Protein AF-A0A9W6BM24-F1 (afdb_monomer)

Mean predicted aligned error: 22.99 Å

pLDDT: mean 71.13, std 21.1, range [26.62, 96.0]

Radius of gyration: 100.75 Å; Cα contacts (8 Å, |Δi|>4): 114; chains: 1; bounding box: 248×88×344 Å

Structure (mmCIF, N/CA/C/O backbone):
data_AF-A0A9W6BM24-F1
#
_entry.id   AF-A0A9W6BM24-F1
#
loop_
_atom_site.group_PDB
_atom_site.id
_atom_site.type_symbol
_atom_site.label_atom_id
_atom_site.label_alt_id
_atom_site.label_comp_id
_atom_site.label_asym_id
_atom_site.label_entity_id
_atom_site.label_seq_id
_atom_site.pdbx_PDB_ins_code
_atom_site.Cartn_x
_atom_site.Cartn_y
_atom_site.Cartn_z
_atom_site.occupancy
_atom_site.B_iso_or_equiv
_atom_site.auth_seq_id
_atom_site.auth_comp_id
_atom_site.auth_asym_id
_atom_site.auth_atom_id
_atom_site.pdbx_PDB_model_num
ATOM 1 N N . MET A 1 1 ? 53.008 30.756 -30.513 1.00 38.62 1 MET A N 1
ATOM 2 C CA . MET A 1 1 ? 52.378 29.646 -29.769 1.00 38.62 1 MET A CA 1
ATOM 3 C C . MET A 1 1 ? 50.924 30.023 -29.559 1.00 38.62 1 MET A C 1
ATOM 5 O O . MET A 1 1 ? 50.678 30.976 -28.835 1.00 38.62 1 MET A O 1
ATOM 9 N N . SER A 1 2 ? 49.986 29.365 -30.236 1.00 34.50 2 SER A N 1
ATOM 10 C CA . SER A 1 2 ? 48.548 29.559 -30.019 1.00 34.50 2 SER A CA 1
ATOM 11 C C . SER A 1 2 ? 48.003 28.345 -29.278 1.00 34.50 2 SER A C 1
ATOM 13 O O . SER A 1 2 ? 47.900 27.260 -29.847 1.00 34.50 2 SER A O 1
ATOM 15 N N . SER A 1 3 ? 47.673 28.522 -28.000 1.00 45.47 3 SER A N 1
ATOM 16 C CA . SER A 1 3 ? 46.925 27.541 -27.216 1.00 45.47 3 SER A CA 1
ATOM 17 C C . SER A 1 3 ? 45.478 27.512 -27.714 1.00 45.47 3 SER A C 1
ATOM 19 O O . SER A 1 3 ? 44.617 28.221 -27.193 1.00 45.47 3 SER A O 1
ATOM 21 N N . GLY A 1 4 ? 45.233 26.742 -28.777 1.00 46.75 4 GLY A N 1
ATOM 22 C CA . GLY A 1 4 ? 43.878 26.441 -29.231 1.00 46.75 4 GLY A CA 1
ATOM 23 C C . GLY A 1 4 ? 43.087 25.722 -28.129 1.00 46.75 4 GLY A C 1
ATOM 24 O O . GLY A 1 4 ? 43.698 25.060 -27.286 1.00 46.75 4 GLY A O 1
ATOM 25 N N . PRO A 1 5 ? 41.750 25.845 -28.100 1.00 48.53 5 PRO A N 1
ATOM 26 C CA . PRO A 1 5 ? 40.935 25.292 -27.026 1.00 48.53 5 PRO A CA 1
ATOM 27 C C . PRO A 1 5 ? 40.864 23.759 -27.116 1.00 48.53 5 PRO A C 1
ATOM 29 O O . PRO A 1 5 ? 39.927 23.201 -27.672 1.00 48.53 5 PRO A O 1
ATOM 32 N N . SER A 1 6 ? 41.833 23.066 -26.511 1.00 48.72 6 SER A N 1
ATOM 33 C CA . SER A 1 6 ? 41.777 21.617 -26.248 1.00 48.72 6 SER A CA 1
ATOM 34 C C . SER A 1 6 ? 40.916 21.267 -25.023 1.00 48.72 6 SER A C 1
ATOM 36 O O . SER A 1 6 ? 41.032 20.180 -24.462 1.00 48.72 6 SER A O 1
ATOM 38 N N . MET A 1 7 ? 40.100 22.216 -24.564 1.00 51.91 7 MET A N 1
ATOM 39 C CA . MET A 1 7 ? 39.146 22.048 -23.476 1.00 51.91 7 MET A CA 1
ATOM 40 C C . MET A 1 7 ? 37.880 21.349 -23.984 1.00 51.91 7 MET A C 1
ATOM 42 O O . MET A 1 7 ? 37.449 21.571 -25.112 1.00 51.91 7 MET A O 1
ATOM 46 N N . ASN A 1 8 ? 37.258 20.583 -23.088 1.00 63.59 8 ASN A N 1
ATOM 47 C CA . ASN A 1 8 ? 35.897 20.035 -23.163 1.00 63.59 8 ASN A CA 1
ATOM 48 C C . ASN A 1 8 ? 35.669 18.636 -23.764 1.00 63.59 8 ASN A C 1
ATOM 50 O O . ASN A 1 8 ? 34.517 18.218 -23.789 1.00 63.59 8 ASN A O 1
ATOM 54 N N . ALA A 1 9 ? 36.691 17.842 -24.104 1.00 62.94 9 ALA A N 1
ATOM 55 C CA . ALA A 1 9 ? 36.466 16.406 -24.355 1.00 62.94 9 ALA A CA 1
ATOM 56 C C . ALA A 1 9 ? 35.890 15.707 -23.101 1.00 62.94 9 ALA A C 1
ATOM 58 O O . ALA A 1 9 ? 34.788 15.160 -23.134 1.00 62.94 9 ALA A O 1
ATOM 59 N N . ASP A 1 10 ? 36.573 15.834 -21.958 1.00 68.19 10 ASP A N 1
ATOM 60 C CA . ASP A 1 10 ? 36.096 15.281 -20.683 1.00 68.19 10 ASP A CA 1
ATOM 61 C C . ASP A 1 10 ? 34.854 16.019 -20.139 1.00 68.19 10 ASP A C 1
ATOM 63 O O . ASP A 1 10 ? 34.048 15.421 -19.431 1.00 68.19 10 ASP A O 1
ATOM 67 N N . ALA A 1 11 ? 34.640 17.291 -20.508 1.00 73.38 11 ALA A N 1
ATOM 68 C CA . ALA A 1 11 ? 33.434 18.033 -20.118 1.00 73.38 11 ALA A CA 1
ATOM 69 C C . ALA A 1 11 ? 32.185 17.577 -20.895 1.00 73.38 11 ALA A C 1
ATOM 71 O O . ALA A 1 11 ? 31.109 17.497 -20.310 1.00 73.38 11 ALA A O 1
ATOM 72 N N . VAL A 1 12 ? 32.319 17.225 -22.181 1.00 74.75 12 VAL A N 1
ATOM 73 C CA . VAL A 1 12 ? 31.234 16.618 -22.974 1.00 74.75 12 VAL A CA 1
ATOM 74 C C . VAL A 1 12 ? 30.912 15.216 -22.456 1.00 74.75 12 VAL A C 1
ATOM 76 O O . VAL A 1 12 ? 29.740 14.897 -22.284 1.00 74.75 12 VAL A O 1
ATOM 79 N N . VAL A 1 13 ? 31.919 14.404 -22.110 1.00 72.50 13 VAL A N 1
ATOM 80 C CA . VAL A 1 13 ? 31.692 13.100 -21.453 1.00 72.50 13 VAL A CA 1
ATOM 81 C C . VAL A 1 13 ? 31.030 13.275 -20.078 1.00 72.50 13 VAL A C 1
ATOM 83 O O . VAL A 1 13 ? 30.119 12.525 -19.738 1.00 72.50 13 VAL A O 1
ATOM 86 N N . GLY A 1 14 ? 31.424 14.291 -19.303 1.00 75.62 14 GLY A N 1
ATOM 87 C CA . GLY A 1 14 ? 30.776 14.642 -18.036 1.00 75.62 14 GLY A CA 1
ATOM 88 C C . GLY A 1 14 ? 29.307 15.049 -18.199 1.00 75.62 14 GLY A C 1
ATOM 89 O O . GLY A 1 14 ? 28.460 14.573 -17.447 1.00 75.62 14 GLY A O 1
ATOM 90 N N . ALA A 1 15 ? 28.995 15.870 -19.207 1.00 76.00 15 ALA A N 1
ATOM 91 C CA . ALA A 1 15 ? 27.630 16.288 -19.526 1.00 76.00 15 ALA A CA 1
ATOM 92 C C . ALA A 1 15 ? 26.757 15.120 -20.017 1.00 76.00 15 ALA A C 1
ATOM 94 O O . ALA A 1 15 ? 25.629 14.965 -19.562 1.00 76.00 15 ALA A O 1
ATOM 95 N N . LEU A 1 16 ? 27.289 14.251 -20.883 1.00 74.50 16 LEU A N 1
ATOM 96 C CA . LEU A 1 16 ? 26.580 13.046 -21.323 1.00 74.50 16 LEU A CA 1
ATOM 97 C C . LEU A 1 16 ? 26.283 12.111 -20.147 1.00 74.50 16 LEU A C 1
ATOM 99 O O . LEU A 1 16 ? 25.193 11.556 -20.075 1.00 74.50 16 LEU A O 1
ATOM 103 N N . ARG A 1 17 ? 27.205 11.972 -19.185 1.00 79.25 17 ARG A N 1
ATOM 104 C CA . ARG A 1 17 ? 26.976 11.169 -17.973 1.00 79.25 17 ARG A CA 1
ATOM 105 C C . ARG A 1 17 ? 25.903 11.748 -17.062 1.00 79.25 17 ARG A C 1
ATOM 107 O O . ARG A 1 17 ? 25.099 10.973 -16.550 1.00 79.25 17 ARG A O 1
ATOM 114 N N . SER A 1 18 ? 25.855 13.067 -16.869 1.00 79.38 18 SER A N 1
ATOM 115 C CA . SER A 1 18 ? 24.776 13.677 -16.084 1.00 79.38 18 SER A CA 1
ATOM 116 C C . SER A 1 18 ? 23.425 13.594 -16.803 1.00 79.38 18 SER A C 1
ATOM 118 O O . SER A 1 18 ? 22.419 13.343 -16.144 1.00 79.38 18 SER A O 1
ATOM 120 N N . GLU A 1 19 ? 23.390 13.690 -18.136 1.00 82.12 19 GLU A N 1
ATOM 121 C CA . GLU A 1 19 ? 22.183 13.448 -18.944 1.00 82.12 19 GLU A CA 1
ATOM 122 C C . GLU A 1 19 ? 21.701 11.988 -18.816 1.00 82.12 19 GLU A C 1
ATOM 124 O O . GLU A 1 19 ? 20.528 11.729 -18.553 1.00 82.12 19 GLU A O 1
ATOM 129 N N . LEU A 1 20 ? 22.615 11.018 -18.905 1.00 78.31 20 LEU A N 1
ATOM 130 C CA . LEU A 1 20 ? 22.328 9.583 -18.769 1.00 78.31 20 LEU A CA 1
ATOM 131 C C . LEU A 1 20 ? 21.860 9.225 -17.347 1.00 78.31 20 LEU A C 1
ATOM 133 O O . LEU A 1 20 ? 20.935 8.429 -17.172 1.00 78.31 20 LEU A O 1
ATOM 137 N N . GLN A 1 21 ? 22.443 9.855 -16.324 1.00 86.44 21 GLN A N 1
ATOM 138 C CA . GLN A 1 21 ? 21.996 9.734 -14.936 1.00 86.44 21 GLN A CA 1
ATOM 139 C C . GLN A 1 21 ? 20.616 10.381 -14.719 1.00 86.44 21 GLN A C 1
ATOM 141 O O . GLN A 1 21 ? 19.794 9.816 -13.996 1.00 86.44 21 GLN A O 1
ATOM 146 N N . ALA A 1 22 ? 20.314 11.496 -15.395 1.00 81.94 22 ALA A N 1
ATOM 147 C CA . ALA A 1 22 ? 18.986 12.109 -15.384 1.00 81.94 22 ALA A CA 1
ATOM 148 C C . ALA A 1 22 ? 17.930 11.229 -16.080 1.00 81.94 22 ALA A C 1
ATOM 150 O O . ALA A 1 22 ? 16.844 11.055 -15.530 1.00 81.94 22 ALA A O 1
ATOM 151 N N . TYR A 1 23 ? 18.241 10.593 -17.219 1.00 82.31 23 TYR A N 1
ATOM 152 C CA . TYR A 1 23 ? 17.338 9.609 -17.837 1.00 82.31 23 TYR A CA 1
ATOM 153 C C . TYR A 1 23 ? 17.103 8.389 -16.937 1.00 82.31 23 TYR A C 1
ATOM 155 O O . TYR A 1 23 ? 15.978 7.899 -16.873 1.00 82.31 23 TYR A O 1
ATOM 163 N N . LYS A 1 24 ? 18.124 7.923 -16.202 1.00 81.31 24 LYS A N 1
ATOM 164 C CA . LYS A 1 24 ? 17.980 6.828 -15.223 1.00 81.31 24 LYS A CA 1
ATOM 165 C C . LYS A 1 24 ? 17.068 7.219 -14.053 1.00 81.31 24 LYS A C 1
ATOM 167 O O . LYS A 1 24 ? 16.195 6.436 -13.694 1.00 81.31 24 LYS A O 1
ATOM 172 N N . ALA A 1 25 ? 17.193 8.439 -13.527 1.00 82.69 25 ALA A N 1
ATOM 173 C CA . ALA A 1 25 ? 16.289 8.959 -12.497 1.00 82.69 25 ALA A CA 1
ATOM 174 C C . ALA A 1 25 ? 14.845 9.146 -13.010 1.00 82.69 25 ALA A C 1
ATOM 176 O O . ALA A 1 25 ? 13.898 8.744 -12.339 1.00 82.69 25 ALA A O 1
ATOM 177 N N . ALA A 1 26 ? 14.668 9.696 -14.217 1.00 78.81 26 ALA A N 1
ATOM 178 C CA . ALA A 1 26 ? 13.350 9.883 -14.828 1.00 78.81 26 ALA A CA 1
ATOM 179 C C . ALA A 1 26 ? 12.643 8.549 -15.130 1.00 78.81 26 ALA A C 1
ATOM 181 O O . ALA A 1 26 ? 11.435 8.435 -14.927 1.00 78.81 26 ALA A O 1
ATOM 182 N N . LEU A 1 27 ? 13.385 7.530 -15.580 1.00 77.88 27 LEU A N 1
ATOM 183 C CA . LEU A 1 27 ? 12.843 6.188 -15.802 1.00 77.88 27 LEU A CA 1
ATOM 184 C C . LEU A 1 27 ? 12.391 5.541 -14.484 1.00 77.88 27 LEU A C 1
ATOM 186 O O . LEU A 1 27 ? 11.289 5.004 -14.436 1.00 77.88 27 LEU A O 1
ATOM 190 N N . ALA A 1 28 ? 13.191 5.649 -13.417 1.00 79.69 28 ALA A N 1
ATOM 191 C CA . ALA A 1 28 ? 12.821 5.141 -12.095 1.00 79.69 28 ALA A CA 1
ATOM 192 C C . ALA A 1 28 ? 11.550 5.822 -11.549 1.00 79.69 28 ALA A C 1
ATOM 194 O O . ALA A 1 28 ? 10.622 5.135 -11.134 1.00 79.69 28 ALA A O 1
ATOM 195 N N . ALA A 1 29 ? 11.451 7.154 -11.642 1.00 77.62 29 ALA A N 1
ATOM 196 C CA . ALA A 1 29 ? 10.253 7.892 -11.230 1.00 77.62 29 ALA A CA 1
ATOM 197 C C . ALA A 1 29 ? 9.004 7.516 -12.059 1.00 77.62 29 ALA A C 1
ATOM 199 O O . ALA A 1 29 ? 7.910 7.377 -11.515 1.00 77.62 29 ALA A O 1
ATOM 200 N N . SER A 1 30 ? 9.163 7.294 -13.369 1.00 74.12 30 SER A N 1
ATOM 201 C CA . SER A 1 30 ? 8.080 6.825 -14.249 1.00 74.12 30 SER A CA 1
ATOM 202 C C . SER A 1 30 ? 7.617 5.403 -13.892 1.00 74.12 30 SER A C 1
ATOM 204 O O . SER A 1 30 ? 6.417 5.124 -13.894 1.00 74.12 30 SER A O 1
ATOM 206 N N . GLN A 1 31 ? 8.547 4.515 -13.521 1.00 74.38 31 GLN A N 1
ATOM 207 C CA . GLN A 1 31 ? 8.240 3.170 -13.021 1.00 74.38 31 GLN A CA 1
ATOM 208 C C . GLN A 1 31 ? 7.534 3.213 -11.654 1.00 74.38 31 GLN A C 1
ATOM 210 O O . GLN A 1 31 ? 6.559 2.486 -11.455 1.00 74.38 31 GLN A O 1
ATOM 215 N N . GLU A 1 32 ? 7.950 4.100 -10.747 1.00 82.88 32 GLU A N 1
ATOM 216 C CA . GLU A 1 32 ? 7.309 4.294 -9.441 1.00 82.88 32 GLU A CA 1
ATOM 217 C C . GLU A 1 32 ? 5.879 4.852 -9.576 1.00 82.88 32 GLU A C 1
ATOM 219 O O . GLU A 1 32 ? 4.952 4.309 -8.966 1.00 82.88 32 GLU A O 1
ATOM 224 N N . GLU A 1 33 ? 5.636 5.853 -10.438 1.00 77.81 33 GLU A N 1
ATOM 225 C CA . GLU A 1 33 ? 4.260 6.317 -10.682 1.00 77.81 33 GLU A CA 1
ATOM 226 C C . GLU A 1 33 ? 3.414 5.239 -11.388 1.00 77.81 33 GLU A C 1
ATOM 228 O O . GLU A 1 33 ? 2.231 5.073 -11.071 1.00 77.81 33 GLU A O 1
ATOM 233 N N . ALA A 1 34 ? 3.997 4.439 -12.289 1.00 69.44 34 ALA A N 1
ATOM 234 C CA . ALA A 1 34 ? 3.293 3.317 -12.913 1.00 69.44 34 ALA A CA 1
ATOM 235 C C . ALA A 1 34 ? 2.889 2.241 -11.887 1.00 69.44 34 ALA A C 1
ATOM 237 O O . ALA A 1 34 ? 1.770 1.717 -11.962 1.00 69.44 34 ALA A O 1
ATOM 238 N N . ALA A 1 35 ? 3.746 1.953 -10.902 1.00 73.81 35 ALA A N 1
ATOM 239 C CA . ALA A 1 35 ? 3.437 1.067 -9.782 1.00 73.81 35 ALA A CA 1
ATOM 240 C C . ALA A 1 35 ? 2.335 1.657 -8.882 1.00 73.81 35 ALA A C 1
ATOM 242 O O . ALA A 1 35 ? 1.351 0.974 -8.587 1.00 73.81 35 ALA A O 1
ATOM 243 N N . ALA A 1 36 ? 2.419 2.944 -8.530 1.00 74.56 36 ALA A N 1
ATOM 244 C CA . ALA A 1 36 ? 1.392 3.635 -7.747 1.00 74.56 36 ALA A CA 1
ATOM 245 C C . ALA A 1 36 ? 0.023 3.672 -8.461 1.00 74.56 36 ALA A C 1
ATOM 247 O O . ALA A 1 36 ? -1.016 3.440 -7.838 1.00 74.56 36 ALA A O 1
ATOM 248 N N . SER A 1 37 ? 0.009 3.891 -9.780 1.00 72.75 37 SER A N 1
ATOM 249 C CA . SER A 1 37 ? -1.205 3.846 -10.606 1.00 72.75 37 SER A CA 1
ATOM 250 C C . SER A 1 37 ? -1.773 2.426 -10.737 1.00 72.75 37 SER A C 1
ATOM 252 O O . SER A 1 37 ? -2.990 2.262 -10.839 1.00 72.75 37 SER A O 1
ATOM 254 N N . ALA A 1 38 ? -0.926 1.390 -10.717 1.00 70.50 38 ALA A N 1
ATOM 255 C CA . ALA A 1 38 ? -1.364 -0.005 -10.699 1.00 70.50 38 ALA A CA 1
ATOM 256 C C . ALA A 1 38 ? -1.960 -0.407 -9.338 1.00 70.50 38 ALA A C 1
ATOM 258 O O . ALA A 1 38 ? -2.990 -1.081 -9.311 1.00 70.50 38 ALA A O 1
ATOM 259 N N . ALA A 1 39 ? -1.376 0.054 -8.227 1.00 75.81 39 ALA A N 1
ATOM 260 C CA . ALA A 1 39 ? -1.915 -0.150 -6.881 1.00 75.81 39 ALA A CA 1
ATOM 261 C C . ALA A 1 39 ? -3.294 0.515 -6.709 1.00 75.81 39 ALA A C 1
ATOM 263 O O . ALA A 1 39 ? -4.232 -0.132 -6.249 1.00 75.81 39 ALA A O 1
ATOM 264 N N . ALA A 1 40 ? -3.458 1.762 -7.167 1.00 72.50 40 ALA A N 1
ATOM 265 C CA . ALA A 1 40 ? -4.751 2.453 -7.144 1.00 72.50 40 ALA A CA 1
ATOM 266 C C . ALA A 1 40 ? -5.826 1.731 -7.985 1.00 72.50 40 ALA A C 1
ATOM 268 O O . ALA A 1 40 ? -6.971 1.598 -7.552 1.00 72.50 40 ALA A O 1
ATOM 269 N N . ALA A 1 41 ? -5.459 1.207 -9.161 1.00 69.75 41 ALA A N 1
ATOM 270 C CA . ALA A 1 41 ? -6.370 0.412 -9.987 1.00 69.75 41 ALA A CA 1
ATOM 271 C C . ALA A 1 41 ? -6.764 -0.923 -9.320 1.00 69.75 41 ALA A C 1
ATOM 273 O O . ALA A 1 41 ? -7.912 -1.350 -9.446 1.00 69.75 41 ALA A O 1
ATOM 274 N N . ALA A 1 42 ? -5.843 -1.566 -8.593 1.00 73.94 42 ALA A N 1
ATOM 275 C CA . ALA A 1 42 ? -6.126 -2.779 -7.826 1.00 73.94 42 ALA A CA 1
ATOM 276 C C . ALA A 1 42 ? -7.059 -2.503 -6.632 1.00 73.94 42 ALA A C 1
ATOM 278 O O . ALA A 1 42 ? -8.009 -3.255 -6.418 1.00 73.94 42 ALA A O 1
ATOM 279 N N . GLU A 1 43 ? -6.856 -1.399 -5.906 1.00 81.50 43 GLU A N 1
ATOM 280 C CA . GLU A 1 43 ? -7.740 -0.997 -4.805 1.00 81.50 43 GLU A CA 1
ATOM 281 C C . GLU A 1 43 ? -9.165 -0.696 -5.304 1.00 81.50 43 GLU A C 1
ATOM 283 O O . GLU A 1 43 ? -10.144 -1.159 -4.715 1.00 81.50 43 GLU A O 1
ATOM 288 N N . ALA A 1 44 ? -9.301 0.010 -6.433 1.00 71.06 44 ALA A N 1
ATOM 289 C CA . ALA A 1 44 ? -10.596 0.241 -7.074 1.00 71.06 44 ALA A CA 1
ATOM 290 C C . ALA A 1 44 ? -11.284 -1.076 -7.490 1.00 71.06 44 ALA A C 1
ATOM 292 O O . ALA A 1 44 ? -12.489 -1.232 -7.283 1.00 71.06 44 ALA A O 1
ATOM 293 N N . HIS A 1 45 ? -10.528 -2.055 -8.004 1.00 74.69 45 HIS A N 1
ATOM 294 C CA . HIS A 1 45 ? -11.060 -3.378 -8.355 1.00 74.69 45 HIS A CA 1
ATOM 295 C C . HIS A 1 45 ? -11.569 -4.129 -7.114 1.00 74.69 45 HIS A C 1
ATOM 297 O O . HIS A 1 45 ? -12.700 -4.615 -7.111 1.00 74.69 45 HIS A O 1
ATOM 303 N N . ALA A 1 46 ? -10.786 -4.147 -6.030 1.00 78.88 46 ALA A N 1
ATOM 304 C CA . ALA A 1 46 ? -11.167 -4.775 -4.765 1.00 78.88 46 ALA A CA 1
ATOM 305 C C . ALA A 1 46 ? -12.413 -4.121 -4.135 1.00 78.88 46 ALA A C 1
ATOM 307 O O . ALA A 1 46 ? -13.292 -4.818 -3.626 1.00 78.88 46 ALA A O 1
ATOM 308 N N . ARG A 1 47 ? -12.549 -2.789 -4.223 1.00 79.00 47 ARG A N 1
ATOM 309 C CA . ARG A 1 47 ? -13.756 -2.056 -3.791 1.00 79.00 47 ARG A CA 1
ATOM 310 C C . ARG A 1 47 ? -14.992 -2.454 -4.612 1.00 79.00 47 ARG A C 1
ATOM 312 O O . ARG A 1 47 ? -16.050 -2.703 -4.031 1.00 79.00 47 ARG A O 1
ATOM 319 N N . CYS A 1 48 ? -14.862 -2.572 -5.936 1.00 74.00 48 CYS A N 1
ATOM 320 C CA . CYS A 1 48 ? -15.932 -3.054 -6.819 1.00 74.00 48 CYS A CA 1
ATOM 321 C C . CYS A 1 48 ? -16.335 -4.508 -6.525 1.00 74.00 48 CYS A C 1
ATOM 323 O O . CYS A 1 48 ? -17.529 -4.819 -6.471 1.00 74.00 48 CYS A O 1
ATOM 325 N N . GLU A 1 49 ? -15.371 -5.399 -6.292 1.00 79.88 49 GLU A N 1
ATOM 326 C CA . GLU A 1 49 ? -15.638 -6.791 -5.913 1.00 79.88 49 GLU A CA 1
ATOM 327 C C . GLU A 1 49 ? -16.324 -6.885 -4.548 1.00 79.88 49 GLU A C 1
ATOM 329 O O . GLU A 1 49 ? -17.340 -7.568 -4.431 1.00 79.88 49 GLU A O 1
ATOM 334 N N . ALA A 1 50 ? -15.855 -6.145 -3.540 1.00 80.06 50 ALA A N 1
ATOM 335 C CA . ALA A 1 50 ? -16.472 -6.112 -2.215 1.00 80.06 50 ALA A CA 1
ATOM 336 C C . ALA A 1 50 ? -17.922 -5.592 -2.257 1.00 80.06 50 ALA A C 1
ATOM 338 O O . ALA A 1 50 ? -18.804 -6.166 -1.613 1.00 80.06 50 ALA A O 1
ATOM 339 N N . LEU A 1 51 ? -18.209 -4.551 -3.052 1.00 78.00 51 LEU A N 1
ATOM 340 C CA . LEU A 1 51 ? -19.582 -4.087 -3.299 1.00 78.00 51 LEU A CA 1
ATOM 341 C C . LEU A 1 51 ? -20.428 -5.152 -4.012 1.00 78.00 51 LEU A C 1
ATOM 343 O O . LEU A 1 51 ? -21.579 -5.373 -3.632 1.00 78.00 51 LEU A O 1
ATOM 347 N N . THR A 1 52 ? -19.858 -5.850 -4.996 1.00 77.38 52 THR A N 1
ATOM 348 C CA . THR A 1 52 ? -20.547 -6.907 -5.754 1.00 77.38 52 THR A CA 1
ATOM 349 C C . THR A 1 52 ? -20.884 -8.109 -4.869 1.00 77.38 52 THR A C 1
ATOM 351 O O . THR A 1 52 ? -22.035 -8.543 -4.849 1.00 77.38 52 THR A O 1
ATOM 354 N N . GLN A 1 53 ? -19.933 -8.593 -4.065 1.00 83.38 53 GLN A N 1
ATOM 355 C CA . GLN A 1 53 ? -20.145 -9.662 -3.082 1.00 83.38 53 GLN A CA 1
ATOM 356 C C . GLN A 1 53 ? -21.182 -9.256 -2.025 1.00 83.38 53 GLN A C 1
ATOM 358 O O . GLN A 1 53 ? -22.044 -10.051 -1.654 1.00 83.38 53 GLN A O 1
ATOM 363 N N . ARG A 1 54 ? -21.164 -7.995 -1.571 1.00 82.94 54 ARG A N 1
ATOM 364 C CA . ARG A 1 54 ? -22.152 -7.473 -0.614 1.00 82.94 54 ARG A CA 1
ATOM 365 C C . ARG A 1 54 ? -23.560 -7.417 -1.211 1.00 82.94 54 ARG A C 1
ATOM 367 O O . ARG A 1 54 ? -24.512 -7.777 -0.525 1.00 82.94 54 ARG A O 1
ATOM 374 N N . LEU A 1 55 ? -23.698 -7.025 -2.481 1.00 77.62 55 LEU A N 1
ATOM 375 C CA . LEU A 1 55 ? -24.971 -7.056 -3.213 1.00 77.62 55 LEU A CA 1
ATOM 376 C C . LEU A 1 55 ? -25.464 -8.488 -3.467 1.00 77.62 55 LEU A C 1
ATOM 378 O O . LEU A 1 55 ? -26.662 -8.742 -3.332 1.00 77.62 55 LEU A O 1
ATOM 382 N N . GLN A 1 56 ? -24.564 -9.424 -3.787 1.00 80.81 56 GLN A N 1
ATOM 383 C CA . GLN A 1 56 ? -24.886 -10.850 -3.900 1.00 80.81 56 GLN A CA 1
ATOM 384 C C . GLN A 1 56 ? -25.402 -11.394 -2.566 1.00 80.81 56 GLN A C 1
ATOM 386 O O . GLN A 1 56 ? -26.505 -11.933 -2.524 1.00 80.81 56 GLN A O 1
ATOM 391 N N . HIS A 1 57 ? -24.685 -11.167 -1.464 1.00 81.81 57 HIS A N 1
ATOM 392 C CA . HIS A 1 57 ? -25.069 -11.683 -0.152 1.00 81.81 57 HIS A CA 1
ATOM 393 C C . HIS A 1 57 ? -26.350 -11.032 0.408 1.00 81.81 57 HIS A C 1
ATOM 395 O O . HIS A 1 57 ? -27.187 -11.712 1.003 1.00 81.81 57 HIS A O 1
ATOM 401 N N . ASP A 1 58 ? -26.580 -9.737 0.162 1.00 78.06 58 ASP A N 1
ATOM 402 C CA . ASP A 1 58 ? -27.875 -9.095 0.436 1.00 78.06 58 ASP A CA 1
ATOM 403 C C . ASP A 1 58 ? -29.008 -9.692 -0.424 1.00 78.06 58 ASP A C 1
ATOM 405 O O . ASP A 1 58 ? -30.153 -9.761 0.029 1.00 78.06 58 ASP A O 1
ATOM 409 N N . GLY A 1 59 ? -28.708 -10.132 -1.650 1.00 76.69 59 GLY A N 1
ATOM 410 C CA . GLY A 1 59 ? -29.625 -10.862 -2.527 1.00 76.69 59 GLY A CA 1
ATOM 411 C C . GLY A 1 59 ? -29.949 -12.264 -2.004 1.00 76.69 59 GLY A C 1
ATOM 412 O O . GLY A 1 59 ? -31.122 -12.611 -1.878 1.00 76.69 59 GLY A O 1
ATOM 413 N N . GLU A 1 60 ? -28.937 -13.038 -1.612 1.00 82.12 60 GLU A N 1
ATOM 414 C CA . GLU A 1 60 ? -29.076 -14.361 -0.984 1.00 82.12 60 GLU A CA 1
ATOM 415 C C . GLU A 1 60 ? -29.885 -14.298 0.312 1.00 82.12 60 GLU A C 1
ATOM 417 O O . GLU A 1 60 ? -30.764 -15.132 0.540 1.00 82.12 60 GLU A O 1
ATOM 422 N N . ARG A 1 61 ? -29.640 -13.287 1.158 1.00 81.19 61 ARG A N 1
ATOM 423 C CA . ARG A 1 61 ? -30.413 -13.053 2.387 1.00 81.19 61 ARG A CA 1
ATOM 424 C C . ARG A 1 61 ? -31.885 -12.798 2.080 1.00 81.19 61 ARG A C 1
ATOM 426 O O . ARG A 1 61 ? -32.739 -13.383 2.747 1.00 81.19 61 ARG A O 1
ATOM 433 N N . ARG A 1 62 ? -32.191 -11.995 1.052 1.00 75.94 62 ARG A N 1
ATOM 434 C CA . ARG A 1 62 ? -33.568 -11.744 0.586 1.00 75.94 62 ARG A CA 1
ATOM 435 C C . ARG A 1 62 ? -34.212 -12.992 -0.017 1.00 75.94 62 ARG A C 1
ATOM 437 O O . ARG A 1 62 ? -35.359 -13.271 0.311 1.00 75.94 62 ARG A O 1
ATOM 444 N N . ALA A 1 63 ? -33.490 -13.773 -0.822 1.00 73.19 63 ALA A N 1
ATOM 445 C CA . ALA A 1 63 ? -33.976 -15.051 -1.350 1.00 73.19 63 ALA A CA 1
ATOM 446 C C . ALA A 1 63 ? -34.260 -16.058 -0.219 1.00 73.19 63 ALA A C 1
ATOM 448 O O . ALA A 1 63 ? -35.304 -16.707 -0.205 1.00 73.19 63 ALA A O 1
ATOM 449 N N . SER A 1 64 ? -33.388 -16.114 0.789 1.00 78.38 64 SER A N 1
ATOM 450 C CA . SER A 1 64 ? -33.556 -16.955 1.980 1.00 78.38 64 SER A CA 1
ATOM 451 C C . SER A 1 64 ? -34.760 -16.524 2.825 1.00 78.38 64 SER A C 1
ATOM 453 O O . SER A 1 64 ? -35.547 -17.371 3.240 1.00 78.38 64 SER A O 1
ATOM 455 N N . HIS A 1 65 ? -34.954 -15.216 3.037 1.00 73.06 65 HIS A N 1
ATOM 456 C CA . HIS A 1 65 ? -36.138 -14.682 3.724 1.00 73.06 65 HIS A CA 1
ATOM 457 C C . HIS A 1 65 ? -37.421 -14.900 2.910 1.00 73.06 65 HIS A C 1
ATOM 459 O O . HIS A 1 65 ? -38.457 -15.225 3.482 1.00 73.06 65 HIS A O 1
ATOM 465 N N . SER A 1 66 ? -37.356 -14.788 1.580 1.00 70.00 66 SER A N 1
ATOM 466 C CA . SER A 1 66 ? -38.473 -15.089 0.679 1.00 70.00 66 SER A CA 1
ATOM 467 C C . SER A 1 66 ? -38.881 -16.563 0.769 1.00 70.00 66 SER A C 1
ATOM 469 O O . SER A 1 66 ? -40.057 -16.846 0.982 1.00 70.00 66 SER A O 1
ATOM 471 N N . HIS A 1 67 ? -37.931 -17.502 0.720 1.00 67.88 67 HIS A N 1
ATOM 472 C CA . HIS A 1 67 ? -38.219 -18.931 0.884 1.00 67.88 67 HIS A CA 1
ATOM 473 C C . HIS A 1 67 ? -38.673 -19.307 2.303 1.00 67.88 67 HIS A C 1
ATOM 475 O O . HIS A 1 67 ? -39.528 -20.181 2.448 1.00 67.88 67 HIS A O 1
ATOM 481 N N . ALA A 1 68 ? -38.157 -18.650 3.347 1.00 65.06 68 ALA A N 1
ATOM 482 C CA . ALA A 1 68 ? -38.639 -18.837 4.716 1.00 65.06 68 ALA A CA 1
ATOM 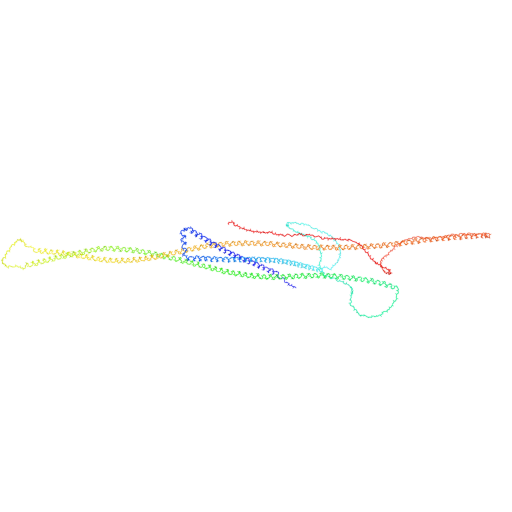483 C C . ALA A 1 68 ? -40.086 -18.335 4.885 1.00 65.06 68 ALA A C 1
ATOM 485 O O . ALA A 1 68 ? -40.918 -19.040 5.454 1.00 65.06 68 ALA A O 1
ATOM 486 N N . SER A 1 69 ? -40.401 -17.160 4.331 1.00 61.22 69 SER A N 1
ATOM 487 C CA . SER A 1 69 ? -41.749 -16.582 4.337 1.00 61.22 69 SER A CA 1
ATOM 488 C C . SER A 1 69 ? -42.738 -17.426 3.522 1.00 61.22 69 SER A C 1
ATOM 490 O O . SER A 1 69 ? -43.805 -17.777 4.019 1.00 61.22 69 SER A O 1
ATOM 492 N N . ALA A 1 70 ? -42.352 -17.871 2.320 1.00 57.34 70 ALA A N 1
ATOM 493 C CA . ALA A 1 70 ? -43.166 -18.767 1.497 1.00 57.34 70 ALA A CA 1
ATOM 494 C C . ALA A 1 70 ? -43.503 -20.078 2.231 1.00 57.34 70 ALA A C 1
ATOM 496 O O . ALA A 1 70 ? -44.666 -20.473 2.276 1.00 57.34 70 ALA A O 1
ATOM 497 N N . ARG A 1 71 ? -42.523 -20.702 2.902 1.00 57.69 71 ARG A N 1
ATOM 498 C CA . ARG A 1 71 ? -42.763 -21.902 3.723 1.00 57.69 71 ARG A CA 1
ATOM 499 C C . ARG A 1 71 ? -43.656 -21.645 4.940 1.00 57.69 71 ARG A C 1
ATOM 501 O O . ARG A 1 71 ? -44.396 -22.540 5.331 1.00 57.69 71 ARG A O 1
ATOM 508 N N . ALA A 1 72 ? -43.631 -20.448 5.529 1.00 54.78 72 ALA A N 1
ATOM 509 C CA . ALA A 1 72 ? -44.568 -20.088 6.599 1.00 54.78 72 ALA A CA 1
ATOM 510 C C . ALA A 1 72 ? -46.023 -19.984 6.089 1.00 54.78 72 ALA A C 1
ATOM 512 O O . ALA A 1 72 ? -46.962 -20.328 6.812 1.00 54.78 72 ALA A O 1
ATOM 513 N N . VAL A 1 73 ? -46.217 -19.583 4.827 1.00 53.94 73 VAL A N 1
ATOM 514 C CA . VAL A 1 73 ? -47.533 -19.589 4.167 1.00 53.94 73 VAL A CA 1
ATOM 515 C C . VAL A 1 73 ? -47.984 -21.017 3.827 1.00 53.94 73 VAL A C 1
ATOM 517 O O . VAL A 1 73 ? -49.143 -21.343 4.064 1.00 53.94 73 VAL A O 1
ATOM 520 N N . GLU A 1 74 ? -47.093 -21.900 3.362 1.00 52.88 74 GLU A N 1
ATOM 521 C CA . GLU A 1 74 ? -47.438 -23.292 2.994 1.00 52.88 74 GLU A CA 1
ATOM 522 C C . GLU A 1 74 ? -47.974 -24.149 4.162 1.00 52.88 74 GLU A C 1
ATOM 524 O O . GLU A 1 74 ? -48.723 -25.096 3.927 1.00 52.88 74 GLU A O 1
ATOM 529 N N . PHE A 1 75 ? -47.655 -23.810 5.417 1.00 51.72 75 PHE A N 1
ATOM 530 C CA . PHE A 1 75 ? -48.221 -24.468 6.608 1.00 51.72 75 PHE A CA 1
ATOM 531 C C . PHE A 1 75 ? -49.498 -23.798 7.156 1.00 51.72 75 PHE A C 1
ATOM 533 O O . PHE A 1 75 ? -50.103 -24.300 8.108 1.00 51.72 75 PHE A O 1
ATOM 540 N N . SER A 1 76 ? -49.953 -22.691 6.561 1.00 42.69 76 SER A N 1
ATOM 541 C CA . SER A 1 76 ? -51.187 -22.013 6.966 1.00 42.69 76 SER A CA 1
ATOM 542 C C . SER A 1 76 ? -52.408 -22.651 6.297 1.00 42.69 76 SER A C 1
ATOM 544 O O . SER A 1 76 ? -52.578 -22.600 5.082 1.00 42.69 76 SER A O 1
ATOM 546 N N . SER A 1 77 ? -53.289 -23.249 7.105 1.00 47.59 77 SER A N 1
ATOM 547 C CA . SER A 1 77 ? -54.498 -23.939 6.623 1.00 47.59 77 SER A CA 1
ATOM 548 C C . SER A 1 77 ? -55.387 -23.018 5.759 1.00 47.59 77 SER A C 1
ATOM 550 O O . SER A 1 77 ? -55.596 -21.868 6.159 1.00 47.59 77 SER A O 1
ATOM 552 N N . PRO A 1 78 ? -56.008 -23.503 4.656 1.00 53.38 78 PRO A N 1
ATOM 553 C CA . PRO A 1 78 ? -56.771 -22.660 3.719 1.00 53.38 78 PRO A CA 1
ATOM 554 C C . PRO A 1 78 ? -57.830 -21.752 4.369 1.00 53.38 78 PRO A C 1
ATOM 556 O O . PRO A 1 78 ? -58.039 -20.625 3.931 1.00 53.38 78 PRO A O 1
ATOM 559 N N . SER A 1 79 ? -58.431 -22.203 5.477 1.00 51.53 79 SER A N 1
ATOM 560 C CA . SER A 1 79 ? -59.434 -21.463 6.255 1.00 51.53 79 SER A CA 1
ATOM 561 C C . SER A 1 79 ? -58.945 -20.148 6.896 1.00 51.53 79 SER A C 1
ATOM 563 O O . SER A 1 79 ? -59.792 -19.372 7.346 1.00 51.53 79 SER A O 1
ATOM 565 N N . MET A 1 80 ? -57.634 -19.886 6.999 1.00 52.59 80 MET A N 1
ATOM 566 C CA . MET A 1 80 ? -57.123 -18.583 7.466 1.00 52.59 80 MET A CA 1
ATOM 567 C C . MET A 1 80 ? -56.813 -17.612 6.326 1.00 52.59 80 MET A C 1
ATOM 569 O O . MET A 1 80 ? -56.958 -16.405 6.519 1.00 52.59 80 MET A O 1
ATOM 573 N N . LEU A 1 81 ? -56.453 -18.114 5.139 1.00 50.47 81 LEU A N 1
ATOM 574 C CA . LEU A 1 81 ? -56.128 -17.269 3.986 1.00 50.47 81 LEU A CA 1
ATOM 575 C C . LEU A 1 81 ? -57.337 -16.409 3.580 1.00 50.47 81 LEU A C 1
ATOM 577 O O . LEU A 1 81 ? -57.212 -15.203 3.396 1.00 50.47 81 LEU A O 1
ATOM 581 N N . GLU A 1 82 ? -58.525 -17.016 3.564 1.00 53.50 82 GLU A N 1
ATOM 582 C CA . GLU A 1 82 ? -59.796 -16.356 3.237 1.00 53.50 82 GLU A CA 1
ATOM 583 C C . GLU A 1 82 ? -60.225 -15.304 4.285 1.00 53.50 82 GLU A C 1
ATOM 585 O O . GLU A 1 82 ? -60.893 -14.329 3.947 1.00 53.50 82 GLU A O 1
ATOM 590 N N . ARG A 1 83 ? -59.787 -15.434 5.550 1.00 54.44 83 ARG A N 1
ATOM 591 C CA . ARG A 1 83 ? -60.034 -14.422 6.599 1.00 54.44 83 ARG A CA 1
ATOM 592 C C . ARG A 1 83 ? -59.073 -13.241 6.500 1.00 54.44 83 ARG A C 1
ATOM 594 O O . ARG A 1 83 ? -59.514 -12.097 6.589 1.00 54.44 83 ARG A O 1
ATOM 601 N N . LEU A 1 84 ? -57.786 -13.498 6.262 1.00 52.75 84 LEU A N 1
ATOM 602 C CA . LEU A 1 84 ? -56.802 -12.437 6.018 1.00 52.75 84 LEU A CA 1
ATOM 603 C C . LEU A 1 84 ? -57.153 -11.641 4.753 1.00 52.75 84 LEU A C 1
ATOM 605 O O . LEU A 1 84 ? -57.111 -10.412 4.766 1.00 52.75 84 LEU A O 1
ATOM 609 N N . GLN A 1 85 ? -57.611 -12.318 3.696 1.00 52.38 85 GLN A N 1
ATOM 610 C CA . GLN A 1 85 ? -58.068 -11.670 2.464 1.00 52.38 85 GLN A CA 1
ATOM 611 C C . GLN A 1 85 ? -59.311 -10.776 2.667 1.00 52.38 85 GLN A C 1
ATOM 613 O O . GLN A 1 85 ? -59.507 -9.839 1.896 1.00 52.38 85 GLN A O 1
ATOM 618 N N . GLN A 1 86 ? -60.107 -10.997 3.722 1.00 53.25 86 GLN A N 1
ATOM 619 C CA . GLN A 1 86 ? -61.184 -10.082 4.130 1.00 53.25 86 GLN A CA 1
ATOM 620 C C . GLN A 1 86 ? -60.707 -8.946 5.056 1.00 53.25 86 GLN A C 1
ATOM 622 O O . GLN A 1 86 ? -61.278 -7.859 5.005 1.00 53.25 86 GLN A O 1
ATOM 627 N N . GLN A 1 87 ? -59.649 -9.134 5.856 1.00 50.44 87 GLN A N 1
ATOM 628 C CA . GLN A 1 87 ? -59.083 -8.055 6.687 1.00 50.44 87 GLN A CA 1
ATOM 629 C C . GLN A 1 87 ? -58.266 -7.030 5.882 1.00 50.44 87 GLN A C 1
ATOM 631 O O . GLN A 1 87 ? -58.312 -5.839 6.192 1.00 50.44 87 GLN A O 1
ATOM 636 N N . HIS A 1 88 ? -57.585 -7.442 4.807 1.00 48.84 88 HIS A N 1
ATOM 637 C CA . HIS A 1 88 ? -56.794 -6.534 3.958 1.00 48.84 88 HIS A CA 1
ATOM 638 C C . HIS A 1 88 ? -57.614 -5.486 3.175 1.00 48.84 88 HIS A C 1
ATOM 640 O O . HIS A 1 88 ? -57.029 -4.614 2.540 1.00 48.84 88 HIS A O 1
ATOM 646 N N . LEU A 1 89 ? -58.950 -5.513 3.243 1.00 49.19 89 LEU A N 1
ATOM 647 C CA . LEU A 1 89 ? -59.821 -4.467 2.685 1.00 49.19 89 LEU A CA 1
ATOM 648 C C . LEU A 1 89 ? -60.091 -3.291 3.647 1.00 49.19 89 LEU A C 1
ATOM 650 O O . LEU A 1 89 ? -60.789 -2.356 3.261 1.00 49.19 89 LEU A O 1
ATOM 654 N N . ALA A 1 90 ? -59.559 -3.320 4.877 1.00 48.81 90 ALA A N 1
ATOM 655 C CA . ALA A 1 90 ? -59.814 -2.299 5.904 1.00 48.81 90 ALA A CA 1
ATOM 656 C C . ALA A 1 90 ? -58.557 -1.603 6.476 1.00 48.81 90 ALA A C 1
ATOM 658 O O . ALA A 1 90 ? -58.699 -0.605 7.179 1.00 48.81 90 ALA A O 1
ATOM 659 N N . GLY A 1 91 ? -57.345 -2.098 6.194 1.00 51.31 91 GLY A N 1
ATOM 660 C CA . GLY A 1 91 ? -56.082 -1.523 6.683 1.00 51.31 91 GLY A CA 1
ATOM 661 C C . GLY A 1 91 ? -55.313 -0.797 5.580 1.00 51.31 91 GLY A C 1
ATOM 662 O O . GLY A 1 91 ? -54.563 -1.433 4.847 1.00 51.31 91 GLY A O 1
ATOM 663 N N . ALA A 1 92 ? -55.506 0.519 5.450 1.00 52.59 92 ALA A N 1
ATOM 664 C CA . ALA A 1 92 ? -54.866 1.328 4.404 1.00 52.59 92 ALA A CA 1
ATOM 665 C C . ALA A 1 92 ? -53.525 1.971 4.823 1.00 52.59 92 ALA A C 1
ATOM 667 O O . ALA A 1 92 ? -52.742 2.340 3.950 1.00 52.59 92 ALA A O 1
ATOM 668 N N . ASP A 1 93 ? -53.249 2.094 6.127 1.00 54.00 93 ASP A N 1
ATOM 669 C CA . ASP A 1 93 ? -52.059 2.797 6.636 1.00 54.00 93 ASP A CA 1
ATOM 670 C C . ASP A 1 93 ? -50.783 1.930 6.653 1.00 54.00 93 ASP A C 1
ATOM 672 O O . ASP A 1 93 ? -49.700 2.440 6.372 1.00 54.00 93 ASP A O 1
ATOM 676 N N . ASP A 1 94 ? -50.879 0.610 6.870 1.00 55.88 94 ASP A N 1
ATOM 677 C CA . ASP A 1 94 ? -49.706 -0.292 6.836 1.00 55.88 94 ASP A CA 1
ATOM 678 C C . ASP A 1 94 ? -49.025 -0.331 5.446 1.00 55.88 94 ASP A C 1
ATOM 680 O O . ASP A 1 94 ? -47.831 -0.616 5.324 1.00 55.88 94 ASP A O 1
ATOM 684 N N . ASP A 1 95 ? -49.768 0.010 4.384 1.00 60.00 95 ASP A N 1
ATOM 685 C CA . ASP A 1 95 ? -49.275 0.103 3.000 1.00 60.00 95 ASP A CA 1
ATOM 686 C C . ASP A 1 95 ? -48.428 1.380 2.751 1.00 60.00 95 ASP A C 1
ATOM 688 O O . ASP A 1 95 ? -47.887 1.596 1.657 1.00 60.00 95 ASP A O 1
ATOM 692 N N . VAL A 1 96 ? -48.291 2.248 3.763 1.00 71.00 96 VAL A N 1
ATOM 693 C CA . VAL A 1 96 ? -47.403 3.422 3.757 1.00 71.00 96 VAL A CA 1
ATOM 694 C C . VAL A 1 96 ? -45.988 3.034 4.185 1.00 71.00 96 VAL A C 1
ATOM 696 O O . VAL A 1 96 ? -45.035 3.376 3.485 1.00 71.00 96 VAL A O 1
ATOM 699 N N . ASP A 1 97 ? -45.814 2.266 5.262 1.00 72.75 97 ASP A N 1
ATOM 700 C CA . ASP A 1 97 ? -44.475 1.894 5.747 1.00 72.75 97 ASP A CA 1
ATOM 701 C C . ASP A 1 97 ? -43.799 0.811 4.898 1.00 72.75 97 ASP A C 1
ATOM 703 O O . ASP A 1 97 ? -42.575 0.837 4.701 1.00 72.75 97 ASP A O 1
ATOM 707 N N . THR A 1 98 ? -44.576 -0.075 4.273 1.00 73.69 98 THR A N 1
ATOM 708 C CA . THR A 1 98 ? -44.066 -0.965 3.217 1.00 73.69 98 THR A CA 1
ATOM 709 C C . THR A 1 98 ? -43.607 -0.170 1.989 1.00 73.69 98 THR A C 1
ATOM 711 O O . THR A 1 98 ? -42.542 -0.464 1.438 1.00 73.69 98 THR A O 1
ATOM 714 N N . ARG A 1 99 ? -44.320 0.898 1.589 1.00 74.88 99 ARG A N 1
ATOM 715 C CA . ARG A 1 99 ? -43.847 1.829 0.545 1.00 74.88 99 ARG A CA 1
ATOM 716 C C . ARG A 1 99 ? -42.598 2.590 0.969 1.00 74.88 99 ARG A C 1
ATOM 718 O O . ARG A 1 99 ? -41.658 2.648 0.180 1.00 74.88 99 ARG A O 1
ATOM 725 N N . ASN A 1 100 ? -42.552 3.133 2.184 1.00 76.69 100 ASN A N 1
ATOM 726 C CA . ASN A 1 100 ? -41.407 3.893 2.695 1.00 76.69 100 ASN A CA 1
ATOM 727 C C . ASN A 1 100 ? -40.136 3.033 2.710 1.00 76.69 100 ASN A C 1
ATOM 729 O O . ASN A 1 100 ? -39.091 3.447 2.201 1.00 76.69 100 ASN A O 1
ATOM 733 N N . THR A 1 101 ? -40.227 1.802 3.221 1.00 74.62 101 THR A N 1
ATOM 734 C CA . THR A 1 101 ? -39.098 0.859 3.259 1.00 74.62 101 THR A CA 1
ATOM 735 C C . THR A 1 101 ? -38.691 0.369 1.865 1.00 74.62 101 THR A C 1
ATOM 737 O O . THR A 1 101 ? -37.492 0.309 1.575 1.00 74.62 101 THR A O 1
ATOM 740 N N . LEU A 1 102 ? -39.641 0.107 0.959 1.00 74.62 102 LEU A N 1
ATOM 741 C CA . LEU A 1 102 ? -39.352 -0.226 -0.443 1.00 74.62 102 LEU A CA 1
ATOM 742 C C . LEU A 1 102 ? -38.685 0.945 -1.187 1.00 74.62 102 LEU A C 1
ATOM 744 O O . LEU A 1 102 ? -37.725 0.741 -1.933 1.00 74.62 102 LEU A O 1
ATOM 748 N N . GLN A 1 103 ? -39.155 2.174 -0.969 1.00 80.81 103 GLN A N 1
ATOM 749 C CA . GLN A 1 103 ? -38.605 3.390 -1.567 1.00 80.81 103 GLN A CA 1
ATOM 750 C C . GLN A 1 103 ? -37.188 3.668 -1.053 1.00 80.81 103 GLN A C 1
ATOM 752 O O . GLN A 1 103 ? -36.294 3.913 -1.864 1.00 80.81 103 GLN A O 1
ATOM 757 N N . ALA A 1 104 ? -36.948 3.533 0.255 1.00 78.25 104 ALA A N 1
ATOM 758 C CA . ALA A 1 104 ? -35.613 3.617 0.844 1.00 78.25 104 ALA A CA 1
ATOM 759 C C . ALA A 1 104 ? -34.666 2.539 0.279 1.00 78.25 104 ALA A C 1
ATOM 761 O O . ALA A 1 104 ? -33.520 2.840 -0.061 1.00 78.25 104 ALA A O 1
ATOM 762 N N . LEU A 1 105 ? -35.146 1.302 0.091 1.00 75.44 105 LEU A N 1
ATOM 763 C CA . LEU A 1 105 ? -34.382 0.232 -0.562 1.00 75.44 105 LEU A CA 1
ATOM 764 C C . LEU A 1 105 ? -34.057 0.548 -2.027 1.00 75.44 105 LEU A C 1
ATOM 766 O O . LEU A 1 105 ? -32.910 0.376 -2.436 1.00 75.44 105 LEU A O 1
ATOM 770 N N . MET A 1 106 ? -35.016 1.044 -2.814 1.00 80.12 106 MET A N 1
ATOM 771 C CA . MET A 1 106 ? -34.753 1.482 -4.191 1.00 80.12 106 MET A CA 1
ATOM 772 C C . MET A 1 106 ? -33.757 2.641 -4.245 1.00 80.12 106 MET A C 1
ATOM 774 O O . MET A 1 106 ? -32.898 2.668 -5.124 1.00 80.12 106 MET A O 1
ATOM 778 N N . GLN A 1 107 ? -33.850 3.593 -3.318 1.00 84.12 107 GLN A N 1
ATOM 779 C CA . GLN A 1 107 ? -32.950 4.741 -3.253 1.00 84.12 107 GLN A CA 1
ATOM 780 C C . GLN A 1 107 ? -31.525 4.307 -2.881 1.00 84.12 107 GLN A C 1
ATOM 782 O O . GLN A 1 107 ? -30.582 4.735 -3.540 1.00 84.12 107 GLN A O 1
ATOM 787 N N . LYS A 1 108 ? -31.374 3.359 -1.948 1.00 83.00 108 LYS A N 1
ATOM 788 C CA . LYS A 1 108 ? -30.088 2.728 -1.610 1.00 83.00 108 LYS A CA 1
ATOM 789 C C . LYS A 1 108 ? -29.500 1.908 -2.769 1.00 83.00 108 LYS A C 1
ATOM 791 O O . LYS A 1 108 ? -28.303 1.971 -3.016 1.00 83.00 108 LYS A O 1
ATOM 796 N N . ILE A 1 109 ? -30.332 1.195 -3.533 1.00 77.00 109 ILE A N 1
ATOM 797 C CA . ILE A 1 109 ? -29.892 0.488 -4.751 1.00 77.00 109 ILE A CA 1
ATOM 798 C C . ILE A 1 109 ? -29.444 1.482 -5.837 1.00 77.00 109 ILE A C 1
ATOM 800 O O . ILE A 1 109 ? -28.498 1.196 -6.568 1.00 77.00 109 ILE A O 1
ATOM 804 N N . ARG A 1 110 ? -30.086 2.654 -5.945 1.00 83.50 110 ARG A N 1
ATOM 805 C CA . ARG A 1 110 ? -29.660 3.721 -6.868 1.00 83.50 110 ARG A CA 1
ATOM 806 C C . ARG A 1 110 ? -28.312 4.315 -6.460 1.00 83.50 110 ARG A C 1
ATOM 808 O O . ARG A 1 110 ? -27.451 4.400 -7.327 1.00 83.50 110 ARG A O 1
ATOM 815 N N . THR A 1 111 ? -28.096 4.645 -5.182 1.00 81.81 111 THR A N 1
ATOM 816 C CA . THR A 1 111 ? -26.793 5.173 -4.727 1.00 81.81 111 THR A CA 1
ATOM 817 C C . THR A 1 111 ? -25.675 4.148 -4.915 1.00 81.81 111 THR A C 1
ATOM 819 O O . THR A 1 111 ? -24.646 4.482 -5.493 1.00 81.81 111 THR A O 1
ATOM 822 N N . GLN A 1 112 ? -25.913 2.878 -4.568 1.00 80.50 112 GLN A N 1
ATOM 823 C CA . GLN A 1 112 ? -24.948 1.793 -4.795 1.00 80.50 112 GLN A CA 1
ATOM 824 C C . GLN A 1 112 ? -24.639 1.565 -6.285 1.00 80.50 112 GLN A C 1
ATOM 826 O O . GLN A 1 112 ? -23.512 1.219 -6.629 1.00 80.50 112 GLN A O 1
ATOM 831 N N . ARG A 1 113 ? -25.603 1.778 -7.194 1.00 78.56 113 ARG A N 1
ATOM 832 C CA . ARG A 1 113 ? -25.335 1.746 -8.642 1.00 78.56 113 ARG A CA 1
ATOM 833 C C . ARG A 1 113 ? -24.486 2.927 -9.101 1.00 78.56 113 ARG A C 1
ATOM 835 O O . ARG A 1 113 ? -23.515 2.694 -9.809 1.00 78.56 113 ARG A O 1
ATOM 842 N N . SER A 1 114 ? -24.790 4.151 -8.664 1.00 84.94 114 SER A N 1
ATOM 843 C CA . SER A 1 114 ? -23.949 5.310 -8.995 1.00 84.94 114 SER A CA 1
ATOM 844 C C . SER A 1 114 ? -22.536 5.193 -8.413 1.00 84.94 114 SER A C 1
ATOM 846 O O . SER A 1 114 ? -21.590 5.560 -9.093 1.00 84.94 114 SER A O 1
ATOM 848 N N . GLU A 1 115 ? -22.372 4.615 -7.216 1.00 82.88 115 GLU A N 1
ATOM 849 C CA . GLU A 1 115 ? -21.059 4.313 -6.620 1.00 82.88 115 GLU A CA 1
ATOM 850 C C . GLU A 1 115 ? -20.250 3.340 -7.499 1.00 82.88 115 GLU A C 1
ATOM 852 O O . GLU A 1 115 ? -19.070 3.575 -7.767 1.00 82.88 115 GLU A O 1
ATOM 857 N N . ILE A 1 116 ? -20.888 2.278 -8.006 1.00 77.44 116 ILE A N 1
ATOM 858 C CA . ILE A 1 116 ? -20.268 1.312 -8.929 1.00 77.44 116 ILE A CA 1
ATOM 859 C C . ILE A 1 116 ? -19.929 1.966 -10.279 1.00 77.44 116 ILE A C 1
ATOM 861 O O . ILE A 1 116 ? -18.856 1.713 -10.823 1.00 77.44 116 ILE A O 1
ATOM 865 N N . GLU A 1 117 ? -20.788 2.836 -10.812 1.00 85.25 117 GLU A N 1
ATOM 866 C CA . GLU A 1 117 ? -20.519 3.591 -12.046 1.00 85.25 117 GLU A CA 1
ATOM 867 C C . GLU A 1 117 ? -19.355 4.590 -11.866 1.00 85.25 117 GLU A C 1
ATOM 869 O O . GLU A 1 117 ? -18.486 4.686 -12.740 1.00 85.25 117 GLU A O 1
ATOM 874 N N . THR A 1 118 ? -19.246 5.262 -10.712 1.00 85.50 118 THR A N 1
ATOM 875 C CA . THR A 1 118 ? -18.086 6.116 -10.400 1.00 85.50 118 THR A CA 1
ATOM 876 C C . THR A 1 118 ? -16.803 5.301 -10.255 1.00 85.50 118 THR A C 1
ATOM 878 O O . THR A 1 118 ? -15.836 5.594 -10.952 1.00 85.50 118 THR A O 1
ATOM 881 N N . LEU A 1 119 ? -16.798 4.215 -9.474 1.00 80.31 119 LEU A N 1
ATOM 882 C CA . LEU A 1 119 ? -15.611 3.361 -9.314 1.00 80.31 119 LEU A CA 1
ATOM 883 C C . LEU A 1 119 ? -15.193 2.698 -10.639 1.00 80.31 119 LEU A C 1
ATOM 885 O O . LEU A 1 119 ? -14.004 2.547 -10.912 1.00 80.31 119 LEU A O 1
ATOM 889 N N . SER A 1 120 ? -16.151 2.351 -11.506 1.00 79.81 120 SER A N 1
ATOM 890 C CA . SER A 1 120 ? -15.858 1.831 -12.846 1.00 79.81 120 SER A CA 1
ATOM 891 C C . SER A 1 120 ? -15.224 2.880 -13.763 1.00 79.81 120 SER A C 1
ATOM 893 O O . SER A 1 120 ? -14.398 2.513 -14.600 1.00 79.81 120 SER A O 1
ATOM 895 N N . SER A 1 121 ? -15.590 4.160 -13.646 1.00 83.62 121 SER A N 1
ATOM 896 C CA . SER A 1 121 ? -14.974 5.229 -14.446 1.00 83.62 121 SER A CA 1
ATOM 897 C C . SER A 1 121 ? -13.607 5.653 -13.890 1.00 83.62 121 SER A C 1
ATOM 899 O O . SER A 1 121 ? -12.672 5.825 -14.672 1.00 83.62 121 SER A O 1
ATOM 901 N N . GLU A 1 122 ? -13.429 5.675 -12.565 1.00 80.69 122 GLU A N 1
ATOM 902 C CA . GLU A 1 122 ? -12.116 5.807 -11.912 1.00 80.69 122 GLU A CA 1
ATOM 903 C C . GLU A 1 122 ? -11.158 4.681 -12.332 1.00 80.69 122 GLU A C 1
ATOM 905 O O . GLU A 1 122 ? -10.015 4.944 -12.708 1.00 80.69 122 GLU A O 1
ATOM 910 N N . LEU A 1 123 ? -11.625 3.428 -12.355 1.00 76.75 123 LEU A N 1
ATOM 911 C CA . LEU A 1 123 ? -10.825 2.277 -12.779 1.00 76.75 123 LEU A CA 1
ATOM 912 C C . LEU A 1 123 ? -10.482 2.317 -14.278 1.00 76.75 123 LEU A C 1
ATOM 914 O O . LEU A 1 123 ? -9.385 1.906 -14.666 1.00 76.75 123 LEU A O 1
ATOM 918 N N . GLN A 1 124 ? -11.365 2.843 -15.132 1.00 82.81 124 GLN A N 1
ATOM 919 C CA . GLN A 1 124 ? -11.038 3.103 -16.540 1.00 82.81 124 GLN A CA 1
ATOM 920 C C . GLN A 1 124 ? -9.984 4.211 -16.680 1.00 82.81 124 GLN A C 1
ATOM 922 O O . GLN A 1 124 ? -9.022 4.029 -17.427 1.00 82.81 124 GLN A O 1
ATOM 927 N N . ALA A 1 125 ? -10.099 5.309 -15.928 1.00 78.38 125 ALA A N 1
ATOM 928 C CA . ALA A 1 125 ? -9.125 6.401 -15.933 1.00 78.38 125 ALA A CA 1
ATOM 929 C C . ALA A 1 125 ? -7.744 5.961 -15.404 1.00 78.38 125 ALA A C 1
ATOM 931 O O . ALA A 1 125 ? -6.720 6.262 -16.020 1.00 78.38 125 ALA A O 1
ATOM 932 N N . ALA A 1 126 ? -7.702 5.179 -14.322 1.00 72.25 126 ALA A N 1
ATOM 933 C CA . ALA A 1 126 ? -6.467 4.624 -13.766 1.00 72.25 126 ALA A CA 1
ATOM 934 C C . ALA A 1 126 ? -5.779 3.648 -14.738 1.00 72.25 126 ALA A C 1
ATOM 936 O O . ALA A 1 126 ? -4.556 3.683 -14.892 1.00 72.25 126 ALA A O 1
ATOM 937 N N . ASN A 1 127 ? -6.545 2.815 -15.453 1.00 72.94 127 ASN A N 1
ATOM 938 C CA . ASN A 1 127 ? -5.991 1.962 -16.507 1.00 72.94 127 ASN A CA 1
ATOM 939 C C . ASN A 1 127 ? -5.524 2.771 -17.726 1.00 72.94 127 ASN A C 1
ATOM 941 O O . ASN A 1 127 ? -4.458 2.475 -18.266 1.00 72.94 127 ASN A O 1
ATOM 945 N N . ALA A 1 128 ? -6.255 3.814 -18.131 1.00 79.62 128 ALA A N 1
ATOM 946 C CA . ALA A 1 128 ? -5.825 4.713 -19.200 1.00 79.62 128 ALA A CA 1
ATOM 947 C C . ALA A 1 128 ? -4.466 5.350 -18.864 1.00 79.62 128 ALA A C 1
ATOM 949 O O . ALA A 1 128 ? -3.517 5.154 -19.632 1.00 79.62 128 ALA A O 1
ATOM 950 N N . LYS A 1 129 ? -4.330 5.971 -17.678 1.00 81.94 129 LYS A N 1
ATOM 951 C CA . LYS A 1 129 ? -3.056 6.542 -17.209 1.00 81.94 129 LYS A CA 1
ATOM 952 C C . LYS A 1 129 ? -1.951 5.485 -17.112 1.00 81.94 129 LYS A C 1
ATOM 954 O O . LYS A 1 129 ? -0.833 5.738 -17.548 1.00 81.94 129 LYS A O 1
ATOM 959 N N . ARG A 1 130 ? -2.248 4.269 -16.639 1.00 75.81 130 ARG A N 1
ATOM 960 C CA . ARG A 1 130 ? -1.270 3.165 -16.630 1.00 75.81 130 ARG A CA 1
ATOM 961 C C . ARG A 1 130 ? -0.742 2.840 -18.035 1.00 75.81 130 ARG A C 1
ATOM 963 O O . ARG A 1 130 ? 0.450 2.580 -18.178 1.00 75.81 130 ARG A O 1
ATOM 970 N N . THR A 1 131 ? -1.580 2.875 -19.078 1.00 79.94 131 THR A N 1
ATOM 971 C CA . THR A 1 131 ? -1.088 2.702 -20.462 1.00 79.94 131 THR A CA 1
ATOM 972 C C . THR A 1 131 ? -0.295 3.904 -20.974 1.00 79.94 131 THR A C 1
ATOM 974 O O . THR A 1 131 ? 0.519 3.749 -21.878 1.00 79.94 131 THR A O 1
ATOM 977 N N . GLU A 1 132 ? -0.541 5.104 -20.455 1.00 83.69 132 GLU A N 1
ATOM 978 C CA . GLU A 1 132 ? 0.183 6.326 -20.818 1.00 83.69 132 GLU A CA 1
ATOM 979 C C . GLU A 1 132 ? 1.592 6.318 -20.216 1.00 83.69 132 GLU A C 1
ATOM 981 O O . GLU A 1 132 ? 2.563 6.318 -20.970 1.00 83.69 132 GLU A O 1
ATOM 986 N N . LEU A 1 133 ? 1.703 6.107 -18.901 1.00 79.38 133 LEU A N 1
ATOM 987 C CA . LEU A 1 133 ? 2.975 5.922 -18.193 1.00 79.38 133 LEU A CA 1
ATOM 988 C C . LEU A 1 133 ? 3.817 4.783 -18.797 1.00 79.38 133 LEU A C 1
ATOM 990 O O . LEU A 1 133 ? 5.024 4.921 -18.967 1.00 79.38 133 LEU A O 1
ATOM 994 N N . ALA A 1 134 ? 3.189 3.673 -19.206 1.00 74.50 134 ALA A N 1
ATOM 995 C CA . ALA A 1 134 ? 3.886 2.575 -19.882 1.00 74.50 134 ALA A CA 1
ATOM 996 C C . ALA A 1 134 ? 4.452 2.960 -21.268 1.00 74.50 134 ALA A C 1
ATOM 998 O O . ALA A 1 134 ? 5.462 2.398 -21.696 1.00 74.50 134 ALA A O 1
ATOM 999 N N . ARG A 1 135 ? 3.836 3.920 -21.978 1.00 84.88 135 ARG A N 1
ATOM 1000 C CA . ARG A 1 135 ? 4.401 4.489 -23.216 1.00 84.88 135 ARG A CA 1
ATOM 1001 C C . ARG A 1 135 ? 5.537 5.459 -22.897 1.00 84.88 135 ARG A C 1
ATOM 1003 O O . ARG A 1 135 ? 6.564 5.405 -23.568 1.00 84.88 135 ARG A O 1
ATOM 1010 N N . GLU A 1 136 ? 5.376 6.308 -21.882 1.00 81.75 136 GLU A N 1
ATOM 1011 C CA . GLU A 1 136 ? 6.412 7.251 -21.441 1.00 81.75 136 GLU A CA 1
ATOM 1012 C C . GLU A 1 136 ? 7.687 6.504 -21.017 1.00 81.75 136 GLU A C 1
ATOM 1014 O O . GLU A 1 136 ? 8.752 6.765 -21.585 1.00 81.75 136 GLU A O 1
ATOM 1019 N N . ALA A 1 137 ? 7.573 5.484 -20.159 1.00 73.75 137 ALA A N 1
ATOM 1020 C CA . ALA A 1 137 ? 8.676 4.605 -19.766 1.00 73.75 137 ALA A CA 1
ATOM 1021 C C . ALA A 1 137 ? 9.396 3.990 -20.983 1.00 73.75 137 ALA A C 1
ATOM 1023 O O . ALA A 1 137 ? 10.612 4.124 -21.105 1.00 73.75 137 ALA A O 1
ATOM 1024 N N . ALA A 1 138 ? 8.661 3.428 -21.951 1.00 79.44 138 ALA A N 1
ATOM 1025 C CA . ALA A 1 138 ? 9.250 2.870 -23.174 1.00 79.44 138 ALA A CA 1
ATOM 1026 C C . ALA A 1 138 ? 9.966 3.923 -24.055 1.00 79.44 138 ALA A C 1
ATOM 1028 O O . ALA A 1 138 ? 10.921 3.601 -24.771 1.00 79.44 138 ALA A O 1
ATOM 1029 N N . THR A 1 139 ? 9.549 5.197 -24.016 1.00 83.38 139 THR A N 1
ATOM 1030 C CA . THR A 1 139 ? 10.294 6.286 -24.683 1.00 83.38 139 THR A CA 1
ATOM 1031 C C . THR A 1 139 ? 11.539 6.720 -23.909 1.00 83.38 139 THR A C 1
ATOM 1033 O O . THR A 1 139 ? 12.545 7.059 -24.537 1.00 83.38 139 THR A O 1
ATOM 1036 N N . LEU A 1 140 ? 11.514 6.664 -22.573 1.00 80.44 140 LEU A N 1
ATOM 1037 C CA . LEU A 1 140 ? 12.677 6.926 -21.722 1.00 80.44 140 LEU A CA 1
ATOM 1038 C C . LEU A 1 140 ? 13.729 5.818 -21.861 1.00 80.44 140 LEU A C 1
ATOM 1040 O O . LEU A 1 140 ? 14.902 6.135 -22.041 1.00 80.44 140 LEU A O 1
ATOM 1044 N N . GLU A 1 141 ? 13.325 4.545 -21.901 1.00 80.88 141 GLU A N 1
ATOM 1045 C CA . GLU A 1 141 ? 14.213 3.411 -22.204 1.00 80.88 141 GLU A CA 1
ATOM 1046 C C . GLU A 1 141 ? 14.909 3.578 -23.563 1.00 80.88 141 GLU A C 1
ATOM 1048 O O . GLU A 1 141 ? 16.124 3.393 -23.664 1.00 80.88 141 GLU A O 1
ATOM 1053 N N . ARG A 1 142 ? 14.180 4.009 -24.607 1.00 86.81 142 ARG A N 1
ATOM 1054 C CA . ARG A 1 142 ? 14.784 4.310 -25.917 1.00 86.81 142 ARG A CA 1
ATOM 1055 C C . ARG A 1 142 ? 15.793 5.460 -25.839 1.00 86.81 142 ARG A C 1
ATOM 1057 O O . ARG A 1 142 ? 16.898 5.313 -26.355 1.00 86.81 142 ARG A O 1
ATOM 1064 N N . ARG A 1 143 ? 15.445 6.582 -25.194 1.00 84.19 143 ARG A N 1
ATOM 1065 C CA . ARG A 1 143 ? 16.357 7.735 -25.031 1.00 84.19 143 ARG A CA 1
ATOM 1066 C C . ARG A 1 143 ? 17.618 7.358 -24.246 1.00 84.19 143 ARG A C 1
ATOM 1068 O O . ARG A 1 143 ? 18.713 7.759 -24.629 1.00 84.19 143 ARG A O 1
ATOM 1075 N N . LEU A 1 144 ? 17.478 6.538 -23.207 1.00 80.44 144 LEU A N 1
ATOM 1076 C CA . LEU A 1 144 ? 18.585 6.001 -22.414 1.00 80.44 144 LEU A CA 1
ATOM 1077 C C . LEU A 1 144 ? 19.485 5.083 -23.255 1.00 80.44 144 LEU A C 1
ATOM 1079 O O . LEU A 1 144 ? 20.706 5.230 -23.210 1.00 80.44 144 LEU A O 1
ATOM 1083 N N . ALA A 1 145 ? 18.912 4.193 -24.070 1.00 82.25 145 ALA A N 1
ATOM 1084 C CA . ALA A 1 145 ? 19.677 3.343 -24.982 1.00 82.25 145 ALA A CA 1
ATOM 1085 C C . ALA A 1 145 ? 20.438 4.163 -26.044 1.00 82.25 145 ALA A C 1
ATOM 1087 O O . ALA A 1 145 ? 21.610 3.888 -26.306 1.00 82.25 145 ALA A O 1
ATOM 1088 N N . GLU A 1 146 ? 19.819 5.205 -26.612 1.00 83.50 146 GLU A N 1
ATOM 1089 C CA . GLU A 1 146 ? 20.495 6.153 -27.509 1.00 83.50 146 GLU A CA 1
ATOM 1090 C C . GLU A 1 146 ? 21.639 6.908 -26.808 1.00 83.50 146 GLU A C 1
ATOM 1092 O O . GLU A 1 146 ? 22.712 7.070 -27.390 1.00 83.50 146 GLU A O 1
ATOM 1097 N N . ALA A 1 147 ? 21.444 7.344 -25.559 1.00 75.56 147 ALA A N 1
ATOM 1098 C CA . ALA A 1 147 ? 22.476 8.016 -24.769 1.00 75.56 147 ALA A CA 1
ATOM 1099 C C . ALA A 1 147 ? 23.656 7.082 -24.437 1.00 75.56 147 ALA A C 1
ATOM 1101 O O . ALA A 1 147 ? 24.810 7.487 -24.568 1.00 75.56 147 ALA A O 1
ATOM 1102 N N . GLU A 1 148 ? 23.397 5.816 -24.091 1.00 82.25 148 GLU A N 1
ATOM 1103 C CA . GLU A 1 148 ? 24.455 4.818 -23.878 1.00 82.25 148 GLU A CA 1
ATOM 1104 C C . GLU A 1 148 ? 25.218 4.468 -25.166 1.00 82.25 148 GLU A C 1
ATOM 1106 O O . GLU A 1 148 ? 26.417 4.191 -25.109 1.00 82.25 148 GLU A O 1
ATOM 1111 N N . ILE A 1 149 ? 24.564 4.478 -26.334 1.00 84.69 149 ILE A N 1
ATOM 1112 C CA . ILE A 1 149 ? 25.253 4.329 -27.627 1.00 84.69 149 ILE A CA 1
ATOM 1113 C C . ILE A 1 149 ? 26.179 5.530 -27.862 1.00 84.69 149 ILE A C 1
ATOM 1115 O O . ILE A 1 149 ? 27.363 5.329 -28.130 1.00 84.69 149 ILE A O 1
ATOM 1119 N N . ARG A 1 150 ? 25.693 6.762 -27.649 1.00 82.00 150 ARG A N 1
ATOM 1120 C CA . ARG A 1 150 ? 26.514 7.981 -27.769 1.00 82.00 150 ARG A CA 1
ATOM 1121 C C . ARG A 1 150 ? 27.698 7.978 -26.798 1.00 82.00 150 ARG A C 1
ATOM 1123 O O . ARG A 1 150 ? 28.803 8.300 -27.223 1.00 82.00 150 ARG A O 1
ATOM 1130 N N . GLU A 1 151 ? 27.535 7.577 -25.530 1.00 80.62 151 GLU A N 1
ATOM 1131 C CA . GLU A 1 151 ? 28.684 7.482 -24.606 1.00 80.62 151 GLU A CA 1
ATOM 1132 C C . GLU A 1 151 ? 29.724 6.467 -25.110 1.00 80.62 151 GLU A C 1
ATOM 1134 O O . GLU A 1 151 ? 30.919 6.757 -25.071 1.00 80.62 151 GLU A O 1
ATOM 1139 N N . ARG A 1 152 ? 29.304 5.314 -25.650 1.00 83.19 152 ARG A N 1
ATOM 1140 C CA . ARG A 1 152 ? 30.224 4.314 -26.231 1.00 83.19 152 ARG A CA 1
ATOM 1141 C C . ARG A 1 152 ? 30.958 4.853 -27.468 1.00 83.19 152 ARG A C 1
ATOM 1143 O O . ARG A 1 152 ? 32.167 4.655 -27.592 1.00 83.19 152 ARG A O 1
ATOM 1150 N N . GLU A 1 153 ? 30.272 5.583 -28.345 1.00 86.50 153 GLU A N 1
ATOM 1151 C CA . GLU A 1 153 ? 30.876 6.262 -29.501 1.00 86.50 153 GLU A CA 1
ATOM 1152 C C . GLU A 1 153 ? 31.897 7.329 -29.064 1.00 86.50 153 GLU A C 1
ATOM 1154 O O . GLU A 1 153 ? 33.044 7.319 -29.523 1.00 86.50 153 GLU A O 1
ATOM 1159 N N . PHE A 1 154 ? 31.545 8.199 -28.112 1.00 78.12 154 PHE A N 1
ATOM 1160 C CA . PHE A 1 154 ? 32.464 9.209 -27.571 1.00 78.12 154 PHE A CA 1
ATOM 1161 C C . PHE A 1 154 ? 33.636 8.600 -26.786 1.00 78.12 154 PHE A C 1
ATOM 1163 O O . PHE A 1 154 ? 34.760 9.093 -26.886 1.00 78.12 154 PHE A O 1
ATOM 1170 N N . ALA A 1 155 ? 33.426 7.496 -26.066 1.00 76.44 155 ALA A N 1
ATOM 1171 C CA . ALA A 1 155 ? 34.499 6.759 -25.402 1.00 76.44 155 ALA A CA 1
ATOM 1172 C C . ALA A 1 155 ? 35.480 6.154 -26.419 1.00 76.44 155 ALA A C 1
ATOM 1174 O O . ALA A 1 155 ? 36.690 6.343 -26.280 1.00 76.44 155 ALA A O 1
ATOM 1175 N N . SER A 1 156 ? 34.978 5.499 -27.472 1.00 85.44 156 SER A N 1
ATOM 1176 C CA . SER A 1 156 ? 35.826 4.899 -28.511 1.00 85.44 156 SER A CA 1
ATOM 1177 C C . SER A 1 156 ? 36.617 5.951 -29.299 1.00 85.44 156 SER A C 1
ATOM 1179 O O . SER A 1 156 ? 37.817 5.792 -29.522 1.00 85.44 156 SER A O 1
ATOM 1181 N N . THR A 1 157 ? 35.995 7.081 -29.649 1.00 83.81 157 THR A N 1
ATOM 1182 C CA . THR A 1 157 ? 36.687 8.185 -30.332 1.00 83.81 157 THR A CA 1
ATOM 1183 C C . THR A 1 157 ? 37.738 8.827 -29.425 1.00 83.81 157 THR A C 1
ATOM 1185 O O . THR A 1 157 ? 38.877 9.000 -29.863 1.00 83.81 157 THR A O 1
ATOM 1188 N N . ALA A 1 158 ? 37.437 9.068 -28.144 1.00 78.06 158 ALA A N 1
ATOM 1189 C CA . ALA A 1 158 ? 38.426 9.520 -27.162 1.00 78.06 158 ALA A CA 1
ATOM 1190 C C . ALA A 1 158 ? 39.593 8.528 -26.990 1.00 78.06 158 ALA A C 1
ATOM 1192 O O . ALA A 1 158 ? 40.741 8.948 -26.836 1.00 78.06 158 ALA A O 1
ATOM 1193 N N . GLU A 1 159 ? 39.342 7.219 -27.058 1.00 85.00 159 GLU A N 1
ATOM 1194 C CA . GLU A 1 159 ? 40.395 6.203 -27.021 1.00 85.00 159 GLU A CA 1
ATOM 1195 C C . GLU A 1 159 ? 41.261 6.210 -28.291 1.00 85.00 159 GLU A C 1
ATOM 1197 O O . GLU A 1 159 ? 42.488 6.238 -28.179 1.00 85.00 159 GLU A O 1
ATOM 1202 N N . THR A 1 160 ? 40.676 6.309 -29.491 1.00 86.56 160 THR A N 1
ATOM 1203 C CA . THR A 1 160 ? 41.473 6.459 -30.728 1.00 86.56 160 THR A CA 1
ATOM 1204 C C . THR A 1 160 ? 42.313 7.741 -30.733 1.00 86.56 160 THR A C 1
ATOM 1206 O O . THR A 1 160 ? 43.452 7.720 -31.197 1.00 86.56 160 THR A O 1
ATOM 1209 N N . LEU A 1 161 ? 41.817 8.841 -30.152 1.00 83.25 161 LEU A N 1
ATOM 1210 C CA . LEU A 1 161 ? 42.585 10.078 -29.980 1.00 83.25 161 LEU A CA 1
ATOM 1211 C C . LEU A 1 161 ? 43.736 9.908 -28.975 1.00 83.25 161 LEU A C 1
ATOM 1213 O O . LEU A 1 161 ? 44.836 10.397 -29.233 1.00 83.25 161 LEU A O 1
ATOM 1217 N N . ARG A 1 162 ? 43.540 9.164 -27.876 1.00 84.69 162 ARG A N 1
ATOM 1218 C CA . ARG A 1 162 ? 44.628 8.793 -26.946 1.00 84.69 162 ARG A CA 1
ATOM 1219 C C . ARG A 1 162 ? 45.684 7.920 -27.631 1.00 84.69 162 ARG A C 1
ATOM 1221 O O . ARG A 1 162 ? 46.873 8.173 -27.455 1.00 84.69 162 ARG A O 1
ATOM 1228 N N . GLN A 1 163 ? 45.275 6.956 -28.458 1.00 88.81 163 GLN A N 1
ATOM 1229 C CA . GLN A 1 163 ? 46.192 6.119 -29.245 1.00 88.81 163 GLN A CA 1
ATOM 1230 C C . GLN A 1 163 ? 46.986 6.948 -30.273 1.00 88.81 163 GLN A C 1
ATOM 1232 O O . GLN A 1 163 ? 48.206 6.810 -30.361 1.00 88.81 163 GLN A O 1
ATOM 1237 N N . GLN A 1 164 ? 46.338 7.866 -31.001 1.00 87.38 164 GLN A N 1
ATOM 1238 C CA . GLN A 1 164 ? 47.025 8.801 -31.905 1.00 87.38 164 GLN A CA 1
ATOM 1239 C C . GLN A 1 164 ? 48.012 9.705 -31.152 1.00 87.38 164 GLN A C 1
ATOM 1241 O O . GLN A 1 164 ? 49.143 9.902 -31.606 1.00 87.38 164 GLN A O 1
ATOM 1246 N N . LEU A 1 165 ? 47.626 10.219 -29.981 1.00 84.25 165 LEU A N 1
ATOM 1247 C CA . LEU A 1 165 ? 48.493 11.053 -29.151 1.00 84.25 165 LEU A CA 1
ATOM 1248 C C . LEU A 1 165 ? 49.723 10.269 -28.662 1.00 84.25 165 LEU A C 1
ATOM 1250 O O . LEU A 1 165 ? 50.839 10.752 -28.832 1.00 84.25 165 LEU A O 1
ATOM 1254 N N . ALA A 1 166 ? 49.554 9.031 -28.192 1.00 89.12 166 ALA A N 1
ATOM 1255 C CA . ALA A 1 166 ? 50.666 8.150 -27.827 1.00 89.12 166 ALA A CA 1
ATOM 1256 C C . ALA A 1 166 ? 51.613 7.867 -29.013 1.00 89.12 166 ALA A C 1
ATOM 1258 O O . ALA A 1 166 ? 52.832 7.957 -28.870 1.00 89.12 166 ALA A O 1
ATOM 1259 N N . VAL A 1 167 ? 51.079 7.614 -30.216 1.00 90.75 167 VAL A N 1
ATOM 1260 C CA . VAL A 1 167 ? 51.895 7.436 -31.434 1.00 90.75 167 VAL A CA 1
ATOM 1261 C C . VAL A 1 167 ? 52.668 8.713 -31.788 1.00 90.75 167 VAL A C 1
ATOM 1263 O O . VAL A 1 167 ? 53.839 8.640 -32.163 1.00 90.75 167 VAL A O 1
ATOM 1266 N N . THR A 1 168 ? 52.066 9.899 -31.646 1.00 88.56 168 THR A N 1
ATOM 1267 C CA . THR A 1 168 ? 52.783 11.169 -31.886 1.00 88.56 168 THR A CA 1
ATOM 1268 C C . THR A 1 168 ? 53.830 11.484 -30.815 1.00 88.56 168 THR A C 1
ATOM 1270 O O . THR A 1 168 ? 54.885 12.018 -31.162 1.00 88.56 168 THR A O 1
ATOM 1273 N N . GLN A 1 169 ? 53.612 11.090 -29.557 1.00 89.12 169 GLN A N 1
ATOM 1274 C CA . GLN A 1 169 ? 54.625 11.150 -28.496 1.00 89.12 169 GLN A CA 1
ATOM 1275 C C . GLN A 1 169 ? 55.802 10.215 -28.799 1.00 89.12 169 GLN A C 1
ATOM 1277 O O . GLN A 1 169 ? 56.939 10.678 -28.837 1.00 89.12 169 GLN A O 1
ATOM 1282 N N . GLN A 1 170 ? 55.548 8.954 -29.160 1.00 91.00 170 GLN A N 1
ATOM 1283 C CA . GLN A 1 170 ? 56.599 8.007 -29.553 1.00 91.00 170 GLN A CA 1
ATOM 1284 C C . GLN A 1 170 ? 57.397 8.500 -30.780 1.00 91.00 170 GLN A C 1
ATOM 1286 O O . GLN A 1 170 ? 58.622 8.363 -30.847 1.00 91.00 170 GLN A O 1
ATOM 1291 N N . GLN A 1 171 ? 56.733 9.138 -31.752 1.00 89.62 171 GLN A N 1
ATOM 1292 C CA . GLN A 1 171 ? 57.420 9.792 -32.871 1.00 89.62 171 GLN A CA 1
ATOM 1293 C C . GLN A 1 171 ? 58.274 10.984 -32.411 1.00 89.62 171 GLN A C 1
ATOM 1295 O O . GLN A 1 171 ? 59.385 11.153 -32.920 1.00 89.62 171 GLN A O 1
ATOM 1300 N N . LEU A 1 172 ? 57.805 11.791 -31.455 1.00 90.88 172 LEU A N 1
ATOM 1301 C CA . LEU A 1 172 ? 58.569 12.901 -30.877 1.00 90.88 172 LEU A CA 1
ATOM 1302 C C . LEU A 1 172 ? 59.822 12.388 -30.153 1.00 90.88 172 LEU A C 1
ATOM 1304 O O . LEU A 1 172 ? 60.915 12.879 -30.426 1.00 90.88 172 LEU A O 1
ATOM 1308 N N . GLU A 1 173 ? 59.680 11.367 -29.311 1.00 91.19 173 GLU A N 1
ATOM 1309 C CA . GLU A 1 173 ? 60.779 10.694 -28.606 1.00 91.19 173 GLU A CA 1
ATOM 1310 C C . GLU A 1 173 ? 61.799 10.107 -29.586 1.00 91.19 173 GLU A C 1
ATOM 1312 O O . GLU A 1 173 ? 62.996 10.366 -29.459 1.00 91.19 173 GLU A O 1
ATOM 1317 N N . SER A 1 174 ? 61.353 9.410 -30.640 1.00 91.25 174 SER A N 1
ATOM 1318 C CA . SER A 1 174 ? 62.269 8.896 -31.669 1.00 91.25 174 SER A CA 1
ATOM 1319 C C . SER A 1 174 ? 63.041 10.017 -32.381 1.00 91.25 174 SER A C 1
ATOM 1321 O O . SER A 1 174 ? 64.227 9.867 -32.672 1.00 91.25 174 SER A O 1
ATOM 1323 N N . ARG A 1 175 ? 62.407 11.178 -32.612 1.00 90.75 175 ARG A N 1
ATOM 1324 C CA . ARG A 1 175 ? 63.057 12.350 -33.217 1.00 90.75 175 ARG A CA 1
ATOM 1325 C C . ARG A 1 175 ? 64.050 12.987 -32.253 1.00 90.75 175 ARG A C 1
ATOM 1327 O O . ARG A 1 175 ? 65.131 13.367 -32.692 1.00 90.75 175 ARG A O 1
ATOM 1334 N N . GLN A 1 176 ? 63.728 13.067 -30.962 1.00 90.62 176 GLN A N 1
ATOM 1335 C CA . GLN A 1 176 ? 64.661 13.524 -29.929 1.00 90.62 176 GLN A CA 1
ATOM 1336 C C . GLN A 1 176 ? 65.874 12.591 -29.832 1.00 90.62 176 GLN A C 1
ATOM 1338 O O . GLN A 1 176 ? 67.005 13.071 -29.849 1.00 90.62 176 GLN A O 1
ATOM 1343 N N . HIS A 1 177 ? 65.668 11.271 -29.844 1.00 91.25 177 HIS A N 1
ATOM 1344 C CA . HIS A 1 177 ? 66.754 10.290 -29.824 1.00 91.25 177 HIS A CA 1
ATOM 1345 C C . HIS A 1 177 ? 67.638 10.375 -31.085 1.00 91.25 177 HIS A C 1
ATOM 1347 O O . HIS A 1 177 ? 68.865 10.308 -30.977 1.00 91.25 177 HIS A O 1
ATOM 1353 N N . ILE A 1 178 ? 67.050 10.576 -32.272 1.00 91.31 178 ILE A N 1
ATOM 1354 C CA . ILE A 1 178 ? 67.800 10.804 -33.521 1.00 91.31 178 ILE A CA 1
ATOM 1355 C C . ILE A 1 178 ? 68.593 12.116 -33.451 1.00 91.31 178 ILE A C 1
ATOM 1357 O O . ILE A 1 178 ? 69.767 12.137 -33.814 1.00 91.31 178 ILE A O 1
ATOM 1361 N N . LEU A 1 179 ? 68.000 13.204 -32.947 1.00 90.31 179 LEU A N 1
ATOM 1362 C CA . LEU A 1 179 ? 68.713 14.470 -32.744 1.00 90.31 179 LEU A CA 1
ATOM 1363 C C . LEU A 1 179 ? 69.879 14.300 -31.763 1.00 90.31 179 LEU A C 1
ATOM 1365 O O . LEU A 1 179 ? 70.973 14.773 -32.048 1.00 90.31 179 LEU A O 1
ATOM 1369 N N . GLN A 1 180 ? 69.694 13.555 -30.672 1.00 90.88 180 GLN A N 1
ATOM 1370 C CA . GLN A 1 180 ? 70.741 13.278 -29.687 1.00 90.88 180 GLN A CA 1
ATOM 1371 C C . GLN A 1 180 ? 71.886 12.428 -30.273 1.00 90.88 180 GLN A C 1
ATOM 1373 O O . GLN A 1 180 ? 73.054 12.713 -30.004 1.00 90.88 180 GLN A O 1
ATOM 1378 N N . GLN A 1 181 ? 71.577 11.445 -31.131 1.00 88.38 181 GLN A N 1
ATOM 1379 C CA . GLN A 1 181 ? 72.573 10.688 -31.909 1.00 88.38 181 GLN A CA 1
ATOM 1380 C C . GLN A 1 181 ? 73.323 11.571 -32.919 1.00 88.38 181 GLN A C 1
ATOM 1382 O O . GLN A 1 181 ? 74.537 11.450 -33.061 1.00 88.38 181 GLN A O 1
ATOM 1387 N N . LEU A 1 182 ? 72.632 12.484 -33.608 1.00 87.31 182 LEU A N 1
ATOM 1388 C CA . LEU A 1 182 ? 73.265 13.429 -34.534 1.00 87.31 182 LEU A CA 1
ATOM 1389 C C . LEU A 1 182 ? 74.158 14.437 -33.793 1.00 87.31 182 LEU A C 1
ATOM 1391 O O . LEU A 1 182 ? 75.242 14.761 -34.277 1.00 87.31 182 LEU A O 1
ATOM 1395 N N . THR A 1 183 ? 73.757 14.893 -32.603 1.00 87.44 183 THR A N 1
ATOM 1396 C CA . THR A 1 183 ? 74.571 15.771 -31.750 1.00 87.44 183 THR A CA 1
ATOM 1397 C C . THR A 1 183 ? 75.845 15.072 -31.272 1.00 87.44 183 THR A C 1
ATOM 1399 O O . THR A 1 183 ? 76.928 15.646 -31.400 1.00 87.44 183 THR A O 1
ATOM 1402 N N . SER A 1 184 ? 75.761 13.829 -30.785 1.00 84.69 184 SER A N 1
ATOM 1403 C CA . SER A 1 184 ? 76.944 13.082 -30.331 1.00 84.69 184 SER A CA 1
ATOM 1404 C C . SER A 1 184 ? 77.865 12.675 -31.490 1.00 84.69 184 SER A C 1
ATOM 1406 O O . SER A 1 184 ? 79.085 12.809 -31.373 1.00 84.69 184 SER A O 1
ATOM 1408 N N . ALA A 1 185 ? 77.316 12.298 -32.650 1.00 81.56 185 ALA A N 1
ATOM 1409 C CA . ALA A 1 185 ? 78.095 12.064 -33.869 1.00 81.56 185 ALA A CA 1
ATOM 1410 C C . ALA A 1 185 ? 78.795 13.344 -34.372 1.00 81.56 185 ALA A C 1
ATOM 1412 O O . ALA A 1 185 ? 79.955 13.298 -34.788 1.00 81.56 185 ALA A O 1
ATOM 1413 N N . SER A 1 186 ? 78.135 14.505 -34.279 1.00 75.62 186 SER A N 1
ATOM 1414 C CA . SER A 1 186 ? 78.742 15.805 -34.599 1.00 75.62 186 SER A CA 1
ATOM 1415 C C . SER A 1 186 ? 79.888 16.154 -33.641 1.00 75.62 186 SER A C 1
ATOM 1417 O O . SER A 1 186 ? 80.928 16.639 -34.091 1.00 75.62 186 SER A O 1
ATOM 1419 N N . GLN A 1 187 ? 79.748 15.870 -32.340 1.00 72.94 187 GLN A N 1
ATOM 1420 C CA . GLN A 1 187 ? 80.845 16.020 -31.376 1.00 72.94 187 GLN A CA 1
ATOM 1421 C C . GLN A 1 187 ? 82.017 15.077 -31.687 1.00 72.94 187 GLN A C 1
ATOM 1423 O O . GLN A 1 187 ? 83.165 15.518 -31.666 1.00 72.94 187 GLN A O 1
ATOM 1428 N N . GLN A 1 188 ? 81.761 13.817 -32.058 1.00 69.38 188 GLN A N 1
ATOM 1429 C CA . GLN A 1 188 ? 82.825 12.894 -32.476 1.00 69.38 188 GLN A CA 1
ATOM 1430 C C . GLN A 1 188 ? 83.558 13.375 -33.741 1.00 69.38 188 GLN A C 1
ATOM 1432 O O . GLN A 1 188 ? 84.788 13.314 -33.783 1.00 69.38 188 GLN A O 1
ATOM 1437 N N . GLN A 1 189 ? 82.855 13.928 -34.737 1.00 61.75 189 GLN A N 1
ATOM 1438 C CA . GLN A 1 189 ? 83.513 14.520 -35.912 1.00 61.75 189 GLN A CA 1
ATOM 1439 C C . GLN A 1 189 ? 84.321 15.785 -35.585 1.00 61.75 189 GLN A C 1
ATOM 1441 O O . GLN A 1 189 ? 85.363 16.010 -36.203 1.00 61.75 189 GLN A O 1
ATOM 1446 N N . GLN A 1 190 ? 83.889 16.608 -34.624 1.00 58.25 190 GLN A N 1
ATOM 1447 C CA . GLN A 1 190 ? 84.699 17.737 -34.148 1.00 58.25 190 GLN A CA 1
ATOM 1448 C C . GLN A 1 190 ? 85.946 17.259 -33.389 1.00 58.25 190 GLN A C 1
ATOM 1450 O O . GLN A 1 190 ? 87.025 17.801 -33.618 1.00 58.25 190 GLN A O 1
ATOM 1455 N N . GLY A 1 191 ? 85.843 16.192 -32.590 1.00 56.00 191 GLY A N 1
ATOM 1456 C CA . GLY A 1 191 ? 86.999 15.548 -31.954 1.00 56.00 191 GLY A CA 1
ATOM 1457 C C . GLY A 1 191 ? 88.016 15.000 -32.965 1.00 56.00 191 GLY A C 1
ATOM 1458 O O . GLY A 1 191 ? 89.212 15.258 -32.843 1.00 56.00 191 GLY A O 1
ATOM 1459 N N . GLN A 1 192 ? 87.558 14.306 -34.013 1.00 50.88 192 GLN A N 1
ATOM 1460 C CA . GLN A 1 192 ? 88.452 13.750 -35.041 1.00 50.88 192 GLN A CA 1
ATOM 1461 C C . GLN A 1 192 ? 89.133 14.820 -35.910 1.00 50.88 192 GLN A C 1
ATOM 1463 O O . GLN A 1 192 ? 90.275 14.623 -36.329 1.00 50.88 192 GLN A O 1
ATOM 1468 N N . LYS A 1 193 ? 88.499 15.981 -36.134 1.00 50.06 193 LYS A N 1
ATOM 1469 C CA . LYS A 1 193 ? 89.092 17.090 -36.910 1.00 50.06 193 LYS A CA 1
ATOM 1470 C C . LYS A 1 193 ? 90.340 17.719 -36.278 1.00 50.06 193 LYS A C 1
ATOM 1472 O O . LYS A 1 193 ? 91.044 18.441 -36.976 1.00 50.06 193 LYS A O 1
ATOM 1477 N N . HIS A 1 194 ? 90.649 17.418 -35.017 1.00 45.97 194 HIS A N 1
ATOM 1478 C CA . HIS A 1 194 ? 91.888 17.852 -34.366 1.00 45.97 194 HIS A CA 1
ATOM 1479 C C . HIS A 1 194 ? 93.028 16.814 -34.392 1.00 45.97 194 HIS A C 1
ATOM 1481 O O . HIS A 1 194 ? 94.125 17.149 -33.953 1.00 45.97 194 HIS A O 1
ATOM 1487 N N . ILE A 1 195 ? 92.819 15.583 -34.898 1.00 49.34 195 ILE A N 1
ATOM 1488 C CA . ILE A 1 195 ? 93.835 14.504 -34.834 1.00 49.34 195 ILE A CA 1
ATOM 1489 C C . ILE A 1 195 ? 93.996 13.691 -36.143 1.00 49.34 195 ILE A C 1
ATOM 1491 O O . ILE A 1 195 ? 94.488 12.568 -36.119 1.00 49.34 195 ILE A O 1
ATOM 1495 N N . VAL A 1 196 ? 93.653 14.247 -37.314 1.00 44.53 196 VAL A N 1
ATOM 1496 C CA . VAL A 1 196 ? 94.171 13.741 -38.609 1.00 44.53 196 VAL A CA 1
ATOM 1497 C C . VAL A 1 196 ? 94.585 14.911 -39.499 1.00 44.53 196 VAL A C 1
ATOM 1499 O O . VAL A 1 196 ? 93.775 15.489 -40.219 1.00 44.53 196 VAL A O 1
ATOM 1502 N N . GLY A 1 197 ? 95.870 15.259 -39.435 1.00 44.09 197 GLY A N 1
ATOM 1503 C CA . GLY A 1 197 ? 96.464 16.374 -40.174 1.00 44.09 197 GLY A CA 1
ATOM 1504 C C . GLY A 1 197 ? 97.867 16.079 -40.702 1.00 44.09 197 GLY A C 1
ATOM 1505 O O . GLY A 1 197 ? 98.701 16.975 -40.681 1.00 44.09 197 GLY A O 1
ATOM 1506 N N . LEU A 1 198 ? 98.152 14.837 -41.119 1.00 47.88 198 LEU A N 1
ATOM 1507 C CA . LEU A 1 198 ? 99.413 14.442 -41.767 1.00 47.88 198 LEU A CA 1
ATOM 1508 C C . LEU A 1 198 ? 99.287 13.082 -42.487 1.00 47.88 198 LEU A C 1
ATOM 1510 O O . LEU A 1 198 ? 98.571 12.203 -42.017 1.00 47.88 198 LEU A O 1
ATOM 1514 N N . LEU A 1 199 ? 100.078 12.922 -43.561 1.00 39.06 199 LEU A N 1
ATOM 1515 C CA . LEU A 1 199 ? 100.310 11.710 -44.377 1.00 39.06 199 LEU A CA 1
ATOM 1516 C C . LEU A 1 199 ? 99.162 11.253 -45.312 1.00 39.06 199 LEU A C 1
ATOM 1518 O O . LEU A 1 199 ? 97.988 11.533 -45.094 1.00 39.06 199 LEU A O 1
ATOM 1522 N N . GLY A 1 200 ? 99.554 10.620 -46.428 1.00 34.09 200 GLY A N 1
ATOM 1523 C CA . GLY A 1 200 ? 98.718 10.361 -47.613 1.00 34.09 200 GLY A CA 1
ATOM 1524 C C . GLY A 1 200 ? 98.582 8.876 -48.014 1.00 34.09 200 GLY A C 1
ATOM 1525 O O . GLY A 1 200 ? 98.888 7.996 -47.212 1.00 34.09 200 GLY A O 1
ATOM 1526 N N . PRO A 1 201 ? 98.093 8.584 -49.240 1.00 59.16 201 PRO A N 1
ATOM 1527 C CA . PRO A 1 201 ? 97.618 7.254 -49.654 1.00 59.16 201 PRO A CA 1
ATOM 1528 C C . PRO A 1 201 ? 98.735 6.307 -50.140 1.00 59.16 201 PRO A C 1
ATOM 1530 O O . PRO A 1 201 ? 99.817 6.760 -50.520 1.00 59.16 201 PRO A O 1
ATOM 1533 N N . PRO A 1 202 ? 98.459 4.989 -50.199 1.00 46.50 202 PRO A N 1
ATOM 1534 C CA . PRO A 1 202 ? 98.150 4.387 -51.508 1.00 46.50 202 PRO A CA 1
ATOM 1535 C C . PRO A 1 202 ? 96.920 3.443 -51.490 1.00 46.50 202 PRO A C 1
ATOM 1537 O O . PRO A 1 202 ? 96.101 3.492 -50.577 1.00 46.50 202 PRO A O 1
ATOM 1540 N N . SER A 1 203 ? 96.731 2.656 -52.560 1.00 35.25 203 SER A N 1
ATOM 1541 C CA . SER A 1 203 ? 95.461 1.983 -52.919 1.00 35.25 203 SER A CA 1
ATOM 1542 C C . SER A 1 203 ? 95.531 0.421 -52.823 1.00 35.25 203 SER A C 1
ATOM 1544 O O . SER A 1 203 ? 96.243 -0.046 -51.937 1.00 35.25 203 SER A O 1
ATOM 1546 N N . PRO A 1 204 ? 94.756 -0.437 -53.542 1.00 67.25 204 PRO A N 1
ATOM 1547 C CA . PRO A 1 204 ? 93.964 -1.469 -52.846 1.00 67.25 204 PRO A CA 1
ATOM 1548 C C . PRO A 1 204 ? 94.234 -2.939 -53.249 1.00 67.25 204 PRO A C 1
ATOM 1550 O O . PRO A 1 204 ? 94.684 -3.212 -54.360 1.00 67.25 204 PRO A O 1
ATOM 1553 N N . SER A 1 205 ? 93.851 -3.901 -52.393 1.00 33.53 205 SER A N 1
ATOM 1554 C CA . SER A 1 205 ? 93.529 -5.313 -52.732 1.00 33.53 205 SER A CA 1
ATOM 1555 C C . SER A 1 205 ? 93.113 -6.123 -51.491 1.00 33.53 205 SER A C 1
ATOM 1557 O O . SER A 1 205 ? 93.397 -5.708 -50.373 1.00 33.53 205 SER A O 1
ATOM 1559 N N . GLY A 1 206 ? 92.523 -7.314 -51.689 1.00 33.56 206 GLY A N 1
ATOM 1560 C CA . GLY A 1 206 ? 92.487 -8.386 -50.674 1.00 33.56 206 GLY A CA 1
ATOM 1561 C C . GLY A 1 206 ? 91.095 -8.944 -50.346 1.00 33.56 206 GLY A C 1
ATOM 1562 O O . GLY A 1 206 ? 90.270 -8.259 -49.756 1.00 33.56 206 GLY A O 1
ATOM 1563 N N . ALA A 1 207 ? 90.843 -10.204 -50.713 1.00 33.78 207 ALA A N 1
ATOM 1564 C CA . ALA A 1 207 ? 89.591 -10.929 -50.452 1.00 33.78 207 ALA A CA 1
ATOM 1565 C C . ALA A 1 207 ? 89.703 -11.903 -49.254 1.00 33.78 207 ALA A C 1
ATOM 1567 O O . ALA A 1 207 ? 90.805 -12.134 -48.764 1.00 33.78 207 ALA A O 1
ATOM 1568 N N . SER A 1 208 ? 88.595 -12.597 -48.920 1.00 35.44 208 SER A N 1
ATOM 1569 C CA . SER A 1 208 ? 88.529 -13.783 -48.020 1.00 35.44 208 SER A CA 1
ATOM 1570 C C . SER A 1 208 ? 88.713 -13.504 -46.503 1.00 35.44 208 SER A C 1
ATOM 1572 O O . SER A 1 208 ? 89.236 -12.463 -46.139 1.00 35.44 208 SER A O 1
ATOM 1574 N N . GLN A 1 209 ? 88.295 -14.354 -45.543 1.00 33.66 209 GLN A N 1
ATOM 1575 C CA . GLN A 1 209 ? 87.527 -15.624 -45.559 1.00 33.66 209 GLN A CA 1
ATOM 1576 C C . GLN A 1 209 ? 86.938 -15.944 -44.160 1.00 33.66 209 GLN A C 1
ATOM 1578 O O . GLN A 1 209 ? 87.643 -15.727 -43.182 1.00 33.66 209 GLN A O 1
ATOM 1583 N N . ARG A 1 210 ? 85.789 -16.657 -44.096 1.00 31.34 210 ARG A N 1
ATOM 1584 C CA . ARG A 1 210 ? 85.326 -17.507 -42.950 1.00 31.34 210 ARG A CA 1
ATOM 1585 C C . ARG A 1 210 ? 85.201 -16.766 -41.584 1.00 31.34 210 ARG A C 1
ATOM 1587 O O . ARG A 1 210 ? 85.374 -15.560 -41.537 1.00 31.34 210 ARG A O 1
ATOM 1594 N N . SER A 1 211 ? 84.774 -17.353 -40.458 1.00 34.44 211 SER A N 1
ATOM 1595 C CA . SER A 1 211 ? 84.245 -18.690 -40.096 1.00 34.44 211 SER A CA 1
ATOM 1596 C C . SER A 1 211 ? 82.985 -18.515 -39.221 1.00 34.44 211 SER A C 1
ATOM 1598 O O . SER A 1 211 ? 82.937 -17.621 -38.387 1.00 34.44 211 SER A O 1
ATOM 1600 N N . LEU A 1 212 ? 81.901 -19.269 -39.424 1.00 38.09 212 LEU A N 1
ATOM 1601 C CA . LEU A 1 212 ? 81.595 -20.482 -38.641 1.00 38.09 212 LEU A CA 1
ATOM 1602 C C . LEU A 1 212 ? 81.994 -20.418 -37.151 1.00 38.09 212 LEU A C 1
ATOM 1604 O O . LEU A 1 212 ? 83.166 -20.581 -36.828 1.00 38.09 212 LEU A O 1
ATOM 1608 N N . PHE A 1 213 ? 80.991 -20.341 -36.270 1.00 36.62 213 PHE A N 1
ATOM 1609 C CA . PHE A 1 213 ? 80.982 -21.049 -34.985 1.00 36.62 213 PHE A CA 1
ATOM 1610 C C . PHE A 1 213 ? 79.562 -21.555 -34.676 1.00 36.62 213 PHE A C 1
ATOM 1612 O O . PHE A 1 213 ? 78.589 -21.081 -35.268 1.00 36.62 213 PHE A O 1
ATOM 1619 N N . ARG A 1 214 ? 79.463 -22.585 -33.834 1.00 36.94 214 ARG A N 1
ATOM 1620 C CA . ARG A 1 214 ? 78.284 -23.444 -33.639 1.00 36.94 214 ARG A CA 1
ATOM 1621 C C . ARG A 1 214 ? 78.368 -24.086 -32.256 1.00 36.94 214 ARG A C 1
ATOM 1623 O O . ARG A 1 214 ? 79.409 -24.668 -31.988 1.00 36.94 214 ARG A O 1
ATOM 1630 N N . ASP A 1 215 ? 77.293 -24.027 -31.464 1.00 31.80 215 ASP A N 1
ATOM 1631 C CA . ASP A 1 215 ? 76.734 -25.126 -30.640 1.00 31.80 215 ASP A CA 1
ATOM 1632 C C . ASP A 1 215 ? 75.517 -24.628 -29.809 1.00 31.80 215 ASP A C 1
ATOM 1634 O O . ASP A 1 215 ? 75.395 -23.429 -29.577 1.00 31.80 215 ASP A O 1
ATOM 1638 N N . GLN A 1 216 ? 74.431 -25.419 -29.716 1.00 34.19 216 GLN A N 1
ATOM 1639 C CA . GLN A 1 216 ? 73.924 -26.137 -28.513 1.00 34.19 216 GLN A CA 1
ATOM 1640 C C . GLN A 1 216 ? 73.677 -25.209 -27.294 1.00 34.19 216 GLN A C 1
ATOM 1642 O O . GLN A 1 216 ? 74.607 -24.547 -26.858 1.00 34.19 216 GLN A O 1
ATOM 1647 N N . GLY A 1 217 ? 72.493 -25.085 -26.668 1.00 34.91 217 GLY A N 1
ATOM 1648 C CA . GLY A 1 217 ? 71.274 -25.927 -26.568 1.00 34.91 217 GLY A CA 1
ATOM 1649 C C . GLY A 1 217 ? 71.029 -26.302 -25.081 1.00 34.91 217 GLY A C 1
ATOM 1650 O O . GLY A 1 217 ? 71.918 -26.018 -24.279 1.00 34.91 217 GLY A O 1
ATOM 1651 N N . PRO A 1 218 ? 69.952 -27.006 -24.661 1.00 53.91 218 PRO A N 1
ATOM 1652 C CA . PRO A 1 218 ? 68.551 -27.096 -25.122 1.00 53.91 218 PRO A CA 1
ATOM 1653 C C . PRO A 1 218 ? 67.545 -26.588 -24.031 1.00 53.91 218 PRO A C 1
ATOM 1655 O O . PRO A 1 218 ? 67.986 -26.115 -22.989 1.00 53.91 218 PRO A O 1
ATOM 1658 N N . GLY A 1 219 ? 66.216 -26.751 -24.198 1.00 34.47 219 GLY A N 1
ATOM 1659 C CA . GLY A 1 219 ? 65.271 -26.724 -23.052 1.00 34.47 219 GLY A CA 1
ATOM 1660 C C . GLY A 1 219 ? 63.809 -26.291 -23.304 1.00 34.47 219 GLY A C 1
ATOM 1661 O O . GLY A 1 219 ? 63.576 -25.243 -23.889 1.00 34.47 219 GLY A O 1
ATOM 1662 N N . GLU A 1 220 ? 62.877 -27.112 -22.799 1.00 36.22 220 GLU A N 1
ATOM 1663 C CA . GLU A 1 220 ? 61.527 -26.815 -22.251 1.00 36.22 220 GLU A CA 1
ATOM 1664 C C . GLU A 1 220 ? 60.427 -26.110 -23.097 1.00 36.22 220 GLU A C 1
ATOM 1666 O O . GLU A 1 220 ? 60.381 -24.896 -23.268 1.00 36.22 220 GLU A O 1
ATOM 1671 N N . ASP A 1 221 ? 59.488 -26.942 -23.572 1.00 35.53 221 ASP A N 1
ATOM 1672 C CA . ASP A 1 221 ? 58.012 -26.870 -23.471 1.00 35.53 221 ASP A CA 1
ATOM 1673 C C . ASP A 1 221 ? 57.272 -25.526 -23.265 1.00 35.53 221 ASP A C 1
ATOM 1675 O O . ASP A 1 221 ? 57.489 -24.801 -22.299 1.00 35.53 221 ASP A O 1
ATOM 1679 N N . GLY A 1 222 ? 56.228 -25.274 -24.081 1.00 34.75 222 GLY A N 1
ATOM 1680 C CA . GLY A 1 222 ? 55.320 -24.138 -23.835 1.00 34.75 222 GLY A CA 1
ATOM 1681 C C . GLY A 1 222 ? 54.225 -23.826 -24.871 1.00 34.75 222 GLY A C 1
ATOM 1682 O O . GLY A 1 222 ? 54.199 -22.716 -25.378 1.00 34.75 222 GLY A O 1
ATOM 1683 N N . LEU A 1 223 ? 53.295 -24.763 -25.123 1.00 39.16 223 LEU A N 1
ATOM 1684 C CA . LEU A 1 223 ? 51.959 -24.567 -25.749 1.00 39.16 223 LEU A CA 1
ATOM 1685 C C . LEU A 1 223 ? 51.839 -23.906 -27.153 1.00 39.16 223 LEU A C 1
ATOM 1687 O O . LEU A 1 223 ? 52.434 -22.894 -27.500 1.00 39.16 223 LEU A O 1
ATOM 1691 N N . ARG A 1 224 ? 50.947 -24.463 -27.986 1.00 36.44 224 ARG A N 1
ATOM 1692 C CA . ARG A 1 224 ? 50.621 -23.938 -29.327 1.00 36.44 224 ARG A CA 1
ATOM 1693 C C . ARG A 1 224 ? 49.506 -22.887 -29.290 1.00 36.44 224 ARG A C 1
ATOM 1695 O O . ARG A 1 224 ? 48.446 -23.145 -28.726 1.00 36.44 224 ARG A O 1
ATOM 1702 N N . SER A 1 225 ? 49.649 -21.829 -30.087 1.00 36.50 225 SER A N 1
ATOM 1703 C CA . SER A 1 225 ? 48.547 -21.234 -30.866 1.00 36.50 225 SER A CA 1
ATOM 1704 C C . SER A 1 225 ? 49.092 -20.515 -32.106 1.00 36.50 225 SER A C 1
ATOM 1706 O O . SER A 1 225 ? 50.265 -20.148 -32.153 1.00 36.50 225 SER A O 1
ATOM 1708 N N . GLY A 1 226 ? 48.288 -20.439 -33.169 1.00 35.06 226 GLY A N 1
ATOM 1709 C CA . GLY A 1 226 ? 48.784 -20.183 -34.527 1.00 35.06 226 GLY A CA 1
ATOM 1710 C C . GLY A 1 226 ? 49.072 -18.714 -34.847 1.00 35.06 226 GLY A C 1
ATOM 1711 O O . GLY A 1 226 ? 48.194 -17.869 -34.720 1.00 35.06 226 GLY A O 1
ATOM 1712 N N . SER A 1 227 ? 50.272 -18.440 -35.368 1.00 30.92 227 SER A N 1
ATOM 1713 C CA . SER A 1 227 ? 50.615 -17.180 -36.041 1.00 30.92 227 SER A CA 1
ATOM 1714 C C . SER A 1 227 ? 50.732 -17.412 -37.549 1.00 30.92 227 SER A C 1
ATOM 1716 O O . SER A 1 227 ? 51.502 -18.267 -37.991 1.00 30.92 227 SER A O 1
ATOM 1718 N N . THR A 1 228 ? 49.974 -16.660 -38.350 1.00 37.53 228 THR A N 1
ATOM 1719 C CA . THR A 1 228 ? 50.043 -16.694 -39.819 1.00 37.53 228 THR A CA 1
ATOM 1720 C C . THR A 1 228 ? 50.817 -15.494 -40.357 1.00 37.53 228 THR A C 1
ATOM 1722 O O . THR A 1 228 ? 50.366 -14.355 -40.267 1.00 37.53 228 THR A O 1
ATOM 1725 N N . SER A 1 229 ? 51.975 -15.761 -40.963 1.00 35.00 229 SER A N 1
ATOM 1726 C CA . SER A 1 229 ? 52.745 -14.778 -41.739 1.00 35.00 229 SER A CA 1
ATOM 1727 C C . SER A 1 229 ? 52.040 -14.441 -43.066 1.00 35.00 229 SER A C 1
ATOM 1729 O O . SER A 1 229 ? 51.286 -15.271 -43.579 1.00 35.00 229 SER A O 1
ATOM 1731 N N . PRO A 1 230 ? 52.345 -13.284 -43.687 1.00 51.28 230 PRO A N 1
ATOM 1732 C CA . PRO A 1 230 ? 53.072 -13.418 -44.954 1.00 51.28 230 PRO A CA 1
ATOM 1733 C C . PRO A 1 230 ? 54.241 -12.432 -45.159 1.00 51.28 230 PRO A C 1
ATOM 1735 O O . PRO A 1 230 ? 54.087 -11.253 -45.467 1.00 51.28 230 PRO A O 1
ATOM 1738 N N . ARG A 1 231 ? 55.444 -13.003 -45.083 1.00 31.30 231 ARG A N 1
ATOM 1739 C CA . ARG A 1 231 ? 56.660 -12.743 -45.877 1.00 31.30 231 ARG A CA 1
ATOM 1740 C C . ARG A 1 231 ? 56.563 -11.728 -47.046 1.00 31.30 231 ARG A C 1
ATOM 1742 O O . ARG A 1 231 ? 56.152 -12.065 -48.149 1.00 31.30 231 ARG A O 1
ATOM 1749 N N . SER A 1 232 ? 57.121 -10.545 -46.796 1.00 39.81 232 SER A N 1
ATOM 1750 C CA . SER A 1 232 ? 57.971 -9.691 -47.657 1.00 39.81 232 SER A CA 1
ATOM 1751 C C . SER A 1 232 ? 58.040 -9.905 -49.187 1.00 39.81 232 SER A C 1
ATOM 1753 O O . SER A 1 232 ? 58.520 -10.942 -49.649 1.00 39.81 232 SER A O 1
ATOM 1755 N N . GLN A 1 233 ? 57.901 -8.804 -49.946 1.00 33.09 233 GLN A N 1
ATOM 1756 C CA . GLN A 1 233 ? 58.970 -8.343 -50.858 1.00 33.09 233 GLN A CA 1
ATOM 1757 C C . GLN A 1 233 ? 58.891 -6.832 -51.174 1.00 33.09 233 GLN A C 1
ATOM 1759 O O . GLN A 1 233 ? 57.954 -6.156 -50.762 1.00 33.09 233 GLN A O 1
ATOM 1764 N N . ALA A 1 234 ? 59.946 -6.280 -51.786 1.00 33.53 234 ALA A N 1
ATOM 1765 C CA . ALA A 1 234 ? 60.292 -4.855 -51.721 1.00 33.53 234 ALA A CA 1
ATOM 1766 C C . ALA A 1 234 ? 59.909 -4.017 -52.954 1.00 33.53 234 ALA A C 1
ATOM 1768 O O . ALA A 1 234 ? 59.971 -4.504 -54.079 1.00 33.53 234 ALA A O 1
ATOM 1769 N N . THR A 1 235 ? 59.712 -2.705 -52.754 1.00 32.94 235 THR A N 1
ATOM 1770 C CA . THR A 1 235 ? 60.436 -1.639 -53.493 1.00 32.94 235 THR A CA 1
ATOM 1771 C C . THR A 1 235 ? 60.224 -0.250 -52.860 1.00 32.94 235 THR A C 1
ATOM 1773 O O . THR A 1 235 ? 59.216 -0.002 -52.208 1.00 32.94 235 THR A O 1
ATOM 1776 N N . ARG A 1 236 ? 61.193 0.665 -53.041 1.00 40.78 236 ARG A N 1
ATOM 1777 C CA . ARG A 1 236 ? 61.020 2.125 -52.848 1.00 40.78 236 ARG A CA 1
ATOM 1778 C C . ARG A 1 236 ? 60.504 2.744 -54.161 1.00 40.78 236 ARG A C 1
ATOM 1780 O O . ARG A 1 236 ? 60.846 2.213 -55.218 1.00 40.78 236 ARG A O 1
ATOM 1787 N N . PRO A 1 237 ? 59.786 3.882 -54.126 1.00 43.62 237 PRO A N 1
ATOM 1788 C CA . PRO A 1 237 ? 60.487 5.159 -54.342 1.00 43.62 237 PRO A CA 1
ATOM 1789 C C . PRO A 1 237 ? 60.000 6.328 -53.453 1.00 43.62 237 PRO A C 1
ATOM 1791 O O . PRO A 1 237 ? 59.092 6.193 -52.640 1.00 43.62 237 PRO A O 1
ATOM 1794 N N . TYR A 1 238 ? 60.656 7.484 -53.600 1.00 34.41 238 TYR A N 1
ATOM 1795 C CA . TYR A 1 238 ? 60.276 8.767 -52.994 1.00 34.41 238 TYR A CA 1
ATOM 1796 C C . TYR A 1 238 ? 59.063 9.394 -53.695 1.00 34.41 238 TYR A C 1
ATOM 1798 O O . TYR A 1 238 ? 58.956 9.296 -54.914 1.00 34.41 238 TYR A O 1
ATOM 1806 N N . HIS A 1 239 ? 58.303 10.219 -52.968 1.00 32.59 239 HIS A N 1
ATOM 1807 C CA . HIS A 1 239 ? 57.652 11.396 -53.552 1.00 32.59 239 HIS A CA 1
ATOM 1808 C C . HIS A 1 239 ? 57.880 12.639 -52.683 1.00 32.59 239 HIS A C 1
ATOM 1810 O O . HIS A 1 239 ? 57.272 12.803 -51.630 1.00 32.59 239 HIS A O 1
ATOM 1816 N N . SER A 1 240 ? 58.744 13.535 -53.163 1.00 30.42 240 SER A N 1
ATOM 1817 C CA . SER A 1 240 ? 58.769 14.936 -52.731 1.00 30.42 240 SER A CA 1
ATOM 1818 C C . SER A 1 240 ? 57.770 15.727 -53.574 1.00 30.42 240 SER A C 1
ATOM 1820 O O . SER A 1 240 ? 57.754 15.579 -54.797 1.00 30.42 240 SER A O 1
ATOM 1822 N N . THR A 1 241 ? 56.994 16.622 -52.965 1.00 34.97 241 THR A N 1
ATOM 1823 C CA . THR A 1 241 ? 56.160 17.594 -53.692 1.00 34.97 241 THR A CA 1
ATOM 1824 C C . THR A 1 241 ? 57.027 18.722 -54.258 1.00 34.97 241 THR A C 1
ATOM 1826 O O . THR A 1 241 ? 57.094 19.819 -53.705 1.00 34.97 241 THR A O 1
ATOM 1829 N N . LEU A 1 242 ? 57.734 18.435 -55.353 1.00 34.09 242 LEU A N 1
ATOM 1830 C CA . LEU A 1 242 ? 58.516 19.415 -56.105 1.00 34.09 242 LEU A CA 1
ATOM 1831 C C . LEU A 1 242 ? 57.599 20.198 -57.055 1.00 34.09 242 LEU A C 1
ATOM 1833 O O . LEU A 1 242 ? 57.266 19.733 -58.143 1.00 34.09 242 LEU A O 1
ATOM 1837 N N . SER A 1 243 ? 57.214 21.410 -56.659 1.00 39.34 243 SER A N 1
ATOM 1838 C CA . SER A 1 243 ? 56.594 22.380 -57.562 1.00 39.34 243 SER A CA 1
ATOM 1839 C C . SER A 1 243 ? 57.656 22.945 -58.514 1.00 39.34 243 SER A C 1
ATOM 1841 O O . SER A 1 243 ? 58.360 23.895 -58.168 1.00 39.34 243 SER A O 1
ATOM 1843 N N . MET A 1 244 ? 57.793 22.349 -59.699 1.00 30.58 244 MET A N 1
ATOM 1844 C CA . MET A 1 244 ? 58.692 22.832 -60.752 1.00 30.58 244 MET A CA 1
ATOM 1845 C C . MET A 1 244 ? 57.916 23.422 -61.924 1.00 30.58 244 MET A C 1
ATOM 1847 O O . MET A 1 244 ? 57.123 22.752 -62.582 1.00 30.58 244 MET A O 1
ATOM 1851 N N . THR A 1 245 ? 58.208 24.687 -62.208 1.00 41.75 245 THR A N 1
ATOM 1852 C CA . THR A 1 245 ? 57.950 25.309 -63.503 1.00 41.75 245 THR A CA 1
ATOM 1853 C C . THR A 1 245 ? 58.884 24.725 -64.568 1.00 41.75 245 THR A C 1
ATOM 1855 O O . THR A 1 245 ? 60.006 24.316 -64.264 1.00 41.75 245 THR A O 1
ATOM 1858 N N . PRO A 1 246 ? 58.483 24.790 -65.844 1.00 46.28 246 PRO A N 1
ATOM 1859 C CA . PRO A 1 246 ? 59.430 24.928 -66.935 1.00 46.28 246 PRO A CA 1
ATOM 1860 C C . PRO A 1 246 ? 59.263 26.296 -67.608 1.00 46.28 246 PRO A C 1
ATOM 1862 O O . PRO A 1 246 ? 58.199 26.644 -68.114 1.00 46.28 246 PRO A O 1
ATOM 1865 N N . ALA A 1 247 ? 60.346 27.065 -67.670 1.00 35.22 247 ALA A N 1
ATOM 1866 C CA . ALA A 1 247 ? 60.498 28.094 -68.694 1.00 35.22 247 ALA A CA 1
ATOM 1867 C C . ALA A 1 247 ? 61.156 27.471 -69.935 1.00 35.22 247 ALA A C 1
ATOM 1869 O O . ALA A 1 247 ? 61.954 26.547 -69.774 1.00 35.22 247 ALA A O 1
ATOM 1870 N N . ARG A 1 248 ? 60.901 28.026 -71.136 1.00 29.91 248 ARG A N 1
ATOM 1871 C CA . ARG A 1 248 ? 61.939 28.538 -72.071 1.00 29.91 248 ARG A CA 1
ATOM 1872 C C . ARG A 1 248 ? 61.377 28.879 -73.466 1.00 29.91 248 ARG A C 1
ATOM 1874 O O . ARG A 1 248 ? 60.968 27.990 -74.191 1.00 29.91 248 ARG A O 1
ATOM 1881 N N . ALA A 1 249 ? 61.458 30.171 -73.807 1.00 29.84 249 ALA A N 1
ATOM 1882 C CA . ALA A 1 249 ? 61.642 30.807 -75.128 1.00 29.84 249 ALA A CA 1
ATOM 1883 C C . ALA A 1 249 ? 61.113 30.144 -76.429 1.00 29.84 249 ALA A C 1
ATOM 1885 O O . ALA A 1 249 ? 61.507 29.032 -76.756 1.00 29.84 249 ALA A O 1
ATOM 1886 N N . ALA A 1 250 ? 60.496 30.940 -77.320 1.00 29.02 250 ALA A N 1
ATOM 1887 C CA . ALA A 1 250 ? 61.222 31.615 -78.422 1.00 29.02 250 ALA A CA 1
ATOM 1888 C C . ALA A 1 250 ? 60.306 32.217 -79.520 1.00 29.02 250 ALA A C 1
ATOM 1890 O O . ALA A 1 250 ? 59.307 31.622 -79.895 1.00 29.02 250 ALA A O 1
ATOM 1891 N N . ALA A 1 251 ? 60.790 33.315 -80.122 1.00 29.72 251 ALA A N 1
ATOM 1892 C CA . ALA A 1 251 ? 60.506 33.795 -81.486 1.00 29.72 251 ALA A CA 1
ATOM 1893 C C . ALA A 1 251 ? 59.104 34.348 -81.870 1.00 29.72 251 ALA A C 1
ATOM 1895 O O . ALA A 1 251 ? 58.096 34.157 -81.207 1.00 29.72 251 ALA A O 1
ATOM 1896 N N . ALA A 1 252 ? 59.143 35.112 -82.971 1.00 31.02 252 ALA A N 1
ATOM 1897 C CA . ALA A 1 252 ? 58.116 35.895 -83.671 1.00 31.02 252 ALA A CA 1
ATOM 1898 C C . ALA A 1 252 ? 56.739 35.221 -83.900 1.00 31.02 252 ALA A C 1
ATOM 1900 O O . ALA A 1 252 ? 56.641 34.001 -83.932 1.00 31.02 252 ALA A O 1
ATOM 1901 N N . GLY A 1 253 ? 55.652 35.953 -84.183 1.00 29.39 253 GLY A N 1
ATOM 1902 C CA . GLY A 1 253 ? 55.490 37.396 -84.452 1.00 29.39 253 GLY A CA 1
ATOM 1903 C C . GLY A 1 253 ? 54.535 37.646 -85.640 1.00 29.39 253 GLY A C 1
ATOM 1904 O O . GLY A 1 253 ? 54.297 36.727 -86.418 1.00 29.39 253 GLY A O 1
ATOM 1905 N N . LEU A 1 254 ? 54.032 38.886 -85.800 1.00 33.09 254 LEU A N 1
ATOM 1906 C CA . LEU A 1 254 ? 52.910 39.274 -86.699 1.00 33.09 254 LEU A CA 1
ATOM 1907 C C . LEU A 1 254 ? 51.539 38.708 -86.214 1.00 33.09 254 LEU A C 1
ATOM 1909 O O . LEU A 1 254 ? 51.507 37.729 -85.480 1.00 33.09 254 LEU A O 1
ATOM 1913 N N . GLN A 1 255 ? 50.362 39.280 -86.522 1.00 31.75 255 GLN A N 1
ATOM 1914 C CA . GLN A 1 255 ? 50.005 40.362 -87.457 1.00 31.75 255 GLN A CA 1
ATOM 1915 C C . GLN A 1 255 ? 48.674 41.058 -87.059 1.00 31.75 255 GLN A C 1
ATOM 1917 O O . GLN A 1 255 ? 47.813 40.379 -86.509 1.00 31.75 255 GLN A O 1
ATOM 1922 N N . GLN A 1 256 ? 48.511 42.343 -87.444 1.00 33.31 256 GLN A N 1
ATOM 1923 C CA . GLN A 1 256 ? 47.302 43.217 -87.591 1.00 33.31 256 GLN A CA 1
ATOM 1924 C C . GLN A 1 256 ? 47.583 44.607 -86.967 1.00 33.31 256 GLN A C 1
ATOM 1926 O O . GLN A 1 256 ? 47.944 44.690 -85.801 1.00 33.31 256 GLN A O 1
ATOM 1931 N N . SER A 1 257 ? 47.740 45.671 -87.775 1.00 33.59 257 SER A N 1
ATOM 1932 C CA . SER A 1 257 ? 46.696 46.622 -88.249 1.00 33.59 257 SER A CA 1
ATOM 1933 C C . SER A 1 257 ? 46.156 47.523 -87.122 1.00 33.59 257 SER A C 1
ATOM 1935 O O . SER A 1 257 ? 45.780 46.987 -86.085 1.00 33.59 257 SER A O 1
ATOM 1937 N N . PRO A 1 258 ? 46.124 48.869 -87.276 1.00 38.81 258 PRO A N 1
ATOM 1938 C CA . PRO A 1 258 ? 45.696 49.645 -88.464 1.00 38.81 258 PRO A CA 1
ATOM 1939 C C . PRO A 1 258 ? 46.864 50.150 -89.350 1.00 38.81 258 PRO A C 1
ATOM 1941 O O . PRO A 1 258 ? 48.011 49.811 -89.092 1.00 38.81 258 PRO A O 1
ATOM 1944 N N . GLY A 1 259 ? 46.673 50.936 -90.423 1.00 34.22 259 GLY A N 1
ATOM 1945 C CA . GLY A 1 259 ? 45.426 51.370 -91.078 1.00 34.22 259 GLY A CA 1
ATOM 1946 C C . GLY A 1 259 ? 45.410 52.847 -91.524 1.00 34.22 259 GLY A C 1
ATOM 1947 O O . GLY A 1 259 ? 44.875 53.681 -90.807 1.00 34.22 259 GLY A O 1
ATOM 1948 N N . GLY A 1 260 ? 45.902 53.131 -92.743 1.00 34.91 260 GLY A N 1
ATOM 1949 C CA . GLY A 1 260 ? 45.700 54.395 -93.487 1.00 34.91 260 GLY A CA 1
ATOM 1950 C C . GLY A 1 260 ? 46.713 55.529 -93.229 1.00 34.91 260 GLY A C 1
ATOM 1951 O O . GLY A 1 260 ? 47.175 55.685 -92.105 1.00 34.91 260 GLY A O 1
ATOM 1952 N N . GLY A 1 261 ? 47.038 56.343 -94.258 1.00 33.81 261 GLY A N 1
ATOM 1953 C CA . GLY A 1 261 ? 47.732 57.631 -94.024 1.00 33.81 261 GLY A CA 1
ATOM 1954 C C . GLY A 1 261 ? 48.696 58.260 -95.059 1.00 33.81 261 GLY A C 1
ATOM 1955 O O . GLY A 1 261 ? 49.518 59.059 -94.633 1.00 33.81 261 GLY A O 1
ATOM 1956 N N . GLY A 1 262 ? 48.624 57.989 -96.373 1.00 32.91 262 GLY A N 1
ATOM 1957 C CA . GLY A 1 262 ? 49.418 58.724 -97.397 1.00 32.91 262 GLY A CA 1
ATOM 1958 C C . GLY A 1 262 ? 50.936 58.417 -97.434 1.00 32.91 262 GLY A C 1
ATOM 1959 O O . GLY A 1 262 ? 51.430 57.631 -96.637 1.00 32.91 262 GLY A O 1
ATOM 1960 N N . GLY A 1 263 ? 51.730 58.962 -98.369 1.00 32.94 263 GLY A N 1
ATOM 1961 C CA . GLY A 1 263 ? 51.385 59.765 -99.556 1.00 32.94 263 GLY A CA 1
ATOM 1962 C C . GLY A 1 263 ? 52.635 60.296 -100.297 1.00 32.94 263 GLY A C 1
ATOM 1963 O O . GLY A 1 263 ? 53.529 60.842 -99.661 1.00 32.94 263 GLY A O 1
ATOM 1964 N N . GLY A 1 264 ? 52.690 60.165 -101.633 1.00 33.59 264 GLY A N 1
ATOM 1965 C CA . GLY A 1 264 ? 53.862 60.526 -102.466 1.00 33.59 264 GLY A CA 1
ATOM 1966 C C . GLY A 1 264 ? 55.016 59.501 -102.401 1.00 33.59 264 GLY A C 1
ATOM 1967 O O . GLY A 1 264 ? 55.026 58.638 -101.533 1.00 33.59 264 GLY A O 1
ATOM 1968 N N . GLY A 1 265 ? 56.003 59.497 -103.305 1.00 32.66 265 GLY A N 1
ATOM 1969 C CA . GLY A 1 265 ? 56.215 60.276 -104.538 1.00 32.66 265 GLY A CA 1
ATOM 1970 C C . GLY A 1 265 ? 57.431 59.709 -105.321 1.00 32.66 265 GLY A C 1
ATOM 1971 O O . GLY A 1 265 ? 58.244 59.022 -104.703 1.00 32.66 265 GLY A O 1
ATOM 1972 N N . PRO A 1 266 ? 57.562 59.892 -106.656 1.00 51.44 266 PRO A N 1
ATOM 1973 C CA . PRO A 1 266 ? 58.319 58.934 -107.480 1.00 51.44 266 PRO A CA 1
ATOM 1974 C C . PRO A 1 266 ? 59.657 59.422 -108.078 1.00 51.44 266 PRO A C 1
ATOM 1976 O O . PRO A 1 266 ? 59.725 60.501 -108.657 1.00 51.44 266 PRO A O 1
ATOM 1979 N N . ALA A 1 267 ? 60.666 58.540 -108.068 1.00 33.78 267 ALA A N 1
ATOM 1980 C CA . ALA A 1 267 ? 61.710 58.358 -109.096 1.00 33.78 267 ALA A CA 1
ATOM 1981 C C . ALA A 1 267 ? 62.510 57.067 -108.774 1.00 33.78 267 ALA A C 1
ATOM 1983 O O . ALA A 1 267 ? 62.676 56.741 -107.605 1.00 33.78 267 ALA A O 1
ATOM 1984 N N . GLY A 1 268 ? 63.037 56.265 -109.707 1.00 31.75 268 GLY A N 1
ATOM 1985 C CA . GLY A 1 268 ? 62.931 56.311 -111.167 1.00 31.75 268 GLY A CA 1
ATOM 1986 C C . GLY A 1 268 ? 64.294 56.330 -111.869 1.00 31.75 268 GLY A C 1
ATOM 1987 O O . GLY A 1 268 ? 64.824 57.409 -112.105 1.00 31.75 268 GLY A O 1
ATOM 1988 N N . SER A 1 269 ? 64.843 55.164 -112.243 1.00 34.78 269 SER A N 1
ATOM 1989 C CA . SER A 1 269 ? 65.837 55.025 -113.330 1.00 34.78 269 SER A CA 1
ATOM 1990 C C . SER A 1 269 ? 66.068 53.566 -113.734 1.00 34.78 269 SER A C 1
ATOM 1992 O O . SER A 1 269 ? 66.288 52.693 -112.898 1.00 34.78 269 SER A O 1
ATOM 1994 N N . SER A 1 270 ? 66.021 53.326 -115.042 1.00 36.50 270 SER A N 1
ATOM 1995 C CA . SER A 1 270 ? 66.214 52.032 -115.700 1.00 36.50 270 SER A CA 1
ATOM 1996 C C . SER A 1 270 ? 67.690 51.619 -115.769 1.00 36.50 270 SER A C 1
ATOM 1998 O O . SER A 1 270 ? 68.551 52.460 -116.010 1.00 36.50 270 SER A O 1
ATOM 2000 N N . ALA A 1 271 ? 67.974 50.314 -115.707 1.00 37.41 271 ALA A N 1
ATOM 2001 C CA . ALA A 1 271 ? 69.250 49.743 -116.148 1.00 37.41 271 ALA A CA 1
ATOM 2002 C C . ALA A 1 271 ? 69.014 48.375 -116.814 1.00 37.41 271 ALA A C 1
ATOM 2004 O O . ALA A 1 271 ? 68.630 47.407 -116.161 1.00 37.41 271 ALA A O 1
ATOM 2005 N N . SER A 1 272 ? 69.204 48.295 -118.131 1.00 44.09 272 SER A N 1
ATOM 2006 C CA . SER A 1 272 ? 68.952 47.092 -118.935 1.00 44.09 272 SER A CA 1
ATOM 2007 C C . SER A 1 272 ? 70.190 46.191 -119.016 1.00 44.09 272 SER A C 1
ATOM 2009 O O . SER A 1 272 ? 71.175 46.580 -119.642 1.00 44.09 272 SER A O 1
ATOM 2011 N N . PHE A 1 273 ? 70.133 44.975 -118.458 1.00 41.59 273 PHE A N 1
ATOM 2012 C CA . PHE A 1 273 ? 71.252 44.024 -118.493 1.00 41.59 273 PHE A CA 1
ATOM 2013 C C . PHE A 1 273 ? 70.841 42.578 -118.820 1.00 41.59 273 PHE A C 1
ATOM 2015 O O . PHE A 1 273 ? 70.089 41.960 -118.078 1.00 41.59 273 PHE A O 1
ATOM 2022 N N . SER A 1 274 ? 71.448 42.052 -119.894 1.00 47.69 274 SER A N 1
ATOM 2023 C CA . SER A 1 274 ? 71.700 40.640 -120.248 1.00 47.69 274 SER A CA 1
ATOM 2024 C C . SER A 1 274 ? 70.582 39.589 -120.091 1.00 47.69 274 SER A C 1
ATOM 2026 O O . SER A 1 274 ? 70.116 39.277 -118.996 1.00 47.69 274 SER A O 1
ATOM 2028 N N . SER A 1 275 ? 70.305 38.866 -121.185 1.00 50.53 275 SER A N 1
ATOM 2029 C CA . SER A 1 275 ? 69.421 37.686 -121.203 1.00 50.53 275 SER A CA 1
ATOM 2030 C C . SER A 1 275 ? 69.819 36.587 -120.202 1.00 50.53 275 SER A C 1
ATOM 2032 O O . SER A 1 275 ? 68.952 35.837 -119.756 1.00 50.53 275 SER A O 1
ATOM 2034 N N . ALA A 1 276 ? 71.098 36.487 -119.818 1.00 55.06 276 ALA A N 1
ATOM 2035 C CA . ALA A 1 276 ? 71.546 35.536 -118.797 1.00 55.06 276 ALA A CA 1
ATOM 2036 C C . ALA A 1 276 ? 71.098 35.949 -117.380 1.00 55.06 276 ALA A C 1
ATOM 2038 O O . ALA A 1 276 ? 70.748 35.100 -116.561 1.00 55.06 276 ALA A O 1
ATOM 2039 N N . HIS A 1 277 ? 71.046 37.255 -117.099 1.00 55.41 277 HIS A N 1
ATOM 2040 C CA . HIS A 1 277 ? 70.565 37.778 -115.821 1.00 55.41 277 HIS A CA 1
ATOM 2041 C C . HIS A 1 277 ? 69.044 37.625 -115.692 1.00 55.41 277 HIS A C 1
ATOM 2043 O O . HIS A 1 277 ? 68.546 37.302 -114.617 1.00 55.41 277 HIS A O 1
ATOM 2049 N N . GLN A 1 278 ? 68.307 37.763 -116.797 1.00 57.56 278 GLN A N 1
ATOM 2050 C CA . GLN A 1 278 ? 66.852 37.601 -116.820 1.00 57.56 278 GLN A CA 1
ATOM 2051 C C . GLN A 1 278 ? 66.407 36.157 -116.514 1.00 57.56 278 GLN A C 1
ATOM 2053 O O . GLN A 1 278 ? 65.423 35.957 -115.802 1.00 57.56 278 GLN A O 1
ATOM 2058 N N . LEU A 1 279 ? 67.161 35.148 -116.971 1.00 67.19 279 LEU A N 1
ATOM 2059 C CA . LEU A 1 279 ? 66.906 33.736 -116.650 1.00 67.19 279 LEU A CA 1
ATOM 2060 C C . LEU A 1 279 ? 67.306 33.396 -115.200 1.00 67.19 279 LEU A C 1
ATOM 2062 O O . LEU A 1 279 ? 66.572 32.689 -114.508 1.00 67.19 279 LEU A O 1
ATOM 2066 N N . LEU A 1 280 ? 68.398 33.987 -114.696 1.00 72.56 280 LEU A N 1
ATOM 2067 C CA . LEU A 1 280 ? 68.780 33.919 -113.279 1.00 72.56 280 LEU A CA 1
ATOM 2068 C C . LEU A 1 280 ? 67.688 34.512 -112.368 1.00 72.56 280 LEU A C 1
ATOM 2070 O O . LEU A 1 280 ? 67.306 33.886 -111.380 1.00 72.56 280 LEU A O 1
ATOM 2074 N N . LEU A 1 281 ? 67.143 35.680 -112.727 1.00 72.62 281 LEU A N 1
ATOM 2075 C CA . LEU A 1 281 ? 66.029 36.333 -112.029 1.00 72.62 281 LEU A CA 1
ATOM 2076 C C . LEU A 1 281 ? 64.746 35.498 -112.098 1.00 72.62 281 LEU A C 1
ATOM 2078 O O . LEU A 1 281 ? 64.084 35.326 -111.079 1.00 72.62 281 LEU A O 1
ATOM 2082 N N . ALA A 1 282 ? 64.414 34.910 -113.251 1.00 72.25 282 ALA A N 1
ATOM 2083 C CA . ALA A 1 282 ? 63.265 34.011 -113.374 1.00 72.25 282 ALA A CA 1
ATOM 2084 C C . ALA A 1 282 ? 63.399 32.779 -112.459 1.00 72.25 282 ALA A C 1
ATOM 2086 O O . ALA A 1 282 ? 62.447 32.415 -111.764 1.00 72.25 282 ALA A O 1
ATOM 2087 N N . GLN A 1 283 ? 64.587 32.169 -112.382 1.00 77.25 283 GLN A N 1
ATOM 2088 C CA . GLN A 1 283 ? 64.846 31.068 -111.452 1.00 77.25 283 GLN A CA 1
ATOM 2089 C C . GLN A 1 283 ? 64.823 31.529 -109.983 1.00 77.25 283 GLN A C 1
ATOM 2091 O O . GLN A 1 283 ? 64.275 30.827 -109.131 1.00 77.25 283 GLN A O 1
ATOM 2096 N N . GLN A 1 284 ? 65.361 32.712 -109.674 1.00 77.06 284 GLN A N 1
ATOM 2097 C CA . GLN A 1 284 ? 65.317 33.301 -108.334 1.00 77.06 284 GLN A CA 1
ATOM 2098 C C . GLN A 1 284 ? 63.873 33.577 -107.894 1.00 77.06 284 GLN A C 1
ATOM 2100 O O . GLN A 1 284 ? 63.505 33.221 -106.775 1.00 77.06 284 GLN A O 1
ATOM 2105 N N . HIS A 1 285 ? 63.031 34.117 -108.777 1.00 79.50 285 HIS A N 1
ATOM 2106 C CA . HIS A 1 285 ? 61.602 34.305 -108.536 1.00 79.50 285 HIS A CA 1
ATOM 2107 C C . HIS A 1 285 ? 60.856 32.973 -108.396 1.00 79.50 285 HIS A C 1
ATOM 2109 O O . HIS A 1 285 ? 60.009 32.856 -107.517 1.00 79.50 285 HIS A O 1
ATOM 2115 N N . GLN A 1 286 ? 61.202 31.929 -109.157 1.00 80.44 286 GLN A N 1
ATOM 2116 C CA . GLN A 1 286 ? 60.612 30.593 -108.983 1.00 80.44 286 GLN A CA 1
ATOM 2117 C C . GLN A 1 286 ? 61.009 29.949 -107.635 1.00 80.44 286 GLN A C 1
ATOM 2119 O O . GLN A 1 286 ? 60.192 29.294 -106.981 1.00 80.44 286 GLN A O 1
ATOM 2124 N N . GLN A 1 287 ? 62.239 30.184 -107.164 1.00 81.50 287 GLN A N 1
ATOM 2125 C CA . GLN A 1 287 ? 62.673 29.801 -105.814 1.00 81.50 287 GLN A CA 1
ATOM 2126 C C . GLN A 1 287 ? 62.041 30.666 -104.712 1.00 81.50 287 GLN A C 1
ATOM 2128 O O . GLN A 1 287 ? 61.812 30.172 -103.611 1.00 81.50 287 GLN A O 1
ATOM 2133 N N . GLN A 1 288 ? 61.749 31.944 -104.969 1.00 81.69 288 GLN A N 1
ATOM 2134 C CA . GLN A 1 288 ? 61.001 32.803 -104.044 1.00 81.69 288 GLN A CA 1
ATOM 2135 C C . GLN A 1 288 ? 59.531 32.376 -103.961 1.00 81.69 288 GLN A C 1
ATOM 2137 O O . GLN A 1 288 ? 59.023 32.230 -102.856 1.00 81.69 288 GLN A O 1
ATOM 2142 N N . ALA A 1 289 ? 58.879 32.089 -105.091 1.00 81.00 289 ALA A N 1
ATOM 2143 C CA . ALA A 1 289 ? 57.508 31.587 -105.151 1.00 81.00 289 ALA A CA 1
ATOM 2144 C C . ALA A 1 289 ? 57.365 30.273 -104.373 1.00 81.00 289 ALA A C 1
ATOM 2146 O O . ALA A 1 289 ? 56.587 30.205 -103.433 1.00 81.00 289 ALA A O 1
ATOM 2147 N N . THR A 1 290 ? 58.216 29.278 -104.637 1.00 84.19 290 THR A N 1
ATOM 2148 C CA . THR A 1 290 ? 58.182 28.003 -103.892 1.00 84.19 290 THR A CA 1
ATOM 2149 C C . THR A 1 290 ? 58.567 28.133 -102.409 1.00 84.19 290 THR A C 1
ATOM 2151 O O . THR A 1 290 ? 58.137 27.315 -101.592 1.00 84.19 290 THR A O 1
ATOM 2154 N N . LYS A 1 291 ? 59.330 29.165 -102.013 1.00 85.88 291 LYS A N 1
ATOM 2155 C CA . LYS A 1 291 ? 59.521 29.528 -100.594 1.00 85.88 291 LYS A CA 1
ATOM 2156 C C . LYS A 1 291 ? 58.257 30.156 -100.000 1.00 85.88 291 LYS A C 1
ATOM 2158 O O . LYS A 1 291 ? 57.884 29.782 -98.893 1.00 85.88 291 LYS A O 1
ATOM 2163 N N . LEU A 1 292 ? 57.582 31.048 -100.726 1.00 87.19 292 LEU A N 1
ATOM 2164 C CA . LEU A 1 292 ? 56.302 31.637 -100.323 1.00 87.19 292 LEU A CA 1
ATOM 2165 C C . LEU A 1 292 ? 55.207 30.570 -100.206 1.00 87.19 292 LEU A C 1
ATOM 2167 O O . LEU A 1 292 ? 54.526 30.544 -99.190 1.00 87.19 292 LEU A O 1
ATOM 2171 N N . ASP A 1 293 ? 55.102 29.630 -101.146 1.00 88.94 293 ASP A N 1
ATOM 2172 C CA . ASP A 1 293 ? 54.164 28.501 -101.080 1.00 88.94 293 ASP A CA 1
ATOM 2173 C C . ASP A 1 293 ? 54.397 27.637 -99.833 1.00 88.94 293 ASP A C 1
ATOM 2175 O O . ASP A 1 293 ? 53.444 27.249 -99.158 1.00 88.94 293 ASP A O 1
ATOM 2179 N N . ARG A 1 294 ? 55.664 27.378 -99.474 1.00 90.19 294 ARG A N 1
ATOM 2180 C CA . ARG A 1 294 ? 56.019 26.677 -98.227 1.00 90.19 294 ARG A CA 1
ATOM 2181 C C . ARG A 1 294 ? 55.662 27.488 -96.982 1.00 90.19 294 ARG A C 1
ATOM 2183 O O . ARG A 1 294 ? 55.144 26.912 -96.033 1.00 90.19 294 ARG A O 1
ATOM 2190 N N . VAL A 1 295 ? 55.891 28.802 -96.979 1.00 90.56 295 VAL A N 1
ATOM 2191 C CA . VAL A 1 295 ? 55.486 29.688 -95.871 1.00 90.56 295 VAL A CA 1
ATOM 2192 C C . VAL A 1 295 ? 53.959 29.748 -95.746 1.00 90.56 295 VAL A C 1
ATOM 2194 O O . VAL A 1 295 ? 53.445 29.668 -94.637 1.00 90.56 295 VAL A O 1
ATOM 2197 N N . VAL A 1 296 ? 53.221 29.802 -96.856 1.00 91.50 296 VAL A N 1
ATOM 2198 C CA . VAL A 1 296 ? 51.749 29.778 -96.886 1.00 91.50 296 VAL A CA 1
ATOM 2199 C C . VAL A 1 296 ? 51.197 28.416 -96.455 1.00 91.50 296 VAL A C 1
ATOM 2201 O O . VAL A 1 296 ? 50.176 28.371 -95.771 1.00 91.50 296 VAL A O 1
ATOM 2204 N N . ALA A 1 297 ? 51.857 27.307 -96.801 1.00 88.75 297 ALA A N 1
ATOM 2205 C CA . ALA A 1 297 ? 51.511 25.979 -96.294 1.00 88.75 297 ALA A CA 1
ATOM 2206 C C . ALA A 1 297 ? 51.717 25.897 -94.773 1.00 88.75 297 ALA A C 1
ATOM 2208 O O . ALA A 1 297 ? 50.755 25.651 -94.051 1.00 88.75 297 ALA A O 1
ATOM 2209 N N . LEU A 1 298 ? 52.918 26.233 -94.28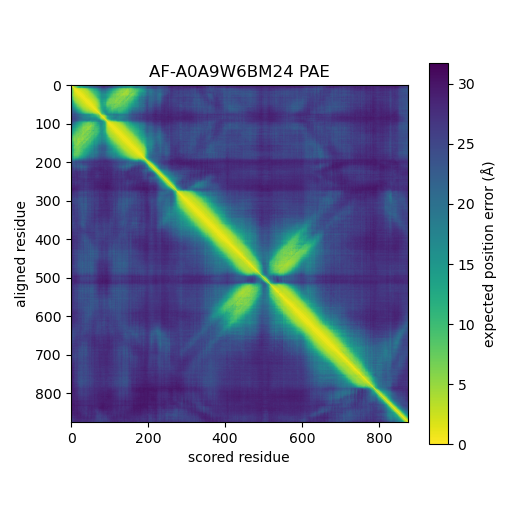4 1.00 90.25 298 LEU A N 1
ATOM 2210 C CA . LEU A 1 298 ? 53.236 26.269 -92.851 1.00 90.25 298 LEU A CA 1
ATOM 2211 C C . LEU A 1 298 ? 52.319 27.219 -92.069 1.00 90.25 298 LEU A C 1
ATOM 2213 O O . LEU A 1 298 ? 51.929 26.902 -90.951 1.00 90.25 298 LEU A O 1
ATOM 2217 N N . TRP A 1 299 ? 51.927 28.356 -92.649 1.00 91.88 299 TRP A N 1
ATOM 2218 C CA . TRP A 1 299 ? 50.973 29.282 -92.036 1.00 91.88 299 TRP A CA 1
ATOM 2219 C C . TRP A 1 299 ? 49.559 28.691 -91.971 1.00 91.88 299 TRP A C 1
ATOM 2221 O O . TRP A 1 299 ? 48.916 28.774 -90.929 1.00 91.88 299 TRP A O 1
ATOM 2231 N N . ARG A 1 300 ? 49.089 28.013 -93.029 1.00 92.50 300 ARG A N 1
ATOM 2232 C CA . ARG A 1 300 ? 47.810 27.275 -93.010 1.00 92.50 300 ARG A CA 1
ATOM 2233 C C . ARG A 1 300 ? 47.821 26.126 -91.999 1.00 92.50 300 ARG A C 1
ATOM 2235 O O . ARG A 1 300 ? 46.798 25.888 -91.364 1.00 92.50 300 ARG A O 1
ATOM 2242 N N . ASP A 1 301 ? 48.946 25.438 -91.832 1.00 90.56 301 ASP A N 1
ATOM 2243 C CA . ASP A 1 301 ? 49.104 24.384 -90.825 1.00 90.56 301 ASP A CA 1
ATOM 2244 C C . ASP A 1 301 ? 49.191 24.950 -89.402 1.00 90.56 301 ASP A C 1
ATOM 2246 O O . ASP A 1 301 ? 48.567 24.403 -88.496 1.00 90.56 301 ASP A O 1
ATOM 2250 N N . ALA A 1 302 ? 49.848 26.096 -89.205 1.00 88.12 302 ALA A N 1
ATOM 2251 C CA . ALA A 1 302 ? 49.833 26.825 -87.937 1.00 88.12 302 ALA A CA 1
ATOM 2252 C C . ALA A 1 302 ? 48.426 27.344 -87.580 1.00 88.12 302 ALA A C 1
ATOM 2254 O O . ALA A 1 302 ? 48.024 27.253 -86.421 1.00 88.12 302 ALA A O 1
ATOM 2255 N N . CYS A 1 303 ? 47.648 27.821 -88.561 1.00 91.94 303 CYS A N 1
ATOM 2256 C CA . CYS A 1 303 ? 46.229 28.135 -88.376 1.00 91.94 303 CYS A CA 1
ATOM 2257 C C . CYS A 1 303 ? 45.435 26.887 -87.973 1.00 91.94 303 CYS A C 1
ATOM 2259 O O . CYS A 1 303 ? 44.805 26.905 -86.923 1.00 91.94 303 CYS A O 1
ATOM 2261 N N . ARG A 1 304 ? 45.546 25.772 -88.712 1.00 92.81 304 ARG A N 1
ATOM 2262 C CA . ARG A 1 304 ? 44.882 24.502 -88.353 1.00 92.81 304 ARG A CA 1
ATOM 2263 C C . ARG A 1 304 ? 45.239 24.020 -86.943 1.00 92.81 304 ARG A C 1
ATOM 2265 O O . ARG A 1 304 ? 44.352 23.599 -86.209 1.00 92.81 304 ARG A O 1
ATOM 2272 N N . ALA A 1 305 ? 46.511 24.098 -86.552 1.00 89.00 305 ALA A N 1
ATOM 2273 C CA . ALA A 1 305 ? 46.968 23.712 -85.218 1.00 89.00 305 ALA A CA 1
ATOM 2274 C C . ALA A 1 305 ? 46.427 24.649 -84.124 1.00 89.00 305 ALA A C 1
ATOM 2276 O O . ALA A 1 305 ? 46.008 24.182 -83.065 1.00 89.00 305 ALA A O 1
ATOM 2277 N N . LYS A 1 306 ? 46.375 25.963 -84.387 1.00 93.44 306 LYS A N 1
ATOM 2278 C CA . LYS A 1 306 ? 45.7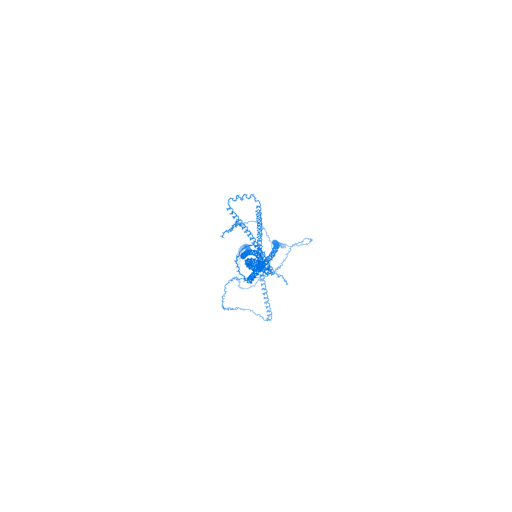26 26.942 -83.505 1.00 93.44 306 LYS A CA 1
ATOM 2279 C C . LYS A 1 306 ? 44.233 26.647 -83.360 1.00 93.44 306 LYS A C 1
ATOM 2281 O O . LYS A 1 306 ? 43.742 26.621 -82.238 1.00 93.44 306 LYS A O 1
ATOM 2286 N N . ASP A 1 307 ? 43.527 26.415 -84.461 1.00 92.38 307 ASP A N 1
ATOM 2287 C CA . ASP A 1 307 ? 42.080 26.192 -84.466 1.00 92.38 307 ASP A CA 1
ATOM 2288 C C . ASP A 1 307 ? 41.722 24.878 -83.751 1.00 92.38 307 ASP A C 1
ATOM 2290 O O . ASP A 1 307 ? 40.801 24.854 -82.936 1.00 92.38 307 ASP A O 1
ATOM 2294 N N . ALA A 1 308 ? 42.517 23.818 -83.944 1.00 90.06 308 ALA A N 1
ATOM 2295 C CA . ALA A 1 308 ? 42.410 22.579 -83.173 1.00 90.06 308 ALA A CA 1
ATOM 2296 C C . ALA A 1 308 ? 42.649 22.809 -81.668 1.00 90.06 308 ALA A C 1
ATOM 2298 O O . ALA A 1 308 ? 41.873 22.326 -80.845 1.00 90.06 308 ALA A O 1
ATOM 2299 N N . ARG A 1 309 ? 43.660 23.607 -81.287 1.00 91.88 309 ARG A N 1
ATOM 2300 C CA . ARG A 1 309 ? 43.910 23.949 -79.875 1.00 91.88 309 ARG A CA 1
ATOM 2301 C C . ARG A 1 309 ? 42.808 24.830 -79.273 1.00 91.88 309 ARG A C 1
ATOM 2303 O O . ARG A 1 309 ? 42.539 24.735 -78.080 1.00 91.88 309 ARG A O 1
ATOM 2310 N N . VAL A 1 310 ? 42.155 25.671 -80.077 1.00 93.00 310 VAL A N 1
ATOM 2311 C CA . VAL A 1 310 ? 40.970 26.438 -79.660 1.00 93.00 310 VAL A CA 1
ATOM 2312 C C . VAL A 1 310 ? 39.777 25.507 -79.431 1.00 93.00 310 VAL A C 1
ATOM 2314 O O . VAL A 1 310 ? 39.095 25.669 -78.424 1.00 93.00 310 VAL A O 1
ATOM 2317 N N . GLN A 1 311 ? 39.553 24.509 -80.291 1.00 93.12 311 GLN A N 1
ATOM 2318 C CA . GLN A 1 311 ? 38.504 23.498 -80.093 1.00 93.12 311 GLN A CA 1
ATOM 2319 C C . GLN A 1 311 ? 38.755 22.631 -78.848 1.00 93.12 311 GLN A C 1
ATOM 2321 O O . GLN A 1 311 ? 37.828 22.397 -78.074 1.00 93.12 311 GLN A O 1
ATOM 2326 N N . GLU A 1 312 ? 40.004 22.219 -78.609 1.00 92.12 312 GLU A N 1
ATOM 2327 C CA . GLU A 1 312 ? 40.419 21.509 -77.390 1.00 92.12 312 GLU A CA 1
ATOM 2328 C C . GLU A 1 312 ? 40.070 22.332 -76.137 1.00 92.12 312 GLU A C 1
ATOM 2330 O O . GLU A 1 312 ? 39.276 21.888 -75.308 1.00 92.12 312 GLU A O 1
ATOM 2335 N N . LEU A 1 313 ? 40.533 23.587 -76.066 1.00 92.38 313 LEU A N 1
ATOM 2336 C CA . LEU A 1 313 ? 40.255 24.495 -74.945 1.00 92.38 313 LEU A CA 1
ATOM 2337 C C . LEU A 1 313 ? 38.761 24.844 -74.790 1.00 92.38 313 LEU A C 1
ATOM 2339 O O . LEU A 1 313 ? 38.306 25.100 -73.676 1.00 92.38 313 LEU A O 1
ATOM 2343 N N . GLN A 1 314 ? 37.980 24.846 -75.875 1.00 93.12 314 GLN A N 1
ATOM 2344 C CA . GLN A 1 314 ? 36.520 24.982 -75.812 1.00 93.12 314 GLN A CA 1
ATOM 2345 C C . GLN A 1 314 ? 35.857 23.736 -75.205 1.00 93.12 314 GLN A C 1
ATOM 2347 O O . GLN A 1 314 ? 34.909 23.874 -74.431 1.00 93.12 314 GLN A O 1
ATOM 2352 N N . SER A 1 315 ? 36.363 22.534 -75.500 1.00 91.31 315 SER A N 1
ATOM 2353 C CA . SER A 1 315 ? 35.876 21.287 -74.896 1.00 91.31 315 SER A CA 1
ATOM 2354 C C . SER A 1 315 ? 36.271 21.151 -73.417 1.00 91.31 315 SER A C 1
ATOM 2356 O O . SER A 1 315 ? 35.439 20.752 -72.595 1.00 91.31 315 SER A O 1
ATOM 2358 N N . ASP A 1 316 ? 37.473 21.600 -73.043 1.00 92.94 316 ASP A N 1
ATOM 2359 C CA . ASP A 1 316 ? 37.897 21.731 -71.644 1.00 92.94 316 ASP A CA 1
ATOM 2360 C C . ASP A 1 316 ? 36.977 22.707 -70.894 1.00 92.94 316 ASP A C 1
ATOM 2362 O O . ASP A 1 316 ? 36.419 22.371 -69.850 1.00 92.94 316 ASP A O 1
ATOM 2366 N N . LEU A 1 317 ? 36.737 23.901 -71.449 1.00 94.06 317 LEU A N 1
ATOM 2367 C CA . LEU A 1 317 ? 35.866 24.905 -70.829 1.00 94.06 317 LEU A CA 1
ATOM 2368 C C . LEU A 1 317 ? 34.423 24.400 -70.657 1.00 94.06 317 LEU A C 1
ATOM 2370 O O . LEU A 1 317 ? 33.814 24.624 -69.609 1.00 94.06 317 LEU A O 1
ATOM 2374 N N . ALA A 1 318 ? 33.883 23.682 -71.646 1.00 92.81 318 ALA A N 1
ATOM 2375 C CA . ALA A 1 318 ? 32.555 23.078 -71.563 1.00 92.81 318 ALA A CA 1
ATOM 2376 C C . ALA A 1 318 ? 32.481 21.980 -70.486 1.00 92.81 318 ALA A C 1
ATOM 2378 O O . ALA A 1 318 ? 31.528 21.944 -69.700 1.00 92.81 318 ALA A O 1
ATOM 2379 N N . THR A 1 319 ? 33.494 21.110 -70.395 1.00 92.38 319 THR A N 1
ATOM 2380 C CA . THR A 1 319 ? 33.526 20.068 -69.357 1.00 92.38 319 THR A CA 1
ATOM 2381 C C . THR A 1 319 ? 33.683 20.673 -67.960 1.00 92.38 319 THR A C 1
ATOM 2383 O O . THR A 1 319 ? 32.904 20.303 -67.077 1.00 92.38 319 THR A O 1
ATOM 2386 N N . PHE A 1 320 ? 34.560 21.665 -67.764 1.00 93.50 320 PHE A N 1
ATOM 2387 C CA . PHE A 1 320 ? 34.669 22.420 -66.506 1.00 93.50 320 PHE A CA 1
ATOM 2388 C C . PHE A 1 320 ? 33.367 23.141 -66.121 1.00 93.50 320 PHE A C 1
ATOM 2390 O O . PHE A 1 320 ? 32.972 23.072 -64.957 1.00 93.50 320 PHE A O 1
ATOM 2397 N N . SER A 1 321 ? 32.650 23.761 -67.068 1.00 94.25 321 SER A N 1
ATOM 2398 C CA . SER A 1 321 ? 31.333 24.363 -66.796 1.00 94.25 321 SER A CA 1
ATOM 2399 C C . SER A 1 321 ? 30.342 23.321 -66.266 1.00 94.25 321 SER A C 1
ATOM 2401 O O . SER A 1 321 ? 29.734 23.525 -65.217 1.00 94.25 321 SER A O 1
ATOM 2403 N N . SER A 1 322 ? 30.265 22.148 -66.907 1.00 92.88 322 SER A N 1
ATOM 2404 C CA . SER A 1 322 ? 29.377 21.059 -66.469 1.00 92.88 322 SER A CA 1
ATOM 2405 C C . SER A 1 322 ? 29.747 20.466 -65.098 1.00 92.88 322 SER A C 1
ATOM 2407 O O . SER A 1 322 ? 28.872 20.003 -64.367 1.00 92.88 322 SER A O 1
ATOM 2409 N N . GLN A 1 323 ? 31.030 20.484 -64.719 1.00 91.44 323 GLN A N 1
ATOM 2410 C CA . GLN A 1 323 ? 31.482 20.087 -63.379 1.00 91.44 323 GLN A CA 1
ATOM 2411 C C . GLN A 1 323 ? 31.098 21.139 -62.330 1.00 91.44 323 GLN A C 1
ATOM 2413 O O . GLN A 1 323 ? 30.627 20.785 -61.251 1.00 91.44 323 GLN A O 1
ATOM 2418 N N . LEU A 1 324 ? 31.246 22.425 -62.658 1.00 93.00 324 LEU A N 1
ATOM 2419 C CA . LEU A 1 324 ? 30.898 23.544 -61.780 1.00 93.00 324 LEU A CA 1
ATOM 2420 C C . LEU A 1 324 ? 29.378 23.639 -61.556 1.00 93.00 324 LEU A C 1
ATOM 2422 O O . LEU A 1 324 ? 28.936 23.927 -60.445 1.00 93.00 324 LEU A O 1
ATOM 2426 N N . GLU A 1 325 ? 28.571 23.332 -62.572 1.00 94.06 325 GLU A N 1
ATOM 2427 C CA . GLU A 1 325 ? 27.112 23.212 -62.458 1.00 94.06 325 GLU A CA 1
ATOM 2428 C C . GLU A 1 325 ? 26.690 22.049 -61.551 1.00 94.06 325 GLU A C 1
ATOM 2430 O O . GLU A 1 325 ? 25.844 22.249 -60.679 1.00 94.06 325 GLU A O 1
ATOM 2435 N N . ARG A 1 326 ? 27.322 20.870 -61.668 1.00 93.69 326 ARG A N 1
ATOM 2436 C CA . ARG A 1 326 ? 27.088 19.750 -60.733 1.00 93.69 326 ARG A CA 1
ATOM 2437 C C . ARG A 1 326 ? 27.473 20.123 -59.305 1.00 93.69 326 ARG A C 1
ATOM 2439 O O . ARG A 1 326 ? 26.651 19.975 -58.413 1.00 93.69 326 ARG A O 1
ATOM 2446 N N . ALA A 1 327 ? 28.652 20.711 -59.101 1.00 90.12 327 ALA A N 1
ATOM 2447 C CA . ALA A 1 327 ? 29.096 21.153 -57.779 1.00 90.12 327 ALA A CA 1
ATOM 2448 C C . ALA A 1 327 ? 28.147 22.195 -57.150 1.00 90.12 327 ALA A C 1
ATOM 2450 O O . ALA A 1 327 ? 27.926 22.175 -55.940 1.00 90.12 327 ALA A O 1
ATOM 2451 N N . ARG A 1 328 ? 27.538 23.079 -57.957 1.00 93.62 328 ARG A N 1
ATOM 2452 C CA . ARG A 1 328 ? 26.471 23.990 -57.502 1.00 93.62 328 ARG A CA 1
ATOM 2453 C C . ARG A 1 328 ? 25.182 23.250 -57.140 1.00 93.62 328 ARG A C 1
ATOM 2455 O O . ARG A 1 328 ? 24.580 23.578 -56.119 1.00 93.62 328 ARG A O 1
ATOM 2462 N N . ALA A 1 329 ? 24.766 22.267 -57.939 1.00 92.06 329 ALA A N 1
ATOM 2463 C CA . ALA A 1 329 ? 23.598 21.440 -57.642 1.00 92.06 329 ALA A CA 1
ATOM 2464 C C . ALA A 1 329 ? 23.793 20.653 -56.334 1.00 92.06 329 ALA A C 1
ATOM 2466 O O . ALA A 1 329 ? 22.960 20.759 -55.434 1.00 92.06 329 ALA A O 1
ATOM 2467 N N . ASP A 1 330 ? 24.930 19.971 -56.179 1.00 92.81 330 ASP A N 1
ATOM 2468 C CA . ASP A 1 330 ? 25.298 19.223 -54.973 1.00 92.81 330 ASP A CA 1
ATOM 2469 C C . ASP A 1 330 ? 25.355 20.132 -53.734 1.00 92.81 330 ASP A C 1
ATOM 2471 O O . ASP A 1 330 ? 24.788 19.796 -52.693 1.00 92.81 330 ASP A O 1
ATOM 2475 N N . ALA A 1 331 ? 25.958 21.323 -53.852 1.00 88.44 331 ALA A N 1
ATOM 2476 C CA . ALA A 1 331 ? 25.963 22.319 -52.781 1.00 88.44 331 ALA A CA 1
ATOM 2477 C C . ALA A 1 331 ? 24.541 22.764 -52.398 1.00 88.44 331 ALA A C 1
ATOM 2479 O O . ALA A 1 331 ? 24.208 22.778 -51.215 1.00 88.44 331 ALA A O 1
ATOM 2480 N N . SER A 1 332 ? 23.672 23.056 -53.374 1.00 92.31 332 SER A N 1
ATOM 2481 C CA . SER A 1 332 ? 22.280 23.449 -53.099 1.00 92.31 332 SER A CA 1
ATOM 2482 C C . SER A 1 332 ? 21.468 22.329 -52.432 1.00 92.31 332 SER A C 1
ATOM 2484 O O . SER A 1 332 ? 20.698 22.587 -51.505 1.00 92.31 332 SER A O 1
ATOM 2486 N N . ALA A 1 333 ? 21.700 21.072 -52.827 1.00 92.19 333 ALA A N 1
ATOM 2487 C CA . ALA A 1 333 ? 21.074 19.897 -52.228 1.00 92.19 333 ALA A CA 1
ATOM 2488 C C . ALA A 1 333 ? 21.584 19.621 -50.801 1.00 92.19 333 ALA A C 1
ATOM 2490 O O . ALA A 1 333 ? 20.835 19.101 -49.973 1.00 92.19 333 ALA A O 1
ATOM 2491 N N . LEU A 1 334 ? 22.834 19.979 -50.490 1.00 91.50 334 LEU A N 1
ATOM 2492 C CA . LEU A 1 334 ? 23.364 19.959 -49.125 1.00 91.50 334 LEU A CA 1
ATOM 2493 C C . LEU A 1 334 ? 22.759 21.082 -48.271 1.00 91.50 334 LEU A C 1
ATOM 2495 O O . LEU A 1 334 ? 22.306 20.799 -47.166 1.00 91.50 334 LEU A O 1
ATOM 2499 N N . THR A 1 335 ? 22.659 22.315 -48.779 1.00 93.62 335 THR A N 1
ATOM 2500 C CA . THR A 1 335 ? 22.002 23.426 -48.062 1.00 93.62 335 THR A CA 1
ATOM 2501 C C . THR A 1 335 ? 20.540 23.110 -47.734 1.00 93.62 335 THR A C 1
ATOM 2503 O O . THR A 1 335 ? 20.112 23.337 -46.605 1.00 93.62 335 THR A O 1
ATOM 2506 N N . ALA A 1 336 ? 19.789 22.517 -48.669 1.00 91.81 336 ALA A N 1
ATOM 2507 C CA . ALA A 1 336 ? 18.413 22.082 -48.419 1.00 91.81 336 ALA A CA 1
ATOM 2508 C C . ALA A 1 336 ? 18.322 21.057 -47.269 1.00 91.81 336 ALA A C 1
ATOM 2510 O O . ALA A 1 336 ? 17.497 21.212 -46.373 1.00 91.81 336 ALA A O 1
ATOM 2511 N N . LYS A 1 337 ? 19.220 20.061 -47.243 1.00 92.12 337 LYS A N 1
ATOM 2512 C CA . LYS A 1 337 ? 19.293 19.049 -46.171 1.00 92.12 337 LYS A CA 1
ATOM 2513 C C . LYS A 1 337 ? 19.721 19.623 -44.819 1.00 92.12 337 LYS A C 1
ATOM 2515 O O . LYS A 1 337 ? 19.320 19.088 -43.790 1.00 92.12 337 LYS A O 1
ATOM 2520 N N . VAL A 1 338 ? 20.536 20.681 -44.799 1.00 90.75 338 VAL A N 1
ATOM 2521 C CA . VAL A 1 338 ? 20.888 21.391 -43.557 1.00 90.75 338 VAL A CA 1
ATOM 2522 C C . VAL A 1 338 ? 19.657 22.103 -42.995 1.00 90.75 338 VAL A C 1
ATOM 2524 O O . VAL A 1 338 ? 19.317 21.867 -41.842 1.00 90.75 338 VAL A O 1
ATOM 2527 N N . LEU A 1 339 ? 18.926 22.860 -43.818 1.00 93.50 339 LEU A N 1
ATOM 2528 C CA . LEU A 1 339 ? 17.694 23.545 -43.398 1.00 93.50 339 LEU A CA 1
ATOM 2529 C C . LEU A 1 339 ? 16.606 22.562 -42.925 1.00 93.50 339 LEU A C 1
ATOM 2531 O O . LEU A 1 339 ? 15.961 22.796 -41.906 1.00 93.50 339 LEU A O 1
ATOM 2535 N N . GLU A 1 340 ? 16.438 21.429 -43.613 1.00 91.75 340 GLU A N 1
ATOM 2536 C CA . GLU A 1 340 ? 15.546 20.335 -43.193 1.00 91.75 340 GLU A CA 1
ATOM 2537 C C . GLU A 1 340 ? 15.945 19.773 -41.812 1.00 91.75 340 GLU A C 1
ATOM 2539 O O . GLU A 1 340 ? 15.093 19.522 -40.957 1.00 91.75 340 GLU A O 1
ATOM 2544 N N . ARG A 1 341 ? 17.251 19.622 -41.552 1.00 89.44 341 ARG A N 1
ATOM 2545 C CA . ARG A 1 341 ? 17.777 19.157 -40.258 1.00 89.44 341 ARG A CA 1
ATOM 2546 C C . ARG A 1 341 ? 17.643 20.199 -39.150 1.00 89.44 341 ARG A C 1
ATOM 2548 O O . ARG A 1 341 ? 17.361 19.814 -38.020 1.00 89.44 341 ARG A O 1
ATOM 2555 N N . GLU A 1 342 ? 17.788 21.485 -39.448 1.00 92.75 342 GLU A N 1
ATOM 2556 C CA . GLU A 1 342 ? 17.553 22.583 -38.497 1.00 92.75 342 GLU A CA 1
ATOM 2557 C C . GLU A 1 342 ? 16.067 22.685 -38.105 1.00 92.75 342 GLU A C 1
ATOM 2559 O O . GLU A 1 342 ? 15.738 22.834 -36.924 1.00 92.75 342 GLU A O 1
ATOM 2564 N N . GLN A 1 343 ? 15.150 22.506 -39.063 1.00 92.75 343 GLN A N 1
ATOM 2565 C CA . GLN A 1 343 ? 13.707 22.425 -38.795 1.00 92.75 343 GLN A CA 1
ATOM 2566 C C . GLN A 1 343 ? 13.342 21.183 -37.964 1.00 92.75 343 GLN A C 1
ATOM 2568 O O . GLN A 1 343 ? 12.567 21.278 -37.012 1.00 92.75 343 GLN A O 1
ATOM 2573 N N . ALA A 1 344 ? 13.951 20.027 -38.249 1.00 89.06 344 ALA A N 1
ATOM 2574 C CA . ALA A 1 344 ? 13.778 18.833 -37.422 1.00 89.06 344 ALA A CA 1
ATOM 2575 C C . ALA A 1 344 ? 14.319 19.032 -35.991 1.00 89.06 344 ALA A C 1
ATOM 2577 O O . ALA A 1 344 ? 13.669 18.631 -35.027 1.00 89.06 344 ALA A O 1
ATOM 2578 N N . LEU A 1 345 ? 15.477 19.685 -35.829 1.00 90.12 345 LEU A N 1
ATOM 2579 C CA . LEU A 1 345 ? 16.070 19.969 -34.517 1.00 90.12 345 LEU A CA 1
ATOM 2580 C C . LEU A 1 345 ? 15.211 20.921 -33.678 1.00 90.12 345 LEU A C 1
ATOM 2582 O O . LEU A 1 345 ? 14.984 20.636 -32.505 1.00 90.12 345 LEU A O 1
ATOM 2586 N N . THR A 1 346 ? 14.689 22.000 -34.265 1.00 91.38 346 THR A N 1
ATOM 2587 C CA . THR A 1 346 ? 13.795 22.935 -33.553 1.00 91.38 346 THR A CA 1
ATOM 2588 C C . THR A 1 346 ? 12.459 22.286 -33.179 1.00 91.38 346 THR A C 1
ATOM 2590 O O . THR A 1 346 ? 11.986 22.470 -32.057 1.00 91.38 346 THR A O 1
ATOM 2593 N N . SER A 1 347 ? 11.896 21.430 -34.041 1.00 89.56 347 SER A N 1
ATOM 2594 C CA . SER A 1 347 ? 10.722 20.614 -33.694 1.00 89.56 347 SER A CA 1
ATOM 2595 C C . SER A 1 347 ? 11.002 19.653 -32.530 1.00 89.56 347 SER A C 1
ATOM 2597 O O . SER A 1 347 ? 10.170 19.516 -31.634 1.00 89.56 347 SER A O 1
ATOM 2599 N N . CYS A 1 348 ? 12.171 19.003 -32.508 1.00 88.06 348 CYS A N 1
ATOM 2600 C CA . CYS A 1 348 ? 12.580 18.132 -31.402 1.00 88.06 348 CYS A CA 1
ATOM 2601 C C . CYS A 1 348 ? 12.822 18.908 -30.098 1.00 88.06 348 CYS A C 1
ATOM 2603 O O . CYS A 1 348 ? 12.461 18.415 -29.032 1.00 88.06 348 CYS A O 1
ATOM 2605 N N . GLN A 1 349 ? 13.397 20.114 -30.164 1.00 89.94 349 GLN A N 1
ATOM 2606 C CA . GLN A 1 349 ? 13.577 20.992 -29.001 1.00 89.94 349 GLN A CA 1
ATOM 2607 C C . GLN A 1 349 ? 12.230 21.383 -28.389 1.00 89.94 349 GLN A C 1
ATOM 2609 O O . GLN A 1 349 ? 12.028 21.171 -27.196 1.00 89.94 349 GLN A O 1
ATOM 2614 N N . HIS A 1 350 ? 11.277 21.838 -29.204 1.00 91.50 350 HIS A N 1
ATOM 2615 C CA . HIS A 1 350 ? 9.948 22.193 -28.708 1.00 91.50 350 HIS A CA 1
ATOM 2616 C C . HIS A 1 350 ? 9.195 20.984 -28.123 1.00 91.50 350 HIS A C 1
ATOM 2618 O O . HIS A 1 350 ? 8.545 21.083 -27.083 1.00 91.50 350 HIS A O 1
ATOM 2624 N N . GLN A 1 351 ? 9.334 19.798 -28.727 1.00 90.12 351 GLN A N 1
ATOM 2625 C CA . GLN A 1 351 ? 8.762 18.575 -28.158 1.00 90.12 351 GLN A CA 1
ATOM 2626 C C . GLN A 1 351 ? 9.436 18.171 -26.832 1.00 90.12 351 GLN A C 1
ATOM 2628 O O . GLN A 1 351 ? 8.762 17.645 -25.945 1.00 90.12 351 GLN A O 1
ATOM 2633 N N . LEU A 1 352 ? 10.738 18.432 -26.659 1.00 87.69 352 LEU A N 1
ATOM 2634 C CA . LEU A 1 352 ? 11.431 18.230 -25.382 1.00 87.69 352 LEU A CA 1
ATOM 2635 C C . LEU A 1 352 ? 10.913 19.186 -24.300 1.00 87.69 352 LEU A C 1
ATOM 2637 O O . LEU A 1 352 ? 10.630 18.718 -23.197 1.00 87.69 352 LEU A O 1
ATOM 2641 N N . GLU A 1 353 ? 10.720 20.470 -24.617 1.00 92.56 353 GLU A N 1
ATOM 2642 C CA . GLU A 1 353 ? 10.110 21.466 -23.719 1.00 92.56 353 GLU A CA 1
ATOM 2643 C C . GLU A 1 353 ? 8.717 21.019 -23.252 1.00 92.56 353 GLU A C 1
ATOM 2645 O O . GLU A 1 353 ? 8.477 20.925 -22.050 1.00 92.56 353 GLU A O 1
ATOM 2650 N N . LEU A 1 354 ? 7.843 20.616 -24.182 1.00 91.31 354 LEU A N 1
ATOM 2651 C CA . LEU A 1 354 ? 6.511 20.097 -23.851 1.00 91.31 354 LEU A CA 1
ATOM 2652 C C . LEU A 1 354 ? 6.567 18.844 -22.957 1.00 91.31 354 LEU A C 1
ATOM 2654 O O . LEU A 1 354 ? 5.798 18.742 -22.001 1.00 91.31 354 LEU A O 1
ATOM 2658 N N . THR A 1 355 ? 7.492 17.902 -23.206 1.00 89.50 355 THR A N 1
ATOM 2659 C CA . THR A 1 355 ? 7.653 16.737 -22.308 1.00 89.50 355 THR A CA 1
ATOM 2660 C C . THR A 1 355 ? 8.183 17.125 -20.928 1.00 89.50 355 THR A C 1
ATOM 2662 O O . THR A 1 355 ? 7.741 16.561 -19.931 1.00 89.50 355 THR A O 1
ATOM 2665 N N . ARG A 1 356 ? 9.084 18.110 -20.843 1.00 90.88 356 ARG A N 1
ATOM 2666 C CA . ARG A 1 356 ? 9.616 18.631 -19.577 1.00 90.88 356 ARG A CA 1
ATOM 2667 C C . ARG A 1 356 ? 8.524 19.307 -18.749 1.00 90.88 356 ARG A C 1
ATOM 2669 O O . ARG A 1 356 ? 8.459 19.065 -17.547 1.00 90.88 356 ARG A O 1
ATOM 2676 N N . ASP A 1 357 ? 7.679 20.125 -19.366 1.00 91.31 357 ASP A N 1
ATOM 2677 C CA . ASP A 1 357 ? 6.616 20.833 -18.649 1.00 91.31 357 ASP A CA 1
ATOM 2678 C C . ASP A 1 357 ? 5.481 19.881 -18.232 1.00 91.31 357 ASP A C 1
ATOM 2680 O O . ASP A 1 357 ? 4.940 20.033 -17.136 1.00 91.31 357 ASP A O 1
ATOM 2684 N N . SER A 1 358 ? 5.200 18.838 -19.029 1.00 89.88 358 SER A N 1
ATOM 2685 C CA . SER A 1 358 ? 4.317 17.726 -18.637 1.00 89.88 358 SER A CA 1
ATOM 2686 C C . SER A 1 358 ? 4.849 16.985 -17.403 1.00 89.88 358 SER A C 1
ATOM 2688 O O . SER A 1 358 ? 4.170 16.933 -16.377 1.00 89.88 358 SER A O 1
ATOM 2690 N N . LEU A 1 359 ? 6.098 16.499 -17.445 1.00 87.38 359 LEU A N 1
ATOM 2691 C CA . LEU A 1 359 ? 6.755 15.832 -16.309 1.00 87.38 359 LEU A CA 1
ATOM 2692 C C . LEU A 1 359 ? 6.821 16.750 -15.074 1.00 87.38 359 LEU A C 1
ATOM 2694 O O . LEU A 1 359 ? 6.579 16.315 -13.951 1.00 87.38 359 LEU A O 1
ATOM 2698 N N . GLY A 1 360 ? 7.083 18.044 -15.275 1.00 90.81 360 GLY A N 1
ATOM 2699 C CA . GLY A 1 360 ? 7.101 19.048 -14.212 1.00 90.81 360 GLY A CA 1
ATOM 2700 C C . GLY A 1 360 ? 5.730 19.337 -13.590 1.00 90.81 360 GLY A C 1
ATOM 2701 O O . GLY A 1 360 ? 5.687 19.840 -12.467 1.00 90.81 360 GLY A O 1
ATOM 2702 N N . ALA A 1 361 ? 4.628 19.040 -14.285 1.00 87.12 361 ALA A N 1
ATOM 2703 C CA . ALA A 1 361 ? 3.268 19.082 -13.745 1.00 87.12 361 ALA A CA 1
ATOM 2704 C C . ALA A 1 361 ? 2.869 17.748 -13.086 1.00 87.12 361 ALA A C 1
ATOM 2706 O O . ALA A 1 361 ? 2.238 17.765 -12.030 1.00 87.12 361 ALA A O 1
ATOM 2707 N N . GLN A 1 362 ? 3.280 16.609 -13.658 1.00 86.12 362 GLN A N 1
ATOM 2708 C CA . GLN A 1 362 ? 3.114 15.282 -13.051 1.00 86.12 362 GLN A CA 1
ATOM 2709 C C . GLN A 1 362 ? 3.805 15.206 -11.678 1.00 86.12 362 GLN A C 1
ATOM 2711 O O . GLN A 1 362 ? 3.180 14.752 -10.723 1.00 86.12 362 GLN A O 1
ATOM 2716 N N . LEU A 1 363 ? 5.040 15.718 -11.562 1.00 87.56 363 LEU A N 1
ATOM 2717 C CA . LEU A 1 363 ? 5.806 15.755 -10.309 1.00 87.56 363 LEU A CA 1
ATOM 2718 C C . LEU A 1 363 ? 5.068 16.530 -9.207 1.00 87.56 363 LEU A C 1
ATOM 2720 O O . LEU A 1 363 ? 4.829 15.975 -8.141 1.00 87.56 363 LEU A O 1
ATOM 2724 N N . ARG A 1 364 ? 4.610 17.757 -9.493 1.00 90.75 364 ARG A N 1
ATOM 2725 C CA . ARG A 1 364 ? 3.807 18.555 -8.546 1.00 90.75 364 ARG A CA 1
ATOM 2726 C C . ARG A 1 364 ? 2.527 17.831 -8.127 1.00 90.75 364 ARG A C 1
ATOM 2728 O O . ARG A 1 364 ? 2.245 17.705 -6.944 1.00 90.75 364 ARG A O 1
ATOM 2735 N N . ALA A 1 365 ? 1.825 17.220 -9.081 1.00 87.75 365 ALA A N 1
ATOM 2736 C CA . ALA A 1 365 ? 0.645 16.402 -8.802 1.00 87.75 365 ALA A CA 1
ATOM 2737 C C . ALA A 1 365 ? 0.949 15.052 -8.105 1.00 87.75 365 ALA A C 1
ATOM 2739 O O . ALA A 1 365 ? 0.014 14.290 -7.826 1.00 87.75 365 ALA A O 1
ATOM 2740 N N . ALA A 1 366 ? 2.218 14.712 -7.862 1.00 82.44 366 ALA A N 1
ATOM 2741 C CA . ALA A 1 366 ? 2.654 13.618 -6.995 1.00 82.44 366 ALA A CA 1
ATOM 2742 C C . ALA A 1 366 ? 3.076 14.145 -5.611 1.00 82.44 366 ALA A C 1
ATOM 2744 O O . ALA A 1 366 ? 2.687 13.547 -4.608 1.00 82.44 366 ALA A O 1
ATOM 2745 N N . GLU A 1 367 ? 3.761 15.291 -5.551 1.00 90.56 367 GLU A N 1
ATOM 2746 C CA . GLU A 1 367 ? 4.069 16.046 -4.325 1.00 90.56 367 GLU A CA 1
ATOM 2747 C C . GLU A 1 367 ? 2.773 16.382 -3.557 1.00 90.56 367 GLU A C 1
ATOM 2749 O O . GLU A 1 367 ? 2.611 15.930 -2.422 1.00 90.56 367 GLU A O 1
ATOM 2754 N N . ASP A 1 368 ? 1.777 16.994 -4.215 1.00 90.94 368 ASP A N 1
ATOM 2755 C CA . ASP A 1 368 ? 0.437 17.282 -3.662 1.00 90.94 368 ASP A CA 1
ATOM 2756 C C . ASP A 1 368 ? -0.230 16.031 -3.044 1.00 90.94 368 ASP A C 1
ATOM 2758 O O . ASP A 1 368 ? -0.926 16.090 -2.027 1.00 90.94 368 ASP A O 1
ATOM 2762 N N . LYS A 1 369 ? -0.032 14.857 -3.665 1.00 88.62 369 LYS A N 1
ATOM 2763 C CA . LYS A 1 369 ? -0.599 13.579 -3.196 1.00 88.62 369 LYS A CA 1
ATOM 2764 C C . LYS A 1 369 ? 0.183 12.981 -2.033 1.00 88.62 369 LYS A C 1
ATOM 2766 O O . LYS A 1 369 ? -0.412 12.254 -1.237 1.00 88.62 369 LYS A O 1
ATOM 2771 N N . LEU A 1 370 ? 1.487 13.233 -1.942 1.00 84.25 370 LEU A N 1
ATOM 2772 C CA . LEU A 1 370 ? 2.307 12.830 -0.802 1.00 84.25 370 LEU A CA 1
ATOM 2773 C C . LEU A 1 370 ? 1.983 13.700 0.416 1.00 84.25 370 LEU A C 1
ATOM 2775 O O . LEU A 1 370 ? 1.760 13.143 1.489 1.00 84.25 370 LEU A O 1
ATOM 2779 N N . GLU A 1 371 ? 1.811 15.012 0.245 1.00 91.31 371 GLU A N 1
ATOM 2780 C CA . GLU A 1 371 ? 1.315 15.899 1.308 1.00 91.31 371 GLU A CA 1
ATOM 2781 C C . GLU A 1 371 ? -0.091 15.484 1.775 1.00 91.31 371 GLU A C 1
ATOM 2783 O O . GLU A 1 371 ? -0.320 15.279 2.970 1.00 91.31 371 GLU A O 1
ATOM 2788 N N . ALA A 1 372 ? -1.019 15.230 0.844 1.00 89.50 372 ALA A N 1
ATOM 2789 C CA . ALA A 1 372 ? -2.361 14.744 1.175 1.00 89.50 372 ALA A CA 1
ATOM 2790 C C . ALA A 1 372 ? -2.372 13.351 1.844 1.00 89.50 372 ALA A C 1
ATOM 2792 O O . ALA A 1 372 ? -3.292 13.047 2.606 1.00 89.50 372 ALA A O 1
ATOM 2793 N N . LYS A 1 373 ? -1.370 12.495 1.589 1.00 89.44 373 LYS A N 1
ATOM 2794 C CA . LYS A 1 373 ? -1.164 11.237 2.332 1.00 89.44 373 LYS A CA 1
ATOM 2795 C C . LYS A 1 373 ? -0.583 11.490 3.724 1.00 89.44 373 LYS A C 1
ATOM 2797 O O . LYS A 1 373 ? -1.054 10.869 4.670 1.00 89.44 373 LYS A O 1
ATOM 2802 N N . GLY A 1 374 ? 0.371 12.410 3.866 1.00 91.31 374 GLY A N 1
ATOM 2803 C CA . GLY A 1 374 ? 0.938 12.810 5.157 1.00 91.31 374 GLY A CA 1
ATOM 2804 C C . GLY A 1 374 ? -0.132 13.339 6.113 1.00 91.31 374 GLY A C 1
ATOM 2805 O O . GLY A 1 374 ? -0.259 12.841 7.227 1.00 91.31 374 GLY A O 1
ATOM 2806 N N . LEU A 1 375 ? -0.991 14.248 5.641 1.00 93.06 375 LEU A N 1
ATOM 2807 C CA . LEU A 1 375 ? -2.128 14.763 6.418 1.00 93.06 375 LEU A CA 1
ATOM 2808 C C . LEU A 1 375 ? -3.121 13.662 6.837 1.00 93.06 375 LEU A C 1
ATOM 2810 O O . LEU A 1 375 ? -3.705 13.739 7.915 1.00 93.06 375 LEU A O 1
ATOM 2814 N N . ARG A 1 376 ? -3.303 12.616 6.016 1.00 90.62 376 ARG A N 1
ATOM 2815 C CA . ARG A 1 376 ? -4.129 11.448 6.375 1.00 90.62 376 ARG A CA 1
ATOM 2816 C C . ARG A 1 376 ? -3.463 10.540 7.405 1.00 90.62 376 ARG A C 1
ATOM 2818 O O . ARG A 1 376 ? -4.181 9.960 8.209 1.00 90.62 376 ARG A O 1
ATOM 2825 N N . LEU A 1 377 ? -2.136 10.402 7.382 1.00 86.25 377 LEU A N 1
ATOM 2826 C CA . LEU A 1 377 ? -1.409 9.644 8.403 1.00 86.25 377 LEU A CA 1
ATOM 2827 C C . LEU A 1 377 ? -1.516 10.337 9.762 1.00 86.25 377 LEU A C 1
ATOM 2829 O O . LEU A 1 377 ? -1.939 9.686 10.708 1.00 86.25 377 LEU A O 1
ATOM 2833 N N . VAL A 1 378 ? -1.288 11.654 9.827 1.00 92.06 378 VAL A N 1
ATOM 2834 C CA . VAL A 1 378 ? -1.469 12.442 11.063 1.00 92.06 378 VAL A CA 1
ATOM 2835 C C . VAL A 1 378 ? -2.895 12.299 11.611 1.00 92.06 378 VAL A C 1
ATOM 2837 O O . VAL A 1 378 ? -3.070 12.014 12.787 1.00 92.06 378 VAL A O 1
ATOM 2840 N N . ALA A 1 379 ? -3.925 12.377 10.759 1.00 90.38 379 ALA A N 1
ATOM 2841 C CA . ALA A 1 379 ? -5.310 12.176 11.199 1.00 90.38 379 ALA A CA 1
ATOM 2842 C C . ALA A 1 379 ? -5.596 10.751 11.731 1.00 90.38 379 ALA A C 1
ATOM 2844 O O . ALA A 1 379 ? -6.444 10.578 12.605 1.00 90.38 379 ALA A O 1
ATOM 2845 N N . VAL A 1 380 ? -4.901 9.725 11.225 1.00 88.38 380 VAL A N 1
ATOM 2846 C CA . VAL A 1 380 ? -4.993 8.345 11.742 1.00 88.38 380 VAL A CA 1
ATOM 2847 C C . VAL A 1 380 ? -4.199 8.179 13.042 1.00 88.38 380 VAL A C 1
ATOM 2849 O O . VAL A 1 380 ? -4.633 7.437 13.921 1.00 88.38 380 VAL A O 1
ATOM 2852 N N . GLU A 1 381 ? -3.076 8.880 13.197 1.00 90.75 381 GLU A N 1
ATOM 2853 C CA . GLU A 1 381 ? -2.317 8.952 14.450 1.00 90.75 381 GLU A CA 1
ATOM 2854 C C . GLU A 1 381 ? -3.148 9.642 15.547 1.00 90.75 381 GLU A C 1
ATOM 2856 O O . GLU A 1 381 ? -3.293 9.072 16.626 1.00 90.75 381 GLU A O 1
ATOM 2861 N N . ASP A 1 382 ? -3.808 10.766 15.246 1.00 92.12 382 ASP A N 1
ATOM 2862 C CA . ASP A 1 382 ? -4.760 11.443 16.144 1.00 92.12 382 ASP A CA 1
ATOM 2863 C C . ASP A 1 382 ? -5.952 10.532 16.522 1.00 92.12 382 ASP A C 1
ATOM 2865 O O . ASP A 1 382 ? -6.333 10.446 17.693 1.00 92.12 382 ASP A O 1
ATOM 2869 N N . GLU A 1 383 ? -6.527 9.793 15.561 1.00 90.12 383 GLU A N 1
ATOM 2870 C CA . GLU A 1 383 ? -7.581 8.799 15.836 1.00 90.12 383 GLU A CA 1
ATOM 2871 C C . GLU A 1 383 ? -7.107 7.654 16.750 1.00 90.12 383 GLU A C 1
ATOM 2873 O O . GLU A 1 383 ? -7.890 7.132 17.549 1.00 90.12 383 GLU A O 1
ATOM 2878 N N . LEU A 1 384 ? -5.857 7.206 16.610 1.00 85.31 384 LEU A N 1
ATOM 2879 C CA . LEU A 1 384 ? -5.280 6.163 17.461 1.00 85.31 384 LEU A CA 1
ATOM 2880 C C . LEU A 1 384 ? -4.978 6.701 18.861 1.00 85.31 384 LEU A C 1
ATOM 2882 O O . LEU A 1 384 ? -5.333 6.044 19.838 1.00 85.31 384 LEU A O 1
ATOM 2886 N N . GLN A 1 385 ? -4.415 7.906 18.957 1.00 91.50 385 GLN A N 1
ATOM 2887 C CA . GLN A 1 385 ? -4.163 8.620 20.208 1.00 91.50 385 GLN A CA 1
ATOM 2888 C C . GLN A 1 385 ? -5.459 8.760 21.026 1.00 91.50 385 GLN A C 1
ATOM 2890 O O . GLN A 1 385 ? -5.496 8.367 22.193 1.00 91.50 385 GLN A O 1
ATOM 2895 N N . GLY A 1 386 ? -6.549 9.209 20.389 1.00 91.94 386 GLY A N 1
ATOM 2896 C CA . GLY A 1 386 ? -7.870 9.312 21.018 1.00 91.94 386 GLY A CA 1
ATOM 2897 C C . GLY A 1 386 ? -8.409 7.965 21.514 1.00 91.94 386 GLY A C 1
ATOM 2898 O O . GLY A 1 386 ? -8.856 7.866 22.652 1.00 91.94 386 GLY A O 1
ATOM 2899 N N . ARG A 1 387 ? -8.278 6.893 20.718 1.00 88.31 387 ARG A N 1
ATOM 2900 C CA . ARG A 1 387 ? -8.675 5.531 21.138 1.00 88.31 387 ARG A CA 1
ATOM 2901 C C . ARG A 1 387 ? -7.830 4.988 22.292 1.00 88.31 387 ARG A C 1
ATOM 2903 O O . ARG A 1 387 ? -8.329 4.186 23.082 1.00 88.31 387 ARG A O 1
ATOM 2910 N N . GLU A 1 388 ? -6.561 5.378 22.407 1.00 90.12 388 GLU A N 1
ATOM 2911 C CA . GLU A 1 388 ? -5.761 5.041 23.587 1.00 90.12 388 GLU A CA 1
ATOM 2912 C C . GLU A 1 388 ? -6.236 5.794 24.835 1.00 90.12 388 GLU A C 1
ATOM 2914 O O . GLU A 1 388 ? -6.250 5.204 25.916 1.00 90.12 388 GLU A O 1
ATOM 2919 N N . ASP A 1 389 ? -6.648 7.057 24.703 1.00 90.38 389 ASP A N 1
ATOM 2920 C CA . ASP A 1 389 ? -7.208 7.841 25.808 1.00 90.38 389 ASP A CA 1
ATOM 2921 C C . ASP A 1 389 ? -8.594 7.330 26.240 1.00 90.38 389 ASP A C 1
ATOM 2923 O O . ASP A 1 389 ? -8.798 7.122 27.439 1.00 90.38 389 ASP A O 1
ATOM 2927 N N . ASP A 1 390 ? -9.474 6.952 25.305 1.00 90.00 390 ASP A N 1
ATOM 2928 C CA . ASP A 1 390 ? -10.724 6.222 25.594 1.00 90.00 390 ASP A CA 1
ATOM 2929 C C . ASP A 1 390 ? -10.446 4.941 26.413 1.00 90.00 390 ASP A C 1
ATOM 2931 O O . ASP A 1 390 ? -11.120 4.638 27.402 1.00 90.00 390 ASP A O 1
ATOM 2935 N N . LEU A 1 391 ? -9.411 4.177 26.033 1.00 85.94 391 LEU A N 1
ATOM 2936 C CA . LEU A 1 391 ? -8.998 2.957 26.737 1.00 85.94 391 LEU A CA 1
ATOM 2937 C C . LEU A 1 391 ? -8.338 3.235 28.098 1.00 85.94 391 LEU A C 1
ATOM 2939 O O . LEU A 1 391 ? -8.401 2.377 28.986 1.00 85.94 391 LEU A O 1
ATOM 2943 N N . ARG A 1 392 ? -7.705 4.398 28.291 1.00 91.12 392 ARG A N 1
ATOM 2944 C CA . ARG A 1 392 ? -7.205 4.855 29.599 1.00 91.12 392 ARG A CA 1
ATOM 2945 C C . ARG A 1 392 ? -8.373 5.236 30.507 1.00 91.12 392 ARG A C 1
ATOM 2947 O O . ARG A 1 392 ? -8.388 4.796 31.659 1.00 91.12 392 ARG A O 1
ATOM 2954 N N . GLU A 1 393 ? -9.367 5.962 29.996 1.00 91.25 393 GLU A N 1
ATOM 2955 C CA . GLU A 1 393 ? -10.551 6.342 30.770 1.00 91.25 393 GLU A CA 1
ATOM 2956 C C . GLU A 1 393 ? -11.388 5.115 31.152 1.00 91.25 393 GLU A C 1
ATOM 2958 O O . GLU A 1 393 ? -11.665 4.920 32.335 1.00 91.25 393 GLU A O 1
ATOM 2963 N N . ALA A 1 394 ? -11.695 4.217 30.212 1.00 86.12 394 ALA A N 1
ATOM 2964 C CA . ALA A 1 394 ? -12.457 2.995 30.493 1.00 86.12 394 ALA A CA 1
ATOM 2965 C C . ALA A 1 394 ? -11.797 2.113 31.575 1.00 86.12 394 ALA A C 1
ATOM 2967 O O . ALA A 1 394 ? -12.481 1.516 32.408 1.00 86.12 394 ALA A O 1
ATOM 2968 N N . ARG A 1 395 ? -10.456 2.065 31.627 1.00 89.50 395 ARG A N 1
ATOM 2969 C CA . ARG A 1 395 ? -9.711 1.385 32.706 1.00 89.50 395 ARG A CA 1
ATOM 2970 C C . ARG A 1 395 ? -9.830 2.106 34.051 1.00 89.50 395 ARG A C 1
ATOM 2972 O O . ARG A 1 395 ? -9.915 1.439 35.080 1.00 89.50 395 ARG A O 1
ATOM 2979 N N . ALA A 1 396 ? -9.844 3.438 34.063 1.00 89.94 396 ALA A N 1
ATOM 2980 C CA . ALA A 1 396 ? -10.055 4.222 35.279 1.00 89.94 396 ALA A CA 1
ATOM 2981 C C . ALA A 1 396 ? -11.498 4.089 35.803 1.00 89.94 396 ALA A C 1
ATOM 2983 O O . ALA A 1 396 ? -11.693 3.913 37.007 1.00 89.94 396 ALA A O 1
ATOM 2984 N N . GLN A 1 397 ? -12.491 4.089 34.908 1.00 89.25 397 GLN A N 1
ATOM 2985 C CA . GLN A 1 397 ? -13.898 3.825 35.227 1.00 89.25 397 GLN A CA 1
ATOM 2986 C C . GLN A 1 397 ? -14.080 2.418 35.822 1.00 89.25 397 GLN A C 1
ATOM 2988 O O . GLN A 1 397 ? -14.695 2.284 36.879 1.00 89.25 397 GLN A O 1
ATOM 2993 N N . LEU A 1 398 ? -13.467 1.384 35.226 1.00 84.44 398 LEU A N 1
ATOM 2994 C CA . LEU A 1 398 ? -13.489 0.017 35.766 1.00 84.44 398 LEU A CA 1
ATOM 2995 C C . LEU A 1 398 ? -12.906 -0.048 37.189 1.00 84.44 398 LEU A C 1
ATOM 2997 O O . LEU A 1 398 ? -13.551 -0.576 38.091 1.00 84.44 398 LEU A O 1
ATOM 3001 N N . GLN A 1 399 ? -11.739 0.560 37.428 1.00 89.56 399 GLN A N 1
ATOM 3002 C CA . GLN A 1 399 ? -11.135 0.611 38.768 1.00 89.56 399 GLN A CA 1
ATOM 3003 C C . GLN A 1 399 ? -11.965 1.414 39.784 1.00 89.56 399 GLN A C 1
ATOM 3005 O O . GLN A 1 399 ? -11.870 1.166 40.989 1.00 89.56 399 GLN A O 1
ATOM 3010 N N . ALA A 1 400 ? -12.765 2.386 39.339 1.00 87.06 400 ALA A N 1
ATOM 3011 C CA . ALA A 1 400 ? -13.712 3.090 40.199 1.00 87.06 400 ALA A CA 1
ATOM 3012 C C . ALA A 1 400 ? -14.921 2.201 40.547 1.00 87.06 400 ALA A C 1
ATOM 3014 O O . ALA A 1 400 ? -15.318 2.147 41.714 1.00 87.06 400 ALA A O 1
ATOM 3015 N N . ALA A 1 401 ? -15.449 1.452 39.574 1.00 82.50 401 ALA A N 1
ATOM 3016 C CA . ALA A 1 401 ? -16.534 0.492 39.772 1.00 82.50 401 ALA A CA 1
ATOM 3017 C C . ALA A 1 401 ? -16.128 -0.657 40.714 1.00 82.50 401 ALA A C 1
ATOM 3019 O O . ALA A 1 401 ? -16.856 -0.947 41.661 1.00 82.50 401 ALA A O 1
ATOM 3020 N N . GLU A 1 402 ? -14.934 -1.239 40.544 1.00 85.62 402 GLU A N 1
ATOM 3021 C CA . GLU A 1 402 ? -14.369 -2.256 41.451 1.00 85.62 402 GLU A CA 1
ATOM 3022 C C . GLU A 1 402 ? -14.325 -1.764 42.910 1.00 85.62 402 GLU A C 1
ATOM 3024 O O . GLU A 1 402 ? -14.756 -2.462 43.831 1.00 85.62 402 GLU A O 1
ATOM 3029 N N . ARG A 1 403 ? -13.862 -0.526 43.135 1.00 90.56 403 ARG A N 1
ATOM 3030 C CA . ARG A 1 403 ? -13.830 0.092 44.475 1.00 90.56 403 ARG A CA 1
ATOM 3031 C C . ARG A 1 403 ? -15.232 0.348 45.025 1.00 90.56 403 ARG A C 1
ATOM 3033 O O . ARG A 1 403 ? -15.455 0.147 46.216 1.00 90.56 403 ARG A O 1
ATOM 3040 N N . SER A 1 404 ? -16.173 0.776 44.183 1.00 87.19 404 SER A N 1
ATOM 3041 C CA . SER A 1 404 ? -17.565 0.994 44.588 1.00 87.19 404 SER A CA 1
ATOM 3042 C C . SER A 1 404 ? -18.261 -0.318 44.968 1.00 87.19 404 SER A C 1
ATOM 3044 O O . SER A 1 404 ? -18.958 -0.361 45.980 1.00 87.19 404 SER A O 1
ATOM 3046 N N . MET A 1 405 ? -17.997 -1.405 44.238 1.00 82.00 405 MET A N 1
ATOM 3047 C CA . MET A 1 405 ? -18.516 -2.741 44.538 1.00 82.00 405 MET A CA 1
ATOM 3048 C C . MET A 1 405 ? -17.997 -3.265 45.886 1.00 82.00 405 MET A C 1
ATOM 3050 O O . MET A 1 405 ? -18.784 -3.755 46.694 1.00 82.00 405 MET A O 1
ATOM 3054 N N . LEU A 1 406 ? -16.702 -3.091 46.178 1.00 88.31 406 LEU A N 1
ATOM 3055 C CA . LEU A 1 406 ? -16.111 -3.461 47.473 1.00 88.31 406 LEU A CA 1
ATOM 3056 C C . LEU A 1 406 ? -16.706 -2.665 48.650 1.00 88.31 406 LEU A C 1
ATOM 3058 O O . LEU A 1 406 ? -16.910 -3.225 49.727 1.00 88.31 406 LEU A O 1
ATOM 3062 N N . LEU A 1 407 ? -17.018 -1.380 48.450 1.00 88.62 407 LEU A N 1
ATOM 3063 C CA . LEU A 1 407 ? -17.701 -0.557 49.456 1.00 88.62 407 LEU A CA 1
ATOM 3064 C C . LEU A 1 407 ? -19.151 -1.015 49.675 1.00 88.62 407 LEU A C 1
ATOM 3066 O O . LEU A 1 407 ? -19.562 -1.198 50.818 1.00 88.62 407 LEU A O 1
ATOM 3070 N N . LEU A 1 408 ? -19.901 -1.283 48.600 1.00 81.50 408 LEU A N 1
ATOM 3071 C CA . LEU A 1 408 ? -21.267 -1.818 48.680 1.00 81.50 408 LEU A CA 1
ATOM 3072 C C . LEU A 1 408 ? -21.319 -3.199 49.352 1.00 81.50 408 LEU A C 1
ATOM 3074 O O . LEU A 1 408 ? -22.263 -3.486 50.089 1.00 81.50 408 LEU A O 1
ATOM 3078 N N . GLN A 1 409 ? -20.304 -4.041 49.142 1.00 84.38 409 GLN A N 1
ATOM 3079 C CA . GLN A 1 409 ? -20.178 -5.324 49.830 1.00 84.38 409 GLN A CA 1
ATOM 3080 C C . GLN A 1 409 ? -19.972 -5.131 51.341 1.00 84.38 409 GLN A C 1
ATOM 3082 O O . GLN A 1 409 ? -20.685 -5.751 52.130 1.00 84.38 409 GLN A O 1
ATOM 3087 N N . ALA A 1 410 ? -19.071 -4.229 51.747 1.00 85.25 410 ALA A N 1
ATOM 3088 C CA . ALA A 1 410 ? -18.847 -3.909 53.157 1.00 85.25 410 ALA A CA 1
ATOM 3089 C C . ALA A 1 410 ? -20.103 -3.320 53.834 1.00 85.25 410 ALA A C 1
ATOM 3091 O O . ALA A 1 410 ? -20.463 -3.745 54.933 1.00 85.25 410 ALA A O 1
ATOM 3092 N N . ASP A 1 411 ? -20.817 -2.408 53.163 1.00 80.25 411 ASP A N 1
ATOM 3093 C CA . ASP A 1 411 ? -22.100 -1.872 53.642 1.00 80.25 411 ASP A CA 1
ATOM 3094 C C . ASP A 1 411 ? -23.164 -2.975 53.786 1.00 80.25 411 ASP A C 1
ATOM 3096 O O . ASP A 1 411 ? -23.930 -2.977 54.754 1.00 80.25 411 ASP A O 1
ATOM 3100 N N . SER A 1 412 ? -23.207 -3.938 52.856 1.00 76.56 412 SER A N 1
ATOM 3101 C CA . SER A 1 412 ? -24.115 -5.090 52.926 1.00 76.56 412 SER A CA 1
ATOM 3102 C C . SER A 1 412 ? -23.825 -5.968 54.145 1.00 76.56 412 SER A C 1
ATOM 3104 O O . SER A 1 412 ? -24.753 -6.338 54.865 1.00 76.56 412 SER A O 1
ATOM 3106 N N . ASP A 1 413 ? -22.554 -6.251 54.436 1.00 82.00 413 ASP A N 1
ATOM 3107 C CA . ASP A 1 413 ? -22.160 -7.043 55.607 1.00 82.00 413 ASP A CA 1
ATOM 3108 C C . ASP A 1 413 ? -22.453 -6.318 56.932 1.00 82.00 413 ASP A C 1
ATOM 3110 O O . ASP A 1 413 ? -23.007 -6.922 57.856 1.00 82.00 413 ASP A O 1
ATOM 3114 N N . VAL A 1 414 ? -22.229 -5.001 57.005 1.00 84.56 414 VAL A N 1
ATOM 3115 C CA . VAL A 1 414 ? -22.637 -4.181 58.164 1.00 84.56 414 VAL A CA 1
ATOM 3116 C C . VAL A 1 414 ? -24.162 -4.194 58.357 1.00 84.56 414 VAL A C 1
ATOM 3118 O O . VAL A 1 414 ? -24.639 -4.305 59.491 1.00 84.56 414 VAL A O 1
ATOM 3121 N N . GLN A 1 415 ? -24.950 -4.138 57.277 1.00 77.88 415 GLN A N 1
ATOM 3122 C CA . GLN A 1 415 ? -26.415 -4.231 57.359 1.00 77.88 415 GLN A CA 1
ATOM 3123 C C . GLN A 1 415 ? -26.898 -5.635 57.756 1.00 77.88 415 GLN A C 1
ATOM 3125 O O . GLN A 1 415 ? -27.833 -5.745 58.554 1.00 77.88 415 GLN A O 1
ATOM 3130 N N . ARG A 1 416 ? -26.244 -6.707 57.285 1.00 76.69 416 ARG A N 1
ATOM 3131 C CA . ARG A 1 416 ? -26.508 -8.092 57.724 1.00 76.69 416 ARG A CA 1
ATOM 3132 C C . ARG A 1 416 ? -26.255 -8.252 59.223 1.00 76.69 416 ARG A C 1
ATOM 3134 O O . ARG A 1 416 ? -27.098 -8.813 59.924 1.00 76.69 416 ARG A O 1
ATOM 3141 N N . GLU A 1 417 ? -25.152 -7.709 59.738 1.00 84.94 417 GLU A N 1
ATOM 3142 C CA . GLU A 1 417 ? -24.884 -7.695 61.180 1.00 84.94 417 GLU A CA 1
ATOM 3143 C C . GLU A 1 417 ? -25.926 -6.885 61.966 1.00 84.94 417 GLU A C 1
ATOM 3145 O O . GLU A 1 417 ? -26.400 -7.348 63.006 1.00 84.94 417 GLU A O 1
ATOM 3150 N N . ALA A 1 418 ? -26.327 -5.705 61.486 1.00 77.25 418 ALA A N 1
ATOM 3151 C CA . ALA A 1 418 ? -27.356 -4.891 62.139 1.00 77.25 418 ALA A CA 1
ATOM 3152 C C . ALA A 1 418 ? -28.724 -5.603 62.188 1.00 77.25 418 ALA A C 1
ATOM 3154 O O . ALA A 1 418 ? -29.391 -5.600 63.230 1.00 77.25 418 ALA A O 1
ATOM 3155 N N . ALA A 1 419 ? -29.116 -6.280 61.105 1.00 74.31 419 ALA A N 1
ATOM 3156 C CA . ALA A 1 419 ? -30.320 -7.108 61.049 1.00 74.31 419 ALA A CA 1
ATOM 3157 C C . ALA A 1 419 ? -30.240 -8.315 62.006 1.00 74.31 419 ALA A C 1
ATOM 3159 O O . ALA A 1 419 ? -31.195 -8.600 62.729 1.00 74.31 419 ALA A O 1
ATOM 3160 N N . ALA A 1 420 ? -29.089 -8.991 62.087 1.00 79.19 420 ALA A N 1
ATOM 3161 C CA . ALA A 1 420 ? -28.887 -10.105 63.017 1.00 79.19 420 ALA A CA 1
ATOM 3162 C C . ALA A 1 420 ? -28.955 -9.660 64.493 1.00 79.19 420 ALA A C 1
ATOM 3164 O O . ALA A 1 420 ? -29.591 -10.326 65.315 1.00 79.19 420 ALA A O 1
ATOM 3165 N N . ARG A 1 421 ? -28.350 -8.512 64.829 1.00 81.62 421 ARG A N 1
ATOM 3166 C CA . ARG A 1 421 ? -28.384 -7.921 66.181 1.00 81.62 421 ARG A CA 1
ATOM 3167 C C . ARG A 1 421 ? -29.809 -7.524 66.581 1.00 81.62 421 ARG A C 1
ATOM 3169 O O . ARG A 1 421 ? -30.282 -7.944 67.635 1.00 81.62 421 ARG A O 1
ATOM 3176 N N . THR A 1 422 ? -30.528 -6.800 65.720 1.00 77.81 422 THR A N 1
ATOM 3177 C CA . THR A 1 422 ? -31.922 -6.386 65.985 1.00 77.81 422 THR A CA 1
ATOM 3178 C C . THR A 1 422 ? -32.886 -7.574 66.081 1.00 77.81 422 THR A C 1
ATOM 3180 O O . THR A 1 422 ? -33.748 -7.583 66.962 1.00 77.81 422 THR A O 1
ATOM 3183 N N . ALA A 1 423 ? -32.703 -8.628 65.278 1.00 75.50 423 ALA A N 1
ATOM 3184 C CA . ALA A 1 423 ? -33.468 -9.871 65.404 1.00 75.50 423 ALA A CA 1
ATOM 3185 C C . ALA A 1 423 ? -33.202 -10.599 66.740 1.00 75.50 423 ALA A C 1
ATOM 3187 O O . ALA A 1 423 ? -34.145 -11.046 67.401 1.00 75.50 423 ALA A O 1
ATOM 3188 N N . ALA A 1 424 ? -31.942 -10.677 67.185 1.00 80.38 424 ALA A N 1
ATOM 3189 C CA . ALA A 1 424 ? -31.590 -11.252 68.486 1.00 80.38 424 ALA A CA 1
ATOM 3190 C C . ALA A 1 424 ? -32.171 -10.435 69.659 1.00 80.38 424 ALA A C 1
ATOM 3192 O O . ALA A 1 424 ? -32.659 -11.002 70.642 1.00 80.38 424 ALA A O 1
ATOM 3193 N N . GLU A 1 425 ? -32.185 -9.108 69.537 1.00 79.50 425 GLU A N 1
ATOM 3194 C CA . GLU A 1 425 ? -32.818 -8.197 70.490 1.00 79.50 425 GLU A CA 1
ATOM 3195 C C . GLU A 1 425 ? -34.347 -8.345 70.539 1.00 79.50 425 GLU A C 1
ATOM 3197 O O . GLU A 1 425 ? -34.918 -8.396 71.634 1.00 79.50 425 GLU A O 1
ATOM 3202 N N . LEU A 1 426 ? -35.020 -8.471 69.391 1.00 76.25 426 LEU A N 1
ATOM 3203 C CA . LEU A 1 426 ? -36.458 -8.759 69.314 1.00 76.25 426 LEU A CA 1
ATOM 3204 C C . LEU A 1 426 ? -36.778 -10.107 69.983 1.00 76.25 426 LEU A C 1
ATOM 3206 O O . LEU A 1 426 ? -37.676 -10.187 70.824 1.00 76.25 426 LEU A O 1
ATOM 3210 N N . ALA A 1 427 ? -35.996 -11.152 69.697 1.00 79.25 427 ALA A N 1
ATOM 3211 C CA . ALA A 1 427 ? -36.138 -12.469 70.321 1.00 79.25 427 ALA A CA 1
ATOM 3212 C C . ALA A 1 427 ? -35.825 -12.468 71.832 1.00 79.25 427 ALA A C 1
ATOM 3214 O O . ALA A 1 427 ? -36.292 -13.343 72.567 1.00 79.25 427 ALA A O 1
ATOM 3215 N N . SER A 1 428 ? -35.039 -11.509 72.328 1.00 81.81 428 SER A N 1
ATOM 3216 C CA . SER A 1 428 ? -34.824 -11.288 73.764 1.00 81.81 428 SER A CA 1
ATOM 3217 C C . SER A 1 428 ? -36.039 -10.612 74.413 1.00 81.81 428 SER A C 1
ATOM 3219 O O . SER A 1 428 ? -36.615 -11.158 75.356 1.00 81.81 428 SER A O 1
ATOM 3221 N N . ALA A 1 429 ? -36.508 -9.494 73.847 1.00 74.81 429 ALA A N 1
ATOM 3222 C CA . ALA A 1 429 ? -37.687 -8.773 74.336 1.00 74.81 429 ALA A CA 1
ATOM 3223 C C . ALA A 1 429 ? -38.965 -9.632 74.298 1.00 74.81 429 ALA A C 1
ATOM 3225 O O . ALA A 1 429 ? -39.773 -9.571 75.220 1.00 74.81 429 ALA A O 1
ATOM 3226 N N . THR A 1 430 ? -39.115 -10.498 73.289 1.00 79.88 430 THR A N 1
ATOM 3227 C CA . THR A 1 430 ? -40.274 -11.404 73.167 1.00 79.88 430 THR A CA 1
ATOM 3228 C C . THR A 1 430 ? -40.335 -12.377 74.345 1.00 79.88 430 THR A C 1
ATOM 3230 O O . THR A 1 430 ? -41.395 -12.580 74.933 1.00 79.88 430 THR A O 1
ATOM 3233 N N . ARG A 1 431 ? -39.182 -12.924 74.758 1.00 84.31 431 ARG A N 1
ATOM 3234 C CA . ARG A 1 431 ? -39.077 -13.795 75.940 1.00 84.31 431 ARG A CA 1
ATOM 3235 C C . ARG A 1 431 ? -39.306 -13.031 77.248 1.00 84.31 431 ARG A C 1
ATOM 3237 O O . ARG A 1 431 ? -39.938 -13.570 78.148 1.00 84.31 431 ARG A O 1
ATOM 3244 N N . GLN A 1 432 ? -38.848 -11.781 77.345 1.00 79.75 432 GLN A N 1
ATOM 3245 C CA . GLN A 1 432 ? -39.102 -10.930 78.516 1.00 79.75 432 GLN A CA 1
ATOM 3246 C C . GLN A 1 432 ? -40.589 -10.571 78.664 1.00 79.75 432 GLN A C 1
ATOM 3248 O O . GLN A 1 432 ? -41.126 -10.659 79.764 1.00 79.75 432 GLN A O 1
ATOM 3253 N N . ALA A 1 433 ? -41.275 -10.224 77.571 1.00 71.75 433 ALA A N 1
ATOM 3254 C CA . ALA A 1 433 ? -42.708 -9.940 77.591 1.00 71.75 433 ALA A CA 1
ATOM 3255 C C . ALA A 1 433 ? -43.541 -11.189 77.927 1.00 71.75 433 ALA A C 1
ATOM 3257 O O . ALA A 1 433 ? -44.470 -11.090 78.724 1.00 71.75 433 ALA A O 1
ATOM 3258 N N . ALA A 1 434 ? -43.177 -12.361 77.393 1.00 78.31 434 ALA A N 1
ATOM 3259 C CA . ALA A 1 434 ? -43.820 -13.629 77.744 1.00 78.31 434 ALA A CA 1
ATOM 3260 C C . ALA A 1 434 ? -43.660 -13.963 79.241 1.00 78.31 434 ALA A C 1
ATOM 3262 O O . ALA A 1 434 ? -44.647 -14.260 79.908 1.00 78.31 434 ALA A O 1
ATOM 3263 N N . ALA A 1 435 ? -42.451 -13.820 79.799 1.00 80.06 435 ALA A N 1
ATOM 3264 C CA . ALA A 1 435 ? -42.213 -14.022 81.230 1.00 80.06 435 ALA A CA 1
ATOM 3265 C C . ALA A 1 435 ? -43.024 -13.042 82.104 1.00 80.06 435 ALA A C 1
ATOM 3267 O O . ALA A 1 435 ? -43.629 -13.452 83.091 1.00 80.06 435 ALA A O 1
ATOM 3268 N N . LEU A 1 436 ? -43.116 -11.763 81.713 1.00 79.12 436 LEU A N 1
ATOM 3269 C CA . LEU A 1 436 ? -43.966 -10.781 82.402 1.00 79.12 436 LEU A CA 1
ATOM 3270 C C . LEU A 1 436 ? -45.465 -11.123 82.299 1.00 79.12 436 LEU A C 1
ATOM 3272 O O . LEU A 1 436 ? -46.209 -10.866 83.243 1.00 79.12 436 LEU A O 1
ATOM 3276 N N . GLN A 1 437 ? -45.926 -11.724 81.196 1.00 78.50 437 GLN A N 1
ATOM 3277 C CA . GLN A 1 437 ? -47.302 -12.227 81.089 1.00 78.50 437 GLN A CA 1
ATOM 3278 C C . GLN A 1 437 ? -47.560 -13.406 82.038 1.00 78.50 437 GLN A C 1
ATOM 3280 O O . GLN A 1 437 ? -48.615 -13.437 82.671 1.00 78.50 437 GLN A O 1
ATOM 3285 N N . GLU A 1 438 ? -46.614 -14.338 82.181 1.00 83.50 438 GLU A N 1
ATOM 3286 C CA . GLU A 1 438 ? -46.715 -15.439 83.151 1.00 83.50 438 GLU A CA 1
ATOM 3287 C C . GLU A 1 438 ? -46.694 -14.932 84.604 1.00 83.50 438 GLU A C 1
ATOM 3289 O O . GLU A 1 438 ? -47.518 -15.367 85.412 1.00 83.50 438 GLU A O 1
ATOM 3294 N N . GLU A 1 439 ? -45.832 -13.963 84.940 1.00 82.12 439 GLU A N 1
ATOM 3295 C CA . GLU A 1 439 ? -45.806 -13.331 86.270 1.00 82.12 439 GLU A CA 1
ATOM 3296 C C . GLU A 1 439 ? -47.126 -12.617 86.598 1.00 82.12 439 GLU A C 1
ATOM 3298 O O . GLU A 1 439 ? -47.683 -12.825 87.681 1.00 82.12 439 GLU A O 1
ATOM 3303 N N . VAL A 1 440 ? -47.671 -11.825 85.664 1.00 78.25 440 VAL A N 1
ATOM 3304 C CA . VAL A 1 440 ? -48.962 -11.136 85.840 1.00 78.25 440 VAL A CA 1
ATOM 3305 C C . VAL A 1 440 ? -50.107 -12.141 85.989 1.00 78.25 440 VAL A C 1
ATOM 3307 O O . VAL A 1 440 ? -50.907 -12.007 86.914 1.00 78.25 440 VAL A O 1
ATOM 3310 N N . GLN A 1 441 ? -50.178 -13.191 85.162 1.00 80.56 441 GLN A N 1
ATOM 3311 C CA . GLN A 1 441 ? -51.203 -14.236 85.311 1.00 80.56 441 GLN A CA 1
ATOM 3312 C C . GLN A 1 441 ? -51.083 -14.973 86.654 1.00 80.56 441 GLN A C 1
ATOM 3314 O O . GLN A 1 441 ? -52.087 -15.167 87.344 1.00 80.56 441 GLN A O 1
ATOM 3319 N N . GLY A 1 442 ? -49.865 -15.334 87.066 1.00 82.12 442 GLY A N 1
ATOM 3320 C CA . GLY A 1 442 ? -49.608 -15.983 88.351 1.00 82.12 442 GLY A CA 1
ATOM 3321 C C . GLY A 1 442 ? -49.972 -15.104 89.552 1.00 82.12 442 GLY A C 1
ATOM 3322 O O . GLY A 1 442 ? -50.484 -15.610 90.555 1.00 82.12 442 GLY A O 1
ATOM 3323 N N . LEU A 1 443 ? -49.768 -13.788 89.463 1.00 78.19 443 LEU A N 1
ATOM 3324 C CA . LEU A 1 443 ? -50.170 -12.842 90.506 1.00 78.19 443 LEU A CA 1
ATOM 3325 C C . LEU A 1 443 ? -51.670 -12.534 90.496 1.00 78.19 443 LEU A C 1
ATOM 3327 O O . LEU A 1 443 ? -52.239 -12.420 91.576 1.00 78.19 443 LEU A O 1
ATOM 3331 N N . LEU A 1 444 ? -52.344 -12.500 89.343 1.00 79.12 444 LEU A N 1
ATOM 3332 C CA . LEU A 1 444 ? -53.811 -12.400 89.272 1.00 79.12 4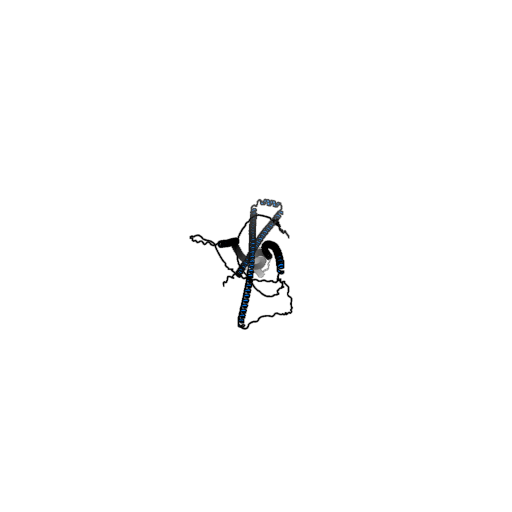44 LEU A CA 1
ATOM 3333 C C . LEU A 1 444 ? -54.488 -13.626 89.909 1.00 79.12 444 LEU A C 1
ATOM 3335 O O . LEU A 1 444 ? -55.431 -13.486 90.692 1.00 79.12 444 LEU A O 1
ATOM 3339 N N . GLN A 1 445 ? -53.962 -14.829 89.658 1.00 83.25 445 GLN A N 1
ATOM 3340 C CA . GLN A 1 445 ? -54.417 -16.053 90.328 1.00 83.25 445 GLN A CA 1
ATOM 3341 C C . GLN A 1 445 ? -54.182 -15.985 91.846 1.00 83.25 445 GLN A C 1
ATOM 3343 O O . GLN A 1 445 ? -55.088 -16.274 92.625 1.00 83.25 445 GLN A O 1
ATOM 3348 N N . ARG A 1 446 ? -53.001 -15.546 92.302 1.00 79.94 446 ARG A N 1
ATOM 3349 C CA . ARG A 1 446 ? -52.712 -15.389 93.743 1.00 79.94 446 ARG A CA 1
ATOM 3350 C C . ARG A 1 446 ? -53.546 -14.286 94.401 1.00 79.94 446 ARG A C 1
ATOM 3352 O O . ARG A 1 446 ? -53.939 -14.449 95.554 1.00 79.94 446 ARG A O 1
ATOM 3359 N N . SER A 1 447 ? -53.827 -13.198 93.685 1.00 78.50 447 SER A N 1
ATOM 3360 C CA . SER A 1 447 ? -54.638 -12.075 94.160 1.00 78.50 447 SER A CA 1
ATOM 3361 C C . SER A 1 447 ? -56.091 -12.497 94.355 1.00 78.50 447 SER A C 1
ATOM 3363 O O . SER A 1 447 ? -56.610 -12.355 95.453 1.00 78.50 447 SER A O 1
ATOM 3365 N N . THR A 1 448 ? -56.712 -13.148 93.366 1.00 79.75 448 THR A N 1
ATOM 3366 C CA . THR A 1 448 ? -58.087 -13.678 93.494 1.00 79.75 448 THR A CA 1
ATOM 3367 C C . THR A 1 448 ? -58.232 -14.690 94.639 1.00 79.75 448 THR A C 1
ATOM 3369 O O . THR A 1 448 ? -59.201 -14.624 95.395 1.00 79.75 448 THR A O 1
ATOM 3372 N N . HIS A 1 449 ? -57.238 -15.560 94.859 1.00 79.38 449 HIS A N 1
ATOM 3373 C CA . HIS A 1 449 ? -57.213 -16.438 96.038 1.00 79.38 449 HIS A CA 1
ATOM 3374 C C . HIS A 1 449 ? -57.102 -15.635 97.347 1.00 79.38 449 HIS A C 1
ATOM 3376 O O . HIS A 1 449 ? -57.887 -15.858 98.270 1.00 79.38 449 HIS A O 1
ATOM 3382 N N . ALA A 1 450 ? -56.184 -14.666 97.433 1.00 76.56 450 ALA A N 1
ATOM 3383 C CA . ALA A 1 450 ? -56.038 -13.809 98.613 1.00 76.56 450 ALA A CA 1
ATOM 3384 C C . ALA A 1 450 ? -57.292 -12.956 98.886 1.00 76.56 450 ALA A C 1
ATOM 3386 O O . ALA A 1 450 ? -57.647 -12.753 100.045 1.00 76.56 450 ALA A O 1
ATOM 3387 N N . GLN A 1 451 ? -57.987 -12.515 97.836 1.00 77.88 451 GLN A N 1
ATOM 3388 C CA . GLN A 1 451 ? -59.227 -11.749 97.902 1.00 77.88 451 GLN A CA 1
ATOM 3389 C C . GLN A 1 451 ? -60.359 -12.610 98.460 1.00 77.88 451 GLN A C 1
ATOM 3391 O O . GLN A 1 451 ? -61.032 -12.183 99.393 1.00 77.88 451 GLN A O 1
ATOM 3396 N N . SER A 1 452 ? -60.499 -13.857 97.993 1.00 79.06 452 SER A N 1
ATOM 3397 C CA . SER A 1 452 ? -61.453 -14.812 98.577 1.00 79.06 452 SER A CA 1
ATOM 3398 C C . SER A 1 452 ? -61.160 -15.116 100.055 1.00 79.06 452 SER A C 1
ATOM 3400 O O . SER A 1 452 ? -62.087 -15.181 100.858 1.00 79.06 452 SER A O 1
ATOM 3402 N N . GLY A 1 453 ? -59.882 -15.205 100.445 1.00 78.25 453 GLY A N 1
ATOM 3403 C CA . GLY A 1 453 ? -59.477 -15.389 101.842 1.00 78.25 453 GLY A CA 1
ATOM 3404 C C . GLY A 1 453 ? -59.754 -14.166 102.723 1.00 78.25 453 GLY A C 1
ATOM 3405 O O . GLY A 1 453 ? -60.221 -14.317 103.847 1.00 78.25 453 GLY A O 1
ATOM 3406 N N . ALA A 1 454 ? -59.525 -12.951 102.215 1.00 73.56 454 ALA A N 1
ATOM 3407 C CA . ALA A 1 454 ? -59.854 -11.718 102.929 1.00 73.56 454 ALA A CA 1
ATOM 3408 C C . ALA A 1 454 ? -61.369 -11.514 103.063 1.00 73.56 454 ALA A C 1
ATOM 3410 O O . ALA A 1 454 ? -61.817 -11.102 104.127 1.00 73.56 454 ALA A O 1
ATOM 3411 N N . GLN A 1 455 ? -62.145 -11.864 102.031 1.00 76.94 455 GLN A N 1
ATOM 3412 C CA . GLN A 1 455 ? -63.609 -11.904 102.076 1.00 76.94 455 GLN A CA 1
ATOM 3413 C C . GLN A 1 455 ? -64.082 -12.878 103.168 1.00 76.94 455 GLN A C 1
ATOM 3415 O O . GLN A 1 455 ? -64.843 -12.509 104.056 1.00 76.94 455 GLN A O 1
ATOM 3420 N N . GLN A 1 456 ? -63.543 -14.102 103.178 1.00 78.69 456 GLN A N 1
ATOM 3421 C CA . GLN A 1 456 ? -63.872 -15.112 104.184 1.00 78.69 456 GLN A CA 1
ATOM 3422 C C . GLN A 1 456 ? -63.458 -14.693 105.609 1.00 78.69 456 GLN A C 1
ATOM 3424 O O . GLN A 1 456 ? -64.127 -15.065 106.575 1.00 78.69 456 GLN A O 1
ATOM 3429 N N . ALA A 1 457 ? -62.376 -13.923 105.760 1.00 74.62 457 ALA A N 1
ATOM 3430 C CA . ALA A 1 457 ? -61.950 -13.362 107.041 1.00 74.62 457 ALA A CA 1
ATOM 3431 C C . ALA A 1 457 ? -62.855 -12.205 107.502 1.00 74.62 457 ALA A C 1
ATOM 3433 O O . ALA A 1 457 ? -63.221 -12.160 108.675 1.00 74.62 457 ALA A O 1
ATOM 3434 N N . THR A 1 458 ? -63.280 -11.301 106.612 1.00 77.38 458 THR A N 1
ATOM 3435 C CA . THR A 1 458 ? -64.219 -10.224 106.973 1.00 77.38 458 THR A CA 1
ATOM 3436 C C . THR A 1 458 ? -65.630 -10.745 107.248 1.00 77.38 458 THR A C 1
ATOM 3438 O O . THR A 1 458 ? -66.294 -10.224 108.145 1.00 77.38 458 THR A O 1
ATOM 3441 N N . ASP A 1 459 ? -66.069 -11.808 106.571 1.00 77.56 459 ASP A N 1
ATOM 3442 C CA . ASP A 1 459 ? -67.309 -12.526 106.893 1.00 77.56 459 ASP A CA 1
ATOM 3443 C C . ASP A 1 459 ? -67.223 -13.197 108.282 1.00 77.56 459 ASP A C 1
ATOM 3445 O O . ASP A 1 459 ? -68.176 -13.147 109.062 1.00 77.56 459 ASP A O 1
ATOM 3449 N N . GLN A 1 460 ? -66.068 -13.777 108.641 1.00 78.25 460 GLN A N 1
ATOM 3450 C CA . GLN A 1 460 ? -65.821 -14.319 109.987 1.00 78.25 460 GLN A CA 1
ATOM 3451 C C . GLN A 1 460 ? -65.786 -13.227 111.063 1.00 78.25 460 GLN A C 1
ATOM 3453 O O . GLN A 1 460 ? -66.378 -13.416 112.125 1.00 78.25 460 GLN A O 1
ATOM 3458 N N . VAL A 1 461 ? -65.158 -12.076 110.796 1.00 77.69 461 VAL A N 1
ATOM 3459 C CA . VAL A 1 461 ? -65.183 -10.909 111.696 1.00 77.69 461 VAL A CA 1
ATOM 3460 C C . VAL A 1 461 ? -66.619 -10.459 111.950 1.00 77.69 461 VAL A C 1
ATOM 3462 O O . VAL A 1 461 ? -66.999 -10.318 113.108 1.00 77.69 461 VAL A O 1
ATOM 3465 N N . GLN A 1 462 ? -67.452 -10.321 110.913 1.00 78.19 462 GLN A N 1
ATOM 3466 C CA . GLN A 1 462 ? -68.870 -9.968 111.078 1.00 78.19 462 GLN A CA 1
ATOM 3467 C C . GLN A 1 462 ? -69.626 -11.004 111.926 1.00 78.19 462 GLN A C 1
ATOM 3469 O O . GLN A 1 462 ? -70.339 -10.636 112.861 1.00 78.19 462 GLN A O 1
ATOM 3474 N N . GLN A 1 463 ? -69.420 -12.303 111.682 1.00 80.06 463 GLN A N 1
ATOM 3475 C CA . GLN A 1 463 ? -70.038 -13.371 112.481 1.00 80.06 463 GLN A CA 1
ATOM 3476 C C . GLN A 1 463 ? -69.571 -13.375 113.946 1.00 80.06 463 GLN A C 1
ATOM 3478 O O . GLN A 1 463 ? -70.371 -13.654 114.843 1.00 80.06 463 GLN A O 1
ATOM 3483 N N . LEU A 1 464 ? -68.299 -13.067 114.215 1.00 77.38 464 LEU A N 1
ATOM 3484 C CA . LEU A 1 464 ? -67.765 -12.928 115.572 1.00 77.38 464 LEU A CA 1
ATOM 3485 C C . LEU A 1 464 ? -68.277 -11.653 116.251 1.00 77.38 464 LEU A C 1
ATOM 3487 O O . LEU A 1 464 ? -68.626 -11.699 117.426 1.00 77.38 464 LEU A O 1
ATOM 3491 N N . GLN A 1 465 ? -68.402 -10.545 115.522 1.00 79.31 465 GLN A N 1
ATOM 3492 C CA . GLN A 1 465 ? -68.923 -9.270 116.019 1.00 79.31 465 GLN A CA 1
ATOM 3493 C C . GLN A 1 465 ? -70.419 -9.369 116.359 1.00 79.31 465 GLN A C 1
ATOM 3495 O O . GLN A 1 465 ? -70.858 -8.883 117.406 1.00 79.31 465 GLN A O 1
ATOM 3500 N N . GLU A 1 466 ? -71.199 -10.107 115.564 1.00 79.50 466 GLU A N 1
ATOM 3501 C CA . GLU A 1 466 ? -72.557 -10.519 115.927 1.00 79.50 466 GLU A CA 1
ATOM 3502 C C . GLU A 1 466 ? -72.582 -11.415 117.175 1.00 79.50 466 GLU A C 1
ATOM 3504 O O . GLU A 1 466 ? -73.426 -11.230 118.049 1.00 79.50 466 GLU A O 1
ATOM 3509 N N . GLN A 1 467 ? -71.669 -12.380 117.311 1.00 78.19 467 GLN A N 1
ATOM 3510 C CA . GLN A 1 467 ? -71.620 -13.245 118.499 1.00 78.19 467 GLN A CA 1
ATOM 3511 C C . GLN A 1 467 ? -71.198 -12.499 119.772 1.00 78.19 467 GLN A C 1
ATOM 3513 O O . GLN A 1 467 ? -71.754 -12.775 120.838 1.00 78.19 467 GLN A O 1
ATOM 3518 N N . VAL A 1 468 ? -70.262 -11.550 119.674 1.00 78.88 468 VAL A N 1
ATOM 3519 C CA . VAL A 1 468 ? -69.834 -10.670 120.772 1.00 78.88 468 VAL A CA 1
ATOM 3520 C C . VAL A 1 468 ? -70.979 -9.752 121.182 1.00 78.88 468 VAL A C 1
ATOM 3522 O O . VAL A 1 468 ? -71.390 -9.808 122.335 1.00 78.88 468 VAL A O 1
ATOM 3525 N N . SER A 1 469 ? -71.586 -9.009 120.255 1.00 78.19 469 SER A N 1
ATOM 3526 C CA . SER A 1 469 ? -72.703 -8.099 120.571 1.00 78.19 469 SER A CA 1
ATOM 3527 C C . SER A 1 469 ? -73.947 -8.831 121.101 1.00 78.19 469 SER A C 1
ATOM 3529 O O . SER A 1 469 ? -74.607 -8.357 122.031 1.00 78.19 469 SER A O 1
ATOM 3531 N N . ARG A 1 470 ? -74.248 -10.042 120.605 1.00 79.19 470 ARG A N 1
ATOM 3532 C CA . ARG A 1 470 ? -75.277 -10.924 121.194 1.00 79.19 470 ARG A CA 1
ATOM 3533 C C . ARG A 1 470 ? -74.904 -11.358 122.619 1.00 79.19 470 ARG A C 1
ATOM 3535 O O . ARG A 1 470 ? -75.781 -11.370 123.484 1.00 79.19 470 ARG A O 1
ATOM 3542 N N . ALA A 1 471 ? -73.637 -11.691 122.884 1.00 72.94 471 ALA A N 1
ATOM 3543 C CA . ALA A 1 471 ? -73.154 -12.059 124.218 1.00 72.94 471 ALA A CA 1
ATOM 3544 C C . ALA A 1 471 ? -73.167 -10.866 125.189 1.00 72.94 471 ALA A C 1
ATOM 3546 O O . ALA A 1 471 ? -73.683 -10.999 126.295 1.00 72.94 471 ALA A O 1
ATOM 3547 N N . GLU A 1 472 ? -72.715 -9.685 124.767 1.00 76.50 472 GLU A N 1
ATOM 3548 C CA . GLU A 1 472 ? -72.816 -8.418 125.504 1.00 76.50 472 GLU A CA 1
ATOM 3549 C C . GLU A 1 472 ? -74.269 -8.089 125.853 1.00 76.50 472 GLU A C 1
ATOM 3551 O O . GLU A 1 472 ? -74.580 -7.792 127.007 1.00 76.50 472 GLU A O 1
ATOM 3556 N N . ALA A 1 473 ? -75.197 -8.237 124.904 1.00 73.56 473 ALA A N 1
ATOM 3557 C CA . ALA A 1 473 ? -76.623 -8.045 125.155 1.00 73.56 473 ALA A CA 1
ATOM 3558 C C . ALA A 1 473 ? -77.218 -9.089 126.122 1.00 73.56 473 ALA A C 1
ATOM 3560 O O . ALA A 1 473 ? -78.259 -8.830 126.730 1.00 73.56 473 ALA A O 1
ATOM 3561 N N . VAL A 1 474 ? -76.610 -10.270 126.279 1.00 76.25 474 VAL A N 1
ATOM 3562 C CA . VAL A 1 474 ? -77.000 -11.278 127.285 1.00 76.25 474 VAL A CA 1
ATOM 3563 C C . VAL A 1 474 ? -76.361 -10.979 128.643 1.00 76.25 474 VAL A C 1
ATOM 3565 O O . VAL A 1 474 ? -77.073 -10.972 129.646 1.00 76.25 474 VAL A O 1
ATOM 3568 N N . VAL A 1 475 ? -75.069 -10.648 128.693 1.00 76.12 475 VAL A N 1
ATOM 3569 C CA . VAL A 1 475 ? -74.353 -10.284 129.928 1.00 76.12 475 VAL A CA 1
ATOM 3570 C C . VAL A 1 475 ? -74.898 -8.984 130.515 1.00 76.12 475 VAL A C 1
ATOM 3572 O O . VAL A 1 475 ? -75.133 -8.924 131.716 1.00 76.12 475 VAL A O 1
ATOM 3575 N N . GLY A 1 476 ? -75.213 -7.977 129.699 1.00 72.50 476 GLY A N 1
ATOM 3576 C CA . GLY A 1 476 ? -75.887 -6.754 130.139 1.00 72.50 476 GLY A CA 1
ATOM 3577 C C . GLY A 1 476 ? -77.277 -7.028 130.723 1.00 72.50 476 GLY A C 1
ATOM 3578 O O . GLY A 1 476 ? -77.616 -6.497 131.784 1.00 72.50 476 GLY A O 1
ATOM 3579 N N . ARG A 1 477 ? -78.058 -7.932 130.108 1.00 76.81 477 ARG A N 1
ATOM 3580 C CA . ARG A 1 477 ? -79.343 -8.389 130.672 1.00 76.81 477 ARG A CA 1
ATOM 3581 C C . ARG A 1 477 ? -79.151 -9.131 131.997 1.00 76.81 477 ARG A C 1
ATOM 3583 O O . ARG A 1 477 ? -79.831 -8.789 132.962 1.00 76.81 477 ARG A O 1
ATOM 3590 N N . LEU A 1 478 ? -78.197 -10.058 132.090 1.00 70.19 478 LEU A N 1
ATOM 3591 C CA . LEU A 1 478 ? -77.876 -10.779 133.329 1.00 70.19 478 LEU A CA 1
ATOM 3592 C C . LEU A 1 478 ? -77.374 -9.841 134.434 1.00 70.19 478 LEU A C 1
ATOM 3594 O O . LEU A 1 478 ? -77.872 -9.917 135.550 1.00 70.19 478 LEU A O 1
ATOM 3598 N N . GLN A 1 479 ? -76.488 -8.889 134.136 1.00 69.69 479 GLN A N 1
ATOM 3599 C CA . GLN A 1 479 ? -76.068 -7.865 135.096 1.00 69.69 479 GLN A CA 1
ATOM 3600 C C . GLN A 1 479 ? -77.238 -6.984 135.546 1.00 69.69 479 GLN A C 1
ATOM 3602 O O . GLN A 1 479 ? -77.309 -6.634 136.723 1.00 69.69 479 GLN A O 1
ATOM 3607 N N . SER A 1 480 ? -78.166 -6.630 134.650 1.00 69.38 480 SER A N 1
ATOM 3608 C CA . SER A 1 480 ? -79.366 -5.875 135.035 1.00 69.38 480 SER A CA 1
ATOM 3609 C C . SER A 1 480 ? -80.295 -6.701 135.935 1.00 69.38 480 SER A C 1
ATOM 3611 O O . SER A 1 480 ? -80.791 -6.182 136.932 1.00 69.38 480 SER A O 1
ATOM 3613 N N . ALA A 1 481 ? -80.441 -8.004 135.669 1.00 66.12 481 ALA A N 1
ATOM 3614 C CA . ALA A 1 481 ? -81.197 -8.933 136.504 1.00 66.12 481 ALA A CA 1
ATOM 3615 C C . ALA A 1 481 ? -80.531 -9.163 137.873 1.00 66.12 481 ALA A C 1
ATOM 3617 O O . ALA A 1 481 ? -81.224 -9.147 138.884 1.00 66.12 481 ALA A O 1
ATOM 3618 N N . VAL A 1 482 ? -79.201 -9.292 137.940 1.00 64.69 482 VAL A N 1
ATOM 3619 C CA . VAL A 1 482 ? -78.441 -9.411 139.199 1.00 64.69 482 VAL A CA 1
ATOM 3620 C C . VAL A 1 482 ? -78.523 -8.115 140.011 1.00 64.69 482 VAL A C 1
ATOM 3622 O O . VAL A 1 482 ? -78.816 -8.172 141.203 1.00 64.69 482 VAL A O 1
ATOM 3625 N N . ARG A 1 483 ? -78.380 -6.936 139.385 1.00 66.19 483 ARG A N 1
ATOM 3626 C CA . ARG A 1 483 ? -78.600 -5.641 140.061 1.00 66.19 483 ARG A CA 1
ATOM 3627 C C . ARG A 1 483 ? -80.047 -5.474 140.533 1.00 66.19 483 ARG A C 1
ATOM 3629 O O . ARG A 1 483 ? -80.257 -4.953 141.623 1.00 66.19 483 ARG A O 1
ATOM 3636 N N . SER A 1 484 ? -81.030 -5.954 139.768 1.00 62.03 484 SER A N 1
ATOM 3637 C CA . SER A 1 484 ? -82.445 -5.966 140.166 1.00 62.03 484 SER A CA 1
ATOM 3638 C C . SER A 1 484 ? -82.716 -6.943 141.314 1.00 62.03 484 SER A C 1
ATOM 3640 O O . SER A 1 484 ? -83.496 -6.635 142.212 1.00 62.03 484 SER A O 1
ATOM 3642 N N . ALA A 1 485 ? -82.076 -8.113 141.326 1.00 59.47 485 ALA A N 1
ATOM 3643 C CA . ALA A 1 485 ? -82.178 -9.079 142.417 1.00 59.47 485 ALA A CA 1
ATOM 3644 C C . ALA A 1 485 ? -81.534 -8.532 143.700 1.00 59.47 485 ALA A C 1
ATOM 3646 O O . ALA A 1 485 ? -82.135 -8.627 144.768 1.00 59.47 485 ALA A O 1
ATOM 3647 N N . LEU A 1 486 ? -80.370 -7.883 143.588 1.00 59.69 486 LEU A N 1
ATOM 3648 C CA . LEU A 1 486 ? -79.689 -7.191 144.685 1.00 59.69 486 LEU A CA 1
ATOM 3649 C C . LEU A 1 486 ? -80.508 -6.016 145.234 1.00 59.69 486 LEU A C 1
ATOM 3651 O O . LEU A 1 486 ? -80.672 -5.919 146.448 1.00 59.69 486 LEU A O 1
ATOM 3655 N N . SER A 1 487 ? -81.076 -5.155 144.382 1.00 57.31 487 SER A N 1
ATOM 3656 C CA . SER A 1 487 ? -81.924 -4.046 144.844 1.00 57.31 487 SER A CA 1
ATOM 3657 C C . SER A 1 487 ? -83.231 -4.541 145.472 1.00 57.31 487 SER A C 1
ATOM 3659 O O . SER A 1 487 ? -83.668 -3.993 146.483 1.00 57.31 487 SER A O 1
ATOM 3661 N N . THR A 1 488 ? -83.812 -5.629 144.955 1.00 53.84 488 THR A N 1
ATOM 3662 C CA . THR A 1 488 ? -84.996 -6.277 145.547 1.00 53.84 488 THR A CA 1
ATOM 3663 C C . THR A 1 488 ? -84.661 -6.950 146.882 1.00 53.84 488 THR A C 1
ATOM 3665 O O . THR A 1 488 ? -85.451 -6.868 147.820 1.00 53.84 488 THR A O 1
ATOM 3668 N N . ALA A 1 489 ? -83.484 -7.570 147.016 1.00 50.28 489 ALA A N 1
ATOM 3669 C CA . ALA A 1 489 ? -83.007 -8.142 148.276 1.00 50.28 489 ALA A CA 1
ATOM 3670 C C . ALA A 1 489 ? -82.723 -7.056 149.329 1.00 50.28 489 ALA A C 1
ATOM 3672 O O . ALA A 1 489 ? -83.146 -7.199 150.475 1.00 50.28 489 ALA A O 1
ATOM 3673 N N . ALA A 1 490 ? -82.093 -5.945 148.932 1.00 47.78 490 ALA A N 1
ATOM 3674 C CA . ALA A 1 490 ? -81.863 -4.786 149.793 1.00 47.78 490 ALA A CA 1
ATOM 3675 C C . ALA A 1 490 ? -83.185 -4.141 150.250 1.00 47.78 490 ALA A C 1
ATOM 3677 O O . ALA A 1 490 ? -83.372 -3.899 151.442 1.00 47.78 490 ALA A O 1
ATOM 3678 N N . ALA A 1 491 ? -84.146 -3.948 149.339 1.00 47.72 491 ALA A N 1
ATOM 3679 C CA . ALA A 1 491 ? -85.483 -3.454 149.680 1.00 47.72 491 ALA A CA 1
ATOM 3680 C C . ALA A 1 491 ? -86.224 -4.389 150.656 1.00 47.72 491 ALA A C 1
ATOM 3682 O O . ALA A 1 491 ? -86.942 -3.927 151.543 1.00 47.72 491 ALA A O 1
ATOM 3683 N N . LYS A 1 492 ? -86.014 -5.707 150.543 1.00 44.28 492 LYS A N 1
ATOM 3684 C CA . LYS A 1 492 ? -86.636 -6.724 151.407 1.00 44.28 492 LYS A CA 1
ATOM 3685 C C . LYS A 1 492 ? -85.972 -6.872 152.786 1.00 44.28 492 LYS A C 1
ATOM 3687 O O . LYS A 1 492 ? -86.498 -7.600 153.623 1.00 44.28 492 LYS A O 1
ATOM 3692 N N . ALA A 1 493 ? -84.866 -6.171 153.042 1.00 41.41 493 ALA A N 1
ATOM 3693 C CA . ALA A 1 493 ? -84.198 -6.122 154.345 1.00 41.41 493 ALA A CA 1
ATOM 3694 C C . ALA A 1 493 ? -84.618 -4.917 155.218 1.00 41.41 493 ALA A C 1
ATOM 3696 O O . ALA A 1 493 ? -84.169 -4.816 156.357 1.00 41.41 493 ALA A O 1
ATOM 3697 N N . ALA A 1 494 ? -85.450 -3.999 154.702 1.00 38.91 494 ALA A N 1
ATOM 3698 C CA . ALA A 1 494 ? -85.594 -2.648 155.260 1.00 38.91 494 ALA A CA 1
ATOM 3699 C C . ALA A 1 494 ? -86.966 -2.287 155.878 1.00 38.91 494 ALA A C 1
ATOM 3701 O O . ALA A 1 494 ? -87.082 -1.212 156.463 1.00 38.91 494 ALA A O 1
ATOM 3702 N N . ALA A 1 495 ? -88.010 -3.122 155.766 1.00 36.06 495 ALA A N 1
ATOM 3703 C CA . ALA A 1 495 ? -89.353 -2.769 156.253 1.00 36.06 495 ALA A CA 1
ATOM 3704 C C . ALA A 1 495 ? -90.211 -3.977 156.680 1.00 36.06 495 ALA A C 1
ATOM 3706 O O . ALA A 1 495 ? -90.345 -4.937 155.923 1.00 36.06 495 ALA A O 1
ATOM 3707 N N . GLY A 1 496 ? -90.863 -3.889 157.852 1.00 32.38 496 GLY A N 1
ATOM 3708 C CA . GLY A 1 496 ? -91.920 -4.829 158.262 1.00 32.38 496 GLY A CA 1
ATOM 3709 C C . GLY A 1 496 ? -92.031 -5.099 159.769 1.00 32.38 496 GLY A C 1
ATOM 3710 O O . GLY A 1 496 ? -91.673 -6.183 160.217 1.00 32.38 496 GLY A O 1
ATOM 3711 N N . ALA A 1 497 ? -92.570 -4.150 160.545 1.00 33.97 497 ALA A N 1
ATOM 3712 C CA . ALA A 1 497 ? -92.959 -4.370 161.945 1.00 33.97 497 ALA A CA 1
ATOM 3713 C C . ALA A 1 497 ? -94.488 -4.566 162.104 1.00 33.97 497 ALA A C 1
ATOM 3715 O O . ALA A 1 497 ? -95.272 -4.170 161.247 1.00 33.97 497 ALA A O 1
ATOM 3716 N N . HIS A 1 498 ? -94.882 -5.213 163.206 1.00 32.62 498 HIS A N 1
ATOM 3717 C CA . HIS A 1 498 ? -96.244 -5.593 163.639 1.00 32.62 498 HIS A CA 1
ATOM 3718 C C . HIS A 1 498 ? -97.231 -4.419 163.906 1.00 32.62 498 HIS A C 1
ATOM 3720 O O . HIS A 1 498 ? -96.759 -3.284 163.983 1.00 32.62 498 HIS A O 1
ATOM 3726 N N . PRO A 1 499 ? -98.544 -4.653 164.220 1.00 41.62 499 PRO A N 1
ATOM 3727 C CA . PRO A 1 499 ? -99.361 -5.897 164.145 1.00 41.62 499 PRO A CA 1
ATOM 3728 C C . PRO A 1 499 ? -100.809 -5.777 163.559 1.00 41.62 499 PRO A C 1
ATOM 3730 O O . PRO A 1 499 ? -101.469 -4.758 163.711 1.00 41.62 499 PRO A O 1
ATOM 3733 N N . GLY A 1 500 ? -101.377 -6.922 163.128 1.00 31.72 500 GLY A N 1
ATOM 3734 C CA . GLY A 1 500 ? -102.779 -7.335 163.414 1.00 31.72 500 GLY A CA 1
ATOM 3735 C C . GLY A 1 500 ? -103.920 -6.985 162.427 1.00 31.72 500 GLY A C 1
ATOM 3736 O O . GLY A 1 500 ? -103.976 -5.872 161.925 1.00 31.72 500 GLY A O 1
ATOM 3737 N N . GLY A 1 501 ? -104.896 -7.905 162.231 1.00 29.47 501 GLY A N 1
ATOM 3738 C CA . GLY A 1 501 ? -106.265 -7.490 161.829 1.00 29.47 501 GLY A CA 1
ATOM 3739 C C . GLY A 1 501 ? -107.140 -8.259 160.803 1.00 29.47 501 GLY A C 1
ATOM 3740 O O . GLY A 1 501 ? -107.843 -7.585 160.070 1.00 29.47 501 GLY A O 1
ATOM 3741 N N . SER A 1 502 ? -107.232 -9.602 160.813 1.00 32.19 502 SER A N 1
ATOM 3742 C CA . SER A 1 502 ? -108.403 -10.394 160.309 1.00 32.19 502 SER A CA 1
ATOM 3743 C C . SER A 1 502 ? -108.760 -10.495 158.792 1.00 32.19 502 SER A C 1
ATOM 3745 O O . SER A 1 502 ? -109.132 -9.519 158.154 1.00 32.19 502 SER A O 1
ATOM 3747 N N . GLY A 1 503 ? -108.849 -11.745 158.288 1.00 26.80 503 GLY A N 1
ATOM 3748 C CA . GLY A 1 503 ? -109.642 -12.179 157.108 1.00 26.80 503 GLY A CA 1
ATOM 3749 C C . GLY A 1 503 ? -108.989 -12.064 155.708 1.00 26.80 503 GLY A C 1
ATOM 3750 O O . GLY A 1 503 ? -108.317 -11.086 155.424 1.00 26.80 503 GLY A O 1
ATOM 3751 N N . SER A 1 504 ? -109.165 -13.001 154.756 1.00 32.16 504 SER A N 1
ATOM 3752 C CA . SER A 1 504 ? -109.751 -14.360 154.811 1.00 32.16 504 SER A CA 1
ATOM 3753 C C . SER A 1 504 ? -109.348 -15.217 153.581 1.00 32.16 504 SER A C 1
ATOM 3755 O O . SER A 1 504 ? -109.549 -14.763 152.461 1.00 32.16 504 SER A O 1
ATOM 3757 N N . GLY A 1 505 ? -108.864 -16.458 153.792 1.00 30.31 505 GLY A N 1
ATOM 3758 C CA . GLY A 1 505 ? -108.750 -17.562 152.800 1.00 30.31 505 GLY A CA 1
ATOM 3759 C C . GLY A 1 505 ? -107.727 -17.438 151.638 1.00 30.31 505 GLY A C 1
ATOM 3760 O O . GLY A 1 505 ? -107.590 -16.385 151.036 1.00 30.31 505 GLY A O 1
ATOM 3761 N N . GLY A 1 506 ? -106.994 -18.485 151.221 1.00 30.47 506 GLY A N 1
ATOM 3762 C CA . GLY A 1 506 ? -106.793 -19.816 151.823 1.00 30.47 506 GLY A CA 1
ATOM 3763 C C . GLY A 1 506 ? -106.061 -20.827 150.903 1.00 30.47 506 GLY A C 1
ATOM 3764 O O . GLY A 1 506 ? -106.436 -20.973 149.748 1.00 30.47 506 GLY A O 1
ATOM 3765 N N . GLY A 1 507 ? -105.078 -21.570 151.447 1.00 31.56 507 GLY A N 1
ATOM 3766 C CA . GLY A 1 507 ? -104.443 -22.769 150.842 1.00 31.56 507 GLY A CA 1
ATOM 3767 C C . GLY A 1 507 ? -103.359 -22.543 149.756 1.00 31.56 507 GLY A C 1
ATOM 3768 O O . GLY A 1 507 ? -103.421 -21.573 149.016 1.00 31.56 507 GLY A O 1
ATOM 3769 N N . THR A 1 508 ? -102.326 -23.390 149.589 1.00 34.59 508 THR A N 1
ATOM 3770 C CA . THR A 1 508 ? -101.790 -24.429 150.501 1.00 34.59 508 THR A CA 1
ATOM 3771 C C . THR A 1 508 ? -100.299 -24.732 150.218 1.00 34.59 508 THR A C 1
ATOM 3773 O O . THR A 1 508 ? -99.889 -24.797 149.068 1.00 34.59 508 THR A O 1
ATOM 3776 N N . GLN A 1 509 ? -99.540 -24.903 151.309 1.00 36.34 509 GLN A N 1
ATOM 3777 C CA . GLN A 1 509 ? -98.242 -25.581 151.575 1.00 36.34 509 GLN A CA 1
ATOM 3778 C C . GLN A 1 509 ? -97.631 -26.506 150.483 1.00 36.34 509 GLN A C 1
ATOM 3780 O O . GLN A 1 509 ? -98.365 -27.126 149.727 1.00 36.34 509 GLN A O 1
ATOM 3785 N N . GLY A 1 510 ? -96.311 -26.763 150.412 1.00 30.70 510 GLY A N 1
ATOM 3786 C CA . GLY A 1 510 ? -95.138 -26.379 151.235 1.00 30.70 510 GLY A CA 1
ATOM 3787 C C . GLY A 1 510 ? -93.913 -27.274 150.879 1.00 30.70 510 GLY A C 1
ATOM 3788 O O . GLY A 1 510 ? -94.078 -28.227 150.129 1.00 30.70 510 GLY A O 1
ATOM 3789 N N . GLY A 1 511 ? -92.672 -27.056 151.343 1.00 28.48 511 GLY A N 1
ATOM 3790 C CA . GLY A 1 511 ? -92.120 -25.966 152.159 1.00 28.48 511 GLY A CA 1
ATOM 3791 C C . GLY A 1 511 ? -90.626 -26.165 152.533 1.00 28.48 511 GLY A C 1
ATOM 3792 O O . GLY A 1 511 ? -90.016 -27.158 152.163 1.00 28.48 511 GLY A O 1
ATOM 3793 N N . ALA A 1 512 ? -90.089 -25.208 153.306 1.00 29.56 512 ALA A N 1
ATOM 3794 C CA . ALA A 1 512 ? -88.920 -25.283 154.210 1.00 29.56 512 ALA A CA 1
ATOM 3795 C C . ALA A 1 512 ? -87.517 -25.738 153.712 1.00 29.56 512 ALA A C 1
ATOM 3797 O O . ALA A 1 512 ? -87.217 -26.925 153.676 1.00 29.56 512 ALA A O 1
ATOM 3798 N N . ALA A 1 513 ? -86.588 -24.773 153.582 1.00 32.91 513 ALA A N 1
ATOM 3799 C CA . ALA A 1 513 ? -85.390 -24.657 154.449 1.00 32.91 513 ALA A CA 1
ATOM 3800 C C . ALA A 1 513 ? -84.607 -23.343 154.161 1.00 32.91 513 ALA A C 1
ATOM 3802 O O . ALA A 1 513 ? -84.288 -23.081 153.001 1.00 32.91 513 ALA A O 1
ATOM 3803 N N . PRO A 1 514 ? -84.276 -22.499 155.163 1.00 47.84 514 PRO A N 1
ATOM 3804 C CA . PRO A 1 514 ? -83.489 -21.279 154.952 1.00 47.84 514 PRO A CA 1
ATOM 3805 C C . PRO A 1 514 ? -81.990 -21.480 155.246 1.00 47.84 514 PRO A C 1
ATOM 3807 O O . PRO A 1 514 ? -81.636 -21.980 156.309 1.00 47.84 514 PRO A O 1
ATOM 3810 N N . GLY A 1 515 ? -81.104 -21.006 154.358 1.00 35.91 515 GLY A N 1
ATOM 3811 C CA . GLY A 1 515 ? -79.669 -20.895 154.675 1.00 35.91 515 GLY A CA 1
ATOM 3812 C C . GLY A 1 515 ? -78.683 -21.088 153.520 1.00 35.91 515 GLY A C 1
ATOM 3813 O O . GLY A 1 515 ? -77.854 -21.983 153.599 1.00 35.91 515 GLY A O 1
ATOM 3814 N N . ASN A 1 516 ? -78.738 -20.267 152.458 1.00 42.94 516 ASN A N 1
ATOM 3815 C CA . ASN A 1 516 ? -77.653 -20.205 151.453 1.00 42.94 516 ASN A CA 1
ATOM 3816 C C . ASN A 1 516 ? -77.632 -18.907 150.605 1.00 42.94 516 ASN A C 1
ATOM 3818 O O . ASN A 1 516 ? -77.204 -18.907 149.449 1.00 42.94 516 ASN A O 1
ATOM 3822 N N . LEU A 1 517 ? -78.082 -17.775 151.166 1.00 49.91 517 LEU A N 1
ATOM 3823 C CA . LEU A 1 517 ? -78.077 -16.479 150.467 1.00 49.91 517 LEU A CA 1
ATOM 3824 C C . LEU A 1 517 ? -76.678 -16.018 149.984 1.00 49.91 517 LEU A C 1
ATOM 3826 O O . LEU A 1 517 ? -76.575 -15.672 148.807 1.00 49.91 517 LEU A O 1
ATOM 3830 N N . PRO A 1 518 ? -75.597 -16.048 150.802 1.00 57.38 518 PRO A N 1
ATOM 3831 C CA . PRO A 1 518 ? -74.269 -15.643 150.328 1.00 57.38 518 PRO A CA 1
ATOM 3832 C C . PRO A 1 518 ? -73.722 -16.598 149.261 1.00 57.38 518 PRO A C 1
ATOM 3834 O O . PRO A 1 518 ? -73.074 -16.162 148.322 1.00 57.38 518 PRO A O 1
ATOM 3837 N N . THR A 1 519 ? -74.032 -17.890 149.357 1.00 56.50 519 THR A N 1
ATOM 3838 C CA . THR A 1 519 ? -73.605 -18.925 148.403 1.00 56.50 519 THR A CA 1
ATOM 3839 C C . THR A 1 519 ? -74.295 -18.767 147.047 1.00 56.50 519 THR A C 1
ATOM 3841 O O . THR A 1 519 ? -73.682 -18.995 146.010 1.00 56.50 519 THR A O 1
ATOM 3844 N N . SER A 1 520 ? -75.554 -18.315 147.049 1.00 57.03 520 SER A N 1
ATOM 3845 C CA . SER A 1 520 ? -76.316 -18.008 145.830 1.00 57.03 520 SER A CA 1
ATOM 3846 C C . SER A 1 520 ? -75.818 -16.731 145.149 1.00 57.03 520 SER A C 1
ATOM 3848 O O . SER A 1 520 ? -75.752 -16.680 143.925 1.00 57.03 520 SER A O 1
ATOM 3850 N N . LEU A 1 521 ? -75.436 -15.713 145.932 1.00 62.19 521 LEU A N 1
ATOM 3851 C CA . LEU A 1 521 ? -74.782 -14.511 145.410 1.00 62.19 521 LEU A CA 1
ATOM 3852 C C . LEU A 1 521 ? -73.397 -14.830 144.852 1.00 62.19 521 LEU A C 1
ATOM 3854 O O . LEU A 1 521 ? -73.125 -14.466 143.717 1.00 62.19 521 LEU A O 1
ATOM 3858 N N . ARG A 1 522 ? -72.581 -15.595 145.582 1.00 67.12 522 ARG A N 1
ATOM 3859 C CA . ARG A 1 522 ? -71.247 -16.005 145.134 1.00 67.12 522 ARG A CA 1
ATOM 3860 C C . ARG A 1 522 ? -71.295 -16.811 143.836 1.00 67.12 522 ARG A C 1
ATOM 3862 O O . ARG A 1 522 ? -70.548 -16.508 142.924 1.00 67.12 522 ARG A O 1
ATOM 3869 N N . LEU A 1 523 ? -72.242 -17.744 143.693 1.00 71.56 523 LEU A N 1
ATOM 3870 C CA . LEU A 1 523 ? -72.463 -18.456 142.427 1.00 71.56 523 LEU A CA 1
ATOM 3871 C C . LEU A 1 523 ? -72.897 -17.535 141.274 1.00 71.56 523 LEU A C 1
ATOM 3873 O O . LEU A 1 523 ? -72.564 -17.818 140.128 1.00 71.56 523 LEU A O 1
ATOM 3877 N N . LEU A 1 524 ? -73.627 -16.448 141.543 1.00 71.56 524 LEU A N 1
ATOM 3878 C CA . LEU A 1 524 ? -73.959 -15.443 140.526 1.00 71.56 524 LEU A CA 1
ATOM 3879 C C . LEU A 1 524 ? -72.762 -14.543 140.197 1.00 71.56 524 LEU A C 1
ATOM 3881 O O . LEU A 1 524 ? -72.572 -14.217 139.030 1.00 71.56 524 LEU A O 1
ATOM 3885 N N . GLU A 1 525 ? -71.949 -14.178 141.188 1.00 75.62 525 GLU A N 1
ATOM 3886 C CA . GLU A 1 525 ? -70.697 -13.436 141.014 1.00 75.62 525 GLU A CA 1
ATOM 3887 C C . GLU A 1 525 ? -69.702 -14.261 140.187 1.00 75.62 525 GLU A C 1
ATOM 3889 O O . GLU A 1 525 ? -69.275 -13.791 139.133 1.00 75.62 525 GLU A O 1
ATOM 3894 N N . ASP A 1 526 ? -69.450 -15.516 140.571 1.00 76.00 526 ASP A N 1
ATOM 3895 C CA . ASP A 1 526 ? -68.627 -16.492 139.846 1.00 76.00 526 ASP A CA 1
ATOM 3896 C C . ASP A 1 526 ? -69.159 -16.716 138.414 1.00 76.00 526 ASP A C 1
ATOM 3898 O O . ASP A 1 526 ? -68.386 -16.701 137.456 1.00 76.00 526 ASP A O 1
ATOM 3902 N N . LEU A 1 527 ? -70.482 -16.843 138.220 1.00 78.69 527 LEU A N 1
ATOM 3903 C CA . LEU A 1 527 ? -71.083 -16.945 136.881 1.00 78.69 527 LEU A CA 1
ATOM 3904 C C . LEU A 1 527 ? -70.871 -15.662 136.062 1.00 78.69 527 LEU A C 1
ATOM 3906 O O . LEU A 1 527 ? -70.560 -15.745 134.875 1.00 78.69 527 LEU A O 1
ATOM 3910 N N . THR A 1 528 ? -71.016 -14.475 136.660 1.00 75.69 528 THR A N 1
ATOM 3911 C CA . THR A 1 528 ? -70.723 -13.215 135.958 1.00 75.69 528 THR A CA 1
ATOM 3912 C C . THR A 1 528 ? -69.236 -13.032 135.678 1.00 75.69 528 THR A C 1
ATOM 3914 O O . THR A 1 528 ? -68.915 -12.461 134.642 1.00 75.69 528 THR A O 1
ATOM 3917 N N . ALA A 1 529 ? -68.341 -13.552 136.521 1.00 78.62 529 ALA A N 1
ATOM 3918 C CA . ALA A 1 529 ? -66.904 -13.565 136.273 1.00 78.62 529 ALA A CA 1
ATOM 3919 C C . ALA A 1 529 ? -66.568 -14.475 135.084 1.00 78.62 529 ALA A C 1
ATOM 3921 O O . ALA A 1 529 ? -65.963 -14.004 134.129 1.00 78.62 529 ALA A O 1
ATOM 3922 N N . VAL A 1 530 ? -67.063 -15.718 135.062 1.00 81.62 530 VAL A N 1
ATOM 3923 C CA . VAL A 1 530 ? -66.888 -16.646 133.926 1.00 81.62 530 VAL A CA 1
ATOM 3924 C C . VAL A 1 530 ? -67.496 -16.086 132.634 1.00 81.62 530 VAL A C 1
ATOM 3926 O O . VAL A 1 530 ? -66.904 -16.214 131.565 1.00 81.62 530 VAL A O 1
ATOM 3929 N N . LEU A 1 531 ? -68.655 -15.423 132.706 1.00 79.38 531 LEU A N 1
ATOM 3930 C CA . LEU A 1 531 ? -69.261 -14.764 131.545 1.00 79.38 531 LEU A CA 1
ATOM 3931 C C . LEU A 1 531 ? -68.489 -13.517 131.091 1.00 79.38 531 LEU A C 1
ATOM 3933 O O . LEU A 1 531 ? -68.479 -13.236 129.896 1.00 79.38 531 LEU A O 1
ATOM 3937 N N . LEU A 1 532 ? -67.841 -12.783 131.999 1.00 80.12 532 LEU A N 1
ATOM 3938 C CA . LEU A 1 532 ? -66.953 -11.671 131.653 1.00 80.12 532 LEU A CA 1
ATOM 3939 C C . LEU A 1 532 ? -65.632 -12.173 131.062 1.00 80.12 532 LEU A C 1
ATOM 3941 O O . LEU A 1 532 ? -65.210 -11.631 130.049 1.00 80.12 532 LEU A O 1
ATOM 3945 N N . GLU A 1 533 ? -65.028 -13.233 131.606 1.00 81.06 533 GLU A N 1
ATOM 3946 C CA . GLU A 1 533 ? -63.845 -13.888 131.030 1.00 81.06 533 GLU A CA 1
ATOM 3947 C C . GLU A 1 533 ? -64.131 -14.456 129.635 1.00 81.06 533 GLU A C 1
ATOM 3949 O O . GLU A 1 533 ? -63.325 -14.289 128.724 1.00 81.06 533 GLU A O 1
ATOM 3954 N N . GLU A 1 534 ? -65.284 -15.095 129.430 1.00 79.00 534 GLU A N 1
ATOM 3955 C CA . GLU A 1 534 ? -65.680 -15.642 128.129 1.00 79.00 534 GLU A CA 1
ATOM 3956 C C . GLU A 1 534 ? -66.051 -14.534 127.126 1.00 79.00 534 GLU A C 1
ATOM 3958 O O . GLU A 1 534 ? -65.722 -14.641 125.945 1.00 79.00 534 GLU A O 1
ATOM 3963 N N . LEU A 1 535 ? -66.659 -13.429 127.573 1.00 80.31 535 LEU A N 1
ATOM 3964 C CA . LEU A 1 535 ? -66.878 -12.238 126.742 1.00 80.31 535 LEU A CA 1
ATOM 3965 C C . LEU A 1 535 ? -65.539 -11.573 126.384 1.00 80.31 535 LEU A C 1
ATOM 3967 O O . LEU A 1 535 ? -65.324 -11.246 125.222 1.00 80.31 535 LEU A O 1
ATOM 3971 N N . GLN A 1 536 ? -64.607 -11.460 127.333 1.00 82.06 536 GLN A N 1
ATOM 3972 C CA . GLN A 1 536 ? -63.265 -10.905 127.130 1.00 82.06 536 GLN A CA 1
ATOM 3973 C C . GLN A 1 536 ? -62.377 -11.814 126.259 1.00 82.06 536 GLN A C 1
ATOM 3975 O O . GLN A 1 536 ? -61.584 -11.321 125.457 1.00 82.06 536 GLN A O 1
ATOM 3980 N N . ARG A 1 537 ? -62.558 -13.140 126.328 1.00 84.12 537 ARG A N 1
ATOM 3981 C CA . ARG A 1 537 ? -61.987 -14.104 125.373 1.00 84.12 537 ARG A CA 1
ATOM 3982 C C . ARG A 1 537 ? -62.558 -13.884 123.973 1.00 84.12 537 ARG A C 1
ATOM 3984 O O . ARG A 1 537 ? -61.798 -13.902 123.010 1.00 84.12 537 ARG A O 1
ATOM 3991 N N . ARG A 1 538 ? -63.872 -13.671 123.842 1.00 81.19 538 ARG A N 1
ATOM 3992 C CA . ARG A 1 538 ? -64.536 -13.451 122.544 1.00 81.19 538 ARG A CA 1
ATOM 3993 C C . ARG A 1 538 ? -64.205 -12.098 121.926 1.00 81.19 538 ARG A C 1
ATOM 3995 O O . ARG A 1 538 ? -63.995 -12.052 120.722 1.00 81.19 538 ARG A O 1
ATOM 4002 N N . SER A 1 539 ? -64.094 -11.027 122.711 1.00 79.69 539 SER A N 1
ATOM 4003 C CA . SER A 1 539 ? -63.623 -9.731 122.210 1.00 79.69 539 SER A CA 1
ATOM 4004 C C . SER A 1 539 ? -62.126 -9.759 121.884 1.00 79.69 539 SER A C 1
ATOM 4006 O O . SER A 1 539 ? -61.721 -9.176 120.885 1.00 79.69 539 SER A O 1
ATOM 4008 N N . GLY A 1 540 ? -61.317 -10.525 122.626 1.00 82.31 540 GLY A N 1
ATOM 4009 C CA . GLY A 1 540 ? -59.933 -10.833 122.248 1.00 82.31 540 GLY A CA 1
ATOM 4010 C C . GLY A 1 540 ? -59.827 -11.618 120.932 1.00 82.31 540 GLY A C 1
ATOM 4011 O O . GLY A 1 540 ? -58.990 -11.297 120.093 1.00 82.31 540 GLY A O 1
ATOM 4012 N N . ALA A 1 541 ? -60.703 -12.605 120.714 1.00 80.69 541 ALA A N 1
ATOM 4013 C CA . ALA A 1 541 ? -60.782 -13.356 119.460 1.00 80.69 541 ALA A CA 1
ATOM 4014 C C . ALA A 1 541 ? -61.287 -12.495 118.288 1.00 80.69 541 ALA A C 1
ATOM 4016 O O . ALA A 1 541 ? -60.760 -12.605 117.184 1.00 80.69 541 ALA A O 1
ATOM 4017 N N . LEU A 1 542 ? -62.255 -11.604 118.530 1.00 82.12 542 LEU A N 1
ATOM 4018 C CA . LEU A 1 542 ? -62.714 -10.617 117.552 1.00 82.12 542 LEU A CA 1
ATOM 4019 C C . LEU A 1 542 ? -61.584 -9.653 117.172 1.00 82.12 542 LEU A C 1
ATOM 4021 O O . LEU A 1 542 ? -61.301 -9.514 115.992 1.00 82.12 542 LEU A O 1
ATOM 4025 N N . ALA A 1 543 ? -60.882 -9.067 118.145 1.00 80.88 543 ALA A N 1
ATOM 4026 C CA . ALA A 1 543 ? -59.757 -8.167 117.888 1.00 80.88 543 ALA A CA 1
ATOM 4027 C C . ALA A 1 543 ? -58.597 -8.866 117.148 1.00 80.88 543 ALA A C 1
ATOM 4029 O O . ALA A 1 543 ? -57.935 -8.252 116.312 1.00 80.88 543 ALA A O 1
ATOM 4030 N N . ALA A 1 544 ? -58.365 -10.158 117.410 1.00 80.75 544 ALA A N 1
ATOM 4031 C CA . ALA A 1 544 ? -57.412 -10.964 116.649 1.00 80.75 544 ALA A CA 1
ATOM 4032 C C . ALA A 1 544 ? -57.868 -11.175 115.192 1.00 80.75 544 ALA A C 1
ATOM 4034 O O . ALA A 1 544 ? -57.068 -10.993 114.276 1.00 80.75 544 ALA A O 1
ATOM 4035 N N . ALA A 1 545 ? -59.148 -11.487 114.967 1.00 79.31 545 ALA A N 1
ATOM 4036 C CA . ALA A 1 545 ? -59.719 -11.639 113.629 1.00 79.31 545 ALA A CA 1
ATOM 4037 C C . ALA A 1 545 ? -59.775 -10.305 112.855 1.00 79.31 545 ALA A C 1
ATOM 4039 O O . ALA A 1 545 ? -59.501 -10.280 111.658 1.00 79.31 545 ALA A O 1
ATOM 4040 N N . GLU A 1 546 ? -60.063 -9.186 113.524 1.00 80.75 546 GLU A N 1
ATOM 4041 C CA . GLU A 1 546 ? -60.006 -7.831 112.956 1.00 80.75 546 GLU A CA 1
ATOM 4042 C C . GLU A 1 546 ? -58.568 -7.462 112.553 1.00 80.75 546 GLU A C 1
ATOM 4044 O O . GLU A 1 546 ? -58.349 -6.944 111.456 1.00 80.75 546 GLU A O 1
ATOM 4049 N N . ALA A 1 547 ? -57.571 -7.794 113.382 1.00 80.94 547 ALA A N 1
ATOM 4050 C CA . ALA A 1 547 ? -56.158 -7.608 113.052 1.00 80.94 547 ALA A CA 1
ATOM 4051 C C . ALA A 1 547 ? -55.697 -8.506 111.886 1.00 80.94 547 ALA A C 1
ATOM 4053 O O . ALA A 1 547 ? -54.927 -8.057 111.033 1.00 80.94 547 ALA A O 1
ATOM 4054 N N . GLU A 1 548 ? -56.180 -9.749 111.804 1.00 82.94 548 GLU A N 1
ATOM 4055 C CA . GLU A 1 548 ? -55.903 -10.648 110.678 1.00 82.94 548 GLU A CA 1
ATOM 4056 C C . GLU A 1 548 ? -56.574 -10.159 109.384 1.00 82.94 548 GLU A C 1
ATOM 4058 O O . GLU A 1 548 ? -55.913 -10.077 108.347 1.00 82.94 548 GLU A O 1
ATOM 4063 N N . ALA A 1 549 ? -57.836 -9.724 109.439 1.00 76.75 549 ALA A N 1
ATOM 4064 C CA . ALA A 1 549 ? -58.541 -9.130 108.304 1.00 76.75 549 ALA A CA 1
ATOM 4065 C C . ALA A 1 549 ? -57.854 -7.844 107.806 1.00 76.75 549 ALA A C 1
ATOM 4067 O O . ALA A 1 549 ? -57.643 -7.690 106.601 1.00 76.75 549 ALA A O 1
ATOM 4068 N N . ALA A 1 550 ? -57.417 -6.961 108.710 1.00 80.69 550 ALA A N 1
ATOM 4069 C CA . ALA A 1 550 ? -56.633 -5.774 108.362 1.00 80.69 550 ALA A CA 1
ATOM 4070 C C . ALA A 1 550 ? -55.262 -6.138 107.755 1.00 80.69 550 ALA A C 1
ATOM 4072 O O . ALA A 1 550 ? -54.821 -5.509 106.790 1.00 80.69 550 ALA A O 1
ATOM 4073 N N . SER A 1 551 ? -54.604 -7.191 108.255 1.00 85.31 551 SER A N 1
ATOM 4074 C CA . SER A 1 551 ? -53.360 -7.717 107.674 1.00 85.31 551 SER A CA 1
ATOM 4075 C C . SER A 1 551 ? -53.574 -8.270 106.259 1.00 85.31 551 SER A C 1
ATOM 4077 O O . SER A 1 551 ? -52.766 -8.016 105.362 1.00 85.31 551 SER A O 1
ATOM 4079 N N . LEU A 1 552 ? -54.683 -8.976 106.023 1.00 81.88 552 LEU A N 1
ATOM 4080 C CA . LEU A 1 552 ? -55.063 -9.489 104.705 1.00 81.88 552 LEU A CA 1
ATOM 4081 C C . LEU A 1 552 ? -55.425 -8.361 103.726 1.00 81.88 552 LEU A C 1
ATOM 4083 O O . LEU A 1 552 ? -54.992 -8.412 102.577 1.00 81.88 552 LEU A O 1
ATOM 4087 N N . GLN A 1 553 ? -56.121 -7.312 104.174 1.00 81.25 553 GLN A N 1
ATOM 4088 C CA . GLN A 1 553 ? -56.392 -6.113 103.367 1.00 81.25 553 GLN A CA 1
ATOM 4089 C C . GLN A 1 553 ? -55.106 -5.352 103.010 1.00 81.25 553 GLN A C 1
ATOM 4091 O O . GLN A 1 553 ? -54.892 -5.029 101.843 1.00 81.25 553 GLN A O 1
ATOM 4096 N N . GLY A 1 554 ? -54.198 -5.137 103.970 1.00 83.81 554 GLY A N 1
ATOM 4097 C CA . GLY A 1 554 ? -52.890 -4.526 103.700 1.00 83.81 554 GLY A CA 1
ATOM 4098 C C . GLY A 1 554 ? -52.037 -5.355 102.730 1.00 83.81 554 GLY A C 1
ATOM 4099 O O . GLY A 1 554 ? -51.388 -4.809 101.837 1.00 83.81 554 GLY A O 1
ATOM 4100 N N . ARG A 1 555 ? -52.095 -6.689 102.840 1.00 85.00 555 ARG A N 1
ATOM 4101 C CA . ARG A 1 555 ? -51.478 -7.614 101.876 1.00 85.00 555 ARG A CA 1
ATOM 4102 C C . ARG A 1 555 ? -52.119 -7.549 100.489 1.00 85.00 555 ARG A C 1
ATOM 4104 O O . ARG A 1 555 ? -51.394 -7.732 99.517 1.00 85.00 555 ARG A O 1
ATOM 4111 N N . LEU A 1 556 ? -53.428 -7.320 100.383 1.00 80.81 556 LEU A N 1
ATOM 4112 C CA . LEU A 1 556 ? -54.114 -7.166 99.097 1.00 80.81 556 LEU A CA 1
ATOM 4113 C C . LEU A 1 556 ? -53.717 -5.866 98.404 1.00 80.81 556 LEU A C 1
ATOM 4115 O O . LEU A 1 556 ? -53.234 -5.933 97.280 1.00 80.81 556 LEU A O 1
ATOM 4119 N N . ALA A 1 557 ? -53.783 -4.726 99.095 1.00 83.38 557 ALA A N 1
ATOM 4120 C CA . ALA A 1 557 ? -53.344 -3.441 98.545 1.00 83.38 557 ALA A CA 1
ATOM 4121 C C . ALA A 1 557 ? -51.884 -3.497 98.043 1.00 83.38 557 ALA A C 1
ATOM 4123 O O . ALA A 1 557 ? -51.577 -3.052 96.938 1.00 83.38 557 ALA A O 1
ATOM 4124 N N . ALA A 1 558 ? -50.988 -4.148 98.795 1.00 83.50 558 ALA A N 1
ATOM 4125 C CA . ALA A 1 558 ? -49.603 -4.361 98.368 1.00 83.50 558 ALA A CA 1
ATOM 4126 C C . ALA A 1 558 ? -49.467 -5.253 97.111 1.00 83.50 558 ALA A C 1
ATOM 4128 O O . ALA A 1 558 ? -48.547 -5.049 96.317 1.00 83.50 558 ALA A O 1
ATOM 4129 N N . ARG A 1 559 ? -50.368 -6.227 96.901 1.00 81.69 559 ARG A N 1
ATOM 4130 C CA . ARG A 1 559 ? -50.419 -7.052 95.676 1.00 81.69 559 ARG A CA 1
ATOM 4131 C C . ARG A 1 559 ? -51.076 -6.326 94.504 1.00 81.69 559 ARG A C 1
ATOM 4133 O O . ARG A 1 559 ? -50.676 -6.556 93.368 1.00 81.69 559 ARG A O 1
ATOM 4140 N N . GLU A 1 560 ? -52.028 -5.435 94.755 1.00 86.81 560 GLU A N 1
ATOM 4141 C CA . GLU A 1 560 ? -52.616 -4.560 93.736 1.00 86.81 560 GLU A CA 1
ATOM 4142 C C . GLU A 1 560 ? -51.582 -3.550 93.214 1.00 86.81 560 GLU A C 1
ATOM 4144 O O . GLU A 1 560 ? -51.446 -3.396 92.001 1.00 86.81 560 GLU A O 1
ATOM 4149 N N . GLU A 1 561 ? -50.765 -2.946 94.087 1.00 89.38 561 GLU A N 1
ATOM 4150 C CA . GLU A 1 561 ? -49.621 -2.127 93.656 1.00 89.38 561 GLU A CA 1
ATOM 4151 C C . GLU A 1 561 ? -48.581 -2.930 92.853 1.00 89.38 561 GLU A C 1
ATOM 4153 O O . GLU A 1 561 ? -48.023 -2.432 91.873 1.00 89.38 561 GLU A O 1
ATOM 4158 N N . GLU A 1 562 ? -48.273 -4.161 93.270 1.00 87.38 562 GLU A N 1
ATOM 4159 C CA . GLU A 1 562 ? -47.326 -5.042 92.573 1.00 87.38 562 GLU A CA 1
ATOM 4160 C C . GLU A 1 562 ? -47.844 -5.429 91.177 1.00 87.38 562 GLU A C 1
ATOM 4162 O O . GLU A 1 562 ? -47.094 -5.344 90.201 1.00 87.38 562 GLU A O 1
ATOM 4167 N N . LEU A 1 563 ? -49.138 -5.753 91.062 1.00 84.56 563 LEU A N 1
ATOM 4168 C CA . LEU A 1 563 ? -49.821 -5.985 89.788 1.00 84.56 563 LEU A CA 1
ATOM 4169 C C . LEU A 1 563 ? -49.781 -4.744 88.892 1.00 84.56 563 LEU A C 1
ATOM 4171 O O . LEU A 1 563 ? -49.334 -4.851 87.755 1.00 84.56 563 LEU A O 1
ATOM 4175 N N . GLN A 1 564 ? -50.143 -3.559 89.394 1.00 87.44 564 GLN A N 1
ATOM 4176 C CA . GLN A 1 564 ? -50.086 -2.313 88.613 1.00 87.44 564 GLN A CA 1
ATOM 4177 C C . GLN A 1 564 ? -48.665 -2.004 88.113 1.00 87.44 564 GLN A C 1
ATOM 4179 O O . GLN A 1 564 ? -48.480 -1.602 86.960 1.00 87.44 564 GLN A O 1
ATOM 4184 N N . ARG A 1 565 ? -47.636 -2.237 88.942 1.00 87.25 565 ARG A N 1
ATOM 4185 C CA . ARG A 1 565 ? -46.224 -2.092 88.543 1.00 87.25 565 ARG A CA 1
ATOM 4186 C C . ARG A 1 565 ? -45.833 -3.089 87.450 1.00 87.25 565 ARG A C 1
ATOM 4188 O O . ARG A 1 565 ? -45.093 -2.717 86.539 1.00 87.25 565 ARG A O 1
ATOM 4195 N N . LEU A 1 566 ? -46.311 -4.331 87.506 1.00 85.56 566 LEU A N 1
ATOM 4196 C CA . LEU A 1 566 ? -46.019 -5.345 86.488 1.00 85.56 566 LEU A CA 1
ATOM 4197 C C . LEU A 1 566 ? -46.820 -5.140 85.197 1.00 85.56 566 LEU A C 1
ATOM 4199 O O . LEU A 1 566 ? -46.248 -5.290 84.122 1.00 85.56 566 LEU A O 1
ATOM 4203 N N . GLU A 1 567 ? -48.072 -4.687 85.264 1.00 85.88 567 GLU A N 1
ATOM 4204 C CA . GLU A 1 567 ? -48.842 -4.259 84.090 1.00 85.88 567 GLU A CA 1
ATOM 4205 C C . GLU A 1 567 ? -48.184 -3.074 83.371 1.00 85.88 567 GLU A C 1
ATOM 4207 O O . GLU A 1 567 ? -48.114 -3.061 82.142 1.00 85.88 567 GLU A O 1
ATOM 4212 N N . ALA A 1 568 ? -47.663 -2.092 84.114 1.00 86.06 568 ALA A N 1
ATOM 4213 C CA . ALA A 1 568 ? -46.922 -0.971 83.536 1.00 86.06 568 ALA A CA 1
ATOM 4214 C C . ALA A 1 568 ? -45.623 -1.437 82.850 1.00 86.06 568 ALA A C 1
ATOM 4216 O O . ALA A 1 568 ? -45.322 -1.010 81.733 1.00 86.06 568 ALA A O 1
ATOM 4217 N N . ARG A 1 569 ? -44.879 -2.366 83.472 1.00 86.88 569 ARG A N 1
ATOM 4218 C CA . ARG A 1 569 ? -43.679 -2.979 82.870 1.00 86.88 569 ARG A CA 1
ATOM 4219 C C . ARG A 1 569 ? -44.021 -3.830 81.645 1.00 86.88 569 ARG A C 1
ATOM 4221 O O . ARG A 1 569 ? -43.279 -3.784 80.669 1.00 86.88 569 ARG A O 1
ATOM 4228 N N . LEU A 1 570 ? -45.144 -4.547 81.657 1.00 85.81 570 LEU A N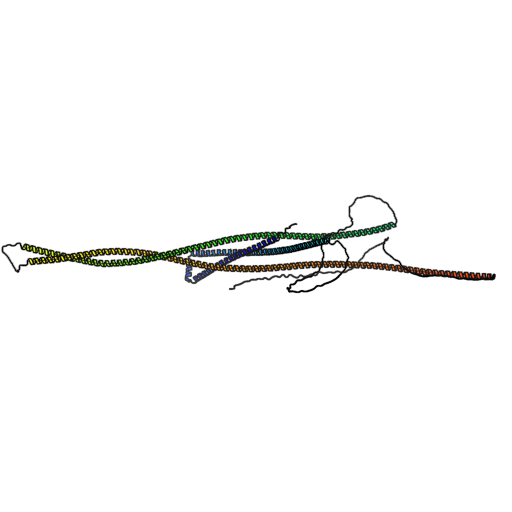 1
ATOM 4229 C CA . LEU A 1 570 ? -45.628 -5.331 80.521 1.00 85.81 570 LEU A CA 1
ATOM 4230 C C . LEU A 1 570 ? -46.039 -4.433 79.344 1.00 85.81 570 LEU A C 1
ATOM 4232 O O . LEU A 1 570 ? -45.627 -4.706 78.221 1.00 85.81 570 LEU A O 1
ATOM 4236 N N . LYS A 1 571 ? -46.773 -3.338 79.586 1.00 89.62 571 LYS A N 1
ATOM 4237 C CA . LYS A 1 571 ? -47.115 -2.346 78.546 1.00 89.62 571 LYS A CA 1
ATOM 4238 C C . LYS A 1 571 ? -45.859 -1.725 77.932 1.00 89.62 571 LYS A C 1
ATOM 4240 O O . LYS A 1 571 ? -45.708 -1.745 76.716 1.00 89.62 571 LYS A O 1
ATOM 4245 N N . SER A 1 572 ? -44.902 -1.306 78.761 1.00 87.88 572 SER A N 1
ATOM 4246 C CA . SER A 1 572 ? -43.608 -0.793 78.289 1.00 87.88 572 SER A CA 1
ATOM 4247 C C . SER A 1 572 ? -42.813 -1.836 77.480 1.00 87.88 572 SER A C 1
ATOM 4249 O O . SER A 1 572 ? -42.215 -1.502 76.457 1.00 87.88 572 SER A O 1
ATOM 4251 N N . ALA A 1 573 ? -42.855 -3.118 77.864 1.00 84.50 573 ALA A N 1
ATOM 4252 C CA . ALA A 1 573 ? -42.249 -4.205 77.090 1.00 84.50 573 ALA A CA 1
ATOM 4253 C C . ALA A 1 573 ? -42.975 -4.469 75.753 1.00 84.50 573 ALA A C 1
ATOM 4255 O O . ALA A 1 573 ? -42.325 -4.798 74.762 1.00 84.50 573 ALA A O 1
ATOM 4256 N N . GLN A 1 574 ? -44.299 -4.293 75.695 1.00 85.62 574 GLN A N 1
ATOM 4257 C CA . GLN A 1 574 ? -45.097 -4.395 74.466 1.00 85.62 574 GLN A CA 1
ATOM 4258 C C . GLN A 1 574 ? -44.836 -3.217 73.511 1.00 85.62 574 GLN A C 1
ATOM 4260 O O . GLN A 1 574 ? -44.661 -3.426 72.314 1.00 85.62 574 GLN A O 1
ATOM 4265 N N . GLU A 1 575 ? -44.714 -1.993 74.025 1.00 89.19 575 GLU A N 1
ATOM 4266 C CA . GLU A 1 575 ? -44.298 -0.808 73.256 1.00 89.19 575 GLU A CA 1
ATOM 4267 C C . GLU A 1 575 ? -42.857 -0.958 72.724 1.00 89.19 575 GLU A C 1
ATOM 4269 O O . GLU A 1 575 ? -42.573 -0.663 71.556 1.00 89.19 575 GLU A O 1
ATOM 4274 N N . GLY A 1 576 ? -41.955 -1.508 73.545 1.00 87.81 576 GLY A N 1
ATOM 4275 C CA . GLY A 1 576 ? -40.595 -1.886 73.148 1.00 87.81 576 GLY A CA 1
ATOM 4276 C C . GLY A 1 576 ? -40.536 -3.010 72.104 1.00 87.81 576 GLY A C 1
ATOM 4277 O O . GLY A 1 576 ? -39.616 -3.044 71.289 1.00 87.81 576 GLY A O 1
ATOM 4278 N N . LEU A 1 577 ? -41.519 -3.914 72.082 1.00 84.38 577 LEU A N 1
ATOM 4279 C CA . LEU A 1 577 ? -41.658 -4.935 71.039 1.00 84.38 577 LEU A CA 1
ATOM 4280 C C . LEU A 1 577 ? -42.194 -4.357 69.730 1.00 84.38 577 LEU A C 1
ATOM 4282 O O . LEU A 1 577 ? -41.621 -4.633 68.679 1.00 84.38 577 LEU A O 1
ATOM 4286 N N . ASN A 1 578 ? -43.239 -3.530 69.786 1.00 87.81 578 ASN A N 1
ATOM 4287 C CA . ASN A 1 578 ? -43.833 -2.911 68.599 1.00 87.81 578 ASN A CA 1
ATOM 4288 C C . ASN A 1 578 ? -42.818 -2.018 67.871 1.00 87.81 578 ASN A C 1
ATOM 4290 O O . ASN A 1 578 ? -42.610 -2.175 66.673 1.00 87.81 578 ASN A O 1
ATOM 4294 N N . SER A 1 579 ? -42.093 -1.167 68.602 1.00 88.88 579 SER A N 1
ATOM 4295 C CA . SER A 1 579 ? -41.036 -0.323 68.020 1.00 88.88 579 SER A CA 1
ATOM 4296 C C . SER A 1 579 ? -39.880 -1.127 67.401 1.00 88.88 579 SER A C 1
ATOM 4298 O O . SER A 1 579 ? -39.316 -0.715 66.387 1.00 88.88 579 SER A O 1
ATOM 4300 N N . ARG A 1 580 ? -39.552 -2.310 67.944 1.00 85.81 580 ARG A N 1
ATOM 4301 C CA . ARG A 1 580 ? -38.587 -3.242 67.330 1.00 85.81 580 ARG A CA 1
ATOM 4302 C C . ARG A 1 580 ? -39.153 -3.960 66.103 1.00 85.81 580 ARG A C 1
ATOM 4304 O O . ARG A 1 580 ? -38.399 -4.220 65.169 1.00 85.81 580 ARG A O 1
ATOM 4311 N N . LEU A 1 581 ? -40.451 -4.257 66.074 1.00 88.25 581 LEU A N 1
ATOM 4312 C CA . LEU A 1 581 ? -41.132 -4.838 64.912 1.00 88.25 581 LEU A CA 1
ATOM 4313 C C . LEU A 1 581 ? -41.206 -3.840 63.743 1.00 88.25 581 LEU A C 1
ATOM 4315 O O . LEU A 1 581 ? -40.951 -4.221 62.599 1.00 88.25 581 LEU A O 1
ATOM 4319 N N . ASP A 1 582 ? -41.473 -2.564 64.031 1.00 89.62 582 ASP A N 1
ATOM 4320 C CA . ASP A 1 582 ? -41.415 -1.471 63.052 1.00 89.62 582 ASP A CA 1
ATOM 4321 C C . ASP A 1 582 ? -40.004 -1.324 62.463 1.00 89.62 582 ASP A C 1
ATOM 4323 O O . ASP A 1 582 ? -39.844 -1.204 61.246 1.00 89.62 582 ASP A O 1
ATOM 4327 N N . GLU A 1 583 ? -38.963 -1.385 63.300 1.00 88.50 583 GLU A N 1
ATOM 4328 C CA . GLU A 1 583 ? -37.576 -1.271 62.838 1.00 88.50 583 GLU A CA 1
ATOM 4329 C C . GLU A 1 583 ? -37.124 -2.496 62.027 1.00 88.50 583 GLU A C 1
ATOM 4331 O O . GLU A 1 583 ? -36.524 -2.336 60.967 1.00 88.50 583 GLU A O 1
ATOM 4336 N N . VAL A 1 584 ? -37.505 -3.716 62.422 1.00 83.19 584 VAL A N 1
ATOM 4337 C CA . VAL A 1 584 ? -37.297 -4.920 61.592 1.00 83.19 584 VAL A CA 1
ATOM 4338 C C . VAL A 1 584 ? -38.030 -4.800 60.248 1.00 83.19 584 VAL A C 1
ATOM 4340 O O . VAL A 1 584 ? -37.469 -5.164 59.215 1.00 83.19 584 VAL A O 1
ATOM 4343 N N . SER A 1 585 ? -39.233 -4.220 60.221 1.00 89.06 585 SER A N 1
ATOM 4344 C CA . SER A 1 585 ? -39.992 -3.985 58.980 1.00 89.06 585 SER A CA 1
ATOM 4345 C C . SER A 1 585 ? -39.318 -2.947 58.068 1.00 89.06 585 SER A C 1
ATOM 4347 O O . SER A 1 585 ? -39.292 -3.108 56.842 1.00 89.06 585 SER A O 1
ATOM 4349 N N . ARG A 1 586 ? -38.706 -1.903 58.645 1.00 89.44 586 ARG A N 1
ATOM 4350 C CA . ARG A 1 586 ? -37.873 -0.930 57.914 1.00 89.44 586 ARG A CA 1
ATOM 4351 C C . ARG A 1 586 ? -36.610 -1.576 57.360 1.00 89.44 586 ARG A C 1
ATOM 4353 O O . ARG A 1 586 ? -36.345 -1.421 56.170 1.00 89.44 586 ARG A O 1
ATOM 4360 N N . LEU A 1 587 ? -35.876 -2.334 58.176 1.00 86.62 587 LEU A N 1
ATOM 4361 C CA . LEU A 1 587 ? -34.667 -3.050 57.759 1.00 86.62 587 LEU A CA 1
ATOM 4362 C C . LEU A 1 587 ? -34.970 -4.070 56.654 1.00 86.62 587 LEU A C 1
ATOM 4364 O O . LEU A 1 587 ? -34.243 -4.121 55.668 1.00 86.62 587 LEU A O 1
ATOM 4368 N N . GLN A 1 588 ? -36.083 -4.804 56.736 1.00 86.00 588 GLN A N 1
ATOM 4369 C CA . GLN A 1 588 ? -36.523 -5.713 55.671 1.00 86.00 588 GLN A CA 1
ATOM 4370 C C . GLN A 1 588 ? -36.897 -4.966 54.376 1.00 86.00 588 GLN A C 1
ATOM 4372 O O . GLN A 1 588 ? -36.655 -5.460 53.275 1.00 86.00 588 GLN A O 1
ATOM 4377 N N . THR A 1 589 ? -37.451 -3.754 54.485 1.00 88.94 589 THR A N 1
ATOM 4378 C CA . THR A 1 589 ? -37.744 -2.895 53.324 1.00 88.94 589 THR A CA 1
ATOM 4379 C C . THR A 1 589 ? -36.468 -2.305 52.710 1.00 88.94 589 THR A C 1
ATOM 4381 O O . THR A 1 589 ? -36.384 -2.171 51.490 1.00 88.94 589 THR A O 1
ATOM 4384 N N . ALA A 1 590 ? -35.464 -1.973 53.527 1.00 85.31 590 ALA A N 1
ATOM 4385 C CA . ALA A 1 590 ? -34.149 -1.531 53.066 1.00 85.31 590 ALA A CA 1
ATOM 4386 C C . ALA A 1 590 ? -33.371 -2.673 52.392 1.00 85.31 590 ALA A C 1
ATOM 4388 O O . ALA A 1 590 ? -32.835 -2.477 51.303 1.00 85.31 590 ALA A O 1
ATOM 4389 N N . LEU A 1 591 ? -33.398 -3.874 52.982 1.00 83.19 591 LEU A N 1
ATOM 4390 C CA . LEU A 1 591 ? -32.795 -5.082 52.422 1.00 83.19 591 LEU A CA 1
ATOM 4391 C C . LEU A 1 591 ? -33.355 -5.383 51.028 1.00 83.19 591 LEU A C 1
ATOM 4393 O O . LEU A 1 591 ? -32.574 -5.492 50.095 1.00 83.19 591 LEU A O 1
ATOM 4397 N N . ARG A 1 592 ? -34.684 -5.373 50.845 1.00 89.12 592 ARG A N 1
ATOM 4398 C CA . ARG A 1 592 ? -35.312 -5.572 49.522 1.00 89.12 592 ARG A CA 1
ATOM 4399 C C . ARG A 1 592 ? -34.917 -4.545 48.465 1.00 89.12 592 ARG A C 1
ATOM 4401 O O . ARG A 1 592 ? -34.881 -4.868 47.284 1.00 89.12 592 ARG A O 1
ATOM 4408 N N . ARG A 1 593 ? -34.622 -3.304 48.866 1.00 90.94 593 ARG A N 1
ATOM 4409 C CA . ARG A 1 593 ? -34.070 -2.302 47.940 1.00 90.94 593 ARG A CA 1
ATOM 4410 C C . ARG A 1 593 ? -32.633 -2.643 47.565 1.00 90.94 593 ARG A C 1
ATOM 4412 O O . ARG A 1 593 ? -32.294 -2.531 46.400 1.00 90.94 593 ARG A O 1
ATOM 4419 N N . LYS A 1 594 ? -31.821 -3.113 48.516 1.00 86.19 594 LYS A N 1
ATOM 4420 C CA . LYS A 1 594 ? -30.447 -3.557 48.245 1.00 86.19 594 LYS A CA 1
ATOM 4421 C C . LYS A 1 594 ? -30.378 -4.858 47.443 1.00 86.19 594 LYS A C 1
ATOM 4423 O O . LYS A 1 594 ? -29.486 -4.985 46.618 1.00 86.19 594 LYS A O 1
ATOM 4428 N N . GLU A 1 595 ? -31.333 -5.768 47.615 1.00 86.38 595 GLU A N 1
ATOM 4429 C CA . GLU A 1 595 ? -31.515 -6.945 46.757 1.00 86.38 595 GLU A CA 1
ATOM 4430 C C . GLU A 1 595 ? -31.789 -6.505 45.305 1.00 86.38 595 GLU A C 1
ATOM 4432 O O . GLU A 1 595 ? -31.067 -6.920 44.404 1.00 86.38 595 GLU A O 1
ATOM 4437 N N . ALA A 1 596 ? -32.720 -5.567 45.085 1.00 89.25 596 ALA A N 1
ATOM 4438 C CA . ALA A 1 596 ? -32.994 -5.006 43.756 1.00 89.25 596 ALA A CA 1
ATOM 4439 C C . ALA A 1 596 ? -31.827 -4.172 43.172 1.00 89.25 596 ALA A C 1
ATOM 4441 O O . ALA A 1 596 ? -31.576 -4.234 41.969 1.00 89.25 596 ALA A O 1
ATOM 4442 N N . ASP A 1 597 ? -31.088 -3.420 44.000 1.00 87.31 597 ASP A N 1
ATOM 4443 C CA . ASP A 1 597 ? -29.859 -2.725 43.581 1.00 87.31 597 ASP A CA 1
ATOM 4444 C C . ASP A 1 597 ? -28.803 -3.739 43.090 1.00 87.31 597 ASP A C 1
ATOM 4446 O O . ASP A 1 597 ? -28.136 -3.505 42.082 1.00 87.31 597 ASP A O 1
ATOM 4450 N N . CYS A 1 598 ? -28.655 -4.877 43.783 1.00 80.50 598 CYS A N 1
ATOM 4451 C CA . CYS A 1 598 ? -27.748 -5.954 43.386 1.00 80.50 598 CYS A CA 1
ATOM 4452 C C . CYS A 1 598 ? -28.199 -6.647 42.093 1.00 80.50 598 CYS A C 1
ATOM 4454 O O . CYS A 1 598 ? -27.373 -6.810 41.200 1.00 80.50 598 CYS A O 1
ATOM 4456 N N . GLU A 1 599 ? -29.485 -6.987 41.947 1.00 89.69 599 GLU A N 1
ATOM 4457 C CA . GLU A 1 599 ? -30.033 -7.544 40.697 1.00 89.69 599 GLU A CA 1
ATOM 4458 C C . GLU A 1 599 ? -29.768 -6.607 39.503 1.00 89.69 599 GLU A C 1
ATOM 4460 O O . GLU A 1 599 ? -29.347 -7.058 38.436 1.00 89.69 599 GLU A O 1
ATOM 4465 N N . ALA A 1 600 ? -29.932 -5.291 39.683 1.00 87.94 600 ALA A N 1
ATOM 4466 C CA . ALA A 1 600 ? -29.614 -4.308 38.649 1.00 87.94 600 ALA A CA 1
ATOM 4467 C C . ALA A 1 600 ? -28.122 -4.340 38.261 1.00 87.94 600 ALA A C 1
ATOM 4469 O O . ALA A 1 600 ? -27.804 -4.448 37.073 1.00 87.94 600 ALA A O 1
ATOM 4470 N N . VAL A 1 601 ? -27.209 -4.328 39.240 1.00 86.19 601 VAL A N 1
ATOM 4471 C CA . VAL A 1 601 ? -25.755 -4.418 39.002 1.00 86.19 601 VAL A CA 1
ATOM 4472 C C . VAL A 1 601 ? -25.363 -5.745 38.338 1.00 86.19 601 VAL A C 1
ATOM 4474 O O . VAL A 1 601 ? -24.529 -5.747 37.433 1.00 86.19 601 VAL A O 1
ATOM 4477 N N . GLU A 1 602 ? -25.987 -6.868 38.700 1.00 87.44 602 GLU A N 1
ATOM 4478 C CA . GLU A 1 602 ? -25.765 -8.157 38.030 1.00 87.44 602 GLU A CA 1
ATOM 4479 C C . GLU A 1 602 ? -26.193 -8.118 36.553 1.00 87.44 602 GLU A C 1
ATOM 4481 O O . GLU A 1 602 ? -25.460 -8.614 35.690 1.00 87.44 602 GLU A O 1
ATOM 4486 N N . THR A 1 603 ? -27.323 -7.476 36.224 1.00 91.56 603 THR A N 1
ATOM 4487 C CA . THR A 1 603 ? -27.729 -7.295 34.816 1.00 91.56 603 THR A CA 1
ATOM 4488 C C . THR A 1 603 ? -26.794 -6.367 34.038 1.00 91.56 603 THR A C 1
ATOM 4490 O O . THR A 1 603 ? -26.535 -6.623 32.859 1.00 91.56 603 THR A O 1
ATOM 4493 N N . GLU A 1 604 ? -26.227 -5.341 34.680 1.00 91.69 604 GLU A N 1
ATOM 4494 C CA . GLU A 1 604 ? -25.236 -4.463 34.051 1.00 91.69 604 GLU A CA 1
ATOM 4495 C C . GLU A 1 604 ? -23.927 -5.216 33.772 1.00 91.69 604 GLU A C 1
ATOM 4497 O O . GLU A 1 604 ? -23.433 -5.196 32.643 1.00 91.69 604 GLU A O 1
ATOM 4502 N N . ILE A 1 605 ? -23.406 -5.963 34.750 1.00 86.38 605 ILE A N 1
ATOM 4503 C CA . ILE A 1 605 ? -22.210 -6.804 34.587 1.00 86.38 605 ILE A CA 1
ATOM 4504 C C . ILE A 1 605 ? -22.425 -7.839 33.471 1.00 86.38 605 ILE A C 1
ATOM 4506 O O . ILE A 1 605 ? -21.543 -8.038 32.632 1.00 86.38 605 ILE A O 1
ATOM 4510 N N . ALA A 1 606 ? -23.607 -8.459 33.389 1.00 89.38 606 ALA A N 1
ATOM 4511 C CA . ALA A 1 606 ? -23.944 -9.381 32.304 1.00 89.38 606 ALA A CA 1
ATOM 4512 C C . ALA A 1 606 ? -23.937 -8.699 30.918 1.00 89.38 606 ALA A C 1
ATOM 4514 O O . ALA A 1 606 ? -23.447 -9.287 29.946 1.00 89.38 606 ALA A O 1
ATOM 4515 N N . ALA A 1 607 ? -24.417 -7.455 30.817 1.00 90.62 607 ALA A N 1
ATOM 4516 C CA . ALA A 1 607 ? -24.355 -6.665 29.587 1.00 90.62 607 ALA A CA 1
ATOM 4517 C C . ALA A 1 607 ? -22.907 -6.290 29.215 1.00 90.62 607 ALA A C 1
ATOM 4519 O O . ALA A 1 607 ? -22.487 -6.526 28.079 1.00 90.62 607 ALA A O 1
ATOM 4520 N N . GLN A 1 608 ? -22.110 -5.811 30.177 1.00 90.88 608 GLN A N 1
ATOM 4521 C CA . GLN A 1 608 ? -20.689 -5.494 29.981 1.00 90.88 608 GLN A CA 1
ATOM 4522 C C . GLN A 1 608 ? -19.886 -6.727 29.518 1.00 90.88 608 GLN A C 1
ATOM 4524 O O . GLN A 1 608 ? -19.069 -6.631 28.599 1.00 90.88 608 GLN A O 1
ATOM 4529 N N . ILE A 1 609 ? -20.161 -7.915 30.073 1.00 89.88 609 ILE A N 1
ATOM 4530 C CA . ILE A 1 609 ? -19.565 -9.187 29.626 1.00 89.88 609 ILE A CA 1
ATOM 4531 C C . ILE A 1 609 ? -19.956 -9.505 28.173 1.00 89.88 609 ILE A C 1
ATOM 4533 O O . ILE A 1 609 ? -19.102 -9.935 27.391 1.00 89.88 609 ILE A O 1
ATOM 4537 N N . ALA A 1 610 ? -21.216 -9.291 27.784 1.00 90.31 610 ALA A N 1
ATOM 4538 C CA . ALA A 1 610 ? -21.671 -9.522 26.413 1.00 90.31 610 ALA A CA 1
ATOM 4539 C C . ALA A 1 610 ? -21.000 -8.567 25.406 1.00 90.31 610 ALA A C 1
ATOM 4541 O O . ALA A 1 610 ? -20.596 -9.002 24.321 1.00 90.31 610 ALA A O 1
ATOM 4542 N N . ASP A 1 611 ? -20.816 -7.293 25.759 1.00 91.19 611 ASP A N 1
ATOM 4543 C CA . ASP A 1 611 ? -20.111 -6.326 24.911 1.00 91.19 611 ASP A CA 1
ATOM 4544 C C . ASP A 1 611 ? -18.594 -6.552 24.865 1.00 91.19 611 ASP A C 1
ATOM 4546 O O . ASP A 1 611 ? -18.007 -6.477 23.781 1.00 91.19 611 ASP A O 1
ATOM 4550 N N . TYR A 1 612 ? -17.964 -6.984 25.961 1.00 90.50 612 TYR A N 1
ATOM 4551 C CA . TYR A 1 612 ? -16.579 -7.466 25.933 1.00 90.50 612 TYR A CA 1
ATOM 4552 C C . TYR A 1 612 ? -16.411 -8.677 24.996 1.00 90.50 612 TYR A C 1
ATOM 4554 O O . TYR A 1 612 ? -15.459 -8.736 24.213 1.00 90.50 612 TYR A O 1
ATOM 4562 N N . GLN A 1 613 ? -17.355 -9.627 24.999 1.00 93.50 613 GLN A N 1
ATOM 4563 C CA . GLN A 1 613 ? -17.336 -10.759 24.063 1.00 93.50 613 GLN A CA 1
ATOM 4564 C C . GLN A 1 613 ? -17.505 -10.312 22.602 1.00 93.50 613 GLN A C 1
ATOM 4566 O O . GLN A 1 613 ? -16.781 -10.807 21.733 1.00 93.50 613 GLN A O 1
ATOM 4571 N N . ARG A 1 614 ? -18.392 -9.348 22.315 1.00 93.25 614 ARG A N 1
ATOM 4572 C CA . ARG A 1 614 ? -18.537 -8.743 20.973 1.00 93.25 614 ARG A CA 1
ATOM 4573 C C . ARG A 1 614 ? -17.254 -8.033 20.531 1.00 93.25 614 ARG A C 1
ATOM 4575 O O . ARG A 1 614 ? -16.826 -8.213 19.392 1.00 93.25 614 ARG A O 1
ATOM 4582 N N . LEU A 1 615 ? -16.616 -7.266 21.417 1.00 91.44 615 LEU A N 1
ATOM 4583 C CA . LEU A 1 615 ? -15.348 -6.582 21.145 1.00 91.44 615 LEU A CA 1
ATOM 4584 C C . LEU A 1 615 ? -14.226 -7.588 20.849 1.00 91.44 615 LEU A C 1
ATOM 4586 O O . LEU A 1 615 ? -13.534 -7.458 19.841 1.00 91.44 615 LEU A O 1
ATOM 4590 N N . LYS A 1 616 ? -14.112 -8.650 21.655 1.00 93.25 616 LYS A N 1
ATOM 4591 C CA . LYS A 1 616 ? -13.161 -9.747 21.429 1.00 93.25 616 LYS A CA 1
ATOM 4592 C C . LYS A 1 616 ? -13.396 -10.456 20.091 1.00 93.25 616 LYS A C 1
ATOM 4594 O O . LYS A 1 616 ? -12.435 -10.764 19.394 1.00 93.25 616 LYS A O 1
ATOM 4599 N N . GLN A 1 617 ? -14.650 -10.684 19.694 1.00 92.81 617 GLN A N 1
ATOM 4600 C CA . GLN A 1 617 ? -14.972 -11.254 18.377 1.00 92.81 617 GLN A CA 1
ATOM 4601 C C . GLN A 1 617 ? -14.576 -10.325 17.219 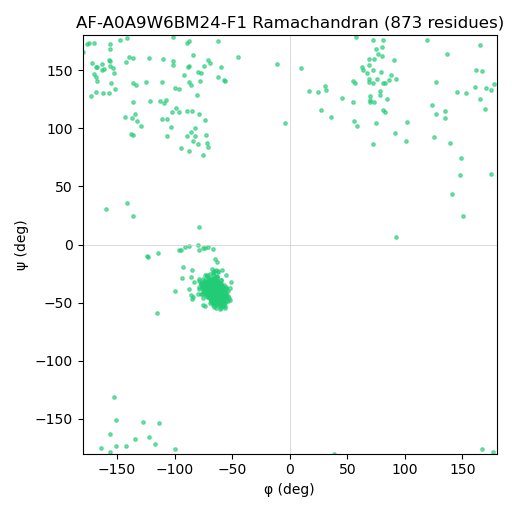1.00 92.81 617 GLN A C 1
ATOM 4603 O O . GLN A 1 617 ? -14.088 -10.817 16.202 1.00 92.81 617 GLN A O 1
ATOM 4608 N N . ARG A 1 618 ? -14.732 -9.000 17.370 1.00 92.50 618 ARG A N 1
ATOM 4609 C CA . ARG A 1 618 ? -14.255 -8.013 16.383 1.00 92.50 618 ARG A CA 1
ATOM 4610 C C . ARG A 1 618 ? -12.728 -8.012 16.274 1.00 92.50 618 ARG A C 1
ATOM 4612 O O . ARG A 1 618 ? -12.225 -8.062 15.157 1.00 92.50 618 ARG A O 1
ATOM 4619 N N . LEU A 1 619 ? -12.007 -8.043 17.398 1.00 92.00 619 LEU A N 1
ATOM 4620 C CA . LEU A 1 619 ? -10.539 -8.113 17.419 1.00 92.00 619 LEU A CA 1
ATOM 4621 C C . LEU A 1 619 ? -10.026 -9.377 16.705 1.00 92.00 619 LEU A C 1
ATOM 4623 O O . LEU A 1 619 ? -9.260 -9.278 15.752 1.00 92.00 619 LEU A O 1
ATOM 4627 N N . MET A 1 620 ? -10.554 -10.552 17.071 1.00 92.62 620 MET A N 1
ATOM 4628 C CA . MET A 1 620 ? -10.241 -11.838 16.423 1.00 92.62 620 MET A CA 1
ATOM 4629 C C . MET A 1 620 ? -10.563 -11.862 14.918 1.00 92.62 620 MET A C 1
ATOM 4631 O O . MET A 1 620 ? -10.053 -12.717 14.194 1.00 92.62 620 MET A O 1
ATOM 4635 N N . GLN A 1 621 ? -11.453 -10.987 14.437 1.00 92.56 621 GLN A N 1
ATOM 4636 C CA . GLN A 1 621 ? -11.744 -10.845 13.013 1.00 92.56 621 GLN A CA 1
ATOM 4637 C C . GLN A 1 621 ? -10.758 -9.885 12.334 1.00 92.56 621 GLN A C 1
ATOM 4639 O O . GLN A 1 621 ? -10.208 -10.231 11.292 1.00 92.56 621 GLN A O 1
ATOM 4644 N N . GLN A 1 622 ? -10.453 -8.749 12.964 1.00 93.06 622 GLN A N 1
ATOM 4645 C CA . GLN A 1 622 ? -9.428 -7.805 12.510 1.00 93.06 622 GLN A CA 1
ATOM 4646 C C . GLN A 1 622 ? -8.042 -8.464 12.397 1.00 93.06 622 GLN A C 1
ATOM 4648 O O . GLN A 1 622 ? -7.333 -8.221 11.426 1.00 93.06 622 GLN A O 1
ATOM 4653 N N . GLU A 1 623 ? -7.675 -9.354 13.324 1.00 93.69 623 GLU A N 1
ATOM 4654 C CA . GLU A 1 623 ? -6.440 -10.151 13.256 1.00 93.69 623 GLU A CA 1
ATOM 4655 C C . GLU A 1 623 ? -6.395 -11.063 12.016 1.00 93.69 623 GLU A C 1
ATOM 4657 O O . GLU A 1 623 ? -5.357 -11.171 11.360 1.00 93.69 623 GLU A O 1
ATOM 4662 N N . ARG A 1 624 ? -7.522 -11.688 11.642 1.00 93.25 624 ARG A N 1
ATOM 4663 C CA . ARG A 1 624 ? -7.618 -12.530 10.433 1.00 93.25 624 ARG A CA 1
ATOM 4664 C C . ARG A 1 624 ? -7.551 -11.710 9.156 1.00 93.25 624 ARG A C 1
ATOM 4666 O O . ARG A 1 624 ? -6.904 -12.133 8.205 1.00 93.25 624 ARG A O 1
ATOM 4673 N N . ASP A 1 625 ? -8.223 -10.565 9.124 1.00 91.25 625 ASP A N 1
ATOM 4674 C CA . ASP A 1 625 ? -8.251 -9.711 7.939 1.00 91.25 625 ASP A CA 1
ATOM 4675 C C . ASP A 1 625 ? -6.910 -8.973 7.754 1.00 91.25 625 ASP A C 1
ATOM 4677 O O . ASP A 1 625 ? -6.434 -8.856 6.629 1.00 91.25 625 ASP A O 1
ATOM 4681 N N . SER A 1 626 ? -6.213 -8.636 8.845 1.00 89.81 626 SER A N 1
ATOM 4682 C CA . SER A 1 626 ? -4.797 -8.233 8.834 1.00 89.81 626 SER A CA 1
ATOM 4683 C C . SER A 1 626 ? -3.879 -9.358 8.327 1.00 89.81 626 SER A C 1
ATOM 4685 O O . SER A 1 626 ? -3.053 -9.141 7.442 1.00 89.81 626 SER A O 1
ATOM 4687 N N . SER A 1 627 ? -4.077 -10.596 8.800 1.00 92.19 627 SER A N 1
ATOM 4688 C CA . SER A 1 627 ? -3.314 -11.764 8.323 1.00 92.19 627 SER A CA 1
ATOM 4689 C C . SER A 1 627 ? -3.514 -12.020 6.823 1.00 92.19 627 SER A C 1
ATOM 4691 O O . SER A 1 627 ? -2.568 -12.385 6.131 1.00 92.19 627 SER A O 1
ATOM 4693 N N . ARG A 1 628 ? -4.731 -11.802 6.303 1.00 91.81 628 ARG A N 1
ATOM 4694 C CA . ARG A 1 628 ? -5.040 -11.869 4.864 1.00 91.81 628 ARG A CA 1
ATOM 4695 C C . ARG A 1 628 ? -4.313 -10.780 4.084 1.00 91.81 628 ARG A C 1
ATOM 4697 O O . ARG A 1 628 ? -3.577 -11.113 3.165 1.00 91.81 628 ARG A O 1
ATOM 4704 N N . LEU A 1 629 ? -4.428 -9.522 4.516 1.00 92.69 629 LEU A N 1
ATOM 4705 C CA . LEU A 1 629 ? -3.721 -8.390 3.906 1.00 92.69 629 LEU A CA 1
ATOM 4706 C C . LEU A 1 629 ? -2.199 -8.614 3.857 1.00 92.69 629 LEU A C 1
ATOM 4708 O O . LEU A 1 629 ? -1.575 -8.284 2.853 1.00 92.69 629 LEU A O 1
ATOM 4712 N N . SER A 1 630 ? -1.608 -9.236 4.884 1.00 93.44 630 SER A N 1
ATOM 4713 C CA . SER A 1 630 ? -0.188 -9.621 4.882 1.00 93.44 630 SER A CA 1
ATOM 4714 C C . SER A 1 630 ? 0.138 -10.680 3.819 1.00 93.44 630 SER A C 1
ATOM 4716 O O . SER A 1 630 ? 1.152 -10.564 3.136 1.00 93.44 630 SER A O 1
ATOM 4718 N N . VAL A 1 631 ? -0.708 -11.702 3.649 1.00 93.06 631 VAL A N 1
ATOM 4719 C CA . VAL A 1 631 ? -0.524 -12.744 2.619 1.00 93.06 631 VAL A CA 1
ATOM 4720 C C . VAL A 1 631 ? -0.704 -12.166 1.211 1.00 93.06 631 VAL A C 1
ATOM 4722 O O . VAL A 1 631 ? 0.088 -12.473 0.319 1.00 93.06 631 VAL A O 1
ATOM 4725 N N . ASP A 1 632 ? -1.688 -11.287 1.021 1.00 91.06 632 ASP A N 1
ATOM 4726 C CA . ASP A 1 632 ? -1.920 -10.583 -0.243 1.00 91.06 632 ASP A CA 1
ATOM 4727 C C . ASP A 1 632 ? -0.750 -9.635 -0.574 1.00 91.06 632 ASP A C 1
ATOM 4729 O O . ASP A 1 632 ? -0.309 -9.569 -1.723 1.00 91.06 632 ASP A O 1
ATOM 4733 N N . GLN A 1 633 ? -0.175 -8.962 0.431 1.00 91.38 633 GLN A N 1
ATOM 4734 C CA . GLN A 1 633 ? 1.031 -8.145 0.277 1.00 91.38 633 GLN A CA 1
ATOM 4735 C C . GLN A 1 633 ? 2.247 -8.989 -0.134 1.00 91.38 633 GLN A C 1
ATOM 4737 O O . GLN A 1 633 ? 2.953 -8.611 -1.069 1.00 91.38 633 GLN A O 1
ATOM 4742 N N . GLU A 1 634 ? 2.486 -10.149 0.490 1.00 93.38 634 GLU A N 1
ATOM 4743 C CA . GLU A 1 634 ? 3.551 -11.055 0.038 1.00 93.38 634 GLU A CA 1
ATOM 4744 C C . GLU A 1 634 ? 3.313 -11.576 -1.391 1.00 93.38 634 GLU A C 1
ATOM 4746 O O . GLU A 1 634 ? 4.265 -11.753 -2.152 1.00 93.38 634 GLU A O 1
ATOM 4751 N N . ALA A 1 635 ? 2.060 -11.844 -1.773 1.00 91.31 635 ALA A N 1
ATOM 4752 C CA . ALA A 1 635 ? 1.718 -12.284 -3.125 1.00 91.31 635 ALA A CA 1
ATOM 4753 C C . ALA A 1 635 ? 1.966 -11.179 -4.169 1.00 91.31 635 ALA A C 1
ATOM 4755 O O . ALA A 1 635 ? 2.452 -11.465 -5.265 1.00 91.31 635 ALA A O 1
ATOM 4756 N N . LEU A 1 636 ? 1.696 -9.916 -3.824 1.00 90.44 636 LEU A N 1
ATOM 4757 C CA . LEU A 1 636 ? 2.034 -8.759 -4.657 1.00 90.44 636 LEU A CA 1
ATOM 4758 C C . LEU A 1 636 ? 3.550 -8.548 -4.776 1.00 90.44 636 LEU A C 1
ATOM 4760 O O . LEU A 1 636 ? 4.016 -8.252 -5.874 1.00 90.44 636 LEU A O 1
ATOM 4764 N N . LEU A 1 637 ? 4.318 -8.752 -3.699 1.00 92.19 637 LEU A N 1
ATOM 4765 C CA . LEU A 1 637 ? 5.785 -8.680 -3.733 1.00 92.19 637 LEU A CA 1
ATOM 4766 C C . LEU A 1 637 ? 6.383 -9.766 -4.638 1.00 92.19 637 LEU A C 1
ATOM 4768 O O . LEU A 1 637 ? 7.098 -9.430 -5.576 1.00 92.19 637 LEU A O 1
ATOM 4772 N N . ARG A 1 638 ? 5.985 -11.036 -4.466 1.00 93.19 638 ARG A N 1
ATOM 4773 C CA . ARG A 1 638 ? 6.411 -12.142 -5.353 1.00 93.19 638 ARG A CA 1
ATOM 4774 C C . ARG A 1 638 ? 6.089 -11.864 -6.823 1.00 93.19 638 ARG A C 1
ATOM 4776 O O . ARG A 1 638 ? 6.876 -12.183 -7.706 1.00 93.19 638 ARG A O 1
ATOM 4783 N N . ARG A 1 639 ? 4.947 -11.224 -7.094 1.00 93.88 639 ARG A N 1
ATOM 4784 C CA . ARG A 1 639 ? 4.561 -10.797 -8.444 1.00 93.88 639 ARG A CA 1
ATOM 4785 C C . ARG A 1 639 ? 5.410 -9.630 -8.973 1.00 93.88 639 ARG A C 1
ATOM 4787 O O . ARG A 1 639 ? 5.561 -9.521 -10.188 1.00 93.88 639 ARG A O 1
ATOM 4794 N N . SER A 1 640 ? 5.955 -8.771 -8.108 1.00 89.31 640 SER A N 1
ATOM 4795 C CA . SER A 1 640 ? 6.967 -7.775 -8.497 1.00 89.31 640 SER A CA 1
ATOM 4796 C C . SER A 1 640 ? 8.262 -8.473 -8.900 1.00 89.31 640 SER A C 1
ATOM 4798 O O . SER A 1 640 ? 8.724 -8.256 -10.016 1.00 89.31 640 SER A O 1
ATOM 4800 N N . ASP A 1 641 ? 8.759 -9.398 -8.071 1.00 92.31 641 ASP A N 1
ATOM 4801 C CA . ASP A 1 641 ? 9.969 -10.187 -8.349 1.00 92.31 641 ASP A CA 1
ATOM 4802 C C . ASP A 1 641 ? 9.859 -10.937 -9.696 1.00 92.31 641 ASP A C 1
ATOM 4804 O O . ASP A 1 641 ? 10.779 -10.921 -10.517 1.00 92.31 641 ASP A O 1
ATOM 4808 N N . GLU A 1 642 ? 8.702 -11.558 -9.965 1.00 93.81 642 GLU A N 1
ATOM 4809 C CA . GLU A 1 642 ? 8.389 -12.200 -11.250 1.00 93.81 642 GLU A CA 1
ATOM 4810 C C . GLU A 1 642 ? 8.407 -11.205 -12.423 1.00 93.81 642 GLU A C 1
ATOM 4812 O O . GLU A 1 642 ? 8.978 -11.495 -13.479 1.00 93.81 642 GLU A O 1
ATOM 4817 N N . LEU A 1 643 ? 7.795 -10.027 -12.264 1.00 90.38 643 LEU A N 1
ATOM 4818 C CA . LEU A 1 643 ? 7.761 -9.005 -13.311 1.00 90.38 643 LEU A CA 1
ATOM 4819 C C . LEU A 1 643 ? 9.157 -8.436 -13.591 1.00 90.38 643 LEU A C 1
ATOM 4821 O O . LEU A 1 643 ? 9.530 -8.329 -14.760 1.00 90.38 643 LEU A O 1
ATOM 4825 N N . GLU A 1 644 ? 9.954 -8.160 -12.561 1.00 91.19 644 GLU A N 1
ATOM 4826 C CA . GLU A 1 644 ? 11.349 -7.721 -12.677 1.00 91.19 644 GLU A CA 1
ATOM 4827 C C . GLU A 1 644 ? 12.217 -8.778 -13.373 1.00 91.19 644 GLU A C 1
ATOM 4829 O O . GLU A 1 644 ? 12.962 -8.450 -14.301 1.00 91.19 644 GLU A O 1
ATOM 4834 N N . ALA A 1 645 ? 12.051 -10.061 -13.034 1.00 92.44 645 ALA A N 1
ATOM 4835 C CA . ALA A 1 645 ? 12.724 -11.159 -13.727 1.00 92.44 645 ALA A CA 1
ATOM 4836 C C . ALA A 1 645 ? 12.330 -11.242 -15.217 1.00 92.44 645 ALA A C 1
ATOM 4838 O O . ALA A 1 645 ? 13.195 -11.434 -16.078 1.00 92.44 645 ALA A O 1
ATOM 4839 N N . THR A 1 646 ? 11.047 -11.049 -15.560 1.00 93.06 646 THR A N 1
ATOM 4840 C CA . THR A 1 646 ? 10.628 -11.001 -16.976 1.00 93.06 646 THR A CA 1
ATOM 4841 C C . THR A 1 646 ? 11.133 -9.757 -17.709 1.00 93.06 646 THR A C 1
ATOM 4843 O O . THR A 1 646 ? 11.473 -9.855 -18.891 1.00 93.06 646 THR A O 1
ATOM 4846 N N . LEU A 1 647 ? 11.241 -8.610 -17.030 1.00 92.00 647 LEU A N 1
ATOM 4847 C CA . LEU A 1 647 ? 11.802 -7.380 -17.590 1.00 92.00 647 LEU A CA 1
ATOM 4848 C C . LEU A 1 647 ? 13.296 -7.552 -17.888 1.00 92.00 647 LEU A C 1
ATOM 4850 O O . LEU A 1 647 ? 13.723 -7.256 -19.003 1.00 92.00 647 LEU A O 1
ATOM 4854 N N . ALA A 1 648 ? 14.067 -8.111 -16.952 1.00 91.25 648 ALA A N 1
ATOM 4855 C CA . ALA A 1 648 ? 15.481 -8.426 -17.150 1.00 91.25 648 ALA A CA 1
ATOM 4856 C C . ALA A 1 648 ? 15.690 -9.379 -18.342 1.00 91.25 648 ALA A C 1
ATOM 4858 O O . ALA A 1 648 ? 16.475 -9.082 -19.244 1.00 91.25 648 ALA A O 1
ATOM 4859 N N . ALA A 1 649 ? 14.913 -10.466 -18.428 1.00 92.81 649 ALA A N 1
ATOM 4860 C CA . ALA A 1 649 ? 14.966 -11.391 -19.563 1.00 92.81 649 ALA A CA 1
ATOM 4861 C C . ALA A 1 649 ? 14.628 -10.712 -20.909 1.00 92.81 649 ALA A C 1
ATOM 4863 O O . ALA A 1 649 ? 15.217 -11.036 -21.944 1.00 92.81 649 ALA A O 1
ATOM 4864 N N . LYS A 1 650 ? 13.712 -9.732 -20.918 1.00 92.12 650 LYS A N 1
ATOM 4865 C CA . LYS A 1 650 ? 13.391 -8.937 -22.117 1.00 92.12 650 LYS A CA 1
ATOM 4866 C C . LYS A 1 650 ? 14.474 -7.915 -22.462 1.00 92.12 650 LYS A C 1
ATOM 4868 O O . LYS A 1 650 ? 14.735 -7.703 -23.645 1.00 92.12 650 LYS A O 1
ATOM 4873 N N . GLN A 1 651 ? 15.152 -7.337 -21.474 1.00 90.50 651 GLN A N 1
ATOM 4874 C CA . GLN A 1 651 ? 16.324 -6.486 -21.695 1.00 90.50 651 GLN A CA 1
ATOM 4875 C C . GLN A 1 651 ? 17.492 -7.291 -22.295 1.00 90.50 651 GLN A C 1
ATOM 4877 O O . GLN A 1 651 ? 18.132 -6.818 -23.237 1.00 90.50 651 GLN A O 1
ATOM 4882 N N . GLU A 1 652 ? 17.719 -8.533 -21.850 1.00 94.56 652 GLU A N 1
ATOM 4883 C CA . GLU A 1 652 ? 18.691 -9.445 -22.473 1.00 94.56 652 GLU A CA 1
ATOM 4884 C C . GLU A 1 652 ? 18.316 -9.812 -23.919 1.00 94.56 652 GLU A C 1
ATOM 4886 O O . GLU A 1 652 ? 19.175 -9.772 -24.806 1.00 94.56 652 GLU A O 1
ATOM 4891 N N . GLU A 1 653 ? 17.042 -10.111 -24.195 1.00 92.50 653 GLU A N 1
ATOM 4892 C CA . GLU A 1 653 ? 16.556 -10.377 -25.557 1.00 92.50 653 GLU A CA 1
ATOM 4893 C C . GLU A 1 653 ? 16.766 -9.162 -26.478 1.00 92.50 653 GLU A C 1
ATOM 4895 O O . GLU A 1 653 ? 17.315 -9.303 -27.575 1.00 92.50 653 GLU A O 1
ATOM 4900 N N . CYS A 1 654 ? 16.430 -7.956 -26.013 1.00 90.12 654 CYS A N 1
ATOM 4901 C CA . CYS A 1 654 ? 16.700 -6.705 -26.724 1.00 90.12 654 CYS A CA 1
ATOM 4902 C C . CYS A 1 654 ? 18.203 -6.481 -26.958 1.00 90.12 654 CYS A C 1
ATOM 4904 O O . CYS A 1 654 ? 18.600 -6.118 -28.067 1.00 90.12 654 CYS A O 1
ATOM 4906 N N . ALA A 1 655 ? 19.064 -6.755 -25.973 1.00 91.75 655 ALA A N 1
ATOM 4907 C CA . ALA A 1 655 ? 20.516 -6.655 -26.132 1.00 91.75 655 ALA A CA 1
ATOM 4908 C C . ALA A 1 655 ? 21.067 -7.668 -27.156 1.00 91.75 655 ALA A C 1
ATOM 4910 O O . ALA A 1 655 ? 21.968 -7.343 -27.936 1.00 91.75 655 ALA A O 1
ATOM 4911 N N . LEU A 1 656 ? 20.513 -8.884 -27.209 1.00 94.62 656 LEU A N 1
ATOM 4912 C CA . LEU A 1 656 ? 20.848 -9.889 -28.223 1.00 94.62 656 LEU A CA 1
ATOM 4913 C C . LEU A 1 656 ? 20.359 -9.492 -29.623 1.00 94.62 656 LEU A C 1
ATOM 4915 O O . LEU A 1 656 ? 21.076 -9.720 -30.599 1.00 94.62 656 LEU A O 1
ATOM 4919 N N . LEU A 1 657 ? 19.181 -8.874 -29.739 1.00 92.44 657 LEU A N 1
ATOM 4920 C CA . LEU A 1 657 ? 18.676 -8.331 -31.003 1.00 92.44 657 LEU A CA 1
ATOM 4921 C C . LEU A 1 657 ? 19.533 -7.156 -31.494 1.00 92.44 657 LEU A C 1
ATOM 4923 O O . LEU A 1 657 ? 19.946 -7.167 -32.650 1.00 92.44 657 LEU A O 1
ATOM 4927 N N . MET A 1 658 ? 19.906 -6.215 -30.622 1.00 91.38 658 MET A N 1
ATOM 4928 C CA . MET A 1 658 ? 20.809 -5.107 -30.970 1.00 91.38 658 MET A CA 1
ATOM 4929 C C . MET A 1 658 ? 22.175 -5.602 -31.468 1.00 91.38 658 MET A C 1
ATOM 4931 O O . MET A 1 658 ? 22.677 -5.105 -32.477 1.00 91.38 658 MET A O 1
ATOM 4935 N N . ARG A 1 659 ? 22.751 -6.637 -30.835 1.00 96.00 659 ARG A N 1
ATOM 4936 C CA . ARG A 1 659 ? 23.987 -7.288 -31.318 1.00 96.00 659 ARG A CA 1
ATOM 4937 C C . ARG A 1 659 ? 23.810 -7.907 -32.711 1.00 96.00 659 ARG A C 1
ATOM 4939 O O . ARG A 1 659 ? 24.704 -7.772 -33.541 1.00 96.00 659 ARG A O 1
ATOM 4946 N N . LYS A 1 660 ? 22.666 -8.544 -32.994 1.00 95.25 660 LYS A N 1
ATOM 4947 C CA . LYS A 1 660 ? 22.351 -9.090 -34.329 1.00 95.25 660 LYS A CA 1
ATOM 4948 C C . LYS A 1 660 ? 22.173 -7.989 -35.379 1.00 95.25 660 LYS A C 1
ATOM 4950 O O . LYS A 1 660 ? 22.659 -8.155 -36.493 1.00 95.25 660 LYS A O 1
ATOM 4955 N N . CYS A 1 661 ? 21.532 -6.870 -35.039 1.00 89.81 661 CYS A N 1
ATOM 4956 C CA . CYS A 1 661 ? 21.414 -5.717 -35.937 1.00 89.81 661 CYS A CA 1
ATOM 4957 C C . CYS A 1 661 ? 22.796 -5.158 -36.303 1.00 89.81 661 CYS A C 1
ATOM 4959 O O . CYS A 1 661 ? 23.103 -5.061 -37.487 1.00 89.81 661 CYS A O 1
ATOM 4961 N N . ALA A 1 662 ? 23.665 -4.916 -35.315 1.00 91.12 662 ALA A N 1
ATOM 4962 C CA . ALA A 1 662 ? 25.034 -4.453 -35.556 1.00 91.12 662 ALA A CA 1
ATOM 4963 C C . ALA A 1 662 ? 25.846 -5.426 -36.441 1.00 91.12 662 ALA A C 1
ATOM 4965 O O . ALA A 1 662 ? 26.540 -4.994 -37.358 1.00 91.12 662 ALA A O 1
ATOM 4966 N N . GLN A 1 663 ? 25.707 -6.742 -36.235 1.00 94.25 663 GLN A N 1
ATOM 4967 C CA . GLN A 1 663 ? 26.338 -7.760 -37.091 1.00 94.25 663 GLN A CA 1
ATOM 4968 C C . GLN A 1 663 ? 25.809 -7.747 -38.535 1.00 94.25 663 GLN A C 1
ATOM 4970 O O . GLN A 1 663 ? 26.581 -7.943 -39.474 1.00 94.25 663 GLN A O 1
ATOM 4975 N N . LEU A 1 664 ? 24.508 -7.520 -38.738 1.00 91.69 664 LEU A N 1
ATOM 4976 C CA . LEU A 1 664 ? 23.917 -7.407 -40.077 1.00 91.69 664 LEU A CA 1
ATOM 4977 C C . LEU A 1 664 ? 24.326 -6.100 -40.772 1.00 91.69 664 LEU A C 1
ATOM 4979 O O . LEU A 1 664 ? 24.573 -6.104 -41.978 1.00 91.69 664 LEU A O 1
ATOM 4983 N N . GLU A 1 665 ? 24.460 -5.004 -40.025 1.00 93.25 665 GLU A N 1
ATOM 4984 C CA . GLU A 1 665 ? 25.001 -3.740 -40.529 1.00 93.25 665 GLU A CA 1
ATOM 4985 C C . GLU A 1 665 ? 26.477 -3.873 -40.925 1.00 93.25 665 GLU A C 1
ATOM 4987 O O . GLU A 1 665 ? 26.846 -3.431 -42.012 1.00 93.25 665 GLU A O 1
ATOM 4992 N N . GLU A 1 666 ? 27.307 -4.541 -40.119 1.00 92.31 666 GLU A N 1
ATOM 4993 C CA . GLU A 1 666 ? 28.706 -4.842 -40.453 1.00 92.31 666 GLU A CA 1
ATOM 4994 C C . GLU A 1 666 ? 28.807 -5.709 -41.722 1.00 92.31 666 GLU A C 1
ATOM 4996 O O . GLU A 1 666 ? 29.538 -5.364 -42.655 1.00 92.31 666 GLU A O 1
ATOM 5001 N N . GLN A 1 667 ? 28.012 -6.781 -41.823 1.00 94.88 667 GLN A N 1
ATOM 5002 C CA . GLN A 1 667 ? 27.941 -7.624 -43.027 1.00 94.88 667 GLN A CA 1
ATOM 5003 C C . GLN A 1 667 ? 27.495 -6.836 -44.267 1.00 94.88 667 GLN A C 1
ATOM 5005 O O . GLN A 1 667 ? 28.038 -7.028 -45.358 1.00 94.88 667 GLN A O 1
ATOM 5010 N N . TRP A 1 668 ? 26.536 -5.921 -44.122 1.00 95.00 668 TRP A N 1
ATOM 5011 C CA . TRP A 1 668 ? 26.062 -5.065 -45.210 1.00 95.00 668 TRP A CA 1
ATOM 5012 C C . TRP A 1 668 ? 27.094 -3.999 -45.612 1.00 95.00 668 TRP A C 1
ATOM 5014 O O . TRP A 1 668 ? 27.277 -3.743 -46.806 1.00 95.00 668 TRP A O 1
ATOM 5024 N N . GLN A 1 669 ? 27.830 -3.426 -44.656 1.00 93.88 669 GLN A N 1
ATOM 5025 C CA . GLN A 1 669 ? 28.957 -2.525 -44.924 1.00 93.88 669 GLN A CA 1
ATOM 5026 C C . GLN A 1 669 ? 30.104 -3.259 -45.638 1.00 93.88 669 GLN A C 1
ATOM 5028 O O . GLN A 1 669 ? 30.645 -2.734 -46.614 1.00 93.88 669 GLN A O 1
ATOM 5033 N N . ALA A 1 670 ? 30.418 -4.493 -45.232 1.00 90.75 670 ALA A N 1
ATOM 5034 C CA . ALA A 1 670 ? 31.384 -5.358 -45.910 1.00 90.75 670 ALA A CA 1
ATOM 5035 C C . ALA A 1 670 ? 30.923 -5.746 -47.329 1.00 90.75 670 ALA A C 1
ATOM 5037 O O . ALA A 1 670 ? 31.706 -5.697 -48.277 1.00 90.75 670 ALA A O 1
ATOM 5038 N N . GLY A 1 671 ? 29.635 -6.051 -47.520 1.00 93.19 671 GLY A N 1
ATOM 5039 C CA . GLY A 1 671 ? 29.050 -6.276 -48.846 1.00 93.19 671 GLY A CA 1
ATOM 5040 C C . GLY A 1 671 ? 29.128 -5.033 -49.741 1.00 93.19 671 GLY A C 1
ATOM 5041 O O . GLY A 1 671 ? 29.473 -5.127 -50.921 1.00 93.19 671 GLY A O 1
ATOM 5042 N N . ARG A 1 672 ? 28.880 -3.844 -49.179 1.00 93.19 672 ARG A N 1
ATOM 5043 C CA . ARG A 1 672 ? 29.013 -2.552 -49.870 1.00 93.19 672 ARG A CA 1
ATOM 5044 C C . ARG A 1 672 ? 30.461 -2.252 -50.268 1.00 93.19 672 ARG A C 1
ATOM 5046 O O . ARG A 1 672 ? 30.685 -1.827 -51.401 1.00 93.19 672 ARG A O 1
ATOM 5053 N N . SER A 1 673 ? 31.438 -2.475 -49.387 1.00 91.69 673 SER A N 1
ATOM 5054 C CA . SER A 1 673 ? 32.855 -2.246 -49.705 1.00 91.69 673 SER A CA 1
ATOM 5055 C C . SER A 1 673 ? 33.387 -3.266 -50.719 1.00 91.69 673 SER A C 1
ATOM 5057 O O . SER A 1 673 ? 34.103 -2.881 -51.645 1.00 91.69 673 SER A O 1
ATOM 5059 N N . ALA A 1 674 ? 32.946 -4.526 -50.647 1.00 91.44 674 ALA A N 1
ATOM 5060 C CA . ALA A 1 674 ? 33.219 -5.537 -51.668 1.00 91.44 674 ALA A CA 1
ATOM 5061 C C . ALA A 1 674 ? 32.634 -5.152 -53.040 1.00 91.44 674 ALA A C 1
ATOM 5063 O O . ALA A 1 674 ? 33.332 -5.250 -54.050 1.00 91.44 674 ALA A O 1
ATOM 5064 N N . MET A 1 675 ? 31.396 -4.642 -53.099 1.00 91.88 675 MET A N 1
ATOM 5065 C CA . MET A 1 675 ? 30.819 -4.116 -54.345 1.00 91.88 675 MET A CA 1
ATOM 5066 C C . MET A 1 675 ? 31.599 -2.914 -54.891 1.00 91.88 675 MET A C 1
ATOM 5068 O O . MET A 1 675 ? 31.830 -2.848 -56.097 1.00 91.88 675 MET A O 1
ATOM 5072 N N . ALA A 1 676 ? 32.053 -1.990 -54.038 1.00 91.88 676 ALA A N 1
ATOM 5073 C CA . ALA A 1 676 ? 32.881 -0.861 -54.467 1.00 91.88 676 ALA A CA 1
ATOM 5074 C C . ALA A 1 676 ? 34.238 -1.323 -55.036 1.00 91.88 676 ALA A C 1
ATOM 5076 O O . ALA A 1 676 ? 34.652 -0.858 -56.098 1.00 91.88 676 ALA A O 1
ATOM 5077 N N . ALA A 1 677 ? 34.892 -2.297 -54.393 1.00 91.00 677 ALA A N 1
ATOM 5078 C CA . ALA A 1 677 ? 36.130 -2.901 -54.888 1.00 91.00 677 ALA A CA 1
ATOM 5079 C C . ALA A 1 677 ? 35.930 -3.656 -56.218 1.00 91.00 677 ALA A C 1
ATOM 5081 O O . ALA A 1 677 ? 36.794 -3.605 -57.094 1.00 91.00 677 ALA A O 1
ATOM 5082 N N . LEU A 1 678 ? 34.782 -4.318 -56.410 1.00 91.12 678 LEU A N 1
ATOM 5083 C CA . LEU A 1 678 ? 34.419 -4.942 -57.686 1.00 91.12 678 LEU A CA 1
ATOM 5084 C C . LEU A 1 678 ? 34.151 -3.904 -58.785 1.00 91.12 678 LEU A C 1
ATOM 5086 O O . LEU A 1 678 ? 34.621 -4.094 -59.904 1.00 91.12 678 LEU A O 1
ATOM 5090 N N . GLN A 1 679 ? 33.467 -2.796 -58.483 1.00 93.25 679 GLN A N 1
ATOM 5091 C CA . GLN A 1 679 ? 33.272 -1.696 -59.437 1.00 93.25 679 GLN A CA 1
ATOM 5092 C C . GLN A 1 679 ? 34.605 -1.074 -59.867 1.00 93.25 679 GLN A C 1
ATOM 5094 O O . GLN A 1 679 ? 34.812 -0.845 -61.057 1.00 93.25 679 GLN A O 1
ATOM 5099 N N . GLU A 1 680 ? 35.529 -0.845 -58.932 1.00 90.81 680 GLU A N 1
ATOM 5100 C CA . GLU A 1 680 ? 36.853 -0.309 -59.264 1.00 90.81 680 GLU A CA 1
ATOM 5101 C C . GLU A 1 680 ? 37.696 -1.317 -60.058 1.00 90.81 680 GLU A C 1
ATOM 5103 O O . GLU A 1 680 ? 38.377 -0.949 -61.017 1.00 90.81 680 GLU A O 1
ATOM 5108 N N . ARG A 1 681 ? 37.578 -2.617 -59.752 1.00 93.38 681 ARG A N 1
ATOM 5109 C CA . ARG A 1 681 ? 38.180 -3.676 -60.571 1.00 93.38 681 ARG A CA 1
ATOM 5110 C C . ARG A 1 681 ? 37.632 -3.670 -62.001 1.00 93.38 681 ARG A C 1
ATOM 5112 O O . ARG A 1 681 ? 38.438 -3.781 -62.922 1.00 93.38 681 ARG A O 1
ATOM 5119 N N . VAL A 1 682 ? 36.320 -3.508 -62.195 1.00 93.19 682 VAL A N 1
ATOM 5120 C CA . VAL A 1 682 ? 35.708 -3.363 -63.531 1.00 93.19 682 VAL A CA 1
ATOM 5121 C C . VAL A 1 682 ? 36.282 -2.140 -64.249 1.00 93.19 682 VAL A C 1
ATOM 5123 O O . VAL A 1 682 ? 36.873 -2.320 -65.308 1.00 93.19 682 VAL A O 1
ATOM 5126 N N . ARG A 1 683 ? 36.287 -0.950 -63.628 1.00 92.56 683 ARG A N 1
ATOM 5127 C CA . ARG A 1 683 ? 36.914 0.259 -64.209 1.00 92.56 683 ARG A CA 1
ATOM 5128 C C . ARG A 1 683 ? 38.377 0.036 -64.606 1.00 92.56 683 ARG A C 1
ATOM 5130 O O . ARG A 1 683 ? 38.805 0.498 -65.661 1.00 92.56 683 ARG A O 1
ATOM 5137 N N . SER A 1 684 ? 39.152 -0.688 -63.793 1.00 92.38 684 SER A N 1
ATOM 5138 C CA . SER A 1 684 ? 40.550 -1.006 -64.118 1.00 92.38 684 SER A CA 1
ATOM 5139 C C . SER A 1 684 ? 40.695 -1.970 -65.303 1.00 92.38 684 SER A C 1
ATOM 5141 O O . SER A 1 684 ? 41.650 -1.846 -66.069 1.00 92.38 684 SER A O 1
ATOM 5143 N N . LEU A 1 685 ? 39.754 -2.904 -65.480 1.00 90.88 685 LEU A N 1
ATOM 5144 C CA . LEU A 1 685 ? 39.718 -3.830 -66.614 1.00 90.88 685 LEU A CA 1
ATOM 5145 C C . LEU A 1 685 ? 39.252 -3.122 -67.890 1.00 90.88 685 LEU A C 1
ATOM 5147 O O . LEU A 1 685 ? 39.844 -3.347 -68.943 1.00 90.88 685 LEU A O 1
ATOM 5151 N N . ASP A 1 686 ? 38.282 -2.214 -67.789 1.00 91.94 686 ASP A N 1
ATOM 5152 C CA . ASP A 1 686 ? 37.856 -1.349 -68.891 1.00 91.94 686 ASP A CA 1
ATOM 5153 C C . ASP A 1 686 ? 39.025 -0.468 -69.354 1.00 91.94 686 ASP A C 1
ATOM 5155 O O . ASP A 1 686 ? 39.362 -0.457 -70.535 1.00 91.94 686 ASP A O 1
ATOM 5159 N N . ALA A 1 687 ? 39.741 0.179 -68.426 1.00 88.94 687 ALA A N 1
ATOM 5160 C CA . ALA A 1 687 ? 40.933 0.974 -68.733 1.00 88.94 687 ALA A CA 1
ATOM 5161 C C . ALA A 1 687 ? 42.080 0.144 -69.350 1.00 88.94 687 ALA A C 1
ATOM 5163 O O . ALA A 1 687 ? 42.803 0.638 -70.219 1.00 88.94 687 ALA A O 1
ATOM 5164 N N . GLN A 1 688 ? 42.247 -1.121 -68.942 1.00 90.00 688 GLN A N 1
ATOM 5165 C CA . GLN A 1 688 ? 43.190 -2.055 -69.574 1.00 90.00 688 GLN A CA 1
ATOM 5166 C C . GLN A 1 688 ? 42.733 -2.469 -70.979 1.00 90.00 688 GLN A C 1
ATOM 5168 O O . GLN A 1 688 ? 43.561 -2.524 -71.888 1.00 90.00 688 GLN A O 1
ATOM 5173 N N . SER A 1 689 ? 41.435 -2.712 -71.181 1.00 89.69 689 SER A N 1
ATOM 5174 C CA . SER A 1 689 ? 40.843 -2.997 -72.492 1.00 89.69 689 SER A CA 1
ATOM 5175 C C . SER A 1 689 ? 41.041 -1.819 -73.448 1.00 89.69 689 SER A C 1
ATOM 5177 O O . SER A 1 689 ? 41.547 -2.003 -74.553 1.00 89.69 689 SER A O 1
ATOM 5179 N N . ASP A 1 690 ? 40.770 -0.597 -72.989 1.00 90.50 690 ASP A N 1
ATOM 5180 C CA . ASP A 1 690 ? 41.016 0.650 -73.716 1.00 90.50 690 ASP A CA 1
ATOM 5181 C C . ASP A 1 690 ? 42.496 0.818 -74.090 1.00 90.50 690 ASP A C 1
ATOM 5183 O O . ASP A 1 690 ? 42.828 1.142 -75.233 1.00 90.50 690 ASP A O 1
ATOM 5187 N N . ALA A 1 691 ? 43.413 0.560 -73.152 1.00 87.31 691 ALA A N 1
ATOM 5188 C CA . ALA A 1 691 ? 44.850 0.618 -73.408 1.00 87.31 691 ALA A CA 1
ATOM 5189 C C . ALA A 1 691 ? 45.298 -0.438 -74.437 1.00 87.31 691 ALA A C 1
ATOM 5191 O O . ALA A 1 691 ? 46.087 -0.130 -75.334 1.00 87.31 691 ALA A O 1
ATOM 5192 N N . LEU A 1 692 ? 44.763 -1.661 -74.363 1.00 89.81 692 LEU A N 1
ATOM 5193 C CA . LEU A 1 692 ? 45.003 -2.719 -75.348 1.00 89.81 692 LEU A CA 1
ATOM 5194 C C . LEU A 1 692 ? 44.385 -2.385 -76.712 1.00 89.81 692 LEU A C 1
ATOM 5196 O O . LEU A 1 692 ? 45.000 -2.675 -77.738 1.00 89.81 692 LEU A O 1
ATOM 5200 N N . GLN A 1 693 ? 43.219 -1.744 -76.762 1.00 91.00 693 GLN A N 1
ATOM 5201 C CA . GLN A 1 693 ? 42.586 -1.302 -78.004 1.00 91.00 693 GLN A CA 1
ATOM 5202 C C . GLN A 1 693 ? 43.404 -0.194 -78.678 1.00 91.00 693 GLN A C 1
ATOM 5204 O O . GLN A 1 693 ? 43.691 -0.296 -79.872 1.00 91.00 693 GLN A O 1
ATOM 5209 N N . ARG A 1 694 ? 43.869 0.805 -77.917 1.00 87.62 694 ARG A N 1
ATOM 5210 C CA . ARG A 1 694 ? 44.772 1.866 -78.406 1.00 87.62 694 ARG A CA 1
ATOM 5211 C C . ARG A 1 694 ? 46.118 1.299 -78.873 1.00 87.62 694 ARG A C 1
ATOM 5213 O O . ARG A 1 694 ? 46.626 1.715 -79.909 1.00 87.62 694 ARG A O 1
ATOM 5220 N N . ASN A 1 695 ? 46.669 0.306 -78.170 1.00 89.00 695 ASN A N 1
ATOM 5221 C CA . ASN A 1 695 ? 47.894 -0.391 -78.582 1.00 89.00 695 ASN A CA 1
ATOM 5222 C C . ASN A 1 695 ? 47.683 -1.185 -79.889 1.00 89.00 695 ASN A C 1
ATOM 5224 O O . ASN A 1 695 ? 48.471 -1.061 -80.821 1.00 89.00 695 ASN A O 1
ATOM 5228 N N . ASN A 1 696 ? 46.570 -1.913 -80.029 1.00 87.81 696 ASN A N 1
ATOM 5229 C CA . ASN A 1 696 ? 46.211 -2.583 -81.287 1.00 87.81 696 ASN A CA 1
ATOM 5230 C C . ASN A 1 696 ? 45.983 -1.591 -82.447 1.00 87.81 696 ASN A C 1
ATOM 5232 O O . ASN A 1 696 ? 46.384 -1.864 -83.580 1.00 87.81 696 ASN A O 1
ATOM 5236 N N . GLN A 1 697 ? 45.390 -0.422 -82.186 1.00 87.56 697 GLN A N 1
ATOM 5237 C CA . GLN A 1 697 ? 45.269 0.661 -83.171 1.00 87.56 697 GLN A CA 1
ATOM 5238 C C . GLN A 1 697 ? 46.651 1.194 -83.587 1.00 87.56 697 GLN A C 1
ATOM 5240 O O . GLN A 1 697 ? 46.957 1.229 -84.776 1.00 87.56 697 GLN A O 1
ATOM 5245 N N . ALA A 1 698 ? 47.537 1.499 -82.637 1.00 86.50 698 ALA A N 1
ATOM 5246 C CA . ALA A 1 698 ? 48.912 1.909 -82.935 1.00 86.50 698 ALA A CA 1
ATOM 5247 C C . ALA A 1 698 ? 49.690 0.831 -83.718 1.00 86.50 698 ALA A C 1
ATOM 5249 O O . ALA A 1 698 ? 50.381 1.143 -84.685 1.00 86.50 698 ALA A O 1
ATOM 5250 N N . ALA A 1 699 ? 49.523 -0.448 -83.371 1.00 84.69 699 ALA A N 1
ATOM 5251 C CA . ALA A 1 699 ? 50.136 -1.568 -84.080 1.00 84.69 699 ALA A CA 1
ATOM 5252 C C . ALA A 1 699 ? 49.559 -1.780 -85.493 1.00 84.69 699 ALA A C 1
ATOM 5254 O O . ALA A 1 699 ? 50.276 -2.247 -86.378 1.00 84.69 699 ALA A O 1
ATOM 5255 N N . THR A 1 700 ? 48.287 -1.447 -85.740 1.00 86.62 700 THR A N 1
ATOM 5256 C CA . THR A 1 700 ? 47.709 -1.486 -87.097 1.00 86.62 700 THR A CA 1
ATOM 5257 C C . THR A 1 700 ? 48.159 -0.301 -87.948 1.00 86.62 700 THR A C 1
ATOM 5259 O O . THR A 1 700 ? 48.487 -0.523 -89.111 1.00 86.62 700 THR A O 1
ATOM 5262 N N . LEU A 1 701 ? 48.294 0.898 -87.374 1.00 86.31 701 LEU A N 1
ATOM 5263 C CA . LEU A 1 701 ? 48.911 2.051 -88.044 1.00 86.31 701 LEU A CA 1
ATOM 5264 C C . LEU A 1 701 ? 50.378 1.766 -88.402 1.00 86.31 701 LEU A C 1
ATOM 5266 O O . LEU A 1 701 ? 50.734 1.821 -89.572 1.00 86.31 701 LEU A O 1
ATOM 5270 N N . ALA A 1 702 ? 51.192 1.291 -87.454 1.00 83.69 702 ALA A N 1
ATOM 5271 C CA . ALA A 1 702 ? 52.589 0.928 -87.718 1.00 83.69 702 ALA A CA 1
ATOM 5272 C C . ALA A 1 702 ? 52.745 -0.171 -88.794 1.00 83.69 702 ALA A C 1
ATOM 5274 O O . ALA A 1 702 ? 53.727 -0.186 -89.537 1.00 83.69 702 ALA A O 1
ATOM 5275 N N . ARG A 1 703 ? 51.771 -1.088 -88.923 1.00 85.62 703 ARG A N 1
ATOM 5276 C CA . ARG A 1 703 ? 51.716 -2.065 -90.029 1.00 85.62 703 ARG A CA 1
ATOM 5277 C C . ARG A 1 703 ? 51.348 -1.421 -91.368 1.00 85.62 703 ARG A C 1
ATOM 5279 O O . ARG A 1 703 ? 51.868 -1.860 -92.390 1.00 85.62 703 ARG A O 1
ATOM 5286 N N . GLN A 1 704 ? 50.478 -0.410 -91.379 1.00 85.44 704 GLN A N 1
ATOM 5287 C CA . GLN A 1 704 ? 50.151 0.368 -92.579 1.00 85.44 704 GLN A CA 1
ATOM 5288 C C . GLN A 1 704 ? 51.348 1.217 -93.025 1.00 85.44 704 GLN A C 1
ATOM 5290 O O . GLN A 1 704 ? 51.701 1.169 -94.201 1.00 85.44 704 GLN A O 1
ATOM 5295 N N . ASP A 1 705 ? 52.038 1.883 -92.097 1.00 84.12 705 ASP A N 1
ATOM 5296 C CA . ASP A 1 705 ? 53.262 2.648 -92.369 1.00 84.12 705 ASP A CA 1
ATOM 5297 C C . ASP A 1 705 ? 54.379 1.746 -92.917 1.00 84.12 705 ASP A C 1
ATOM 5299 O O . ASP A 1 705 ? 54.999 2.060 -93.933 1.00 84.12 705 ASP A O 1
ATOM 5303 N N . ALA A 1 706 ? 54.594 0.573 -92.309 1.00 78.88 706 ALA A N 1
ATOM 5304 C CA . ALA A 1 706 ? 55.557 -0.412 -92.802 1.00 78.88 706 ALA A CA 1
ATOM 5305 C C . ALA A 1 706 ? 55.182 -0.967 -94.191 1.00 78.88 706 ALA A C 1
ATOM 5307 O O . ALA A 1 706 ? 56.061 -1.177 -95.027 1.00 78.88 706 ALA A O 1
ATOM 5308 N N . ALA A 1 707 ? 53.891 -1.176 -94.472 1.00 81.88 707 ALA A N 1
ATOM 5309 C CA . ALA A 1 707 ? 53.423 -1.585 -95.796 1.00 81.88 707 ALA A CA 1
ATOM 5310 C C . ALA A 1 707 ? 53.609 -0.472 -96.845 1.00 81.88 707 ALA A C 1
ATOM 5312 O O . ALA A 1 707 ? 54.042 -0.756 -97.962 1.00 81.88 707 ALA A O 1
ATOM 5313 N N . ALA A 1 708 ? 53.352 0.788 -96.481 1.00 82.38 708 ALA A N 1
ATOM 5314 C CA . ALA A 1 708 ? 53.589 1.947 -97.336 1.00 82.38 708 ALA A CA 1
ATOM 5315 C C . ALA A 1 708 ? 55.087 2.138 -97.628 1.00 82.38 708 ALA A C 1
ATOM 5317 O O . ALA A 1 708 ? 55.460 2.352 -98.780 1.00 82.38 708 ALA A O 1
ATOM 5318 N N . ALA A 1 709 ? 55.954 1.973 -96.624 1.00 80.19 709 ALA A N 1
ATOM 5319 C CA . ALA A 1 709 ? 57.407 2.010 -96.789 1.00 80.19 709 ALA A CA 1
ATOM 5320 C C . ALA A 1 709 ? 57.926 0.868 -97.686 1.00 80.19 709 ALA A C 1
ATOM 5322 O O . ALA A 1 709 ? 58.772 1.098 -98.548 1.00 80.19 709 ALA A O 1
ATOM 5323 N N . LEU A 1 710 ? 57.386 -0.350 -97.546 1.00 82.00 710 LEU A N 1
ATOM 5324 C CA . LEU A 1 710 ? 57.709 -1.471 -98.437 1.00 82.00 710 LEU A CA 1
ATOM 5325 C C . LEU A 1 710 ? 57.252 -1.221 -99.879 1.00 82.00 710 LEU A C 1
ATOM 5327 O O . LEU A 1 710 ? 57.964 -1.587 -100.813 1.00 82.00 710 LEU A O 1
ATOM 5331 N N . GLU A 1 711 ? 56.090 -0.602 -100.088 1.00 82.88 711 GLU A N 1
ATOM 5332 C CA . GLU A 1 711 ? 55.598 -0.296 -101.435 1.00 82.88 711 GLU A CA 1
ATOM 5333 C C . GLU A 1 711 ? 56.334 0.895 -102.073 1.00 82.88 711 GLU A C 1
ATOM 5335 O O . GLU A 1 711 ? 56.620 0.862 -103.272 1.00 82.88 711 GLU A O 1
ATOM 5340 N N . ALA A 1 712 ? 56.767 1.874 -101.271 1.00 81.19 712 ALA A N 1
ATOM 5341 C CA . ALA A 1 712 ? 57.709 2.909 -101.693 1.00 81.19 712 ALA A CA 1
ATOM 5342 C C . ALA A 1 712 ? 59.044 2.288 -102.141 1.00 81.19 712 ALA A C 1
ATOM 5344 O O . ALA A 1 712 ? 59.436 2.475 -103.293 1.00 81.19 712 ALA A O 1
ATOM 5345 N N . ALA A 1 713 ? 59.671 1.445 -101.312 1.00 80.88 713 ALA A N 1
ATOM 5346 C CA . ALA A 1 713 ? 60.919 0.754 -101.654 1.00 80.88 713 ALA A CA 1
ATOM 5347 C C . ALA A 1 713 ? 60.785 -0.161 -102.891 1.00 80.88 713 ALA A C 1
ATOM 5349 O O . ALA A 1 713 ? 61.702 -0.263 -103.705 1.00 80.88 713 ALA A O 1
ATOM 5350 N N . ARG A 1 714 ? 59.621 -0.795 -103.098 1.00 85.94 714 ARG A N 1
ATOM 5351 C CA . ARG A 1 714 ? 59.310 -1.519 -104.346 1.00 85.94 714 ARG A CA 1
ATOM 5352 C C . ARG A 1 714 ? 59.193 -0.585 -105.548 1.00 85.94 714 ARG A C 1
ATOM 5354 O O . ARG A 1 714 ? 59.612 -0.967 -106.638 1.00 85.94 714 ARG A O 1
ATOM 5361 N N . SER A 1 715 ? 58.625 0.609 -105.388 1.00 82.44 715 SER A N 1
ATOM 5362 C CA . SER A 1 715 ? 58.547 1.599 -106.468 1.00 82.44 715 SER A CA 1
ATOM 5363 C C . SER A 1 715 ? 59.929 2.149 -106.847 1.00 82.44 715 SER A C 1
ATOM 5365 O O . SER A 1 715 ? 60.233 2.250 -108.035 1.00 82.44 715 SER A O 1
ATOM 5367 N N . GLU A 1 716 ? 60.803 2.371 -105.863 1.00 83.31 716 GLU A N 1
ATOM 5368 C CA . GLU A 1 716 ? 62.208 2.741 -106.065 1.00 83.31 716 GLU A CA 1
ATOM 5369 C C . GLU A 1 716 ? 62.986 1.615 -106.759 1.00 83.31 716 GLU A C 1
ATOM 5371 O O . GLU A 1 716 ? 63.687 1.865 -107.738 1.00 83.31 716 GLU A O 1
ATOM 5376 N N . LEU A 1 717 ? 62.794 0.358 -106.341 1.00 81.06 717 LEU A N 1
ATOM 5377 C CA . LEU A 1 717 ? 63.399 -0.808 -106.994 1.00 81.06 717 LEU A CA 1
ATOM 5378 C C . LEU A 1 717 ? 62.932 -0.966 -108.453 1.00 81.06 717 LEU A C 1
ATOM 5380 O O . LEU A 1 717 ? 63.743 -1.295 -109.321 1.00 81.06 717 LEU A O 1
ATOM 5384 N N . ARG A 1 718 ? 61.655 -0.683 -108.758 1.00 83.25 718 ARG A N 1
ATOM 5385 C CA . ARG A 1 718 ? 61.157 -0.633 -110.147 1.00 83.25 718 ARG A CA 1
ATOM 5386 C C . ARG A 1 718 ? 61.838 0.479 -110.941 1.00 83.25 718 ARG A C 1
ATOM 5388 O O . ARG A 1 718 ? 62.327 0.198 -112.033 1.00 83.25 718 ARG A O 1
ATOM 5395 N N . ALA A 1 719 ? 61.926 1.693 -110.397 1.00 79.06 719 ALA A N 1
ATOM 5396 C CA . ALA A 1 719 ? 62.595 2.817 -111.055 1.00 79.06 719 ALA A CA 1
ATOM 5397 C C . ALA A 1 719 ? 64.086 2.523 -111.316 1.00 79.06 719 ALA A C 1
ATOM 5399 O O . ALA A 1 719 ? 64.573 2.735 -112.426 1.00 79.06 719 ALA A O 1
ATOM 5400 N N . ALA A 1 720 ? 64.791 1.938 -110.344 1.00 78.19 720 ALA A N 1
ATOM 5401 C CA . ALA A 1 720 ? 66.175 1.494 -110.496 1.00 78.19 720 ALA A CA 1
ATOM 5402 C C . ALA A 1 720 ? 66.320 0.382 -111.554 1.00 78.19 720 ALA A C 1
ATOM 5404 O O . ALA A 1 720 ? 67.257 0.408 -112.349 1.00 78.19 720 ALA A O 1
ATOM 5405 N N . SER A 1 721 ? 65.376 -0.566 -111.627 1.00 80.50 721 SER A N 1
ATOM 5406 C CA . SER A 1 721 ? 65.385 -1.609 -112.665 1.00 80.50 721 SER A CA 1
ATOM 5407 C C . SER A 1 721 ? 65.130 -1.054 -114.075 1.00 80.50 721 SER A C 1
ATOM 5409 O O . SER A 1 721 ? 65.758 -1.508 -115.028 1.00 80.50 721 SER A O 1
ATOM 5411 N N . GLN A 1 722 ? 64.286 -0.024 -114.206 1.00 81.00 722 GLN A N 1
ATOM 5412 C CA . GLN A 1 722 ? 64.054 0.692 -115.466 1.00 81.00 722 GLN A CA 1
ATOM 5413 C C . GLN A 1 722 ? 65.290 1.496 -115.892 1.00 81.00 722 GLN A C 1
ATOM 5415 O O . GLN A 1 722 ? 65.680 1.442 -117.056 1.00 81.00 722 GLN A O 1
ATOM 5420 N N . GLN A 1 723 ? 65.969 2.168 -114.956 1.00 79.50 723 GLN A N 1
ATOM 5421 C CA . GLN A 1 723 ? 67.257 2.820 -115.226 1.00 79.50 723 GLN A CA 1
ATOM 5422 C C . GLN A 1 723 ? 68.322 1.802 -115.666 1.00 79.50 723 GLN A C 1
ATOM 5424 O O . GLN A 1 723 ? 69.024 2.030 -116.648 1.00 79.50 723 GLN A O 1
ATOM 5429 N N . ALA A 1 724 ? 68.409 0.647 -114.999 1.00 74.81 724 ALA A N 1
ATOM 5430 C CA . ALA A 1 724 ? 69.328 -0.425 -115.380 1.00 74.81 724 ALA A CA 1
ATOM 5431 C C . ALA A 1 724 ? 69.016 -1.026 -116.766 1.00 74.81 724 ALA A C 1
ATOM 5433 O O . ALA A 1 724 ? 69.943 -1.422 -117.469 1.00 74.81 724 ALA A O 1
ATOM 5434 N N . ALA A 1 725 ? 67.744 -1.073 -117.179 1.00 77.69 725 ALA A N 1
ATOM 5435 C CA . ALA A 1 725 ? 67.355 -1.457 -118.536 1.00 77.69 725 ALA A CA 1
ATOM 5436 C C . ALA A 1 725 ? 67.798 -0.406 -119.571 1.00 77.69 725 ALA A C 1
ATOM 5438 O O . ALA A 1 725 ? 68.486 -0.757 -120.526 1.00 77.69 725 ALA A O 1
ATOM 5439 N N . ALA A 1 726 ? 67.527 0.881 -119.329 1.00 78.94 726 ALA A N 1
ATOM 5440 C CA . ALA A 1 726 ? 67.956 1.967 -120.215 1.00 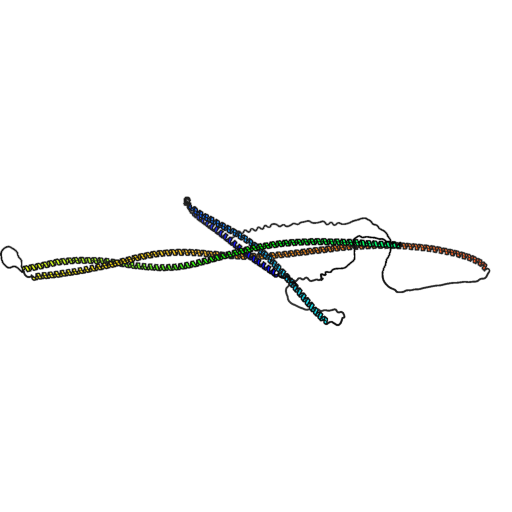78.94 726 ALA A CA 1
ATOM 5441 C C . ALA A 1 726 ? 69.490 2.029 -120.387 1.00 78.94 726 ALA A C 1
ATOM 5443 O O . ALA A 1 726 ? 69.985 2.252 -121.491 1.00 78.94 726 ALA A O 1
ATOM 5444 N N . TYR A 1 727 ? 70.265 1.763 -119.328 1.00 80.50 727 TYR A N 1
ATOM 5445 C CA . TYR A 1 727 ? 71.726 1.652 -119.439 1.00 80.50 727 TYR A CA 1
ATOM 5446 C C . TYR A 1 727 ? 72.186 0.430 -120.254 1.00 80.50 727 TYR A C 1
ATOM 5448 O O . TYR A 1 727 ? 73.227 0.506 -120.905 1.00 80.50 727 TYR A O 1
ATOM 5456 N N . ARG A 1 728 ? 71.432 -0.681 -120.271 1.00 82.50 728 ARG A N 1
ATOM 5457 C CA . ARG A 1 728 ? 71.724 -1.823 -121.160 1.00 82.50 728 ARG A CA 1
ATOM 5458 C C . ARG A 1 728 ? 71.448 -1.477 -122.617 1.00 82.50 728 ARG A C 1
ATOM 5460 O O . ARG A 1 728 ? 72.321 -1.709 -123.443 1.00 82.50 728 ARG A O 1
ATOM 5467 N N . GLU A 1 729 ? 70.313 -0.850 -122.917 1.00 79.50 729 GLU A N 1
ATOM 5468 C CA . GLU A 1 729 ? 69.987 -0.390 -124.276 1.00 79.50 729 GLU A CA 1
ATOM 5469 C C . GLU A 1 729 ? 71.050 0.586 -124.811 1.00 79.50 729 GLU A C 1
ATOM 5471 O O . GLU A 1 729 ? 71.505 0.444 -125.945 1.00 79.50 729 GLU A O 1
ATOM 5476 N N . GLN A 1 730 ? 71.529 1.521 -123.981 1.00 78.12 730 GLN A N 1
ATOM 5477 C CA . GLN A 1 730 ? 72.646 2.403 -124.344 1.00 78.12 730 GLN A CA 1
ATOM 5478 C C . GLN A 1 730 ? 73.952 1.631 -124.593 1.00 78.12 730 GLN A C 1
ATOM 5480 O O . GLN A 1 730 ? 74.664 1.930 -125.551 1.00 78.12 730 GLN A O 1
ATOM 5485 N N . LEU A 1 731 ? 74.282 0.629 -123.772 1.00 80.75 731 LEU A N 1
ATOM 5486 C CA . LEU A 1 731 ? 75.465 -0.212 -123.990 1.00 80.75 731 LEU A CA 1
ATOM 5487 C C . LEU A 1 731 ? 75.349 -1.060 -125.265 1.00 80.75 731 LEU A C 1
ATOM 5489 O O . LEU A 1 731 ? 76.342 -1.215 -125.973 1.00 80.75 731 LEU A O 1
ATOM 5493 N N . GLU A 1 732 ? 74.162 -1.564 -125.597 1.00 83.69 732 GLU A N 1
ATOM 5494 C CA . GLU A 1 732 ? 73.899 -2.299 -126.838 1.00 83.69 732 GLU A CA 1
ATOM 5495 C C . GLU A 1 732 ? 73.997 -1.388 -128.068 1.00 83.69 732 GLU A C 1
ATOM 5497 O O . GLU A 1 732 ? 74.650 -1.763 -129.044 1.00 83.69 732 GLU A O 1
ATOM 5502 N N . GLN A 1 733 ? 73.467 -0.161 -127.999 1.00 80.75 733 GLN A N 1
ATOM 5503 C CA . GLN A 1 733 ? 73.659 0.873 -129.025 1.00 80.75 733 GLN A CA 1
ATOM 5504 C C . GLN A 1 733 ? 75.149 1.174 -129.238 1.00 80.75 733 GLN A C 1
ATOM 5506 O O . GLN A 1 733 ? 75.633 1.069 -130.364 1.00 80.75 733 GLN A O 1
ATOM 5511 N N . ARG A 1 734 ? 75.919 1.429 -128.170 1.00 81.19 734 ARG A N 1
ATOM 5512 C CA . ARG A 1 734 ? 77.379 1.628 -128.266 1.00 81.19 734 ARG A CA 1
ATOM 5513 C C . ARG A 1 734 ? 78.119 0.398 -128.797 1.00 81.19 734 ARG A C 1
ATOM 5515 O O . ARG A 1 734 ? 79.108 0.537 -129.510 1.00 81.19 734 ARG A O 1
ATOM 5522 N N . ASN A 1 735 ? 77.655 -0.812 -128.488 1.00 86.62 735 ASN A N 1
ATOM 5523 C CA . ASN A 1 735 ? 78.247 -2.043 -129.012 1.00 86.62 735 ASN A CA 1
ATOM 5524 C C . ASN A 1 735 ? 77.940 -2.236 -130.512 1.00 86.62 735 ASN A C 1
ATOM 5526 O O . ASN A 1 735 ? 78.790 -2.742 -131.245 1.00 86.62 735 ASN A O 1
ATOM 5530 N N . ASN A 1 736 ? 76.764 -1.795 -130.976 1.00 83.81 736 ASN A N 1
ATOM 5531 C CA . ASN A 1 736 ? 76.416 -1.724 -132.397 1.00 83.81 736 ASN A CA 1
ATOM 5532 C C . ASN A 1 736 ? 77.281 -0.676 -133.122 1.00 83.81 736 ASN A C 1
ATOM 5534 O O . ASN A 1 736 ? 77.938 -1.038 -134.093 1.00 83.81 736 ASN A O 1
ATOM 5538 N N . GLU A 1 737 ? 77.388 0.555 -132.598 1.00 83.06 737 GLU A N 1
ATOM 5539 C CA . GLU A 1 737 ? 78.283 1.607 -133.125 1.00 83.06 737 GLU A CA 1
ATOM 5540 C C . GLU A 1 737 ? 79.724 1.093 -133.287 1.00 83.06 737 GLU A C 1
ATOM 5542 O O . GLU A 1 737 ? 80.339 1.257 -134.339 1.00 83.06 737 GLU A O 1
ATOM 5547 N N . VAL A 1 738 ? 80.268 0.417 -132.267 1.00 83.00 738 VAL A N 1
ATOM 5548 C CA . VAL A 1 738 ? 81.624 -0.160 -132.310 1.00 83.00 738 VAL A CA 1
ATOM 5549 C C . VAL A 1 738 ? 81.744 -1.276 -133.355 1.00 83.00 738 VAL A C 1
ATOM 5551 O O . VAL A 1 738 ? 82.785 -1.380 -134.005 1.00 83.00 738 VAL A O 1
ATOM 5554 N N . ARG A 1 739 ? 80.705 -2.094 -133.567 1.00 85.19 739 ARG A N 1
ATOM 5555 C CA . ARG A 1 739 ? 80.694 -3.118 -134.628 1.00 85.19 739 ARG A CA 1
ATOM 5556 C C . ARG A 1 739 ? 80.611 -2.505 -136.029 1.00 85.19 739 ARG A C 1
ATOM 5558 O O . ARG A 1 739 ? 81.326 -2.967 -136.915 1.00 85.19 739 ARG A O 1
ATOM 5565 N N . GLU A 1 740 ? 79.833 -1.445 -136.220 1.00 83.12 740 GLU A N 1
ATOM 5566 C CA . GLU A 1 740 ? 79.773 -0.694 -137.482 1.00 83.12 740 GLU A CA 1
ATOM 5567 C C . GLU A 1 740 ? 81.100 0.018 -137.781 1.00 83.12 740 GLU A C 1
ATOM 5569 O O . GLU A 1 740 ? 81.632 -0.113 -138.883 1.00 83.12 740 GLU A O 1
ATOM 5574 N N . LEU A 1 741 ? 81.700 0.684 -136.789 1.00 84.12 741 LEU A N 1
ATOM 5575 C CA . LEU A 1 741 ? 83.031 1.298 -136.895 1.00 84.12 741 LEU A CA 1
ATOM 5576 C C . LEU A 1 741 ? 84.119 0.268 -137.235 1.00 84.12 741 LEU A C 1
ATOM 5578 O O . LEU A 1 741 ? 84.974 0.540 -138.077 1.00 84.12 741 LEU A O 1
ATOM 5582 N N . ASN A 1 742 ? 84.072 -0.926 -136.637 1.00 86.00 742 ASN A N 1
ATOM 5583 C CA . ASN A 1 742 ? 84.993 -2.022 -136.951 1.00 86.00 742 ASN A CA 1
ATOM 5584 C C . ASN A 1 742 ? 84.771 -2.548 -138.384 1.00 86.00 742 ASN A C 1
ATOM 5586 O O . ASN A 1 742 ? 85.730 -2.705 -139.136 1.00 86.00 742 ASN A O 1
ATOM 5590 N N . SER A 1 743 ? 83.517 -2.712 -138.818 1.00 83.25 743 SER A N 1
ATOM 5591 C CA . SER A 1 743 ? 83.196 -3.085 -140.204 1.00 83.25 743 SER A CA 1
ATOM 5592 C C . SER A 1 743 ? 83.654 -2.030 -141.222 1.00 83.25 743 SER A C 1
ATOM 5594 O O . SER A 1 743 ? 84.129 -2.389 -142.300 1.00 83.25 743 SER A O 1
ATOM 5596 N N . MET A 1 744 ? 83.547 -0.737 -140.897 1.00 79.31 744 MET A N 1
ATOM 5597 C CA . MET A 1 744 ? 84.059 0.350 -141.740 1.00 79.31 744 MET A CA 1
ATOM 5598 C C . MET A 1 744 ? 85.592 0.384 -141.770 1.00 79.31 744 MET A C 1
ATOM 5600 O O . MET A 1 744 ? 86.165 0.618 -142.833 1.00 79.31 744 MET A O 1
ATOM 5604 N N . LEU A 1 745 ? 86.263 0.091 -140.650 1.00 86.00 745 LEU A N 1
ATOM 5605 C CA . LEU A 1 745 ? 87.717 -0.087 -140.600 1.00 86.00 745 LEU A CA 1
ATOM 5606 C C . LEU A 1 745 ? 88.172 -1.252 -141.487 1.00 86.00 745 LEU A C 1
ATOM 5608 O O . LEU A 1 745 ? 89.041 -1.052 -142.329 1.00 86.00 745 LEU A O 1
ATOM 5612 N N . GLN A 1 746 ? 87.542 -2.424 -141.385 1.00 82.25 746 GLN A N 1
ATOM 5613 C CA . GLN A 1 746 ? 87.864 -3.581 -142.234 1.00 82.25 746 GLN A CA 1
ATOM 5614 C C . GLN A 1 746 ? 87.630 -3.288 -143.726 1.00 82.25 746 GLN A C 1
ATOM 5616 O O . GLN A 1 746 ? 88.462 -3.635 -144.565 1.00 82.25 746 GLN A O 1
ATOM 5621 N N . ALA A 1 747 ? 86.543 -2.588 -144.073 1.00 79.75 747 ALA A N 1
ATOM 5622 C CA . ALA A 1 747 ? 86.293 -2.140 -145.444 1.00 79.75 747 ALA A CA 1
ATOM 5623 C C . ALA A 1 747 ? 87.345 -1.123 -145.933 1.00 79.75 747 ALA A C 1
ATOM 5625 O O . ALA A 1 747 ? 87.767 -1.171 -147.092 1.00 79.75 747 ALA A O 1
ATOM 5626 N N . TRP A 1 748 ? 87.808 -0.224 -145.059 1.00 85.44 748 TRP A N 1
ATOM 5627 C CA . TRP A 1 748 ? 88.885 0.719 -145.361 1.00 85.44 748 TRP A CA 1
ATOM 5628 C C . TRP A 1 748 ? 90.237 0.020 -145.539 1.00 85.44 748 TRP A C 1
ATOM 5630 O O . TRP A 1 748 ? 90.957 0.333 -146.486 1.00 85.44 748 TRP A O 1
ATOM 5640 N N . GLU A 1 749 ? 90.565 -0.969 -144.706 1.00 84.31 749 GLU A N 1
ATOM 5641 C CA . GLU A 1 749 ? 91.776 -1.781 -144.859 1.00 84.31 749 GLU A CA 1
ATOM 5642 C C . GLU A 1 749 ? 91.747 -2.612 -146.144 1.00 84.31 749 GLU A C 1
ATOM 5644 O O . GLU A 1 749 ? 92.743 -2.637 -146.865 1.00 84.31 749 GLU A O 1
ATOM 5649 N N . ALA A 1 750 ? 90.603 -3.201 -146.506 1.00 75.69 750 ALA A N 1
ATOM 5650 C CA . ALA A 1 750 ? 90.429 -3.884 -147.788 1.00 75.69 750 ALA A CA 1
ATOM 5651 C C . ALA A 1 750 ? 90.614 -2.929 -148.984 1.00 75.69 750 ALA A C 1
ATOM 5653 O O . ALA A 1 750 ? 91.305 -3.266 -149.947 1.00 75.69 750 ALA A O 1
ATOM 5654 N N . MET A 1 751 ? 90.070 -1.706 -148.916 1.00 77.44 751 MET A N 1
ATOM 5655 C CA . MET A 1 751 ? 90.310 -0.672 -149.934 1.00 77.44 751 MET A CA 1
ATOM 5656 C C . MET A 1 751 ? 91.768 -0.197 -149.974 1.00 77.44 751 MET A C 1
ATOM 5658 O O . MET A 1 751 ? 92.273 0.103 -151.059 1.00 77.44 751 MET A O 1
ATOM 5662 N N . ARG A 1 752 ? 92.458 -0.132 -148.827 1.00 87.00 752 ARG A N 1
ATOM 5663 C CA . ARG A 1 752 ? 93.886 0.206 -148.760 1.00 87.00 752 ARG A CA 1
ATOM 5664 C C . ARG A 1 752 ? 94.718 -0.890 -149.416 1.00 87.00 752 ARG A C 1
ATOM 5666 O O . ARG A 1 752 ? 95.425 -0.590 -150.365 1.00 87.00 752 ARG A O 1
ATOM 5673 N N . LEU A 1 753 ? 94.528 -2.150 -149.026 1.00 80.19 753 LEU A N 1
ATOM 5674 C CA . LEU A 1 753 ? 95.205 -3.309 -149.619 1.00 80.19 753 LEU A CA 1
ATOM 5675 C C . LEU A 1 753 ? 94.929 -3.437 -151.127 1.00 80.19 753 LEU A C 1
ATOM 5677 O O . LEU A 1 753 ? 95.831 -3.772 -151.892 1.00 80.19 753 LEU A O 1
ATOM 5681 N N . GLY A 1 754 ? 93.719 -3.100 -151.584 1.00 78.12 754 GLY A N 1
ATOM 5682 C CA . GLY A 1 754 ? 93.395 -3.009 -153.011 1.00 78.12 754 GLY A CA 1
ATOM 5683 C C . GLY A 1 754 ? 94.193 -1.927 -153.754 1.00 78.12 754 GLY A C 1
ATOM 5684 O O . GLY A 1 754 ? 94.617 -2.148 -154.889 1.00 78.12 754 GLY A O 1
ATOM 5685 N N . LYS A 1 755 ? 94.457 -0.778 -153.117 1.00 80.19 755 LYS A N 1
ATOM 5686 C CA . LYS A 1 755 ? 95.346 0.268 -153.655 1.00 80.19 755 LYS A CA 1
ATOM 5687 C C . LYS A 1 755 ? 96.820 -0.114 -153.550 1.00 80.19 755 LYS A C 1
ATOM 5689 O O . LYS A 1 755 ? 97.554 0.119 -154.503 1.00 80.19 755 LYS A O 1
ATOM 5694 N N . ASP A 1 756 ? 97.240 -0.751 -152.463 1.00 77.38 756 ASP A N 1
ATOM 5695 C CA . ASP A 1 756 ? 98.602 -1.263 -152.280 1.00 77.38 756 ASP A CA 1
ATOM 5696 C C . ASP A 1 756 ? 98.926 -2.308 -153.372 1.00 77.38 756 ASP A C 1
ATOM 5698 O O . ASP A 1 756 ? 100.003 -2.278 -153.967 1.00 77.38 756 ASP A O 1
ATOM 5702 N N . ALA A 1 757 ? 97.955 -3.151 -153.748 1.00 74.19 757 ALA A N 1
ATOM 5703 C CA . ALA A 1 757 ? 98.053 -4.066 -154.887 1.00 74.19 757 ALA A CA 1
ATOM 5704 C C . ALA A 1 757 ? 98.091 -3.347 -156.254 1.00 74.19 757 ALA A C 1
ATOM 5706 O O . ALA A 1 757 ? 98.832 -3.765 -157.143 1.00 74.19 757 ALA A O 1
ATOM 5707 N N . GLN A 1 758 ? 97.349 -2.247 -156.437 1.00 74.44 758 GLN A N 1
ATOM 5708 C CA . GLN A 1 758 ? 97.457 -1.406 -157.643 1.00 74.44 758 GLN A CA 1
ATOM 5709 C C . GLN A 1 758 ? 98.819 -0.701 -157.734 1.00 74.44 758 GLN A C 1
ATOM 5711 O O . GLN A 1 758 ? 99.378 -0.602 -158.825 1.00 74.44 758 GLN A O 1
ATOM 5716 N N . ILE A 1 759 ? 99.381 -0.258 -156.606 1.00 76.06 759 ILE A N 1
ATOM 5717 C CA . ILE A 1 759 ? 100.733 0.308 -156.521 1.00 76.06 759 ILE A CA 1
ATOM 5718 C C . ILE A 1 759 ? 101.769 -0.772 -156.845 1.00 76.06 759 ILE A C 1
ATOM 5720 O O . ILE A 1 759 ? 102.647 -0.527 -157.665 1.00 76.06 759 ILE A O 1
ATOM 5724 N N . ALA A 1 760 ? 101.636 -1.986 -156.302 1.00 76.50 760 ALA A N 1
ATOM 5725 C CA . ALA A 1 760 ? 102.499 -3.113 -156.654 1.00 76.50 760 ALA A CA 1
ATOM 5726 C C . ALA A 1 760 ? 102.421 -3.459 -158.154 1.00 76.50 760 ALA A C 1
ATOM 5728 O O . ALA A 1 760 ? 103.454 -3.663 -158.785 1.00 76.50 760 ALA A O 1
ATOM 5729 N N . ALA A 1 761 ? 101.226 -3.446 -158.755 1.00 73.94 761 ALA A N 1
ATOM 5730 C CA . ALA A 1 761 ? 101.039 -3.659 -160.192 1.00 73.94 761 ALA A CA 1
ATOM 5731 C C . ALA A 1 761 ? 101.617 -2.516 -161.054 1.00 73.94 761 ALA A C 1
ATOM 5733 O O . ALA A 1 761 ? 102.142 -2.767 -162.140 1.00 73.94 761 ALA A O 1
ATOM 5734 N N . LEU A 1 762 ? 101.558 -1.267 -160.579 1.00 80.50 762 LEU A N 1
ATOM 5735 C CA . LEU A 1 762 ? 102.223 -0.123 -161.212 1.00 80.50 762 LEU A CA 1
ATOM 5736 C C . LEU A 1 762 ? 103.747 -0.225 -161.103 1.00 80.50 762 LEU A C 1
ATOM 5738 O O . LEU A 1 762 ? 104.423 0.014 -162.097 1.00 80.50 762 LEU A O 1
ATOM 5742 N N . LEU A 1 763 ? 104.285 -0.634 -159.953 1.00 80.06 763 LEU A N 1
ATOM 5743 C CA . LEU A 1 763 ? 105.717 -0.874 -159.759 1.00 80.06 763 LEU A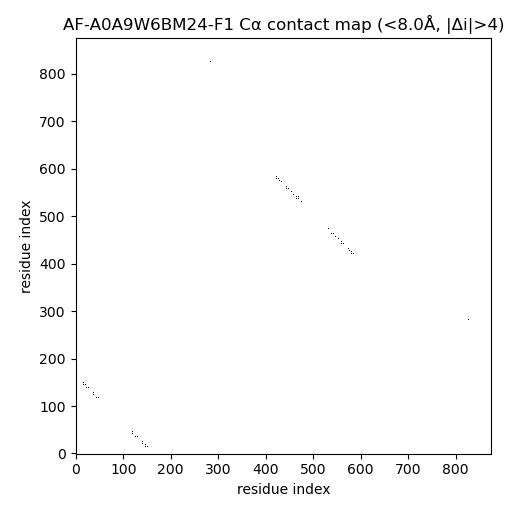 CA 1
ATOM 5744 C C . LEU A 1 763 ? 106.215 -2.036 -160.628 1.00 80.06 763 LEU A C 1
ATOM 5746 O O . LEU A 1 763 ? 107.249 -1.894 -161.267 1.00 80.06 763 LEU A O 1
ATOM 5750 N N . GLU A 1 764 ? 105.456 -3.128 -160.750 1.00 78.38 764 GLU A N 1
ATOM 5751 C CA . GLU A 1 764 ? 105.689 -4.199 -161.735 1.00 78.38 764 GLU A CA 1
ATOM 5752 C C . GLU A 1 764 ? 105.730 -3.651 -163.170 1.00 78.38 764 GLU A C 1
ATOM 5754 O O . GLU A 1 764 ? 106.619 -3.992 -163.946 1.00 78.38 764 GLU A O 1
ATOM 5759 N N . ARG A 1 765 ? 104.796 -2.765 -163.538 1.00 74.38 765 ARG A N 1
ATOM 5760 C CA . ARG A 1 765 ? 104.735 -2.176 -164.884 1.00 74.38 765 ARG A CA 1
ATOM 5761 C C . ARG A 1 765 ? 105.896 -1.217 -165.156 1.00 74.38 765 ARG A C 1
ATOM 5763 O O . ARG A 1 765 ? 106.477 -1.271 -166.235 1.00 74.38 765 ARG A O 1
ATOM 5770 N N . CYS A 1 766 ? 106.265 -0.391 -164.178 1.00 76.69 766 CYS A N 1
ATOM 5771 C CA . CYS A 1 766 ? 107.455 0.454 -164.232 1.00 76.69 766 CYS A CA 1
ATOM 5772 C C . CYS A 1 766 ? 108.724 -0.397 -164.324 1.00 76.69 766 CYS A C 1
ATOM 5774 O O . CYS A 1 766 ? 109.533 -0.148 -165.206 1.00 76.69 766 CYS A O 1
ATOM 5776 N N . LYS A 1 767 ? 108.849 -1.455 -163.516 1.00 78.94 767 LYS A N 1
ATOM 5777 C CA . LYS A 1 767 ? 109.975 -2.398 -163.544 1.00 78.94 767 LYS A CA 1
ATOM 5778 C C . LYS A 1 767 ? 110.102 -3.107 -164.893 1.00 78.94 767 LYS A C 1
ATOM 5780 O O . LYS A 1 767 ? 111.206 -3.214 -165.404 1.00 78.94 767 LYS A O 1
ATOM 5785 N N . ARG A 1 768 ? 108.994 -3.508 -165.528 1.00 75.25 768 ARG A N 1
ATOM 5786 C CA . ARG A 1 768 ? 109.012 -4.042 -166.905 1.00 75.25 768 ARG A CA 1
ATOM 5787 C C . ARG A 1 768 ? 109.461 -2.994 -167.928 1.00 75.25 768 ARG A C 1
ATOM 5789 O O . ARG A 1 768 ? 110.180 -3.335 -168.856 1.00 75.25 768 ARG A O 1
ATOM 5796 N N . HIS A 1 769 ? 109.100 -1.721 -167.753 1.00 77.75 769 HIS A N 1
ATOM 5797 C CA . HIS A 1 769 ? 109.602 -0.636 -168.605 1.00 77.75 769 HIS A CA 1
ATOM 5798 C C . HIS A 1 769 ? 111.067 -0.262 -168.318 1.00 77.75 769 HIS A C 1
ATOM 5800 O O . HIS A 1 769 ? 111.783 0.117 -169.244 1.00 77.75 769 HIS A O 1
ATOM 5806 N N . GLU A 1 770 ? 111.545 -0.414 -167.082 1.00 75.56 770 GLU A N 1
ATOM 5807 C CA . GLU A 1 770 ? 112.968 -0.350 -166.732 1.00 75.56 770 GLU A CA 1
ATOM 5808 C C . GLU A 1 770 ? 113.734 -1.544 -167.309 1.00 75.56 770 GLU A C 1
ATOM 5810 O O . GLU A 1 770 ? 114.852 -1.369 -167.778 1.00 75.56 770 GLU A O 1
ATOM 5815 N N . GLU A 1 771 ? 113.133 -2.734 -167.357 1.00 72.69 771 GLU A N 1
ATOM 5816 C CA . GLU A 1 771 ? 113.693 -3.923 -168.002 1.00 72.69 771 GLU A CA 1
ATOM 5817 C C . GLU A 1 771 ? 113.737 -3.752 -169.529 1.00 72.69 771 GLU A C 1
ATOM 5819 O O . GLU A 1 771 ? 114.816 -3.901 -170.097 1.00 72.69 771 GLU A O 1
ATOM 5824 N N . ASP A 1 772 ? 112.657 -3.298 -170.182 1.00 74.25 772 ASP A N 1
ATOM 5825 C CA . ASP A 1 772 ? 112.637 -2.878 -171.598 1.00 74.25 772 ASP A CA 1
ATOM 5826 C C . ASP A 1 772 ? 113.735 -1.840 -171.895 1.00 74.25 772 ASP A C 1
ATOM 5828 O O . ASP A 1 772 ? 114.429 -1.907 -172.916 1.00 74.25 772 ASP A O 1
ATOM 5832 N N . ALA A 1 773 ? 113.874 -0.834 -171.024 1.00 73.12 773 ALA A N 1
ATOM 5833 C CA . ALA A 1 773 ? 114.881 0.214 -171.148 1.00 73.12 773 ALA A CA 1
ATOM 5834 C C . ALA A 1 773 ? 116.294 -0.328 -170.901 1.00 73.12 773 ALA A C 1
ATOM 5836 O O . ALA A 1 773 ? 117.223 0.083 -171.592 1.00 73.12 773 ALA A O 1
ATOM 5837 N N . ALA A 1 774 ? 116.461 -1.287 -169.991 1.00 70.69 774 ALA A N 1
ATOM 5838 C CA . ALA A 1 774 ? 117.716 -1.973 -169.719 1.00 70.69 774 ALA A CA 1
ATOM 5839 C C . ALA A 1 774 ? 118.090 -2.977 -170.820 1.00 70.69 774 ALA A C 1
ATOM 5841 O O . ALA A 1 774 ? 119.276 -3.224 -171.011 1.00 70.69 774 ALA A O 1
ATOM 5842 N N . GLU A 1 775 ? 117.141 -3.533 -171.575 1.00 68.62 775 GLU A N 1
ATOM 5843 C CA . GLU A 1 775 ? 117.414 -4.364 -172.758 1.00 68.62 775 GLU A CA 1
ATOM 5844 C C . GLU A 1 775 ? 117.770 -3.500 -173.977 1.00 68.62 775 GLU A C 1
ATOM 5846 O O . GLU A 1 775 ? 118.719 -3.802 -174.708 1.00 68.62 775 GLU A O 1
ATOM 5851 N N . LYS A 1 776 ? 117.104 -2.349 -174.143 1.00 69.56 776 LYS A N 1
ATOM 5852 C CA . LYS A 1 776 ? 117.517 -1.295 -175.091 1.00 69.56 776 LYS A CA 1
ATOM 5853 C C . LYS A 1 776 ? 118.900 -0.741 -174.732 1.00 69.56 776 LYS A C 1
ATOM 5855 O O . LYS A 1 776 ? 119.750 -0.596 -175.607 1.00 69.56 776 LYS A O 1
ATOM 5860 N N . ALA A 1 777 ? 119.179 -0.523 -173.448 1.00 62.66 777 ALA A N 1
ATOM 5861 C CA . ALA A 1 777 ? 120.511 -0.168 -172.973 1.00 62.66 777 ALA A CA 1
ATOM 5862 C C . ALA A 1 777 ? 121.509 -1.301 -173.246 1.00 62.66 777 ALA A C 1
ATOM 5864 O O . ALA A 1 777 ? 122.531 -1.037 -173.860 1.00 62.66 777 ALA A O 1
ATOM 5865 N N . ARG A 1 778 ? 121.205 -2.564 -172.909 1.00 63.00 778 ARG A N 1
ATOM 5866 C CA . ARG A 1 778 ? 122.073 -3.727 -173.185 1.00 63.00 778 ARG A CA 1
ATOM 5867 C C . ARG A 1 778 ? 122.360 -3.920 -174.677 1.00 63.00 778 ARG A C 1
ATOM 5869 O O . ARG A 1 778 ? 123.467 -4.326 -175.006 1.00 63.00 778 ARG A O 1
ATOM 5876 N N . THR A 1 779 ? 121.438 -3.600 -175.584 1.00 63.88 779 THR A N 1
ATOM 5877 C CA . THR A 1 779 ? 121.680 -3.667 -177.042 1.00 63.88 779 THR A CA 1
ATOM 5878 C C . THR A 1 779 ? 122.514 -2.486 -177.556 1.00 63.88 779 THR A C 1
ATOM 5880 O O . THR A 1 779 ? 123.481 -2.701 -178.289 1.00 63.88 779 THR A O 1
ATOM 5883 N N . ILE A 1 780 ? 122.249 -1.257 -177.100 1.00 60.47 780 ILE A N 1
ATOM 5884 C CA . ILE A 1 780 ? 123.107 -0.078 -177.357 1.00 60.47 780 ILE A CA 1
ATOM 5885 C C . ILE A 1 780 ? 124.515 -0.279 -176.762 1.00 60.47 780 ILE A C 1
ATOM 5887 O O . ILE A 1 780 ? 125.525 0.131 -177.336 1.00 60.47 780 ILE A O 1
ATOM 5891 N N . GLU A 1 781 ? 124.606 -0.951 -175.621 1.00 52.84 781 GLU A N 1
ATOM 5892 C CA . GLU A 1 781 ? 125.848 -1.228 -174.913 1.00 52.84 781 GLU A CA 1
ATOM 5893 C C . GLU A 1 781 ? 126.560 -2.482 -175.445 1.00 52.84 781 GLU A C 1
ATOM 5895 O O . GLU A 1 781 ? 127.778 -2.558 -175.354 1.00 52.84 781 GLU A O 1
ATOM 5900 N N . ALA A 1 782 ? 125.864 -3.411 -176.106 1.00 56.34 782 ALA A N 1
ATOM 5901 C CA . ALA A 1 782 ? 126.479 -4.459 -176.926 1.00 56.34 782 ALA A CA 1
ATOM 5902 C C . ALA A 1 782 ? 127.113 -3.883 -178.205 1.00 56.34 782 ALA A C 1
ATOM 5904 O O . ALA A 1 782 ? 128.148 -4.377 -178.653 1.00 56.34 782 ALA A O 1
ATOM 5905 N N . LEU A 1 783 ? 126.553 -2.797 -178.756 1.00 51.34 783 LEU A N 1
ATOM 5906 C CA . LEU A 1 783 ? 127.207 -2.016 -179.810 1.00 51.34 783 LEU A CA 1
ATOM 5907 C C . LEU A 1 783 ? 128.430 -1.253 -179.266 1.00 51.34 783 LEU A C 1
ATOM 5909 O O . LEU A 1 783 ? 129.487 -1.287 -179.892 1.00 51.34 783 LEU A O 1
ATOM 5913 N N . ARG A 1 784 ? 128.346 -0.634 -178.077 1.00 47.41 784 ARG A N 1
ATOM 5914 C CA . ARG A 1 784 ? 129.496 0.066 -177.455 1.00 47.41 784 ARG A CA 1
ATOM 5915 C C . ARG A 1 784 ? 130.594 -0.868 -176.925 1.00 47.41 784 ARG A C 1
ATOM 5917 O O . ARG A 1 784 ? 131.768 -0.540 -177.059 1.00 47.41 784 ARG A O 1
ATOM 5924 N N . ARG A 1 785 ? 130.271 -2.055 -176.399 1.00 43.69 785 ARG A N 1
ATOM 5925 C CA . ARG A 1 785 ? 131.262 -3.057 -175.940 1.00 43.69 785 ARG A CA 1
ATOM 5926 C C . ARG A 1 785 ? 131.990 -3.783 -177.078 1.00 43.69 785 ARG A C 1
ATOM 5928 O O . ARG A 1 785 ? 132.922 -4.530 -176.806 1.00 43.69 785 ARG A O 1
ATOM 5935 N N . LYS A 1 786 ? 131.653 -3.512 -178.346 1.00 49.41 786 LYS A N 1
ATOM 5936 C CA . LYS A 1 786 ? 132.533 -3.819 -179.489 1.00 49.41 786 LYS A CA 1
ATOM 5937 C C . LYS A 1 786 ? 133.665 -2.795 -179.694 1.00 49.41 786 LYS A C 1
ATOM 5939 O O . LYS A 1 786 ? 134.447 -2.977 -180.620 1.00 49.41 786 LYS A O 1
ATOM 5944 N N . LEU A 1 787 ? 133.762 -1.740 -178.871 1.00 39.19 787 LEU A N 1
ATOM 5945 C CA . LEU A 1 787 ? 134.689 -0.620 -179.091 1.00 39.19 787 LEU A CA 1
ATOM 5946 C C . LEU A 1 787 ? 135.677 -0.289 -177.953 1.00 39.19 787 LEU A C 1
ATOM 5948 O O . LEU A 1 787 ? 136.590 0.483 -178.225 1.00 39.19 787 LEU A O 1
ATOM 5952 N N . GLN A 1 788 ? 135.575 -0.842 -176.732 1.00 29.19 788 GLN A N 1
ATOM 5953 C CA . GLN A 1 788 ? 136.586 -0.629 -175.666 1.00 29.19 788 GLN A CA 1
ATOM 5954 C C . GLN A 1 788 ? 136.611 -1.749 -174.583 1.00 29.19 788 GLN A C 1
ATOM 5956 O O . GLN A 1 788 ? 135.632 -2.491 -174.468 1.00 29.19 788 GLN A O 1
ATOM 5961 N N . PRO A 1 789 ? 137.729 -1.919 -173.832 1.00 31.72 789 PRO A N 1
ATOM 5962 C CA . PRO A 1 789 ? 138.034 -3.105 -173.009 1.00 31.72 789 PRO A CA 1
ATOM 5963 C C . PRO A 1 789 ? 137.498 -3.045 -171.548 1.00 31.72 789 PRO A C 1
ATOM 5965 O O . PRO A 1 789 ? 136.944 -2.020 -171.152 1.00 31.72 789 PRO A O 1
ATOM 5968 N N . PRO A 1 790 ? 137.607 -4.134 -170.743 1.00 39.00 790 PRO A N 1
ATOM 5969 C CA . PRO A 1 790 ? 136.697 -4.376 -169.610 1.00 39.00 790 PRO A CA 1
ATOM 5970 C C . PRO A 1 790 ? 137.269 -4.233 -168.178 1.00 39.00 790 PRO A C 1
ATOM 5972 O O . PRO A 1 790 ? 138.457 -4.424 -167.933 1.00 39.00 790 PRO A O 1
ATOM 5975 N N . GLY A 1 791 ? 136.353 -4.038 -167.216 1.00 26.62 791 GLY A N 1
ATOM 5976 C CA . GLY A 1 791 ? 136.517 -4.180 -165.754 1.00 26.62 791 GLY A CA 1
ATOM 5977 C C . GLY A 1 791 ? 135.394 -3.435 -164.995 1.00 26.62 791 GLY A C 1
ATOM 5978 O O . GLY A 1 791 ? 134.879 -2.457 -165.525 1.00 26.62 791 GLY A O 1
ATOM 5979 N N . GLY A 1 792 ? 134.923 -3.819 -163.798 1.00 30.88 792 GLY A N 1
ATOM 5980 C CA . GLY A 1 792 ? 135.138 -5.049 -163.013 1.00 30.88 792 GLY A CA 1
ATOM 5981 C C . GLY A 1 792 ? 134.680 -4.902 -161.538 1.00 30.88 792 GLY A C 1
ATOM 5982 O O . GLY A 1 792 ? 135.170 -4.014 -160.853 1.00 30.88 792 GLY A O 1
ATOM 5983 N N . GLY A 1 793 ? 133.795 -5.783 -161.033 1.00 32.38 793 GLY A N 1
ATOM 5984 C CA . GLY A 1 793 ? 133.304 -5.809 -159.626 1.00 32.38 793 GLY A CA 1
ATOM 5985 C C . GLY A 1 793 ? 132.281 -4.710 -159.242 1.00 32.38 793 GLY A C 1
ATOM 5986 O O . GLY A 1 793 ? 132.067 -3.787 -160.017 1.00 32.38 793 GLY A O 1
ATOM 5987 N N . GLY A 1 794 ? 131.587 -4.745 -158.087 1.00 36.00 794 GLY A N 1
ATOM 5988 C CA . GLY A 1 794 ? 131.398 -5.832 -157.101 1.00 36.00 794 GLY A CA 1
ATOM 5989 C C . GLY A 1 794 ? 130.934 -5.368 -155.688 1.00 36.00 794 GLY A C 1
ATOM 5990 O O . GLY A 1 794 ? 131.531 -4.454 -155.133 1.00 36.00 794 GLY A O 1
ATOM 5991 N N . GLY A 1 795 ? 129.949 -6.048 -155.063 1.00 39.19 795 GLY A N 1
ATOM 5992 C CA . GLY A 1 795 ? 129.593 -5.932 -153.617 1.00 39.19 795 GLY A CA 1
ATOM 5993 C C . GLY A 1 795 ? 128.704 -4.733 -153.171 1.00 39.19 795 GLY A C 1
ATOM 5994 O O . GLY A 1 795 ? 128.389 -3.892 -154.000 1.00 39.19 795 GLY A O 1
ATOM 5995 N N . ASN A 1 796 ? 128.261 -4.574 -151.898 1.00 40.75 796 ASN A N 1
ATOM 5996 C CA . ASN A 1 796 ? 128.162 -5.520 -150.753 1.00 40.75 796 ASN A CA 1
ATOM 5997 C C . ASN A 1 796 ? 127.306 -4.996 -149.531 1.00 40.75 796 ASN A C 1
ATOM 5999 O O . ASN A 1 796 ? 127.499 -3.861 -149.122 1.00 40.75 796 ASN A O 1
ATOM 6003 N N . SER A 1 797 ? 126.497 -5.863 -148.879 1.00 47.81 797 SER A N 1
ATOM 6004 C CA . SER A 1 797 ? 126.181 -6.001 -147.408 1.00 47.81 797 SER A CA 1
ATOM 6005 C C . SER A 1 797 ? 125.631 -4.899 -146.420 1.00 47.81 797 SER A C 1
ATOM 6007 O O . SER A 1 797 ? 126.245 -3.855 -146.255 1.00 47.81 797 SER A O 1
ATOM 6009 N N . ARG A 1 798 ? 124.695 -5.341 -145.518 1.00 47.09 798 ARG A N 1
ATOM 6010 C CA . ARG A 1 798 ? 124.571 -5.122 -144.011 1.00 47.09 798 ARG A CA 1
ATOM 6011 C C . ARG A 1 798 ? 123.972 -3.807 -143.385 1.00 47.09 798 ARG A C 1
ATOM 6013 O O . ARG A 1 798 ? 123.918 -2.819 -144.096 1.00 47.09 798 ARG A O 1
ATOM 6020 N N . ALA A 1 799 ? 123.510 -3.681 -142.095 1.00 41.69 799 ALA A N 1
ATOM 6021 C CA . ALA A 1 799 ? 123.274 -4.572 -140.891 1.00 41.69 799 ALA A CA 1
ATOM 6022 C C . ALA A 1 799 ? 122.463 -3.936 -139.669 1.00 41.69 799 ALA A C 1
ATOM 6024 O O . ALA A 1 799 ? 122.309 -2.721 -139.638 1.00 41.69 799 ALA A O 1
ATOM 6025 N N . SER A 1 800 ? 122.113 -4.749 -138.618 1.00 43.62 800 SER A N 1
ATOM 6026 C CA . SER A 1 800 ? 121.860 -4.453 -137.140 1.00 43.62 800 SER A CA 1
ATOM 6027 C C . SER A 1 800 ? 120.499 -3.852 -136.632 1.00 43.62 800 SER A C 1
ATOM 6029 O O . SER A 1 800 ? 119.756 -3.397 -137.490 1.00 43.62 800 SER A O 1
ATOM 6031 N N . LEU A 1 801 ? 120.060 -3.707 -135.334 1.00 41.16 801 LEU A N 1
ATOM 6032 C CA . LEU A 1 801 ? 120.098 -4.297 -133.917 1.00 41.16 801 LEU A CA 1
ATOM 6033 C C . LEU A 1 801 ? 119.127 -3.413 -133.005 1.00 41.16 801 LEU A C 1
ATOM 6035 O O . LEU A 1 801 ? 118.717 -2.390 -133.541 1.00 41.16 801 LEU A O 1
ATOM 6039 N N . SER A 1 802 ? 118.666 -3.525 -131.717 1.00 40.59 802 SER A N 1
ATOM 6040 C CA . SER A 1 802 ? 118.557 -4.371 -130.453 1.00 40.59 802 SER A CA 1
ATOM 6041 C C . SER A 1 802 ? 117.416 -3.731 -129.545 1.00 40.59 802 SER A C 1
ATOM 6043 O O . SER A 1 802 ? 116.817 -2.780 -130.035 1.00 40.59 802 SER A O 1
ATOM 6045 N N . GLY A 1 803 ? 116.970 -4.024 -128.285 1.00 38.06 803 GLY A N 1
ATOM 6046 C CA . GLY A 1 803 ? 117.187 -4.970 -127.132 1.00 38.06 803 GLY A CA 1
ATOM 6047 C C . GLY A 1 803 ? 117.426 -4.246 -125.749 1.00 38.06 803 GLY A C 1
ATOM 6048 O O . GLY A 1 803 ? 118.185 -3.286 -125.787 1.00 38.06 803 GLY A O 1
ATOM 6049 N N . ALA A 1 804 ? 116.951 -4.574 -124.506 1.00 40.91 804 ALA A N 1
ATOM 6050 C CA . ALA A 1 804 ? 115.907 -5.463 -123.889 1.00 40.91 804 ALA A CA 1
ATOM 6051 C C . ALA A 1 804 ? 115.753 -5.279 -122.304 1.00 40.91 804 ALA A C 1
ATOM 6053 O O . ALA A 1 804 ? 116.617 -4.640 -121.719 1.00 40.91 804 ALA A O 1
ATOM 6054 N N . LEU A 1 805 ? 114.751 -5.927 -121.626 1.00 44.66 805 LEU A N 1
ATOM 6055 C CA . LEU A 1 805 ? 114.597 -6.333 -120.160 1.00 44.66 805 LEU A CA 1
ATOM 6056 C C . LEU A 1 805 ? 114.068 -5.414 -118.974 1.00 44.66 805 LEU A C 1
ATOM 6058 O O . LEU A 1 805 ? 114.682 -4.407 -118.669 1.00 44.66 805 LEU A O 1
ATOM 6062 N N . LEU A 1 806 ? 113.016 -5.902 -118.241 1.00 46.41 806 LEU A N 1
ATOM 6063 C CA . LEU A 1 806 ? 112.676 -6.031 -116.755 1.00 46.41 806 LEU A CA 1
ATOM 6064 C C . LEU A 1 806 ? 113.018 -4.935 -115.646 1.00 46.41 806 LEU A C 1
ATOM 6066 O O . LEU A 1 806 ? 113.660 -3.951 -115.975 1.00 46.41 806 LEU A O 1
ATOM 6070 N N . PRO A 1 807 ? 112.701 -5.077 -114.307 1.00 56.72 807 PRO A N 1
ATOM 6071 C CA . PRO A 1 807 ? 111.377 -5.150 -113.600 1.00 56.72 807 PRO A CA 1
ATOM 6072 C C . PRO A 1 807 ? 111.200 -4.384 -112.214 1.00 56.72 807 PRO A C 1
ATOM 6074 O O . PRO A 1 807 ? 112.160 -4.203 -111.478 1.00 56.72 807 PRO A O 1
ATOM 6077 N N . GLY A 1 808 ? 109.945 -4.123 -111.762 1.00 41.38 808 GLY A N 1
ATOM 6078 C CA . GLY A 1 808 ? 109.435 -4.250 -110.349 1.00 41.38 808 GLY A CA 1
ATOM 6079 C C . GLY A 1 808 ? 109.605 -3.166 -109.225 1.00 41.38 808 GLY A C 1
ATOM 6080 O O . GLY A 1 808 ? 110.702 -2.682 -108.992 1.00 41.38 808 GLY A O 1
ATOM 6081 N N . GLY A 1 809 ? 108.548 -2.928 -108.398 1.00 35.31 809 GLY A N 1
ATOM 6082 C CA . GLY A 1 809 ? 108.666 -2.654 -106.928 1.00 35.31 809 GLY A CA 1
ATOM 6083 C C . GLY A 1 809 ? 108.090 -1.369 -106.236 1.00 35.31 809 GLY A C 1
ATOM 6084 O O . GLY A 1 809 ? 108.612 -0.284 -106.432 1.00 35.31 809 GLY A O 1
ATOM 6085 N N . ALA A 1 810 ? 107.163 -1.568 -105.267 1.00 34.00 810 ALA A N 1
ATOM 6086 C CA . ALA A 1 810 ? 106.982 -0.876 -103.948 1.00 34.00 810 ALA A CA 1
ATOM 6087 C C . ALA A 1 810 ? 106.281 0.517 -103.703 1.00 34.00 810 ALA A C 1
ATOM 6089 O O . ALA A 1 810 ? 106.571 1.519 -104.338 1.00 34.00 810 ALA A O 1
ATOM 6090 N N . ALA A 1 811 ? 105.495 0.537 -102.595 1.00 35.31 811 ALA A N 1
ATOM 6091 C CA . ALA A 1 811 ? 105.179 1.608 -101.601 1.00 35.31 811 ALA A CA 1
ATOM 6092 C C . ALA A 1 811 ? 104.262 2.842 -101.899 1.00 35.31 811 ALA A C 1
ATOM 6094 O O . ALA A 1 811 ? 104.407 3.520 -102.907 1.00 35.31 811 ALA A O 1
ATOM 6095 N N . GLY A 1 812 ? 103.397 3.212 -100.922 1.00 28.11 812 GLY A N 1
ATOM 6096 C CA . GLY A 1 812 ? 102.752 4.549 -100.805 1.00 28.11 812 GLY A CA 1
ATOM 6097 C C . GLY A 1 812 ? 101.302 4.604 -100.249 1.00 28.11 812 GLY A C 1
ATOM 6098 O O . GLY A 1 812 ? 100.428 3.892 -100.721 1.00 28.11 812 GLY A O 1
ATOM 6099 N N . SER A 1 813 ? 101.032 5.483 -99.270 1.00 35.34 813 SER A N 1
ATOM 6100 C CA . SER A 1 813 ? 99.717 5.873 -98.672 1.00 35.34 813 SER A CA 1
ATOM 6101 C C . SER A 1 813 ? 99.823 7.375 -98.254 1.00 35.34 813 SER A C 1
ATOM 6103 O O . SER A 1 813 ? 100.954 7.862 -98.370 1.00 35.34 813 SER A O 1
ATOM 6105 N N . PRO A 1 814 ? 98.820 8.151 -97.740 1.00 51.00 814 PRO A N 1
ATOM 6106 C CA . PRO A 1 814 ? 97.425 7.841 -97.341 1.00 51.00 814 PRO A CA 1
ATOM 6107 C C . PRO A 1 814 ? 96.339 8.933 -97.664 1.00 51.00 814 PRO A C 1
ATOM 6109 O O . PRO A 1 814 ? 96.641 9.989 -98.200 1.00 51.00 814 PRO A O 1
ATOM 6112 N N . GLY A 1 815 ? 95.089 8.742 -97.191 1.00 28.20 815 GLY A N 1
ATOM 6113 C CA . GLY A 1 815 ? 94.397 9.770 -96.366 1.00 28.20 815 GLY A CA 1
ATOM 6114 C C . GLY A 1 815 ? 93.309 10.734 -96.924 1.00 28.20 815 GLY A C 1
ATOM 6115 O O . GLY A 1 815 ? 93.624 11.808 -97.407 1.00 28.20 815 GLY A O 1
ATOM 6116 N N . SER A 1 816 ? 92.041 10.457 -96.562 1.00 30.66 816 SER A N 1
ATOM 6117 C CA . SER A 1 816 ? 91.054 11.392 -95.937 1.00 30.66 816 SER A CA 1
ATOM 6118 C C . SER A 1 816 ? 90.326 12.554 -96.691 1.00 30.66 816 SER A C 1
ATOM 6120 O O . SER A 1 816 ? 90.920 13.561 -97.044 1.00 30.66 816 SER A O 1
ATOM 6122 N N . SER A 1 817 ? 88.977 12.484 -96.652 1.00 32.09 817 SER A N 1
ATOM 6123 C CA . SER A 1 817 ? 87.976 13.561 -96.369 1.00 32.09 817 SER A CA 1
ATOM 6124 C C . SER A 1 817 ? 87.467 14.623 -97.392 1.00 32.09 817 SER A C 1
ATOM 6126 O O . SER A 1 817 ? 88.149 15.579 -97.723 1.00 32.09 817 SER A O 1
ATOM 6128 N N . SER A 1 818 ? 86.149 14.501 -97.668 1.00 32.53 818 SER A N 1
ATOM 6129 C CA . SER A 1 818 ? 85.033 15.493 -97.575 1.00 32.53 818 SER A CA 1
ATOM 6130 C C . SER A 1 818 ? 84.754 16.662 -98.574 1.00 32.53 818 SER A C 1
ATOM 6132 O O . SER A 1 818 ? 85.622 17.406 -99.000 1.00 32.53 818 SER A O 1
ATOM 6134 N N . ALA A 1 819 ? 83.431 16.868 -98.779 1.00 31.34 819 ALA A N 1
ATOM 6135 C CA . ALA A 1 819 ? 82.670 18.108 -99.083 1.00 31.34 819 ALA A CA 1
ATOM 6136 C C . ALA A 1 819 ? 82.527 18.700 -100.528 1.00 31.34 819 ALA A C 1
ATOM 6138 O O . ALA A 1 819 ? 83.460 19.226 -101.113 1.00 31.34 819 ALA A O 1
ATOM 6139 N N . THR A 1 820 ? 81.266 18.680 -101.020 1.00 42.31 820 THR A N 1
ATOM 6140 C CA . THR A 1 820 ? 80.421 19.718 -101.715 1.00 42.31 820 THR A CA 1
ATOM 6141 C C . THR A 1 820 ? 81.030 21.063 -102.195 1.00 42.31 820 THR A C 1
ATOM 6143 O O . THR A 1 820 ? 81.854 21.581 -101.443 1.00 42.31 820 THR A O 1
ATOM 6146 N N . PRO A 1 821 ? 80.515 21.763 -103.265 1.00 48.34 821 PRO A N 1
ATOM 6147 C CA . PRO A 1 821 ? 79.057 21.991 -103.513 1.00 48.34 821 PRO A CA 1
ATOM 6148 C C . PRO A 1 821 ? 78.518 22.287 -104.971 1.00 48.34 821 PRO A C 1
ATOM 6150 O O . PRO A 1 821 ? 79.280 22.486 -105.903 1.00 48.34 821 PRO A O 1
ATOM 6153 N N . ILE A 1 822 ? 77.168 22.333 -105.120 1.00 33.97 822 ILE A N 1
ATOM 6154 C CA . ILE A 1 822 ? 76.260 23.319 -105.825 1.00 33.97 822 ILE A CA 1
ATOM 6155 C C . ILE A 1 822 ? 76.784 24.059 -107.099 1.00 33.97 822 ILE A C 1
ATOM 6157 O O . ILE A 1 822 ? 77.816 24.708 -107.009 1.00 33.97 822 ILE A O 1
ATOM 6161 N N . ALA A 1 823 ? 76.097 24.199 -108.262 1.00 33.06 823 ALA A N 1
ATOM 6162 C CA . ALA A 1 823 ? 74.778 23.756 -108.806 1.00 33.06 823 ALA A CA 1
ATOM 6163 C C . ALA A 1 823 ? 74.826 23.638 -110.384 1.00 33.06 823 ALA A C 1
ATOM 6165 O O . ALA A 1 823 ? 75.767 23.000 -110.833 1.00 33.06 823 ALA A O 1
ATOM 6166 N N . MET A 1 824 ? 73.968 24.121 -111.325 1.00 30.94 824 MET A N 1
ATOM 6167 C CA . MET A 1 824 ? 72.762 24.997 -111.370 1.00 30.94 824 MET A CA 1
ATOM 6168 C C . MET A 1 824 ? 72.020 24.969 -112.755 1.00 30.94 824 MET A C 1
ATOM 6170 O O . MET A 1 824 ? 72.699 25.000 -113.770 1.00 30.94 824 MET A O 1
ATOM 6174 N N . ALA A 1 825 ? 70.664 25.050 -112.779 1.00 35.81 825 ALA A N 1
ATOM 6175 C CA . ALA A 1 825 ? 69.754 25.482 -113.898 1.00 35.81 825 ALA A CA 1
ATOM 6176 C C . ALA A 1 825 ? 69.685 24.691 -115.251 1.00 35.81 825 ALA A C 1
ATOM 6178 O O . ALA A 1 825 ? 70.676 24.121 -115.672 1.00 35.81 825 ALA A O 1
ATOM 6179 N N . GLN A 1 826 ? 68.590 24.661 -116.052 1.00 33.72 826 GLN A N 1
ATOM 6180 C CA . GLN A 1 826 ? 67.117 24.809 -115.856 1.00 33.72 826 GLN A CA 1
ATOM 6181 C C . GLN A 1 826 ? 66.345 24.356 -117.141 1.00 33.72 826 GLN A C 1
ATOM 6183 O O . GLN A 1 826 ? 66.881 24.529 -118.229 1.00 33.72 826 GLN A O 1
ATOM 6188 N N . LEU A 1 827 ? 65.080 23.888 -116.988 1.00 32.50 827 LEU A N 1
ATOM 6189 C CA . LEU A 1 827 ? 63.848 24.028 -117.839 1.00 32.50 827 LEU A CA 1
ATOM 6190 C C . LEU A 1 827 ? 63.101 22.673 -118.015 1.00 32.50 827 LEU A C 1
ATOM 6192 O O . LEU A 1 827 ? 63.716 21.691 -118.396 1.00 32.50 827 LEU A O 1
ATOM 6196 N N . GLN A 1 828 ? 61.865 22.497 -117.503 1.00 30.95 828 GLN A N 1
ATOM 6197 C CA . GLN A 1 828 ? 60.537 22.854 -118.084 1.00 30.95 828 GLN A CA 1
ATOM 6198 C C . GLN A 1 828 ? 60.074 21.839 -119.169 1.00 30.95 828 GLN A C 1
ATOM 6200 O O . GLN A 1 828 ? 60.870 21.531 -120.042 1.00 30.95 828 GLN A O 1
ATOM 6205 N N . GLN A 1 829 ? 58.850 21.275 -119.239 1.00 32.62 829 GLN A N 1
ATOM 6206 C CA . GLN A 1 829 ? 57.520 21.476 -118.585 1.00 32.62 829 GLN A CA 1
ATOM 6207 C C . GLN A 1 829 ? 57.027 20.094 -118.000 1.00 32.62 829 GLN A C 1
ATOM 6209 O O . GLN A 1 829 ? 57.905 19.317 -117.649 1.00 32.62 829 GLN A O 1
ATOM 6214 N N . GLN A 1 830 ? 55.773 19.631 -117.776 1.00 27.84 830 GLN A N 1
ATOM 6215 C CA . GLN A 1 830 ? 54.363 20.076 -117.933 1.00 27.84 830 GLN A CA 1
ATOM 6216 C C . GLN A 1 830 ? 53.443 19.399 -116.852 1.00 27.84 830 GLN A C 1
ATOM 6218 O O . GLN A 1 830 ? 53.904 19.104 -115.752 1.00 27.84 830 GLN A O 1
ATOM 6223 N N . GLN A 1 831 ? 52.150 19.169 -117.139 1.00 33.50 831 GLN A N 1
ATOM 6224 C CA . GLN A 1 831 ? 51.102 18.475 -116.352 1.00 33.50 831 GLN A CA 1
ATOM 6225 C C . GLN A 1 831 ? 50.019 17.960 -117.346 1.00 33.50 831 GLN A C 1
ATOM 6227 O O . GLN A 1 831 ? 49.962 18.534 -118.437 1.00 33.50 831 GLN A O 1
ATOM 6232 N N . PRO A 1 832 ? 49.170 16.936 -117.053 1.00 44.19 832 PRO A N 1
ATOM 6233 C CA . PRO A 1 832 ? 47.913 17.201 -116.319 1.00 44.19 832 PRO A CA 1
ATOM 6234 C C . PRO A 1 832 ? 47.289 16.008 -115.522 1.00 44.19 832 PRO A C 1
ATOM 6236 O O . PRO A 1 832 ? 47.808 14.897 -115.477 1.00 44.19 832 PRO A O 1
ATOM 6239 N N . ARG A 1 833 ? 46.128 16.266 -114.894 1.00 39.69 833 ARG A N 1
ATOM 6240 C CA . ARG A 1 833 ? 45.091 15.304 -114.410 1.00 39.69 833 ARG A CA 1
ATOM 6241 C C . ARG A 1 833 ? 44.074 15.012 -115.566 1.00 39.69 833 ARG A C 1
ATOM 6243 O O . ARG A 1 833 ? 44.199 15.740 -116.551 1.00 39.69 833 ARG A O 1
ATOM 6250 N N . PRO A 1 834 ? 43.050 14.100 -115.514 1.00 51.38 834 PRO A N 1
ATOM 6251 C CA . PRO A 1 834 ? 42.266 13.674 -114.329 1.00 51.38 834 PRO A CA 1
ATOM 6252 C C . PRO A 1 834 ? 41.564 12.266 -114.359 1.00 51.38 834 PRO A C 1
ATOM 6254 O O . PRO A 1 834 ? 41.845 11.429 -115.201 1.00 51.38 834 PRO A O 1
ATOM 6257 N N . VAL A 1 835 ? 40.597 12.097 -113.431 1.00 30.48 835 VAL A N 1
ATOM 6258 C CA . VAL A 1 835 ? 39.407 11.193 -113.356 1.00 30.48 835 VAL A CA 1
ATOM 6259 C C . VAL A 1 835 ? 39.500 9.652 -113.221 1.00 30.48 835 VAL A C 1
ATOM 6261 O O . VAL A 1 835 ? 40.308 8.976 -113.836 1.00 30.48 835 VAL A O 1
ATOM 6264 N N . SER A 1 836 ? 38.474 9.132 -112.516 1.00 30.50 836 SER A N 1
ATOM 6265 C CA . SER A 1 836 ? 37.692 7.909 -112.820 1.00 30.50 836 SER A CA 1
ATOM 6266 C C . SER A 1 836 ? 37.955 6.573 -112.086 1.00 30.50 836 SER A C 1
ATOM 6268 O O . SER A 1 836 ? 38.532 5.648 -112.640 1.00 30.50 836 SER A O 1
ATOM 6270 N N . SER A 1 837 ? 37.243 6.428 -110.956 1.00 30.28 837 SER A N 1
ATOM 6271 C CA . SER A 1 837 ? 36.274 5.337 -110.681 1.00 30.28 837 SER A CA 1
ATOM 6272 C C . SER A 1 837 ? 36.722 3.919 -110.262 1.00 30.28 837 SER A C 1
ATOM 6274 O O . SER A 1 837 ? 37.407 3.210 -110.989 1.00 30.28 837 SER A O 1
ATOM 6276 N N . GLY A 1 838 ? 36.109 3.454 -109.160 1.00 31.34 838 GLY A N 1
ATOM 6277 C CA . GLY A 1 838 ? 35.787 2.043 -108.895 1.00 31.34 838 GLY A CA 1
ATOM 6278 C C . GLY A 1 838 ? 36.834 1.194 -108.152 1.00 31.34 838 GLY A C 1
ATOM 6279 O O . GLY A 1 838 ? 38.013 1.516 -108.143 1.00 31.34 838 GLY A O 1
ATOM 6280 N N . ASN A 1 839 ? 36.459 0.073 -107.520 1.00 33.16 839 ASN A N 1
ATOM 6281 C CA . ASN A 1 839 ? 35.132 -0.331 -107.018 1.00 33.16 839 ASN A CA 1
ATOM 6282 C C . ASN A 1 839 ? 35.281 -1.492 -106.002 1.00 33.16 839 ASN A C 1
ATOM 6284 O O . ASN A 1 839 ? 36.194 -2.297 -106.155 1.00 33.16 839 ASN A O 1
ATOM 6288 N N . ASN A 1 840 ? 34.316 -1.650 -105.083 1.00 32.59 840 ASN A N 1
ATOM 6289 C CA . ASN A 1 840 ? 34.174 -2.756 -104.113 1.00 32.59 840 ASN A CA 1
ATOM 6290 C C . ASN A 1 840 ? 35.305 -2.889 -103.056 1.00 32.59 840 ASN A C 1
ATOM 6292 O O . ASN A 1 840 ? 36.457 -2.562 -103.302 1.00 32.59 840 ASN A O 1
ATOM 6296 N N . GLY A 1 841 ? 35.052 -3.398 -101.847 1.00 29.66 841 GLY A N 1
ATOM 6297 C CA . GLY A 1 841 ? 33.780 -3.812 -101.242 1.00 29.66 841 GLY A CA 1
ATOM 6298 C C . GLY A 1 841 ? 34.005 -4.625 -99.955 1.00 29.66 841 GLY A C 1
ATOM 6299 O O . GLY A 1 841 ? 35.145 -4.841 -99.560 1.00 29.66 841 GLY A O 1
ATOM 6300 N N . ALA A 1 842 ? 32.911 -5.129 -99.364 1.00 34.81 842 ALA A N 1
ATOM 6301 C CA . ALA A 1 842 ? 32.853 -5.910 -98.113 1.00 34.81 842 ALA A CA 1
ATOM 6302 C C . ALA A 1 842 ? 33.198 -5.131 -96.812 1.00 34.81 842 ALA A C 1
ATOM 6304 O O . ALA A 1 842 ? 34.089 -4.296 -96.789 1.00 34.81 842 ALA A O 1
ATOM 6305 N N . ARG A 1 843 ? 32.525 -5.372 -95.675 1.00 41.12 843 ARG A N 1
ATOM 6306 C CA . ARG A 1 843 ? 31.335 -6.214 -95.410 1.00 41.12 843 ARG A CA 1
ATOM 6307 C C . ARG A 1 843 ? 30.571 -5.669 -94.194 1.00 41.12 843 ARG A C 1
ATOM 6309 O O . ARG A 1 843 ? 31.190 -5.189 -93.251 1.00 41.12 843 ARG A O 1
ATOM 6316 N N . HIS A 1 844 ? 29.244 -5.809 -94.186 1.00 31.31 844 HIS A N 1
ATOM 6317 C CA . HIS A 1 844 ? 28.458 -5.650 -92.960 1.00 31.31 844 HIS A CA 1
ATOM 6318 C C . HIS A 1 844 ? 28.853 -6.710 -91.922 1.00 31.31 844 HIS A C 1
ATOM 6320 O O . HIS A 1 844 ? 29.022 -7.879 -92.273 1.00 31.31 844 HIS A O 1
ATOM 6326 N N . ILE A 1 845 ? 28.845 -6.328 -90.645 1.00 36.56 845 ILE A N 1
ATOM 6327 C CA . ILE A 1 845 ? 28.423 -7.218 -89.560 1.00 36.56 845 ILE A CA 1
ATOM 6328 C C . ILE A 1 845 ? 27.250 -6.528 -88.865 1.00 36.56 845 ILE A C 1
ATOM 6330 O O . ILE A 1 845 ? 27.349 -5.378 -88.444 1.00 36.56 845 ILE A O 1
ATOM 6334 N N . HIS A 1 846 ? 26.120 -7.225 -88.809 1.00 30.97 846 HIS A N 1
ATOM 6335 C CA . HIS A 1 846 ? 24.868 -6.754 -88.232 1.00 30.97 846 HIS A CA 1
ATOM 6336 C C . HIS A 1 846 ? 24.636 -7.564 -86.954 1.00 30.97 846 HIS A C 1
ATOM 6338 O O . HIS A 1 846 ? 24.383 -8.764 -87.028 1.00 30.97 846 HIS A O 1
ATOM 6344 N N . VAL A 1 847 ? 24.794 -6.937 -85.786 1.00 36.16 847 VAL A N 1
ATOM 6345 C CA . VAL A 1 847 ? 24.529 -7.583 -84.491 1.00 36.16 847 VAL A CA 1
ATOM 6346 C C . VAL A 1 847 ? 23.120 -7.199 -84.059 1.00 36.16 847 VAL A C 1
ATOM 6348 O O . VAL A 1 847 ? 22.836 -6.024 -83.829 1.00 36.16 847 VAL A O 1
ATOM 6351 N N . HIS A 1 848 ? 22.227 -8.183 -84.006 1.00 30.22 848 HIS A N 1
ATOM 6352 C CA . HIS A 1 848 ? 20.825 -7.975 -83.659 1.00 30.22 848 HIS A CA 1
ATOM 6353 C C . HIS A 1 848 ? 20.608 -8.147 -82.147 1.00 30.22 848 HIS A C 1
ATOM 6355 O O . HIS A 1 848 ? 21.252 -8.979 -81.511 1.00 30.22 848 HIS A O 1
ATOM 6361 N N . MET A 1 849 ? 19.687 -7.364 -81.582 1.00 38.69 849 MET A N 1
ATOM 6362 C CA . MET A 1 849 ? 19.274 -7.451 -80.177 1.00 38.69 849 MET A CA 1
ATOM 6363 C C . MET A 1 849 ? 18.763 -8.851 -79.822 1.00 38.69 849 MET A C 1
ATOM 6365 O O . MET A 1 849 ? 17.996 -9.426 -80.592 1.00 38.69 849 MET A O 1
ATOM 6369 N N . HIS A 1 850 ? 19.078 -9.335 -78.618 1.00 33.69 850 HIS A N 1
ATOM 6370 C CA . HIS A 1 850 ? 18.312 -10.382 -77.936 1.00 33.69 850 HIS A CA 1
ATOM 6371 C C . HIS A 1 850 ? 18.075 -9.997 -76.467 1.00 33.69 850 HIS A C 1
ATOM 6373 O O . HIS A 1 850 ? 18.983 -9.956 -75.643 1.00 33.69 850 HIS A O 1
ATOM 6379 N N . SER A 1 851 ? 16.811 -9.742 -76.148 1.00 38.94 851 SER A N 1
ATOM 6380 C CA . SER A 1 851 ? 16.214 -9.859 -74.815 1.00 38.94 851 SER A CA 1
ATOM 6381 C C . SER A 1 851 ? 14.865 -10.543 -75.028 1.00 38.94 851 SER A C 1
ATOM 6383 O O . SER A 1 851 ? 14.212 -10.255 -76.035 1.00 38.94 851 SER A O 1
ATOM 6385 N N . PRO A 1 852 ? 14.465 -11.487 -74.163 1.00 47.94 852 PRO A N 1
ATOM 6386 C CA . PRO A 1 852 ? 13.286 -11.205 -73.333 1.00 47.94 852 PRO A CA 1
ATOM 6387 C C . PRO A 1 852 ? 13.298 -11.917 -71.956 1.00 47.94 852 PRO A C 1
ATOM 6389 O O . PRO A 1 852 ? 14.254 -12.603 -71.613 1.00 47.94 852 PRO A O 1
ATOM 6392 N N . ALA A 1 853 ? 12.173 -11.790 -71.233 1.00 31.77 853 ALA A N 1
ATOM 6393 C CA . ALA A 1 853 ? 11.829 -12.382 -69.926 1.00 31.77 853 ALA A CA 1
ATOM 6394 C C . ALA A 1 853 ? 12.621 -11.815 -68.722 1.00 31.77 853 ALA A C 1
ATOM 6396 O O . ALA A 1 853 ? 13.843 -11.793 -68.730 1.00 31.77 853 ALA A O 1
ATOM 6397 N N . VAL A 1 854 ? 12.024 -11.260 -67.655 1.00 40.03 854 VAL A N 1
ATOM 6398 C CA . VAL A 1 854 ? 10.676 -11.369 -67.038 1.00 40.03 854 VAL A CA 1
ATOM 6399 C C . VAL A 1 854 ? 10.418 -12.698 -66.314 1.00 40.03 854 VAL A C 1
ATOM 6401 O O . VAL A 1 854 ? 9.819 -13.617 -66.861 1.00 40.03 854 VAL A O 1
ATOM 6404 N N . VAL A 1 855 ? 10.818 -12.731 -65.038 1.00 38.09 855 VAL A N 1
ATOM 6405 C CA . VAL A 1 855 ? 10.370 -13.650 -63.973 1.00 38.09 855 VAL A CA 1
ATOM 6406 C C . VAL A 1 855 ? 10.208 -12.765 -62.724 1.00 38.09 855 VAL A C 1
ATOM 6408 O O . VAL A 1 855 ? 11.189 -12.228 -62.226 1.00 38.09 855 VAL A O 1
ATOM 6411 N N . ALA A 1 856 ? 9.000 -12.280 -62.434 1.00 34.97 856 ALA A N 1
ATOM 6412 C CA . ALA A 1 856 ? 7.997 -12.903 -61.559 1.00 34.97 856 ALA A CA 1
ATOM 6413 C C . ALA A 1 856 ? 8.337 -12.790 -60.055 1.00 34.97 856 ALA A C 1
ATOM 6415 O O . ALA A 1 856 ? 9.188 -13.505 -59.530 1.00 34.97 856 ALA A O 1
ATOM 6416 N N . SER A 1 857 ? 7.629 -11.891 -59.366 1.00 39.56 857 SER A N 1
ATOM 6417 C CA . SER A 1 857 ? 7.710 -11.683 -57.915 1.00 39.56 857 SER A CA 1
ATOM 6418 C C . SER A 1 857 ? 6.943 -12.766 -57.139 1.00 39.56 857 SER A C 1
ATOM 6420 O O . SER A 1 857 ? 5.816 -13.079 -57.524 1.00 39.56 857 SER A O 1
ATOM 6422 N N . PRO A 1 858 ? 7.451 -13.256 -55.995 1.00 46.03 858 PRO A N 1
ATOM 6423 C CA . PRO A 1 858 ? 6.656 -14.020 -55.041 1.00 46.03 858 PRO A CA 1
ATOM 6424 C C . PRO A 1 858 ? 5.998 -13.082 -54.016 1.00 46.03 858 PRO A C 1
ATOM 6426 O O . PRO A 1 858 ? 6.574 -12.758 -52.979 1.00 46.03 858 PRO A O 1
ATOM 6429 N N . SER A 1 859 ? 4.765 -12.650 -54.281 1.00 36.09 859 SER A N 1
ATOM 6430 C CA . SER A 1 859 ? 3.902 -12.079 -53.240 1.00 36.09 859 SER A CA 1
ATOM 6431 C C . SER A 1 859 ? 3.397 -13.204 -52.333 1.00 36.09 859 SER A C 1
ATOM 6433 O O . SER A 1 859 ? 2.550 -13.991 -52.754 1.00 36.09 859 SER A O 1
ATOM 6435 N N . PHE A 1 860 ? 3.913 -13.295 -51.104 1.00 31.66 860 PHE A N 1
ATOM 6436 C CA . PHE A 1 860 ? 3.459 -14.282 -50.121 1.00 31.66 860 PHE A CA 1
ATOM 6437 C C . PHE A 1 860 ? 2.462 -13.645 -49.147 1.00 31.66 860 PHE A C 1
ATOM 6439 O O . PHE A 1 860 ? 2.795 -12.707 -48.423 1.00 31.66 860 PHE A O 1
ATOM 6446 N N . SER A 1 861 ? 1.227 -14.142 -49.136 1.00 38.50 861 SER A N 1
ATOM 6447 C CA . SER A 1 861 ? 0.143 -13.641 -48.286 1.00 38.50 861 SER A CA 1
ATOM 6448 C C . SER A 1 861 ? -0.449 -14.766 -47.445 1.00 38.50 861 SER A C 1
ATOM 6450 O O . SER A 1 861 ? -0.702 -15.848 -47.962 1.00 38.50 861 SER A O 1
ATOM 6452 N N . GLY A 1 862 ? -0.751 -14.465 -46.180 1.00 33.03 862 GLY A N 1
ATOM 6453 C CA . GLY A 1 862 ? -1.678 -15.251 -45.364 1.00 33.03 862 GLY A CA 1
ATOM 6454 C C . GLY A 1 862 ? -1.070 -16.381 -44.530 1.00 33.03 862 GLY A C 1
ATOM 6455 O O . GLY A 1 862 ? -1.019 -17.526 -44.961 1.00 33.03 862 GLY A O 1
ATOM 6456 N N . VAL A 1 863 ? -0.788 -16.081 -43.258 1.00 37.50 863 VAL A N 1
ATOM 6457 C CA . VAL A 1 863 ? -1.052 -17.019 -42.155 1.00 37.50 863 VAL A CA 1
ATOM 6458 C C . VAL A 1 863 ? -1.832 -16.260 -41.082 1.00 37.50 863 VAL A C 1
ATOM 6460 O O . VAL A 1 863 ? -1.269 -15.470 -40.327 1.00 37.50 863 VAL A O 1
ATOM 6463 N N . SER A 1 864 ? -3.145 -16.477 -41.028 1.00 39.16 864 SER A N 1
ATOM 6464 C CA . SER A 1 864 ? -4.017 -15.918 -39.989 1.00 39.16 864 SER A CA 1
ATOM 6465 C C . SER A 1 864 ? -3.980 -16.806 -38.743 1.00 39.16 864 SER A C 1
ATOM 6467 O O . SER A 1 864 ? -4.768 -17.740 -38.613 1.00 39.16 864 SER A O 1
ATOM 6469 N N . GLY A 1 865 ? -3.047 -16.533 -37.829 1.00 33.53 865 GLY A N 1
ATOM 6470 C CA . GLY A 1 865 ? -2.915 -17.257 -36.561 1.00 33.53 865 GLY A CA 1
ATOM 6471 C C . GLY A 1 865 ? -3.922 -16.797 -35.503 1.00 33.53 865 GLY A C 1
ATOM 6472 O O . GLY A 1 865 ? -3.603 -15.937 -34.687 1.00 33.53 865 GLY A O 1
ATOM 6473 N N . VAL A 1 866 ? -5.131 -17.367 -35.497 1.00 40.31 866 VAL A N 1
ATOM 6474 C CA . VAL A 1 866 ? -6.133 -17.119 -34.442 1.00 40.31 866 VAL A CA 1
ATOM 6475 C C . VAL A 1 866 ? -5.846 -18.006 -33.225 1.00 40.31 866 VAL A C 1
ATOM 6477 O O . VAL A 1 866 ? -6.317 -19.139 -33.144 1.00 40.31 866 VAL A O 1
ATOM 6480 N N . SER A 1 867 ? -5.095 -17.482 -32.256 1.00 36.31 867 SER A N 1
ATOM 6481 C CA . SER A 1 867 ? -4.861 -18.145 -30.964 1.00 36.31 867 SER A CA 1
ATOM 6482 C C . SER A 1 867 ? -5.954 -17.795 -29.951 1.00 36.31 867 SER A C 1
ATOM 6484 O O . SER A 1 867 ? -5.770 -16.941 -29.087 1.00 36.31 867 SER A O 1
ATOM 6486 N N . ALA A 1 868 ? -7.104 -18.464 -30.051 1.00 38.84 868 ALA A N 1
ATOM 6487 C CA . ALA A 1 868 ? -8.156 -18.393 -29.039 1.00 38.84 868 ALA A CA 1
ATOM 6488 C C . ALA A 1 868 ? -7.894 -19.411 -27.911 1.00 38.84 868 ALA A C 1
ATOM 6490 O O . ALA A 1 868 ? -8.241 -20.585 -28.033 1.00 38.84 868 ALA A O 1
ATOM 6491 N N . THR A 1 869 ? -7.295 -18.974 -26.801 1.00 39.81 869 THR A N 1
ATOM 6492 C CA . THR A 1 869 ? -7.092 -19.810 -25.602 1.00 39.81 869 THR A CA 1
ATOM 6493 C C . THR A 1 869 ? -8.223 -19.611 -24.595 1.00 39.81 869 THR A C 1
ATOM 6495 O O . THR A 1 869 ? -8.104 -18.835 -23.647 1.00 39.81 869 THR A O 1
ATOM 6498 N N . GLY A 1 870 ? -9.337 -20.315 -24.802 1.00 33.62 870 GLY A N 1
ATOM 6499 C CA . GLY A 1 870 ? -10.376 -20.459 -23.783 1.00 33.62 870 GLY A CA 1
ATOM 6500 C C . GLY A 1 870 ? -9.978 -21.514 -22.749 1.00 33.62 870 GLY A C 1
ATOM 6501 O O . GLY A 1 870 ? -9.944 -22.698 -23.074 1.00 33.62 870 GLY A O 1
ATOM 6502 N N . SER A 1 871 ? -9.711 -21.096 -21.511 1.00 42.72 871 SER A N 1
ATOM 6503 C CA . SER A 1 871 ? -9.408 -21.993 -20.386 1.00 42.72 871 SER A CA 1
ATOM 6504 C C . SER A 1 871 ? -10.631 -22.118 -19.478 1.00 42.72 871 SER A C 1
ATOM 6506 O O . SER A 1 871 ? -10.918 -21.219 -18.692 1.00 42.72 871 SER A O 1
ATOM 6508 N N . ASN A 1 872 ? -11.373 -23.219 -19.608 1.00 47.09 872 ASN A N 1
ATOM 6509 C CA . ASN A 1 872 ? -12.623 -23.451 -18.881 1.00 47.09 872 ASN A CA 1
ATOM 6510 C C . ASN A 1 872 ? -12.414 -24.365 -17.655 1.00 47.09 872 ASN A C 1
ATOM 6512 O O . ASN A 1 872 ? -11.764 -25.396 -17.787 1.00 47.09 872 ASN A O 1
ATOM 6516 N N . THR A 1 873 ? -12.997 -23.986 -16.507 1.00 51.28 873 THR A N 1
ATOM 6517 C CA . THR A 1 873 ? -13.348 -24.796 -15.305 1.00 51.28 873 THR A CA 1
ATOM 6518 C C . THR A 1 873 ? -12.533 -26.068 -14.978 1.00 51.28 873 THR A C 1
ATOM 6520 O O . THR A 1 873 ? -12.647 -27.070 -15.683 1.00 51.28 873 THR A O 1
ATOM 6523 N N . GLY A 1 874 ? -11.825 -26.084 -13.834 1.00 46.97 874 GLY A N 1
ATOM 6524 C CA . GLY A 1 874 ? -10.947 -27.196 -13.411 1.00 46.97 874 GLY A CA 1
ATOM 6525 C C . GLY A 1 874 ? -11.358 -27.962 -12.140 1.00 46.97 874 GLY A C 1
ATOM 6526 O O . GLY A 1 874 ? -11.544 -29.177 -12.213 1.00 46.97 874 GLY A O 1
ATOM 6527 N N . ARG A 1 875 ? -11.470 -27.288 -10.985 1.00 41.16 875 ARG A N 1
ATOM 6528 C CA . ARG A 1 875 ? -12.081 -27.785 -9.734 1.00 41.16 875 ARG A CA 1
ATOM 6529 C C . ARG A 1 875 ? -12.191 -26.685 -8.683 1.00 41.16 875 ARG A C 1
ATOM 6531 O O . ARG A 1 875 ? -11.432 -25.705 -8.825 1.00 41.16 875 ARG A O 1
#

Organism: NCBI:txid330485

Foldseek 3Di:
DDPDPPPDLVVVLVVLVVVLVVLVVVLVVLVVVLVVLVVQLVVLVVVLVVLVVVVVVVVVVVVVVVVVVVVVVVPDDPVVVVVVVVVVVPDDCVVVVVVVVVVVVVVVVVVSVVVSVVSVVVSVVSVVVSVVSVVVSVVSVVVSVVSVVVSVVSVVVVVVVVVVVVVVVVVVVVVVVVVVVVVVVVVVVVVVVVPDDDDDDDDDDDDDDDDDDDDDDDDDDDDDDDDDDDDDDDDDDDDDPDPDDDDDDDDDDDDDDDDDDDDDDDDDDDDDDDPVVVVVVVVVVVVVVVVVVVVVVVVVVVVVVVVVVVVVVVVVVVVVVVVVVVVVVVVVVVVVVVVVVVVVVVVVVVVVVVVVVVVVVVVVVVVVVVVVVVVVVVVVVVVVVVVVVVVVVVVVVVVVVVVVVVVLVVVVVVLVVVLVVLVVVLVVLVVVLVVLVVVLVVLVVVLVVLVVVLVVLVVVLVVLVVVLVVLVVVLVVLVVVLVVVVVVVVVVVPDDDDDDDDDDDDDDDDDDDDDQVVVVNVVSVVVSVVSVVVSVVSVVVSVVSVVVSVVSVVVSVVSVVVSVVSVVVSVVSVVVSVVSVVVSVVSVVVVVVSVVVVVVVVVVVVVVVVVVVVVVVVVVVVVVVVVVVVVVVVVVVVVVVVVVVVVVVVVVVVVVVVVVVVVVVVVVVVVVVVVVVVVVVVVVVVVVVVVVVVVVVVVVVVVVVVVVVVVVVVVVVVVVVVVVVVVVVVVVVVVVVVVVVVVVVVVVVVVVVVVVVVVVVVVVVVVVVVVVVVVVVVVVVVVVVVPDDDDDDDDDDYDYYDDDDDDDDDDDDDYDYDDDDDDDDDDDDDDDDDDDDYDDDDDDDDDDDDDDDDDDDDPDDDDPDDPDDDDDDDD

Solvent-accessible surface area (backbone atoms only — not comparable to full-atom values): 51773 Å² total; per-residue (Å²): 137,81,88,67,84,84,72,52,68,70,52,50,53,49,51,53,49,53,50,47,51,48,42,52,53,52,37,52,52,38,51,50,51,37,49,52,34,48,52,53,33,50,52,41,49,52,52,52,48,52,52,48,52,50,53,50,52,57,46,52,51,49,52,51,50,50,54,52,52,52,52,59,52,75,74,53,60,72,82,51,55,65,52,51,67,59,51,66,79,73,60,73,66,69,63,48,58,56,46,52,54,50,48,53,51,52,50,52,52,49,53,54,47,52,51,51,54,48,43,52,50,52,37,50,51,31,50,50,50,37,57,48,39,55,50,52,38,57,52,40,55,49,52,40,52,54,46,54,50,50,51,52,52,54,50,52,52,53,46,53,50,51,52,52,49,51,53,52,47,53,51,50,52,52,50,50,52,51,49,52,51,53,52,53,51,50,50,52,53,58,59,51,69,76,75,72,89,77,91,83,86,86,88,90,87,88,81,89,78,90,78,92,86,86,80,89,86,88,86,84,89,81,85,90,80,92,82,84,82,84,85,84,87,88,84,85,83,88,83,78,93,75,89,74,84,82,88,82,90,83,85,86,77,87,89,80,82,87,85,88,84,86,81,87,84,93,83,88,83,90,82,94,70,60,77,69,52,52,53,51,49,53,53,51,49,53,55,47,48,58,48,49,53,50,50,52,49,54,47,52,50,50,47,52,54,49,53,51,51,49,52,51,52,51,51,51,53,50,53,52,49,57,50,52,52,48,53,50,51,55,49,52,56,48,53,52,52,49,54,54,50,51,54,50,49,52,53,50,50,54,51,48,51,53,52,49,53,49,51,59,48,53,50,50,67,45,50,57,51,50,53,58,45,49,58,50,49,52,55,51,51,53,54,48,53,50,54,51,50,53,55,51,48,54,52,52,52,49,57,49,49,56,53,50,50,55,50,53,50,52,53,48,53,53,50,52,52,52,52,52,51,52,51,54,50,47,60,48,48,53,52,52,38,50,52,46,51,52,52,51,52,54,47,52,54,51,45,55,53,52,49,53,51,32,51,54,34,47,53,48,34,52,56,42,50,52,50,41,52,53,46,50,60,46,51,53,50,50,51,50,49,52,52,49,50,50,52,51,51,54,60,69,74,71,75,88,81,86,84,90,83,85,90,80,90,81,87,80,89,86,81,90,86,91,87,53,69,69,61,54,48,46,53,49,51,53,49,51,48,53,50,48,52,51,49,51,50,45,51,51,50,34,54,50,39,47,52,49,28,50,50,41,49,55,53,45,56,55,48,51,53,51,47,53,55,49,53,52,51,38,51,53,40,49,53,55,45,51,58,45,52,53,48,51,52,49,51,53,54,52,48,55,50,52,52,52,54,47,54,51,50,53,54,48,52,53,49,54,51,52,52,52,50,52,51,51,53,50,50,64,44,51,55,52,52,50,54,46,52,53,52,53,49,52,54,52,50,54,49,46,56,52,48,52,53,52,49,51,55,48,52,52,51,50,53,54,49,52,53,50,51,54,52,50,50,50,52,50,51,52,51,51,51,51,50,50,54,50,52,50,50,49,54,52,50,51,54,49,50,51,52,51,50,52,48,50,49,52,54,50,50,56,49,48,53,52,50,50,50,51,50,49,54,50,50,50,51,51,52,53,51,51,51,54,48,54,54,46,55,50,51,50,51,53,52,48,52,53,50,52,53,49,53,51,47,52,53,48,50,52,54,46,53,54,48,54,50,51,49,50,52,48,50,51,52,50,49,50,50,51,48,54,49,48,51,53,45,50,53,59,45,55,61,50,60,74,73,62,88,90,86,81,87,84,90,84,88,90,87,92,91,91,92,87,87,90,85,91,87,87,89,90,86,85,85,87,85,88,83,87,84,92,90,82,90,90,85,89,90,89,85,86,86,85,88,83,85,88,77,88,80,88,77,90,82,85,88,77,92,86,84,82,84,90,82,84,83,88,86,85,79,88,82,87,81,79,84,81,82,82,86,77,90,91,129

Sequence (875 aa):
MSSGPSMNADAVVGALRSELQAYKAALAASQEEAAASAAAAAEAHARCEALTQRLQHDGERRASHSHASARAVEFSSPSMLERLQQQHLAGADDDVDTRNTLQALMQKIRTQRSEIETLSSELQAANAKRTELAREAATLERRLAEAEIREREFASTAETLRQQLAVTQQQLESRQHILQQLTSASQQQQ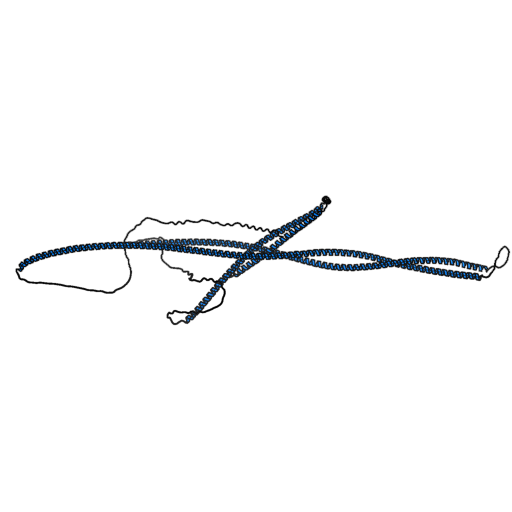GQKHIVGLLGPPSPSGASQRSLFRDQGPGEDGLRSGSTSPRSQATRPYHSTLSMTPARAAAAGLQQSPGGGGGGGPAGSSASFSSAHQLLLAQQHQQQATKLDRVVALWRDACRAKDARVQELQSDLATFSSQLERARADASALTAKVLEREQALTSCQHQLELTRDSLGAQLRAAEDKLEAKGLRLVAVEDELQGREDDLREARAQLQAAERSMLLLQADSDVQREAAARTAAELASATRQAAALQEEVQGLLQRSTHAQSGAQQATDQVQQLQEQVSRAEAVVGRLQSAVRSALSTAAAKAAAGAHPGGSGSGGGTQGGAAPGNLPTSLRLLEDLTAVLLEELQRRSGALAAAEAEAASLQGRLAAREEELQRLEARLKSAQEGLNSRLDEVSRLQTALRRKEADCEAVETEIAAQIADYQRLKQRLMQQERDSSRLSVDQEALLRRSDELEATLAAKQEECALLMRKCAQLEEQWQAGRSAMAALQERVRSLDAQSDALQRNNQAATLARQDAAAALEAARSELRAASQQAAAYREQLEQRNNEVRELNSMLQAWEAMRLGKDAQIAALLERCKRHEEDAAEKARTIEALRRKLQPPGGGGGNSRASLSGALLPGGAAGSPGSSSATPIAMAQLQQQQPRPVSSGNNGARHIHVHMHSPAVVASPSFSGVSGVSATGSNTGR

Nearest PDB structures (foldseek):
  8i4v-assembly1_A  TM=8.681E-01  e=2.214E-01  Saccharomyces cerevisiae S288C
  5xg2-assembly1_A  TM=4.237E-01  e=4.530E-01  Pyrococcus yayanosii CH1

Secondary structure (DSSP, 8-state):
--------HHHHHHHHHHHHHHHHHHHHHHHHHHHHHHHHHHHHHHHHHHHHHHHHHHHHHHHHHHHHHHHHHHTS-HHHHHHHHHHTTT--SHHHHHHHHHHHHHHHHHHHHHHHHHHHHHHHHHHHHHHHHHHHHHHHHHHHHHHHHHHHHHHHHHHHHHHHHHHHHHHHHHHHHHHHHHHHHHHHHHHHTTS--S----------------------------------------------------------------------------HHHHHHHHHHHHHHHHHHHHHHHHHHHHHHHHHHHHHHHHHHHHHHHHHHHHHHHHHHHHHHHHHHHHHHHHHHHHHHHHHHHHHHHHHHHHHHHHHHHHHHHHHHHHHHHHHHHHHHHHHHHHHHHHHHHHHHHHHHHHHHHHHHHHHHHHHHHHHHHHHHHHHHHHHHHHHHHHHHHHHHHHHHHHHHHHHHHHHHHHHHHHHHHHHHHHHHHHHTTS----------------------HHHHHHHHHHHHHHHHHHHHHHHHHHHHHHHHHHHHHHHHHHHHHHHHHHHHHHHHHHHHHHHHHHHHHHHHHHHHHHHHHHHHHHHHHHHHHHHHHHHHHHHHHHHHHHHHHHHHHHHHHHHHHHHHHHHHHHHHHHHHHHHHHHHHHHHHHHHHHHHHHHHHHHHHHHHHHHHHHHHHHHHHHHHHHHHHHHHHHHHHHHHHHHHHHHHHHHHHHHHHHHHHHHHHHHHHHHHHHHHHHHHHHHHHHHHHHHHHHHHHHHHHHHHHTTSS---------------------------------------------------------------------------------------